Protein 2MCH (pdb70)

Sequence (69 aa):
MRGSHHHHHHGSGALAALHAEGPLAGLPVTRSDARVLIFNEWEERKKSDPWLRLDMSDKAIFRRYPHLRMRGSHHHHHHGSGALAALHAEGPLAGLPVTRSDARVLIFNEWEERKKSDPWLRLDMSDKAIFRRYPHLRMRGSHHHHHHGSGALAALHAEGPLAGLPVTRSDARVLIFNEWEERKKSDPWLRLDMSDKAIFRRYPHLRMRGSHHHHHHGSGALAALHAEGPLAGLPVTRSDARVLIFNEWEERKKSDPWLRLDMSDKAIFRRYPHLRMRGSHHHHHHGSGALAALHAEGPLAGLPVTRSDARVLIFNEWEERKKSDPWLRLDMSDKAIFRRYPHLRMRGSHHHHHHGSGALAALHAEGPLAGLPVTRSDARVLIFNEWEERKKSDPWLRLDMSDKAIFRRYPHLRMRGSHHHHHHGSGALAALHAEGPLAGLPVTRSDARVLIFNEWEERKKSDPWLRLDMSDKAIFRRYPHLRMRGSHHHHHHGSGALAALHAEGPLAGLPVTRSDARVLIFNEWEERKKSDPWLRLDMSDKAIFRRYPHLRMRGSHHHHHHGSGALAALHAEGPLAGLPVTRSDARVLIFNEWEERKKSDPWLRLDMSDKAIFRRYPHLRMRGSHHHHHHGSGALAALHAEGPLAGLPVTRSDARVLIFNEWEERKKSDPWLRLDMSDKAIFRRYPHLRMRGSHHHHHHGSGALAALHAEGPLAGLPVTRSDARVLIFNEWEERKKSDPWLRLDMSDKAIFRRYPHLRMRGSHHHHHHGSGALAALHAEGPLAGLPVTRSDARVLIFNEWEERKKSDPWLRLDMSDKAIFRRYPHLRMRGSHHHHHHGSGALAALHAEGPLAGLPVTRSDARVLIFNEWEERKKSDPWLRLDMSDKAIFRRYPHLRMRGSHHHHHHGSGALAALHAEGPLAGLPVTRSDARVLIFNEWEERKKSDPWLRLDMSDKAIFRRYPHLRMRGSHHHHHHGSGALAALHAEGPLAGLPVTRSDARVLIFNEWEERKKSDPWLRLDMSDKAIFRRYPHLRMRGSHHHHHHGSGALAALHAEGPLAGLPVTRSDARVLIFNEWEERKKSDPWLRLDMSDKAIFRRYPHLRMRGSHHHHHHGSGALAALHAEGPLAGLPVTRSDARVLIFNEWEERKKSDPWLRLDMSDKAIFRRYPHLRMRGSHHHHHHGSGALAALHAEGPLAGLPVTRSDARVLIFNEWEERKKSDPWLRLDMSDKAIFRRYPHLRMRGSHHHHHHGSGALAALHAEGPLAGLPVTRSDARVLIFNEWEERKKSDPWLRLDMSDKAIFRRYPHLRMRGSHHHHHHGSGALAALHAEGPLAGLPVTRSDARVLIFNEWEERKKSDPWLRLDMSDKAIFRRYPHLR

Foldseek 3Di:
DDPPDPPDADDDDDPFDADCDDPRHPHGPALVSLLSVQVRVQRVCCNVPVPDDGDRDPVVSCVVPVVHD

Secondary structure (DSSP, 8-state):
-------------TT--B--SGGGTTSBSSHHHHHHHHHHHHHHHHHHSTTPPP---HHHHHHH-TT--

Radius of gyration: 13.68 Å; Cα contacts (8 Å, |Δi|>4): 80; chains: 1; bounding box: 22×41×27 Å

Nearest PDB structures (foldseek):
  2mch-assembly1_A  TM=8.275E-01  e=2.290E-11  Murine norovirus 1
  2mck-assembly1_A  TM=7.885E-01  e=1.472E-09  Murine norovirus GV/CR6/2005/USA
  2mcd-assembly1_A  TM=7.524E-01  e=2.643E-08  Murine norovirus 1
  2mch-assembly1_A  TM=8.348E-01  e=8.951E-11  Murine norovirus 1
  2mck-assembly1_A  TM=7.845E-01  e=7.381E-10  Murine norovirus GV/CR6/2005/USA

Structure (mmCIF, N/CA/C/O backbone):
data_2MCH
#
_entry.id   2MCH
#
loop_
_atom_site.group_PDB
_atom_site.id
_atom_site.type_symbol
_atom_site.label_atom_id
_atom_site.label_alt_id
_atom_site.label_comp_id
_atom_site.label_asym_id
_atom_site.label_entity_id
_atom_site.label_seq_id
_atom_site.pdbx_PDB_ins_code
_atom_site.Cartn_x
_atom_site.Cartn_y
_atom_site.Cartn_z
_atom_site.occupancy
_atom_site.B_iso_or_equiv
_atom_site.auth_seq_id
_atom_site.auth_comp_id
_atom_site.auth_asym_id
_atom_site.auth_atom_id
_atom_site.pdbx_PDB_model_num
ATOM 1 N N . MET A 1 1 ? 4.484 41.822 -0.701 1.00 0.00 1 MET A N 1
ATOM 2 C CA . MET A 1 1 ? 4.360 40.507 -1.402 1.00 0.00 1 MET A CA 1
ATOM 3 C C . MET A 1 1 ? 3.380 40.616 -2.583 1.00 0.00 1 MET A C 1
ATOM 4 O O . MET A 1 1 ? 2.214 40.958 -2.379 1.00 0.00 1 MET A O 1
ATOM 20 N N . ARG A 1 2 ? 3.838 40.340 -3.815 1.00 0.00 2 ARG A N 1
ATOM 21 C CA . ARG A 1 2 ? 3.026 40.382 -5.056 1.00 0.00 2 ARG A CA 1
ATOM 22 C C . ARG A 1 2 ? 3.519 39.352 -6.083 1.00 0.00 2 ARG A C 1
ATOM 23 O O . ARG A 1 2 ? 4.726 39.213 -6.291 1.00 0.00 2 ARG A O 1
ATOM 44 N N . GLY A 1 3 ? 2.587 38.664 -6.745 1.00 0.00 3 GLY A N 1
ATOM 45 C CA . GLY A 1 3 ? 2.857 37.720 -7.841 1.00 0.00 3 GLY A CA 1
ATOM 46 C C . GLY A 1 3 ? 1.643 36.847 -8.183 1.00 0.00 3 GLY A C 1
ATOM 47 O O . GLY A 1 3 ? 0.967 36.350 -7.277 1.00 0.00 3 GLY A O 1
ATOM 51 N N . SER A 1 4 ? 1.375 36.654 -9.481 1.00 0.00 4 SER A N 1
ATOM 52 C CA . SER A 1 4 ? 0.208 35.913 -9.994 1.00 0.00 4 SER A CA 1
ATOM 53 C C . SER A 1 4 ? 0.566 35.062 -11.221 1.00 0.00 4 SER A C 1
ATOM 54 O O . SER A 1 4 ? 0.984 35.589 -12.256 1.00 0.00 4 SER A O 1
ATOM 62 N N . HIS A 1 5 ? 0.378 33.741 -11.112 1.00 0.00 5 HIS A N 1
ATOM 63 C CA . HIS A 1 5 ? 0.765 32.755 -12.139 1.00 0.00 5 HIS A CA 1
ATOM 64 C C . HIS A 1 5 ? -0.354 32.422 -13.143 1.00 0.00 5 HIS A C 1
ATOM 65 O O . HIS A 1 5 ? -0.060 32.007 -14.264 1.00 0.00 5 HIS A O 1
ATOM 79 N N . HIS A 1 6 ? -1.625 32.623 -12.753 1.00 0.00 6 HIS A N 1
ATOM 80 C CA . HIS A 1 6 ? -2.834 32.491 -13.594 1.00 0.00 6 HIS A CA 1
ATOM 81 C C . HIS A 1 6 ? -2.875 31.213 -14.462 1.00 0.00 6 HIS A C 1
ATOM 82 O O . HIS A 1 6 ? -3.021 31.268 -15.686 1.00 0.00 6 HIS A O 1
ATOM 96 N N . HIS A 1 7 ? -2.702 30.042 -13.831 1.00 0.00 7 HIS A N 1
ATOM 97 C CA . HIS A 1 7 ? -2.622 28.754 -14.542 1.00 0.00 7 HIS A CA 1
ATOM 98 C C . HIS A 1 7 ? -3.969 28.369 -15.185 1.00 0.00 7 HIS A C 1
ATOM 99 O O . HIS A 1 7 ? -5.001 28.287 -14.511 1.00 0.00 7 HIS A O 1
ATOM 113 N N . HIS A 1 8 ? -3.948 28.134 -16.501 1.00 0.00 8 HIS A N 1
ATOM 114 C CA . HIS A 1 8 ? -5.131 28.038 -17.368 1.00 0.00 8 HIS A CA 1
ATOM 115 C C . HIS A 1 8 ? -5.838 26.671 -17.376 1.00 0.00 8 HIS A C 1
ATOM 116 O O . HIS A 1 8 ? -6.952 26.575 -17.897 1.00 0.00 8 HIS A O 1
ATOM 130 N N . HIS A 1 9 ? -5.235 25.616 -16.810 1.00 0.00 9 HIS A N 1
ATOM 131 C CA . HIS A 1 9 ? -5.860 24.287 -16.760 1.00 0.00 9 HIS A CA 1
ATOM 132 C C . HIS A 1 9 ? -6.823 24.196 -15.571 1.00 0.00 9 HIS A C 1
ATOM 133 O O . HIS A 1 9 ? -6.393 24.167 -14.414 1.00 0.00 9 HIS A O 1
ATOM 147 N N . HIS A 1 10 ? -8.131 24.195 -15.849 1.00 0.00 10 HIS A N 1
ATOM 148 C CA . HIS A 1 10 ? -9.184 24.249 -14.823 1.00 0.00 10 HIS A CA 1
ATOM 149 C C . HIS A 1 10 ? -9.886 22.902 -14.575 1.00 0.00 10 HIS A C 1
ATOM 150 O O . HIS A 1 10 ? -10.528 22.733 -13.537 1.00 0.00 10 HIS A O 1
ATOM 164 N N . GLY A 1 11 ? -9.747 21.933 -15.494 1.00 0.00 11 GLY A N 1
ATOM 165 C CA . GLY A 1 11 ? -10.206 20.545 -15.334 1.00 0.00 11 GLY A CA 1
ATOM 166 C C . GLY A 1 11 ? -11.676 20.374 -14.914 1.00 0.00 11 GLY A C 1
ATOM 167 O O . GLY A 1 11 ? -12.565 21.106 -15.357 1.00 0.00 11 GLY A O 1
ATOM 171 N N . SER A 1 12 ? -11.917 19.381 -14.048 1.00 0.00 12 SER A N 1
ATOM 172 C CA . SER A 1 12 ? -13.197 19.150 -13.353 1.00 0.00 12 SER A CA 1
ATOM 173 C C . SER A 1 12 ? -12.962 18.489 -11.986 1.00 0.00 12 SER A C 1
ATOM 174 O O . SER A 1 12 ? -13.302 19.057 -10.947 1.00 0.00 12 SER A O 1
ATOM 182 N N . GLY A 1 13 ? -12.310 17.315 -11.972 1.00 0.00 58 GLY A N 1
ATOM 183 C CA . GLY A 1 13 ? -11.818 16.649 -10.754 1.00 0.00 58 GLY A CA 1
ATOM 184 C C . GLY A 1 13 ? -12.877 15.962 -9.880 1.00 0.00 58 GLY A C 1
ATOM 185 O O . GLY A 1 13 ? -12.537 15.439 -8.821 1.00 0.00 58 GLY A O 1
ATOM 189 N N . ALA A 1 14 ? -14.148 15.945 -10.295 1.00 0.00 59 ALA A N 1
ATOM 190 C CA . ALA A 1 14 ? -15.273 15.462 -9.482 1.00 0.00 59 ALA A CA 1
ATOM 191 C C . ALA A 1 14 ? -15.453 13.924 -9.476 1.00 0.00 59 ALA A C 1
ATOM 192 O O . ALA A 1 14 ? -16.205 13.398 -8.652 1.00 0.00 59 ALA A O 1
ATOM 199 N N . LEU A 1 15 ? -14.780 13.197 -10.380 1.00 0.00 60 LEU A N 1
ATOM 200 C CA . LEU A 1 15 ? -14.996 11.755 -10.602 1.00 0.00 60 LEU A CA 1
ATOM 201 C C . LEU A 1 15 ? -14.352 10.814 -9.565 1.00 0.00 60 LEU A C 1
ATOM 202 O O . LEU A 1 15 ? -14.666 9.622 -9.536 1.00 0.00 60 LEU A O 1
ATOM 218 N N . ALA A 1 16 ? -13.449 11.330 -8.727 1.00 0.00 61 ALA A N 1
ATOM 219 C CA . ALA A 1 16 ? -12.701 10.528 -7.755 1.00 0.00 61 ALA A CA 1
ATOM 220 C C . ALA A 1 16 ? -13.582 9.978 -6.617 1.00 0.00 61 ALA A C 1
ATOM 221 O O . ALA A 1 16 ? -14.417 10.700 -6.064 1.00 0.00 61 ALA A O 1
ATOM 228 N N . ALA A 1 17 ? -13.360 8.717 -6.236 1.00 0.00 62 ALA A N 1
ATOM 229 C CA . ALA A 1 17 ? -14.120 8.004 -5.211 1.00 0.00 62 ALA A CA 1
ATOM 230 C C . ALA A 1 17 ? -13.376 7.798 -3.878 1.00 0.00 62 ALA A C 1
ATOM 231 O O . ALA A 1 17 ? -12.148 7.733 -3.829 1.00 0.00 62 ALA A O 1
ATOM 238 N N . LEU A 1 18 ? -14.151 7.667 -2.793 1.00 0.00 63 LEU A N 1
ATOM 239 C CA . LEU A 1 18 ? -13.667 7.495 -1.418 1.00 0.00 63 LEU A CA 1
ATOM 240 C C . LEU A 1 18 ? -14.265 6.247 -0.747 1.00 0.00 63 LEU A C 1
ATOM 241 O O . LEU A 1 18 ? -15.417 5.884 -0.996 1.00 0.00 63 LEU A O 1
ATOM 257 N N . HIS A 1 19 ? -13.503 5.638 0.163 1.00 0.00 64 HIS A N 1
ATOM 258 C CA . HIS A 1 19 ? -14.011 4.659 1.134 1.00 0.00 64 HIS A CA 1
ATOM 259 C C . HIS A 1 19 ? -14.902 5.348 2.179 1.00 0.00 64 HIS A C 1
ATOM 260 O O . HIS A 1 19 ? -14.592 6.455 2.627 1.00 0.00 64 HIS A O 1
ATOM 274 N N . ALA A 1 20 ? -15.987 4.688 2.599 1.00 0.00 65 ALA A N 1
ATOM 275 C CA . ALA A 1 20 ? -17.026 5.284 3.453 1.00 0.00 65 ALA A CA 1
ATOM 276 C C . ALA A 1 20 ? -17.043 4.779 4.915 1.00 0.00 65 ALA A C 1
ATOM 277 O O . ALA A 1 20 ? -17.779 5.324 5.740 1.00 0.00 65 ALA A O 1
ATOM 284 N N . GLU A 1 21 ? -16.260 3.745 5.251 1.00 0.00 66 GLU A N 1
ATOM 285 C CA . GLU A 1 21 ? -16.280 3.081 6.568 1.00 0.00 66 GLU A CA 1
ATOM 286 C C . GLU A 1 21 ? -14.901 2.546 7.010 1.00 0.00 66 GLU A C 1
ATOM 287 O O . GLU A 1 21 ? -13.990 2.374 6.196 1.00 0.00 66 GLU A O 1
ATOM 299 N N . GLY A 1 22 ? -14.755 2.278 8.316 1.00 0.00 67 GLY A N 1
ATOM 300 C CA . GLY A 1 22 ? -13.525 1.745 8.920 1.00 0.00 67 GLY A CA 1
ATOM 301 C C . GLY A 1 22 ? -12.342 2.734 8.933 1.00 0.00 67 GLY A C 1
ATOM 302 O O . GLY A 1 22 ? -12.533 3.933 8.695 1.00 0.00 67 GLY A O 1
ATOM 306 N N . PRO A 1 23 ? -11.100 2.260 9.172 1.00 0.00 68 PRO A N 1
ATOM 307 C CA . PRO A 1 23 ? -9.894 3.106 9.188 1.00 0.00 68 PRO A CA 1
ATOM 308 C C . PRO A 1 23 ? -9.641 3.854 7.867 1.00 0.00 68 PRO A C 1
ATOM 309 O O . PRO A 1 23 ? -8.989 4.902 7.850 1.00 0.00 68 PRO A O 1
ATOM 320 N N . LEU A 1 24 ? -10.168 3.320 6.761 1.00 0.00 69 LEU A N 1
ATOM 321 C CA . LEU A 1 24 ? -10.072 3.875 5.410 1.00 0.00 69 LEU A CA 1
ATOM 322 C C . LEU A 1 24 ? -11.109 4.975 5.113 1.00 0.00 69 LEU A C 1
ATOM 323 O O . LEU A 1 24 ? -11.004 5.627 4.075 1.00 0.00 69 LEU A O 1
ATOM 339 N N . ALA A 1 25 ? -12.087 5.221 5.997 1.00 0.00 70 ALA A N 1
ATOM 340 C CA . ALA A 1 25 ? -13.122 6.233 5.781 1.00 0.00 70 ALA A CA 1
ATOM 341 C C . ALA A 1 25 ? -12.518 7.613 5.433 1.00 0.00 70 ALA A C 1
ATOM 342 O O . ALA A 1 25 ? -11.681 8.146 6.168 1.00 0.00 70 ALA A O 1
ATOM 349 N N . GLY A 1 26 ? -12.953 8.188 4.304 1.00 0.00 71 GLY A N 1
ATOM 350 C CA . GLY A 1 26 ? -12.459 9.470 3.789 1.00 0.00 71 GLY A CA 1
ATOM 351 C C . GLY A 1 26 ? -11.270 9.399 2.830 1.00 0.00 71 GLY A C 1
ATOM 352 O O . GLY A 1 26 ? -10.827 10.447 2.359 1.00 0.00 71 GLY A O 1
ATOM 356 N N . LEU A 1 27 ? -10.740 8.203 2.539 1.00 0.00 72 LEU A N 1
ATOM 357 C CA . LEU A 1 27 ? -9.530 8.020 1.724 1.00 0.00 72 LEU A CA 1
ATOM 358 C C . LEU A 1 27 ? -9.849 7.456 0.317 1.00 0.00 72 LEU A C 1
ATOM 359 O O . LEU A 1 27 ? -10.863 6.771 0.166 1.00 0.00 72 LEU A O 1
ATOM 375 N N . PRO A 1 28 ? -9.014 7.704 -0.720 1.00 0.00 73 PRO A N 1
ATOM 376 C CA . PRO A 1 28 ? -9.219 7.197 -2.090 1.00 0.00 73 PRO A CA 1
ATOM 377 C C . PRO A 1 28 ? -9.362 5.678 -2.154 1.00 0.00 73 PRO A C 1
ATOM 378 O O . PRO A 1 28 ? -8.660 4.948 -1.453 1.00 0.00 73 PRO A O 1
ATOM 389 N N . VAL A 1 29 ? -10.232 5.196 -3.044 1.00 0.00 74 VAL A N 1
ATOM 390 C CA . VAL A 1 29 ? -10.366 3.756 -3.316 1.00 0.00 74 VAL A CA 1
ATOM 391 C C . VAL A 1 29 ? -9.252 3.267 -4.250 1.00 0.00 74 VAL A C 1
ATOM 392 O O . VAL A 1 29 ? -8.772 2.145 -4.086 1.00 0.00 74 VAL A O 1
ATOM 405 N N . THR A 1 30 ? -8.791 4.108 -5.189 1.00 0.00 75 THR A N 1
ATOM 406 C CA . THR A 1 30 ? -7.811 3.732 -6.231 1.00 0.00 75 THR A CA 1
ATOM 407 C C . THR A 1 30 ? -6.667 4.739 -6.406 1.00 0.00 75 THR A C 1
ATOM 408 O O . THR A 1 30 ? -6.743 5.887 -5.968 1.00 0.00 75 THR A O 1
ATOM 419 N N . ARG A 1 31 ? -5.602 4.307 -7.108 1.00 0.00 76 ARG A N 1
ATOM 420 C CA . ARG A 1 31 ? -4.481 5.164 -7.558 1.00 0.00 76 ARG A CA 1
ATOM 421 C C . ARG A 1 31 ? -4.988 6.388 -8.333 1.00 0.00 76 ARG A C 1
ATOM 422 O O . ARG A 1 31 ? -4.541 7.505 -8.090 1.00 0.00 76 ARG A O 1
ATOM 443 N N . SER A 1 32 ? -5.974 6.186 -9.206 1.00 0.00 77 SER A N 1
ATOM 444 C CA . SER A 1 32 ? -6.603 7.257 -9.993 1.00 0.00 77 SER A CA 1
ATOM 445 C C . SER A 1 32 ? -7.486 8.178 -9.154 1.00 0.00 77 SER A C 1
ATOM 446 O O . SER A 1 32 ? -7.427 9.389 -9.354 1.00 0.00 77 SER A O 1
ATOM 454 N N . ASP A 1 33 ? -8.216 7.672 -8.150 1.00 0.00 78 ASP A N 1
ATOM 455 C CA . ASP A 1 33 ? -8.933 8.552 -7.213 1.00 0.00 78 ASP A CA 1
ATOM 456 C C . ASP A 1 33 ? -7.949 9.444 -6.457 1.00 0.00 78 ASP A C 1
ATOM 457 O O . ASP A 1 33 ? -8.167 10.645 -6.362 1.00 0.00 78 ASP A O 1
ATOM 466 N N . ALA A 1 34 ? -6.831 8.893 -5.979 1.00 0.00 79 ALA A N 1
ATOM 467 C CA . ALA A 1 34 ? -5.802 9.651 -5.270 1.00 0.00 79 ALA A CA 1
ATOM 468 C C . ALA A 1 34 ? -5.159 10.742 -6.154 1.00 0.00 79 ALA A C 1
ATOM 469 O O . ALA A 1 34 ? -5.097 11.907 -5.757 1.00 0.00 79 ALA A O 1
ATOM 476 N N . ARG A 1 35 ? -4.765 10.391 -7.388 1.00 0.00 80 ARG A N 1
ATOM 477 C CA . ARG A 1 35 ? -4.240 11.323 -8.411 1.00 0.00 80 ARG A CA 1
ATOM 478 C C . ARG A 1 35 ? -5.211 12.477 -8.683 1.00 0.00 80 ARG A C 1
ATOM 479 O O . ARG A 1 35 ? -4.815 13.641 -8.679 1.00 0.00 80 ARG A O 1
ATOM 500 N N . VAL A 1 36 ? -6.497 12.160 -8.858 1.00 0.00 81 VAL A N 1
ATOM 501 C CA . VAL A 1 36 ? -7.545 13.145 -9.178 1.00 0.00 81 VAL A CA 1
ATOM 502 C C . VAL A 1 36 ? -7.977 13.955 -7.948 1.00 0.00 81 VAL A C 1
ATOM 503 O O . VAL A 1 36 ? -8.249 15.142 -8.097 1.00 0.00 81 VAL A O 1
ATOM 516 N N . LEU A 1 37 ? -7.949 13.404 -6.727 1.00 0.00 82 LEU A N 1
ATOM 517 C CA . LEU A 1 37 ? -8.141 14.188 -5.496 1.00 0.00 82 LEU A CA 1
ATOM 518 C C . LEU A 1 37 ? -7.024 15.225 -5.311 1.00 0.00 82 LEU A C 1
ATOM 519 O O . LEU A 1 37 ? -7.317 16.386 -5.027 1.00 0.00 82 LEU A O 1
ATOM 535 N N . ILE A 1 38 ? -5.759 14.845 -5.547 1.00 0.00 83 ILE A N 1
ATOM 536 C CA . ILE A 1 38 ? -4.628 15.794 -5.505 1.00 0.00 83 ILE A CA 1
ATOM 537 C C . ILE A 1 38 ? -4.781 16.865 -6.598 1.00 0.00 83 ILE A C 1
ATOM 538 O O . ILE A 1 38 ? -4.582 18.047 -6.322 1.00 0.00 83 ILE A O 1
ATOM 554 N N . PHE A 1 39 ? -5.188 16.483 -7.816 1.00 0.00 84 PHE A N 1
ATOM 555 C CA . PHE A 1 39 ? -5.472 17.445 -8.888 1.00 0.00 84 PHE A CA 1
ATOM 556 C C . PHE A 1 39 ? -6.593 18.430 -8.517 1.00 0.00 84 PHE A C 1
ATOM 557 O O . PHE A 1 39 ? -6.417 19.639 -8.656 1.00 0.00 84 PHE A O 1
ATOM 574 N N . ASN A 1 40 ? -7.726 17.927 -8.022 1.00 0.00 85 ASN A N 1
ATOM 575 C CA . ASN A 1 40 ? -8.884 18.738 -7.644 1.00 0.00 85 ASN A CA 1
ATOM 576 C C . ASN A 1 40 ? -8.509 19.737 -6.525 1.00 0.00 85 ASN A C 1
ATOM 577 O O . ASN A 1 40 ? -8.780 20.935 -6.641 1.00 0.00 85 ASN A O 1
ATOM 588 N N . GLU A 1 41 ? -7.802 19.263 -5.489 1.00 0.00 86 GLU A N 1
ATOM 589 C CA . GLU A 1 41 ? -7.270 20.129 -4.432 1.00 0.00 86 GLU A CA 1
ATOM 590 C C . GLU A 1 41 ? -6.310 21.186 -4.996 1.00 0.00 86 GLU A C 1
ATOM 591 O O . GLU A 1 41 ? -6.537 22.370 -4.753 1.00 0.00 86 GLU A O 1
ATOM 603 N N . TRP A 1 42 ? -5.289 20.809 -5.780 1.00 0.00 87 TRP A N 1
ATOM 604 C CA . TRP A 1 42 ? -4.404 21.778 -6.424 1.00 0.00 87 TRP A CA 1
ATOM 605 C C . TRP A 1 42 ? -5.177 22.828 -7.230 1.00 0.00 87 TRP A C 1
ATOM 606 O O . TRP A 1 42 ? -4.857 24.007 -7.130 1.00 0.00 87 TRP A O 1
ATOM 627 N N . GLU A 1 43 ? -6.193 22.439 -8.000 1.00 0.00 88 GLU A N 1
ATOM 628 C CA . GLU A 1 43 ? -6.931 23.363 -8.862 1.00 0.00 88 GLU A CA 1
ATOM 629 C C . GLU A 1 43 ? -7.758 24.373 -8.044 1.00 0.00 88 GLU A C 1
ATOM 630 O O . GLU A 1 43 ? -7.697 25.575 -8.309 1.00 0.00 88 GLU A O 1
ATOM 642 N N . GLU A 1 44 ? -8.448 23.927 -6.986 1.00 0.00 89 GLU A N 1
ATOM 643 C CA . GLU A 1 44 ? -9.169 24.815 -6.067 1.00 0.00 89 GLU A CA 1
ATOM 644 C C . GLU A 1 44 ? -8.216 25.765 -5.311 1.00 0.00 89 GLU A C 1
ATOM 645 O O . GLU A 1 44 ? -8.431 26.983 -5.276 1.00 0.00 89 GLU A O 1
ATOM 657 N N . ARG A 1 45 ? -7.111 25.225 -4.767 1.00 0.00 90 ARG A N 1
ATOM 658 C CA . ARG A 1 45 ? -6.048 26.019 -4.127 1.00 0.00 90 ARG A CA 1
ATOM 659 C C . ARG A 1 45 ? -5.502 27.055 -5.102 1.00 0.00 90 ARG A C 1
ATOM 660 O O . ARG A 1 45 ? -5.442 28.223 -4.751 1.00 0.00 90 ARG A O 1
ATOM 681 N N . LYS A 1 46 ? -5.179 26.640 -6.328 1.00 0.00 91 LYS A N 1
ATOM 682 C CA . LYS A 1 46 ? -4.720 27.507 -7.435 1.00 0.00 91 LYS A CA 1
ATOM 683 C C . LYS A 1 46 ? -5.715 28.637 -7.749 1.00 0.00 91 LYS A C 1
ATOM 684 O O . LYS A 1 46 ? -5.276 29.765 -7.972 1.00 0.00 91 LYS A O 1
ATOM 703 N N . LYS A 1 47 ? -7.033 28.394 -7.719 1.00 0.00 92 LYS A N 1
ATOM 704 C CA . LYS A 1 47 ? -8.044 29.465 -7.854 1.00 0.00 92 LYS A CA 1
ATOM 705 C C . LYS A 1 47 ? -8.030 30.448 -6.671 1.00 0.00 92 LYS A C 1
ATOM 706 O O . LYS A 1 47 ? -8.179 31.650 -6.899 1.00 0.00 92 LYS A O 1
ATOM 725 N N . SER A 1 48 ? -7.810 29.976 -5.441 1.00 0.00 93 SER A N 1
ATOM 726 C CA . SER A 1 48 ? -7.668 30.863 -4.265 1.00 0.00 93 SER A CA 1
ATOM 727 C C . SER A 1 48 ? -6.318 31.611 -4.194 1.00 0.00 93 SER A C 1
ATOM 728 O O . SER A 1 48 ? -6.277 32.786 -3.823 1.00 0.00 93 SER A O 1
ATOM 736 N N . ASP A 1 49 ? -5.219 30.943 -4.552 1.00 0.00 94 ASP A N 1
ATOM 737 C CA . ASP A 1 49 ? -3.817 31.346 -4.397 1.00 0.00 94 ASP A CA 1
ATOM 738 C C . ASP A 1 49 ? -2.958 30.648 -5.489 1.00 0.00 94 ASP A C 1
ATOM 739 O O . ASP A 1 49 ? -2.686 29.447 -5.395 1.00 0.00 94 ASP A O 1
ATOM 748 N N . PRO A 1 50 ? -2.517 31.359 -6.544 1.00 0.00 95 PRO A N 1
ATOM 749 C CA . PRO A 1 50 ? -2.074 30.750 -7.810 1.00 0.00 95 PRO A CA 1
ATOM 750 C C . PRO A 1 50 ? -0.687 30.079 -7.802 1.00 0.00 95 PRO A C 1
ATOM 751 O O . PRO A 1 50 ? -0.367 29.334 -8.730 1.00 0.00 95 PRO A O 1
ATOM 762 N N . TRP A 1 51 ? 0.139 30.328 -6.781 1.00 0.00 96 TRP A N 1
ATOM 763 C CA . TRP A 1 51 ? 1.541 29.882 -6.715 1.00 0.00 96 TRP A CA 1
ATOM 764 C C . TRP A 1 51 ? 1.747 28.359 -6.612 1.00 0.00 96 TRP A C 1
ATOM 765 O O . TRP A 1 51 ? 2.842 27.877 -6.919 1.00 0.00 96 TRP A O 1
ATOM 786 N N . LEU A 1 52 ? 0.743 27.602 -6.140 1.00 0.00 97 LEU A N 1
ATOM 787 C CA . LEU A 1 52 ? 0.918 26.206 -5.738 1.00 0.00 97 LEU A CA 1
ATOM 788 C C . LEU A 1 52 ? 1.334 25.300 -6.919 1.00 0.00 97 LEU A C 1
ATOM 789 O O . LEU A 1 52 ? 0.802 25.429 -8.024 1.00 0.00 97 LEU A O 1
ATOM 805 N N . ARG A 1 53 ? 2.233 24.334 -6.674 1.00 0.00 98 ARG A N 1
ATOM 806 C CA . ARG A 1 53 ? 2.661 23.315 -7.656 1.00 0.00 98 ARG A CA 1
ATOM 807 C C . ARG A 1 53 ? 1.870 22.005 -7.492 1.00 0.00 98 ARG A C 1
ATOM 808 O O . ARG A 1 53 ? 1.578 21.592 -6.369 1.00 0.00 98 ARG A O 1
ATOM 829 N N . LEU A 1 54 ? 1.527 21.353 -8.608 1.00 0.00 99 LEU A N 1
ATOM 830 C CA . LEU A 1 54 ? 0.828 20.058 -8.642 1.00 0.00 99 LEU A CA 1
ATOM 831 C C . LEU A 1 54 ? 1.871 18.917 -8.680 1.00 0.00 99 LEU A C 1
ATOM 832 O O . LEU A 1 54 ? 2.630 18.809 -9.646 1.00 0.00 99 LEU A O 1
ATOM 848 N N . ASP A 1 55 ? 1.901 18.051 -7.656 1.00 0.00 100 ASP A N 1
ATOM 849 C CA . ASP A 1 55 ? 2.788 16.875 -7.583 1.00 0.00 100 ASP A CA 1
ATOM 850 C C . ASP A 1 55 ? 2.023 15.616 -7.132 1.00 0.00 100 ASP A C 1
ATOM 851 O O . ASP A 1 55 ? 1.476 15.572 -6.029 1.00 0.00 100 ASP A O 1
ATOM 860 N N . MET A 1 56 ? 1.975 14.589 -7.993 1.00 0.00 101 MET A N 1
ATOM 861 C CA . MET A 1 56 ? 1.247 13.327 -7.754 1.00 0.00 101 MET A CA 1
ATOM 862 C C . MET A 1 56 ? 1.868 12.138 -8.509 1.00 0.00 101 MET A C 1
ATOM 863 O O . MET A 1 56 ? 1.220 11.432 -9.285 1.00 0.00 101 MET A O 1
ATOM 877 N N . SER A 1 57 ? 3.156 11.900 -8.240 1.00 0.00 102 SER A N 1
ATOM 878 C CA . SER A 1 57 ? 3.817 10.627 -8.556 1.00 0.00 102 SER A CA 1
ATOM 879 C C . SER A 1 57 ? 3.191 9.464 -7.774 1.00 0.00 102 SER A C 1
ATOM 880 O O . SER A 1 57 ? 2.597 9.657 -6.710 1.00 0.00 102 SER A O 1
ATOM 888 N N . ASP A 1 58 ? 3.375 8.231 -8.247 1.00 0.00 103 ASP A N 1
ATOM 889 C CA . ASP A 1 58 ? 2.908 7.029 -7.541 1.00 0.00 103 ASP A CA 1
ATOM 890 C C . ASP A 1 58 ? 3.410 7.003 -6.081 1.00 0.00 103 ASP A C 1
ATOM 891 O O . ASP A 1 58 ? 2.637 6.743 -5.158 1.00 0.00 103 ASP A O 1
ATOM 900 N N . LYS A 1 59 ? 4.667 7.415 -5.855 1.00 0.00 104 LYS A N 1
ATOM 901 C CA . LYS A 1 59 ? 5.256 7.591 -4.515 1.00 0.00 104 LYS A CA 1
ATOM 902 C C . LYS A 1 59 ? 4.530 8.653 -3.683 1.00 0.00 104 LYS A C 1
ATOM 903 O O . LYS A 1 59 ? 4.271 8.401 -2.511 1.00 0.00 104 LYS A O 1
ATOM 922 N N . ALA A 1 60 ? 4.123 9.790 -4.261 1.00 0.00 105 ALA A N 1
ATOM 923 C CA . ALA A 1 60 ? 3.297 10.783 -3.564 1.00 0.00 105 ALA A CA 1
ATOM 924 C C . ALA A 1 60 ? 1.947 10.198 -3.122 1.00 0.00 105 ALA A C 1
ATOM 925 O O . ALA A 1 60 ? 1.505 10.447 -1.999 1.00 0.00 105 ALA A O 1
ATOM 932 N N . ILE A 1 61 ? 1.336 9.350 -3.958 1.00 0.00 106 ILE A N 1
ATOM 933 C CA . ILE A 1 61 ? 0.070 8.687 -3.610 1.00 0.00 106 ILE A CA 1
ATOM 934 C C . ILE A 1 61 ? 0.286 7.705 -2.463 1.00 0.00 106 ILE A C 1
ATOM 935 O O . ILE A 1 61 ? -0.454 7.762 -1.489 1.00 0.00 106 ILE A O 1
ATOM 951 N N . PHE A 1 62 ? 1.316 6.860 -2.518 1.00 0.00 107 PHE A N 1
ATOM 952 C CA . PHE A 1 62 ? 1.536 5.871 -1.445 1.00 0.00 107 PHE A CA 1
ATOM 953 C C . PHE A 1 62 ? 2.031 6.509 -0.131 1.00 0.00 107 PHE A C 1
ATOM 954 O O . PHE A 1 62 ? 1.745 5.991 0.948 1.00 0.00 107 PHE A O 1
ATOM 971 N N . ARG A 1 63 ? 2.719 7.662 -0.188 1.00 0.00 108 ARG A N 1
ATOM 972 C CA . ARG A 1 63 ? 3.111 8.457 0.990 1.00 0.00 108 ARG A CA 1
ATOM 973 C C . ARG A 1 63 ? 1.919 9.159 1.655 1.00 0.00 108 ARG A C 1
ATOM 974 O O . ARG A 1 63 ? 1.843 9.168 2.885 1.00 0.00 108 ARG A O 1
ATOM 995 N N . ARG A 1 64 ? 0.973 9.703 0.872 1.00 0.00 109 ARG A N 1
ATOM 996 C CA . ARG A 1 64 ? -0.276 10.290 1.410 1.00 0.00 109 ARG A CA 1
ATOM 997 C C . ARG A 1 64 ? -1.286 9.231 1.869 1.00 0.00 109 ARG A C 1
ATOM 998 O O . ARG A 1 64 ? -1.953 9.413 2.888 1.00 0.00 109 ARG A O 1
ATOM 1019 N N . TYR A 1 65 ? -1.382 8.133 1.119 1.00 0.00 110 TYR A N 1
ATOM 1020 C CA . TYR A 1 65 ? -2.423 7.108 1.224 1.00 0.00 110 TYR A CA 1
ATOM 1021 C C . TYR A 1 65 ? -1.786 5.696 1.228 1.00 0.00 110 TYR A C 1
ATOM 1022 O O . TYR A 1 65 ? -1.733 5.024 0.192 1.00 0.00 110 TYR A O 1
ATOM 1040 N N . PRO A 1 66 ? -1.268 5.222 2.382 1.00 0.00 111 PRO A N 1
ATOM 1041 C CA . PRO A 1 66 ? -0.437 4.012 2.455 1.00 0.00 111 PRO A CA 1
ATOM 1042 C C . PRO A 1 66 ? -1.183 2.700 2.160 1.00 0.00 111 PRO A C 1
ATOM 1043 O O . PRO A 1 66 ? -0.545 1.672 1.925 1.00 0.00 111 PRO A O 1
ATOM 1054 N N . HIS A 1 67 ? -2.521 2.720 2.121 1.00 0.00 112 HIS A N 1
ATOM 1055 C CA . HIS A 1 67 ? -3.353 1.561 1.787 1.00 0.00 112 HIS A CA 1
ATOM 1056 C C . HIS A 1 67 ? -3.433 1.252 0.279 1.00 0.00 112 HIS A C 1
ATOM 1057 O O . HIS A 1 67 ? -3.956 0.195 -0.083 1.00 0.00 112 HIS A O 1
ATOM 1071 N N . LEU A 1 68 ? -2.914 2.124 -0.605 1.00 0.00 113 LEU A N 1
ATOM 1072 C CA . LEU A 1 68 ? -2.986 1.908 -2.061 1.00 0.00 113 LEU A CA 1
ATOM 1073 C C . LEU A 1 68 ? -1.954 0.890 -2.581 1.00 0.00 113 LEU A C 1
ATOM 1074 O O . LEU A 1 68 ? -2.323 0.110 -3.461 1.00 0.00 113 LEU A O 1
ATOM 1090 N N . ARG A 1 69 ? -0.727 0.862 -2.022 1.00 0.00 114 ARG A N 1
ATOM 1091 C CA . ARG A 1 69 ? 0.323 -0.163 -2.244 1.00 0.00 114 ARG A CA 1
ATOM 1092 C C . ARG A 1 69 ? 0.692 -0.412 -3.721 1.00 0.00 114 ARG A C 1
ATOM 1093 O O . ARG A 1 69 ? 1.737 0.106 -4.168 1.00 0.00 114 ARG A O 1
ATOM 1115 N N . MET A 1 1 ? 7.374 35.977 -6.876 1.00 0.00 1 MET A N 2
ATOM 1116 C CA . MET A 1 1 ? 8.060 35.023 -7.805 1.00 0.00 1 MET A CA 2
ATOM 1117 C C . MET A 1 1 ? 7.066 34.312 -8.743 1.00 0.00 1 MET A C 2
ATOM 1118 O O . MET A 1 1 ? 7.054 34.618 -9.936 1.00 0.00 1 MET A O 2
ATOM 1134 N N . ARG A 1 2 ? 6.213 33.405 -8.222 1.00 0.00 2 ARG A N 2
ATOM 1135 C CA . ARG A 1 2 ? 5.238 32.579 -8.990 1.00 0.00 2 ARG A CA 2
ATOM 1136 C C . ARG A 1 2 ? 5.903 31.681 -10.063 1.00 0.00 2 ARG A C 2
ATOM 1137 O O . ARG A 1 2 ? 7.129 31.556 -10.110 1.00 0.00 2 ARG A O 2
ATOM 1158 N N . GLY A 1 3 ? 5.098 31.025 -10.903 1.00 0.00 3 GLY A N 2
ATOM 1159 C CA . GLY A 1 3 ? 5.554 30.153 -12.000 1.00 0.00 3 GLY A CA 2
ATOM 1160 C C . GLY A 1 3 ? 5.897 28.715 -11.584 1.00 0.00 3 GLY A C 2
ATOM 1161 O O . GLY A 1 3 ? 5.742 28.319 -10.424 1.00 0.00 3 GLY A O 2
ATOM 1165 N N . SER A 1 4 ? 6.364 27.925 -12.558 1.00 0.00 4 SER A N 2
ATOM 1166 C CA . SER A 1 4 ? 6.740 26.502 -12.420 1.00 0.00 4 SER A CA 2
ATOM 1167 C C . SER A 1 4 ? 5.619 25.600 -11.865 1.00 0.00 4 SER A C 2
ATOM 1168 O O . SER A 1 4 ? 5.878 24.646 -11.132 1.00 0.00 4 SER A O 2
ATOM 1176 N N . HIS A 1 5 ? 4.358 25.897 -12.215 1.00 0.00 5 HIS A N 2
ATOM 1177 C CA . HIS A 1 5 ? 3.158 25.241 -11.665 1.00 0.00 5 HIS A CA 2
ATOM 1178 C C . HIS A 1 5 ? 3.088 23.728 -11.926 1.00 0.00 5 HIS A C 2
ATOM 1179 O O . HIS A 1 5 ? 2.606 22.997 -11.060 1.00 0.00 5 HIS A O 2
ATOM 1193 N N . HIS A 1 6 ? 3.581 23.274 -13.090 1.00 0.00 6 HIS A N 2
ATOM 1194 C CA . HIS A 1 6 ? 3.464 21.903 -13.626 1.00 0.00 6 HIS A CA 2
ATOM 1195 C C . HIS A 1 6 ? 2.016 21.422 -13.882 1.00 0.00 6 HIS A C 2
ATOM 1196 O O . HIS A 1 6 ? 1.044 21.961 -13.348 1.00 0.00 6 HIS A O 2
ATOM 1210 N N . HIS A 1 7 ? 1.866 20.394 -14.726 1.00 0.00 7 HIS A N 2
ATOM 1211 C CA . HIS A 1 7 ? 0.612 19.657 -14.942 1.00 0.00 7 HIS A CA 2
ATOM 1212 C C . HIS A 1 7 ? 0.877 18.181 -15.274 1.00 0.00 7 HIS A C 2
ATOM 1213 O O . HIS A 1 7 ? 1.856 17.854 -15.949 1.00 0.00 7 HIS A O 2
ATOM 1227 N N . HIS A 1 8 ? -0.016 17.293 -14.825 1.00 0.00 8 HIS A N 2
ATOM 1228 C CA . HIS A 1 8 ? -0.009 15.866 -15.164 1.00 0.00 8 HIS A CA 2
ATOM 1229 C C . HIS A 1 8 ? -0.968 15.581 -16.334 1.00 0.00 8 HIS A C 2
ATOM 1230 O O . HIS A 1 8 ? -0.548 15.589 -17.494 1.00 0.00 8 HIS A O 2
ATOM 1244 N N . HIS A 1 9 ? -2.252 15.358 -16.035 1.00 0.00 9 HIS A N 2
ATOM 1245 C CA . HIS A 1 9 ? -3.333 15.108 -16.996 1.00 0.00 9 HIS A CA 2
ATOM 1246 C C . HIS A 1 9 ? -4.698 15.410 -16.358 1.00 0.00 9 HIS A C 2
ATOM 1247 O O . HIS A 1 9 ? -4.849 15.320 -15.137 1.00 0.00 9 HIS A O 2
ATOM 1261 N N . HIS A 1 10 ? -5.697 15.723 -17.187 1.00 0.00 10 HIS A N 2
ATOM 1262 C CA . HIS A 1 10 ? -7.101 15.928 -16.792 1.00 0.00 10 HIS A CA 2
ATOM 1263 C C . HIS A 1 10 ? -7.804 14.584 -16.485 1.00 0.00 10 HIS A C 2
ATOM 1264 O O . HIS A 1 10 ? -7.153 13.608 -16.104 1.00 0.00 10 HIS A O 2
ATOM 1278 N N . GLY A 1 11 ? -9.133 14.511 -16.612 1.00 0.00 11 GLY A N 2
ATOM 1279 C CA . GLY A 1 11 ? -9.915 13.281 -16.408 1.00 0.00 11 GLY A CA 2
ATOM 1280 C C . GLY A 1 11 ? -11.240 13.251 -17.184 1.00 0.00 11 GLY A C 2
ATOM 1281 O O . GLY A 1 11 ? -11.696 14.272 -17.710 1.00 0.00 11 GLY A O 2
ATOM 1285 N N . SER A 1 12 ? -11.851 12.067 -17.253 1.00 0.00 12 SER A N 2
ATOM 1286 C CA . SER A 1 12 ? -13.122 11.788 -17.949 1.00 0.00 12 SER A CA 2
ATOM 1287 C C . SER A 1 12 ? -13.978 10.760 -17.190 1.00 0.00 12 SER A C 2
ATOM 1288 O O . SER A 1 12 ? -13.484 10.039 -16.316 1.00 0.00 12 SER A O 2
ATOM 1296 N N . GLY A 1 13 ? -15.280 10.697 -17.504 1.00 0.00 58 GLY A N 2
ATOM 1297 C CA . GLY A 1 13 ? -16.251 9.878 -16.766 1.00 0.00 58 GLY A CA 2
ATOM 1298 C C . GLY A 1 13 ? -16.503 10.398 -15.342 1.00 0.00 58 GLY A C 2
ATOM 1299 O O . GLY A 1 13 ? -16.446 11.606 -15.091 1.00 0.00 58 GLY A O 2
ATOM 1303 N N . ALA A 1 14 ? -16.780 9.491 -14.399 1.00 0.00 59 ALA A N 2
ATOM 1304 C CA . ALA A 1 14 ? -16.971 9.828 -12.985 1.00 0.00 59 ALA A CA 2
ATOM 1305 C C . ALA A 1 14 ? -15.661 10.283 -12.303 1.00 0.00 59 ALA A C 2
ATOM 1306 O O . ALA A 1 14 ? -14.580 9.750 -12.576 1.00 0.00 59 ALA A O 2
ATOM 1313 N N . LEU A 1 15 ? -15.766 11.256 -11.387 1.00 0.00 60 LEU A N 2
ATOM 1314 C CA . LEU A 1 15 ? -14.652 11.772 -10.582 1.00 0.00 60 LEU A CA 2
ATOM 1315 C C . LEU A 1 15 ? -14.339 10.863 -9.368 1.00 0.00 60 LEU A C 2
ATOM 1316 O O . LEU A 1 15 ? -14.983 9.831 -9.157 1.00 0.00 60 LEU A O 2
ATOM 1332 N N . ALA A 1 16 ? -13.314 11.234 -8.592 1.00 0.00 61 ALA A N 2
ATOM 1333 C CA . ALA A 1 16 ? -12.741 10.428 -7.512 1.00 0.00 61 ALA A CA 2
ATOM 1334 C C . ALA A 1 16 ? -13.760 9.909 -6.481 1.00 0.00 61 ALA A C 2
ATOM 1335 O O . ALA A 1 16 ? -14.639 10.650 -6.028 1.00 0.00 61 ALA A O 2
ATOM 1342 N N . ALA A 1 17 ? -13.564 8.663 -6.048 1.00 0.00 62 ALA A N 2
ATOM 1343 C CA . ALA A 1 17 ? -14.328 8.004 -4.992 1.00 0.00 62 ALA A CA 2
ATOM 1344 C C . ALA A 1 17 ? -13.526 7.756 -3.705 1.00 0.00 62 ALA A C 2
ATOM 1345 O O . ALA A 1 17 ? -12.305 7.599 -3.728 1.00 0.00 62 ALA A O 2
ATOM 1352 N N . LEU A 1 18 ? -14.245 7.686 -2.579 1.00 0.00 63 LEU A N 2
ATOM 1353 C CA . LEU A 1 18 ? -13.702 7.444 -1.240 1.00 0.00 63 LEU A CA 2
ATOM 1354 C C . LEU A 1 18 ? -14.315 6.188 -0.602 1.00 0.00 63 LEU A C 2
ATOM 1355 O O . LEU A 1 18 ? -15.486 5.872 -0.821 1.00 0.00 63 LEU A O 2
ATOM 1371 N N . HIS A 1 19 ? -13.542 5.517 0.254 1.00 0.00 64 HIS A N 2
ATOM 1372 C CA . HIS A 1 19 ? -14.065 4.541 1.220 1.00 0.00 64 HIS A CA 2
ATOM 1373 C C . HIS A 1 19 ? -14.915 5.254 2.285 1.00 0.00 64 HIS A C 2
ATOM 1374 O O . HIS A 1 19 ? -14.546 6.335 2.749 1.00 0.00 64 HIS A O 2
ATOM 1388 N N . ALA A 1 20 ? -16.035 4.652 2.696 1.00 0.00 65 ALA A N 2
ATOM 1389 C CA . ALA A 1 20 ? -17.020 5.291 3.580 1.00 0.00 65 ALA A CA 2
ATOM 1390 C C . ALA A 1 20 ? -16.972 4.821 5.053 1.00 0.00 65 ALA A C 2
ATOM 1391 O O . ALA A 1 20 ? -17.519 5.496 5.926 1.00 0.00 65 ALA A O 2
ATOM 1398 N N . GLU A 1 21 ? -16.336 3.677 5.340 1.00 0.00 66 GLU A N 2
ATOM 1399 C CA . GLU A 1 21 ? -16.367 3.006 6.655 1.00 0.00 66 GLU A CA 2
ATOM 1400 C C . GLU A 1 21 ? -14.994 2.436 7.069 1.00 0.00 66 GLU A C 2
ATOM 1401 O O . GLU A 1 21 ? -14.118 2.201 6.231 1.00 0.00 66 GLU A O 2
ATOM 1413 N N . GLY A 1 22 ? -14.814 2.19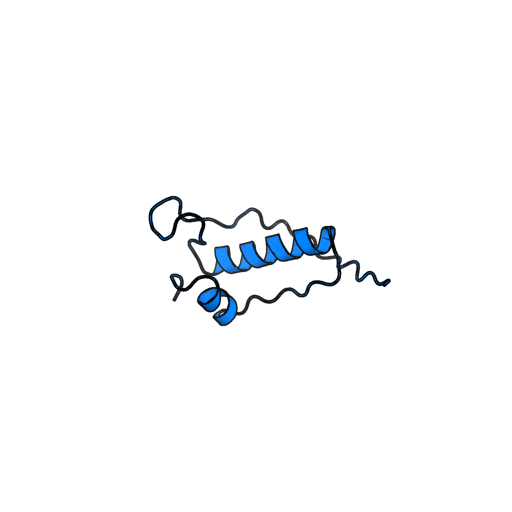0 8.376 1.00 0.00 67 GLY A N 2
ATOM 1414 C CA . GLY A 1 22 ? -13.598 1.598 8.948 1.00 0.00 67 GLY A CA 2
ATOM 1415 C C . GLY A 1 22 ? -12.368 2.525 8.933 1.00 0.00 67 GLY A C 2
ATOM 1416 O O . GLY A 1 22 ? -12.506 3.734 8.713 1.00 0.00 67 GLY A O 2
ATOM 1420 N N . PRO A 1 23 ? -11.143 1.987 9.130 1.00 0.00 68 PRO A N 2
ATOM 1421 C CA . PRO A 1 23 ? -9.900 2.778 9.152 1.00 0.00 68 PRO A CA 2
ATOM 1422 C C . PRO A 1 23 ? -9.622 3.540 7.846 1.00 0.00 68 PRO A C 2
ATOM 1423 O O . PRO A 1 23 ? -8.928 4.560 7.850 1.00 0.00 68 PRO A O 2
ATOM 1434 N N . LEU A 1 24 ? -10.181 3.058 6.732 1.00 0.00 69 LEU A N 2
ATOM 1435 C CA . LEU A 1 24 ? -10.067 3.645 5.395 1.00 0.00 69 LEU A CA 2
ATOM 1436 C C . LEU A 1 24 ? -11.081 4.775 5.130 1.00 0.00 69 LEU A C 2
ATOM 1437 O O . LEU A 1 24 ? -10.975 5.439 4.097 1.00 0.00 69 LEU A O 2
ATOM 1453 N N . ALA A 1 25 ? -12.038 5.035 6.031 1.00 0.00 70 ALA A N 2
ATOM 1454 C CA . ALA A 1 25 ? -13.050 6.074 5.843 1.00 0.00 70 ALA A CA 2
ATOM 1455 C C . ALA A 1 25 ? -12.421 7.443 5.500 1.00 0.00 70 ALA A C 2
ATOM 1456 O O . ALA A 1 25 ? -11.562 7.950 6.226 1.00 0.00 70 ALA A O 2
ATOM 1463 N N . GLY A 1 26 ? -12.860 8.038 4.384 1.00 0.00 71 GLY A N 2
ATOM 1464 C CA . GLY A 1 26 ? -12.346 9.313 3.870 1.00 0.00 71 GLY A CA 2
ATOM 1465 C C . GLY A 1 26 ? -11.179 9.221 2.886 1.00 0.00 71 GLY A C 2
ATOM 1466 O O . GLY A 1 26 ? -10.721 10.264 2.416 1.00 0.00 71 GLY A O 2
ATOM 1470 N N . LEU A 1 27 ? -10.683 8.018 2.575 1.00 0.00 72 LEU A N 2
ATOM 1471 C CA . LEU A 1 27 ? -9.492 7.813 1.738 1.00 0.00 72 LEU A CA 2
ATOM 1472 C C . LEU A 1 27 ? -9.849 7.270 0.330 1.00 0.00 72 LEU A C 2
ATOM 1473 O O . LEU A 1 27 ? -10.872 6.594 0.198 1.00 0.00 72 LEU A O 2
ATOM 1489 N N . PRO A 1 28 ? -9.038 7.525 -0.723 1.00 0.00 73 PRO A N 2
ATOM 1490 C CA . PRO A 1 28 ? -9.297 7.070 -2.101 1.00 0.00 73 PRO A CA 2
ATOM 1491 C C . PRO A 1 28 ? -9.426 5.548 -2.211 1.00 0.00 73 PRO A C 2
ATOM 1492 O O . PRO A 1 28 ? -8.706 4.808 -1.540 1.00 0.00 73 PRO A O 2
ATOM 1503 N N . VAL A 1 29 ? -10.307 5.067 -3.091 1.00 0.00 74 VAL A N 2
ATOM 1504 C CA . VAL A 1 29 ? -10.494 3.623 -3.326 1.00 0.00 74 VAL A CA 2
ATOM 1505 C C . VAL A 1 29 ? -9.396 3.058 -4.243 1.00 0.00 74 VAL A C 2
ATOM 1506 O O . VAL A 1 29 ? -8.921 1.943 -4.019 1.00 0.00 74 VAL A O 2
ATOM 1519 N N . THR A 1 30 ? -8.947 3.835 -5.233 1.00 0.00 75 THR A N 2
ATOM 1520 C CA . THR A 1 30 ? -7.864 3.485 -6.175 1.00 0.00 75 THR A CA 2
ATOM 1521 C C . THR A 1 30 ? -6.955 4.683 -6.515 1.00 0.00 75 THR A C 2
ATOM 1522 O O . THR A 1 30 ? -7.275 5.836 -6.210 1.00 0.00 75 THR A O 2
ATOM 1533 N N . ARG A 1 31 ? -5.811 4.423 -7.168 1.00 0.00 76 ARG A N 2
ATOM 1534 C CA . ARG A 1 31 ? -4.827 5.439 -7.597 1.00 0.00 76 ARG A CA 2
ATOM 1535 C C . ARG A 1 31 ? -5.467 6.528 -8.458 1.00 0.00 76 ARG A C 2
ATOM 1536 O O . ARG A 1 31 ? -5.132 7.690 -8.287 1.00 0.00 76 ARG A O 2
ATOM 1557 N N . SER A 1 32 ? -6.438 6.184 -9.302 1.00 0.00 77 SER A N 2
ATOM 1558 C CA . SER A 1 32 ? -7.207 7.153 -10.104 1.00 0.00 77 SER A CA 2
ATOM 1559 C C . SER A 1 32 ? -7.964 8.159 -9.230 1.00 0.00 77 SER A C 2
ATOM 1560 O O . SER A 1 32 ? -7.944 9.361 -9.508 1.00 0.00 77 SER A O 2
ATOM 1568 N N . ASP A 1 33 ? -8.550 7.703 -8.116 1.00 0.00 78 ASP A N 2
ATOM 1569 C CA . ASP A 1 33 ? -9.193 8.593 -7.142 1.00 0.00 78 ASP A CA 2
ATOM 1570 C C . ASP A 1 33 ? -8.146 9.451 -6.438 1.00 0.00 78 ASP A C 2
ATOM 1571 O O . ASP A 1 33 ? -8.317 10.660 -6.362 1.00 0.00 78 ASP A O 2
ATOM 1580 N N . ALA A 1 34 ? -7.036 8.858 -5.983 1.00 0.00 79 ALA A N 2
ATOM 1581 C CA . ALA A 1 34 ? -5.955 9.608 -5.329 1.00 0.00 79 ALA A CA 2
ATOM 1582 C C . ALA A 1 34 ? -5.381 10.712 -6.240 1.00 0.00 79 ALA A C 2
ATOM 1583 O O . ALA A 1 34 ? -5.210 11.852 -5.811 1.00 0.00 79 ALA A O 2
ATOM 1590 N N . ARG A 1 35 ? -5.167 10.396 -7.523 1.00 0.00 80 ARG A N 2
ATOM 1591 C CA . ARG A 1 35 ? -4.686 11.324 -8.558 1.00 0.00 80 ARG A CA 2
ATOM 1592 C C . ARG A 1 35 ? -5.674 12.469 -8.786 1.00 0.00 80 ARG A C 2
ATOM 1593 O O . ARG A 1 35 ? -5.284 13.630 -8.748 1.00 0.00 80 ARG A O 2
ATOM 1614 N N . VAL A 1 36 ? -6.964 12.168 -8.953 1.00 0.00 81 VAL A N 2
ATOM 1615 C CA . VAL A 1 36 ? -7.991 13.213 -9.143 1.00 0.00 81 VAL A CA 2
ATOM 1616 C C . VAL A 1 36 ? -8.240 14.021 -7.858 1.00 0.00 81 VAL A C 2
ATOM 1617 O O . VAL A 1 36 ? -8.449 15.227 -7.959 1.00 0.00 81 VAL A O 2
ATOM 1630 N N . LEU A 1 37 ? -8.132 13.436 -6.656 1.00 0.00 82 LEU A N 2
ATOM 1631 C CA . LEU A 1 37 ? -8.199 14.198 -5.397 1.00 0.00 82 LEU A CA 2
ATOM 1632 C C . LEU A 1 37 ? -7.036 15.198 -5.276 1.00 0.00 82 LEU A C 2
ATOM 1633 O O . LEU A 1 37 ? -7.276 16.367 -4.979 1.00 0.00 82 LEU A O 2
ATOM 1649 N N . ILE A 1 38 ? -5.795 14.784 -5.567 1.00 0.00 83 ILE A N 2
ATOM 1650 C CA . ILE A 1 38 ? -4.630 15.695 -5.555 1.00 0.00 83 ILE A CA 2
ATOM 1651 C C . ILE A 1 38 ? -4.747 16.750 -6.668 1.00 0.00 83 ILE A C 2
ATOM 1652 O O . ILE A 1 38 ? -4.427 17.917 -6.442 1.00 0.00 83 ILE A O 2
ATOM 1668 N N . PHE A 1 39 ? -5.252 16.379 -7.851 1.00 0.00 84 PHE A N 2
ATOM 1669 C CA . PHE A 1 39 ? -5.505 17.337 -8.927 1.00 0.00 84 PHE A CA 2
ATOM 1670 C C . PHE A 1 39 ? -6.530 18.402 -8.518 1.00 0.00 84 PHE A C 2
ATOM 1671 O O . PHE A 1 39 ? -6.255 19.592 -8.641 1.00 0.00 84 PHE A O 2
ATOM 1688 N N . ASN A 1 40 ? -7.687 17.989 -7.987 1.00 0.00 85 ASN A N 2
ATOM 1689 C CA . ASN A 1 40 ? -8.728 18.905 -7.525 1.00 0.00 85 ASN A CA 2
ATOM 1690 C C . ASN A 1 40 ? -8.242 19.789 -6.357 1.00 0.00 85 ASN A C 2
ATOM 1691 O O . ASN A 1 40 ? -8.567 20.976 -6.320 1.00 0.00 85 ASN A O 2
ATOM 1702 N N . GLU A 1 41 ? -7.424 19.241 -5.450 1.00 0.00 86 GLU A N 2
ATOM 1703 C CA . GLU A 1 41 ? -6.754 20.000 -4.390 1.00 0.00 86 GLU A CA 2
ATOM 1704 C C . GLU A 1 41 ? -5.857 21.100 -4.978 1.00 0.00 86 GLU A C 2
ATOM 1705 O O . GLU A 1 41 ? -6.086 22.277 -4.684 1.00 0.00 86 GLU A O 2
ATOM 1717 N N . TRP A 1 42 ? -4.884 20.757 -5.843 1.00 0.00 87 TRP A N 2
ATOM 1718 C CA . TRP A 1 42 ? -4.068 21.758 -6.521 1.00 0.00 87 TRP A CA 2
ATOM 1719 C C . TRP A 1 42 ? -4.925 22.788 -7.263 1.00 0.00 87 TRP A C 2
ATOM 1720 O O . TRP A 1 42 ? -4.674 23.980 -7.126 1.00 0.00 87 TRP A O 2
ATOM 1741 N N . GLU A 1 43 ? -5.937 22.355 -8.015 1.00 0.00 88 GLU A N 2
ATOM 1742 C CA . GLU A 1 43 ? -6.724 23.234 -8.875 1.00 0.00 88 GLU A CA 2
ATOM 1743 C C . GLU A 1 43 ? -7.521 24.266 -8.060 1.00 0.00 88 GLU A C 2
ATOM 1744 O O . GLU A 1 43 ? -7.463 25.461 -8.352 1.00 0.00 88 GLU A O 2
ATOM 1756 N N . GLU A 1 44 ? -8.205 23.839 -6.996 1.00 0.00 89 GLU A N 2
ATOM 1757 C CA . GLU A 1 44 ? -8.947 24.731 -6.099 1.00 0.00 89 GLU A CA 2
ATOM 1758 C C . GLU A 1 44 ? -8.009 25.705 -5.365 1.00 0.00 89 GLU A C 2
ATOM 1759 O O . GLU A 1 44 ? -8.257 26.917 -5.354 1.00 0.00 89 GLU A O 2
ATOM 1771 N N . ARG A 1 45 ? -6.892 25.202 -4.815 1.00 0.00 90 ARG A N 2
ATOM 1772 C CA . ARG A 1 45 ? -5.873 26.050 -4.171 1.00 0.00 90 ARG A CA 2
ATOM 1773 C C . ARG A 1 45 ? -5.322 27.077 -5.150 1.00 0.00 90 ARG A C 2
ATOM 1774 O O . ARG A 1 45 ? -5.345 28.262 -4.850 1.00 0.00 90 ARG A O 2
ATOM 1795 N N . LYS A 1 46 ? -4.896 26.634 -6.335 1.00 0.00 91 LYS A N 2
ATOM 1796 C CA . LYS A 1 46 ? -4.404 27.493 -7.437 1.00 0.00 91 LYS A CA 2
ATOM 1797 C C . LYS A 1 46 ? -5.420 28.577 -7.827 1.00 0.00 91 LYS A C 2
ATOM 1798 O O . LYS A 1 46 ? -5.032 29.722 -8.050 1.00 0.00 91 LYS A O 2
ATOM 1817 N N . LYS A 1 47 ? -6.717 28.252 -7.876 1.00 0.00 92 LYS A N 2
ATOM 1818 C CA . LYS A 1 47 ? -7.797 29.213 -8.177 1.00 0.00 92 LYS A CA 2
ATOM 1819 C C . LYS A 1 47 ? -8.021 30.238 -7.052 1.00 0.00 92 LYS A C 2
ATOM 1820 O O . LYS A 1 47 ? -8.344 31.389 -7.351 1.00 0.00 92 LYS A O 2
ATOM 1839 N N . SER A 1 48 ? -7.790 29.872 -5.787 1.00 0.00 93 SER A N 2
ATOM 1840 C CA . SER A 1 48 ? -7.804 30.814 -4.647 1.00 0.00 93 SER A CA 2
ATOM 1841 C C . SER A 1 48 ? -6.489 31.597 -4.441 1.00 0.00 93 SER A C 2
ATOM 1842 O O . SER A 1 48 ? -6.517 32.739 -3.982 1.00 0.00 93 SER A O 2
ATOM 1850 N N . ASP A 1 49 ? -5.343 31.002 -4.777 1.00 0.00 94 ASP A N 2
ATOM 1851 C CA . ASP A 1 49 ? -3.977 31.452 -4.485 1.00 0.00 94 ASP A CA 2
ATOM 1852 C C . ASP A 1 49 ? -3.026 30.988 -5.622 1.00 0.00 94 ASP A C 2
ATOM 1853 O O . ASP A 1 49 ? -2.662 29.810 -5.688 1.00 0.00 94 ASP A O 2
ATOM 1862 N N . PRO A 1 50 ? -2.597 31.884 -6.532 1.00 0.00 95 PRO A N 2
ATOM 1863 C CA . PRO A 1 50 ? -2.110 31.547 -7.883 1.00 0.00 95 PRO A CA 2
ATOM 1864 C C . PRO A 1 50 ? -0.688 30.965 -7.981 1.00 0.00 95 PRO A C 2
ATOM 1865 O O . PRO A 1 50 ? -0.186 30.766 -9.086 1.00 0.00 95 PRO A O 2
ATOM 1876 N N . TRP A 1 51 ? -0.007 30.711 -6.862 1.00 0.00 96 TRP A N 2
ATOM 1877 C CA . TRP A 1 51 ? 1.396 30.266 -6.831 1.00 0.00 96 TRP A CA 2
ATOM 1878 C C . TRP A 1 51 ? 1.599 28.742 -6.872 1.00 0.00 96 TRP A C 2
ATOM 1879 O O . TRP A 1 51 ? 2.696 28.297 -7.218 1.00 0.00 96 TRP A O 2
ATOM 1900 N N . LEU A 1 52 ? 0.601 27.944 -6.462 1.00 0.00 97 LEU A N 2
ATOM 1901 C CA . LEU A 1 52 ? 0.853 26.570 -6.025 1.00 0.00 97 LEU A CA 2
ATOM 1902 C C . LEU A 1 52 ? 1.357 25.657 -7.160 1.00 0.00 97 LEU A C 2
ATOM 1903 O O . LEU A 1 52 ? 0.828 25.684 -8.275 1.00 0.00 97 LEU A O 2
ATOM 1919 N N . ARG A 1 53 ? 2.323 24.780 -6.859 1.00 0.00 98 ARG A N 2
ATOM 1920 C CA . ARG A 1 53 ? 2.802 23.729 -7.774 1.00 0.00 98 ARG A CA 2
ATOM 1921 C C . ARG A 1 53 ? 2.043 22.410 -7.567 1.00 0.00 98 ARG A C 2
ATOM 1922 O O . ARG A 1 53 ? 1.774 22.020 -6.429 1.00 0.00 98 ARG A O 2
ATOM 1943 N N . LEU A 1 54 ? 1.696 21.727 -8.657 1.00 0.00 99 LEU A N 2
ATOM 1944 C CA . LEU A 1 54 ? 1.063 20.404 -8.646 1.00 0.00 99 LEU A CA 2
ATOM 1945 C C . LEU A 1 54 ? 2.172 19.338 -8.523 1.00 0.00 99 LEU A C 2
ATOM 1946 O O . LEU A 1 54 ? 3.001 19.199 -9.424 1.00 0.00 99 LEU A O 2
ATOM 1962 N N . ASP A 1 55 ? 2.166 18.566 -7.431 1.00 0.00 100 ASP A N 2
ATOM 1963 C CA . ASP A 1 55 ? 3.069 17.424 -7.233 1.00 0.00 100 ASP A CA 2
ATOM 1964 C C . ASP A 1 55 ? 2.275 16.136 -6.966 1.00 0.00 100 ASP A C 2
ATOM 1965 O O . ASP A 1 55 ? 1.647 15.980 -5.919 1.00 0.00 100 ASP A O 2
ATOM 1974 N N . MET A 1 56 ? 2.330 15.192 -7.912 1.00 0.00 101 MET A N 2
ATOM 1975 C CA . MET A 1 56 ? 1.911 13.804 -7.698 1.00 0.00 101 MET A CA 2
ATOM 1976 C C . MET A 1 56 ? 2.657 12.817 -8.611 1.00 0.00 101 MET A C 2
ATOM 1977 O O . MET A 1 56 ? 2.924 13.079 -9.784 1.00 0.00 101 MET A O 2
ATOM 1991 N N . SER A 1 57 ? 2.960 11.665 -8.018 1.00 0.00 102 SER A N 2
ATOM 1992 C CA . SER A 1 57 ? 3.537 10.451 -8.602 1.00 0.00 102 SER A CA 2
ATOM 1993 C C . SER A 1 57 ? 3.172 9.284 -7.676 1.00 0.00 102 SER A C 2
ATOM 1994 O O . SER A 1 57 ? 2.712 9.516 -6.553 1.00 0.00 102 SER A O 2
ATOM 2002 N N . ASP A 1 58 ? 3.406 8.036 -8.080 1.00 0.00 103 ASP A N 2
ATOM 2003 C CA . ASP A 1 58 ? 3.087 6.838 -7.286 1.00 0.00 103 ASP A CA 2
ATOM 2004 C C . ASP A 1 58 ? 3.613 6.928 -5.843 1.00 0.00 103 ASP A C 2
ATOM 2005 O O . ASP A 1 58 ? 2.889 6.618 -4.899 1.00 0.00 103 ASP A O 2
ATOM 2014 N N . LYS A 1 59 ? 4.821 7.482 -5.653 1.00 0.00 104 LYS A N 2
ATOM 2015 C CA . LYS A 1 59 ? 5.418 7.731 -4.327 1.00 0.00 104 LYS A CA 2
ATOM 2016 C C . LYS A 1 59 ? 4.575 8.700 -3.487 1.00 0.00 104 LYS A C 2
ATOM 2017 O O . LYS A 1 59 ? 4.311 8.421 -2.323 1.00 0.00 104 LYS A O 2
ATOM 2036 N N . ALA A 1 60 ? 4.087 9.796 -4.078 1.00 0.00 105 ALA A N 2
ATOM 2037 C CA . ALA A 1 60 ? 3.207 10.761 -3.403 1.00 0.00 105 ALA A CA 2
ATOM 2038 C C . ALA A 1 60 ? 1.859 10.137 -3.014 1.00 0.00 105 ALA A C 2
ATOM 2039 O O . ALA A 1 60 ? 1.377 10.357 -1.904 1.00 0.00 105 ALA A O 2
ATOM 2046 N N . ILE A 1 61 ? 1.287 9.293 -3.881 1.00 0.00 106 ILE A N 2
ATOM 2047 C CA . ILE A 1 61 ? 0.004 8.620 -3.592 1.00 0.00 106 ILE A CA 2
ATOM 2048 C C . ILE A 1 61 ? 0.194 7.590 -2.479 1.00 0.00 106 ILE A C 2
ATOM 2049 O O . ILE A 1 61 ? -0.561 7.596 -1.511 1.00 0.00 106 ILE A O 2
ATOM 2065 N N . PHE A 1 62 ? 1.235 6.763 -2.556 1.00 0.00 107 PHE A N 2
ATOM 2066 C CA . PHE A 1 62 ? 1.502 5.732 -1.542 1.00 0.00 107 PHE A CA 2
ATOM 2067 C C . PHE A 1 62 ? 1.989 6.310 -0.197 1.00 0.00 107 PHE A C 2
ATOM 2068 O O . PHE A 1 62 ? 1.855 5.645 0.834 1.00 0.00 107 PHE A O 2
ATOM 2085 N N . ARG A 1 63 ? 2.531 7.538 -0.181 1.00 0.00 108 ARG A N 2
ATOM 2086 C CA . ARG A 1 63 ? 2.894 8.284 1.039 1.00 0.00 108 ARG A CA 2
ATOM 2087 C C . ARG A 1 63 ? 1.686 8.955 1.706 1.00 0.00 108 ARG A C 2
ATOM 2088 O O . ARG A 1 63 ? 1.546 8.855 2.925 1.00 0.00 108 ARG A O 2
ATOM 2109 N N . ARG A 1 64 ? 0.784 9.580 0.928 1.00 0.00 109 ARG A N 2
ATOM 2110 C CA . ARG A 1 64 ? -0.488 10.129 1.454 1.00 0.00 109 ARG A CA 2
ATOM 2111 C C . ARG A 1 64 ? -1.446 9.028 1.921 1.00 0.00 109 ARG A C 2
ATOM 2112 O O . ARG A 1 64 ? -2.082 9.164 2.966 1.00 0.00 109 ARG A O 2
ATOM 2133 N N . TYR A 1 65 ? -1.543 7.956 1.135 1.00 0.00 110 TYR A N 2
ATOM 2134 C CA . TYR A 1 65 ? -2.575 6.923 1.235 1.00 0.00 110 TYR A CA 2
ATOM 2135 C C . TYR A 1 65 ? -1.918 5.527 1.309 1.00 0.00 110 TYR A C 2
ATOM 2136 O O . TYR A 1 65 ? -1.738 4.858 0.286 1.00 0.00 110 TYR A O 2
ATOM 2154 N N . PRO A 1 66 ? -1.510 5.071 2.512 1.00 0.00 111 PRO A N 2
ATOM 2155 C CA . PRO A 1 66 ? -0.648 3.893 2.678 1.00 0.00 111 PRO A CA 2
ATOM 2156 C C . PRO A 1 66 ? -1.322 2.555 2.327 1.00 0.00 111 PRO A C 2
ATOM 2157 O O . PRO A 1 66 ? -0.631 1.545 2.200 1.00 0.00 111 PRO A O 2
ATOM 2168 N N . HIS A 1 67 ? -2.647 2.532 2.131 1.00 0.00 112 HIS A N 2
ATOM 2169 C CA . HIS A 1 67 ? -3.401 1.346 1.707 1.00 0.00 112 HIS A CA 2
ATOM 2170 C C . HIS A 1 67 ? -3.384 1.093 0.183 1.00 0.00 112 HIS A C 2
ATOM 2171 O O . HIS A 1 67 ? -3.861 0.041 -0.252 1.00 0.00 112 HIS A O 2
ATOM 2185 N N . LEU A 1 68 ? -2.840 2.014 -0.632 1.00 0.00 113 LEU A N 2
ATOM 2186 C CA . LEU A 1 68 ? -2.760 1.846 -2.097 1.00 0.00 113 LEU A CA 2
ATOM 2187 C C . LEU A 1 68 ? -1.554 0.982 -2.532 1.00 0.00 113 LEU A C 2
ATOM 2188 O O . LEU A 1 68 ? -1.681 0.208 -3.487 1.00 0.00 113 LEU A O 2
ATOM 2204 N N . ARG A 1 69 ? -0.412 1.079 -1.830 1.00 0.00 114 ARG A N 2
ATOM 2205 C CA . ARG A 1 69 ? 0.736 0.157 -1.970 1.00 0.00 114 ARG A CA 2
ATOM 2206 C C . ARG A 1 69 ? 0.459 -1.244 -1.394 1.00 0.00 114 ARG A C 2
ATOM 2207 O O . ARG A 1 69 ? 0.930 -2.231 -2.006 1.00 0.00 114 ARG A O 2
ATOM 2229 N N . MET A 1 1 ? 10.428 47.989 -20.474 1.00 0.00 1 MET A N 3
ATOM 2230 C CA . MET A 1 1 ? 11.374 47.934 -19.316 1.00 0.00 1 MET A CA 3
ATOM 2231 C C . MET A 1 1 ? 10.909 46.944 -18.233 1.00 0.00 1 MET A C 3
ATOM 2232 O O . MET A 1 1 ? 11.502 45.872 -18.109 1.00 0.00 1 MET A O 3
ATOM 2248 N N . ARG A 1 2 ? 9.877 47.284 -17.437 1.00 0.00 2 ARG A N 3
ATOM 2249 C CA . ARG A 1 2 ? 9.420 46.507 -16.258 1.00 0.00 2 ARG A CA 3
ATOM 2250 C C . ARG A 1 2 ? 7.890 46.507 -16.083 1.00 0.00 2 ARG A C 3
ATOM 2251 O O . ARG A 1 2 ? 7.190 47.308 -16.704 1.00 0.00 2 ARG A O 3
ATOM 2272 N N . GLY A 1 3 ? 7.392 45.647 -15.192 1.00 0.00 3 GLY A N 3
ATOM 2273 C CA . GLY A 1 3 ? 6.002 45.656 -14.709 1.00 0.00 3 GLY A CA 3
ATOM 2274 C C . GLY A 1 3 ? 4.982 45.037 -15.673 1.00 0.00 3 GLY A C 3
ATOM 2275 O O . GLY A 1 3 ? 4.069 45.725 -16.136 1.00 0.00 3 GLY A O 3
ATOM 2279 N N . SER A 1 4 ? 5.121 43.738 -15.960 1.00 0.00 4 SER A N 3
ATOM 2280 C CA . SER A 1 4 ? 4.165 42.943 -16.754 1.00 0.00 4 SER A CA 3
ATOM 2281 C C . SER A 1 4 ? 3.925 41.542 -16.166 1.00 0.00 4 SER A C 3
ATOM 2282 O O . SER A 1 4 ? 4.849 40.889 -15.668 1.00 0.00 4 SER A O 3
ATOM 2290 N N . HIS A 1 5 ? 2.667 41.080 -16.206 1.00 0.00 5 HIS A N 3
ATOM 2291 C CA . HIS A 1 5 ? 2.227 39.752 -15.744 1.00 0.00 5 HIS A CA 3
ATOM 2292 C C . HIS A 1 5 ? 0.887 39.346 -16.388 1.00 0.00 5 HIS A C 3
ATOM 2293 O O . HIS A 1 5 ? -0.030 40.167 -16.478 1.00 0.00 5 HIS A O 3
ATOM 2307 N N . HIS A 1 6 ? 0.759 38.070 -16.776 1.00 0.00 6 HIS A N 3
ATOM 2308 C CA . HIS A 1 6 ? -0.475 37.461 -17.301 1.00 0.00 6 HIS A CA 3
ATOM 2309 C C . HIS A 1 6 ? -0.598 35.993 -16.852 1.00 0.00 6 HIS A C 3
ATOM 2310 O O . HIS A 1 6 ? 0.353 35.218 -16.988 1.00 0.00 6 HIS A O 3
ATOM 2324 N N . HIS A 1 7 ? -1.774 35.599 -16.350 1.00 0.00 7 HIS A N 3
ATOM 2325 C CA . HIS A 1 7 ? -2.113 34.210 -15.990 1.00 0.00 7 HIS A CA 3
ATOM 2326 C C . HIS A 1 7 ? -3.635 33.957 -16.022 1.00 0.00 7 HIS A C 3
ATOM 2327 O O . HIS A 1 7 ? -4.425 34.845 -15.692 1.00 0.00 7 HIS A O 3
ATOM 2341 N N . HIS A 1 8 ? -4.037 32.728 -16.373 1.00 0.00 8 HIS A N 3
ATOM 2342 C CA . HIS A 1 8 ? -5.402 32.204 -16.218 1.00 0.00 8 HIS A CA 3
ATOM 2343 C C . HIS A 1 8 ? -5.404 30.669 -16.086 1.00 0.00 8 HIS A C 3
ATOM 2344 O O . HIS A 1 8 ? -4.543 29.989 -16.651 1.00 0.00 8 HIS A O 3
ATOM 2358 N N . HIS A 1 9 ? -6.403 30.115 -15.385 1.00 0.00 9 HIS A N 3
ATOM 2359 C CA . HIS A 1 9 ? -6.703 28.675 -15.352 1.00 0.00 9 HIS A CA 3
ATOM 2360 C C . HIS A 1 9 ? -8.217 28.415 -15.236 1.00 0.00 9 HIS A C 3
ATOM 2361 O O . HIS A 1 9 ? -8.903 29.072 -14.448 1.00 0.00 9 HIS A O 3
ATOM 2375 N N . HIS A 1 10 ? -8.739 27.450 -16.009 1.00 0.00 10 HIS A N 3
ATOM 2376 C CA . HIS A 1 10 ? -10.156 27.048 -15.973 1.00 0.00 10 HIS A CA 3
ATOM 2377 C C . HIS A 1 10 ? -10.418 25.924 -14.959 1.00 0.00 10 HIS A C 3
ATOM 2378 O O . HIS A 1 10 ? -11.085 26.153 -13.947 1.00 0.00 10 HIS A O 3
ATOM 2392 N N . GLY A 1 11 ? -9.888 24.720 -15.217 1.00 0.00 11 GLY A N 3
ATOM 2393 C CA . GLY A 1 11 ? -10.126 23.504 -14.425 1.00 0.00 11 GLY A CA 3
ATOM 2394 C C . GLY A 1 11 ? -11.511 22.878 -14.663 1.00 0.00 11 GLY A C 3
ATOM 2395 O O . GLY A 1 11 ? -12.541 23.520 -14.444 1.00 0.00 11 GLY A O 3
ATOM 2399 N N . SER A 1 12 ? -11.541 21.625 -15.136 1.00 0.00 12 SER A N 3
ATOM 2400 C CA . SER A 1 12 ? -12.774 20.877 -15.452 1.00 0.00 12 SER A CA 3
ATOM 2401 C C . SER A 1 12 ? -12.560 19.351 -15.448 1.00 0.00 12 SER A C 3
ATOM 2402 O O . SER A 1 12 ? -11.428 18.870 -15.545 1.00 0.00 12 SER A O 3
ATOM 2410 N N . GLY A 1 13 ? -13.652 18.584 -15.359 1.00 0.00 58 GLY A N 3
ATOM 2411 C CA . GLY A 1 13 ? -13.681 17.128 -15.586 1.00 0.00 58 GLY A CA 3
ATOM 2412 C C . GLY A 1 13 ? -13.164 16.238 -14.445 1.00 0.00 58 GLY A C 3
ATOM 2413 O O . GLY A 1 13 ? -13.061 15.023 -14.625 1.00 0.00 58 GLY A O 3
ATOM 2417 N N . ALA A 1 14 ? -12.837 16.804 -13.278 1.00 0.00 59 ALA A N 3
ATOM 2418 C CA . ALA A 1 14 ? -12.317 16.051 -12.134 1.00 0.00 59 ALA A CA 3
ATOM 2419 C C . ALA A 1 14 ? -13.410 15.198 -11.448 1.00 0.00 59 ALA A C 3
ATOM 2420 O O . ALA A 1 14 ? -14.476 15.703 -11.087 1.00 0.00 59 ALA A O 3
ATOM 2427 N N . LEU A 1 15 ? -13.118 13.907 -11.232 1.00 0.00 60 LEU A N 3
ATOM 2428 C CA . LEU A 1 15 ? -13.940 12.951 -10.475 1.00 0.00 60 LEU A CA 3
ATOM 2429 C C . LEU A 1 15 ? -13.077 11.942 -9.699 1.00 0.00 60 LEU A C 3
ATOM 2430 O O . LEU A 1 15 ? -12.004 11.550 -10.159 1.00 0.00 60 LEU A O 3
ATOM 2446 N N . ALA A 1 16 ? -13.554 11.511 -8.532 1.00 0.00 61 ALA A N 3
ATOM 2447 C CA . ALA A 1 16 ? -12.872 10.543 -7.666 1.00 0.00 61 ALA A CA 3
ATOM 2448 C C . ALA A 1 16 ? -13.835 9.885 -6.661 1.00 0.00 61 ALA A C 3
ATOM 2449 O O . ALA A 1 16 ? -14.838 10.491 -6.273 1.00 0.00 61 ALA A O 3
ATOM 2456 N N . ALA A 1 17 ? -13.501 8.675 -6.202 1.00 0.00 62 ALA A N 3
ATOM 2457 C CA . ALA A 1 17 ? -14.255 7.926 -5.197 1.00 0.00 62 ALA A CA 3
ATOM 2458 C C . ALA A 1 17 ? -13.498 7.652 -3.887 1.00 0.00 62 ALA A C 3
ATOM 2459 O O . ALA A 1 17 ? -12.273 7.515 -3.868 1.00 0.00 62 ALA A O 3
ATOM 2466 N N . LEU A 1 18 ? -14.256 7.547 -2.787 1.00 0.00 63 LEU A N 3
ATOM 2467 C CA . LEU A 1 18 ? -13.763 7.353 -1.420 1.00 0.00 63 LEU A CA 3
ATOM 2468 C C . LEU A 1 18 ? -14.353 6.092 -0.763 1.00 0.00 63 LEU A C 3
ATOM 2469 O O . LEU A 1 18 ? -15.503 5.725 -1.013 1.00 0.00 63 LEU A O 3
ATOM 2485 N N . HIS A 1 19 ? -13.585 5.480 0.139 1.00 0.00 64 HIS A N 3
ATOM 2486 C CA . HIS A 1 19 ? -14.082 4.506 1.118 1.00 0.00 64 HIS A CA 3
ATOM 2487 C C . HIS A 1 19 ? -14.946 5.205 2.180 1.00 0.00 64 HIS A C 3
ATOM 2488 O O . HIS A 1 19 ? -14.612 6.307 2.621 1.00 0.00 64 HIS A O 3
ATOM 2502 N N . ALA A 1 20 ? -16.035 4.566 2.619 1.00 0.00 65 ALA A N 3
ATOM 2503 C CA . ALA A 1 20 ? -17.032 5.182 3.509 1.00 0.00 65 ALA A CA 3
ATOM 2504 C C . ALA A 1 20 ? -16.960 4.726 4.985 1.00 0.00 65 ALA A C 3
ATOM 2505 O O . ALA A 1 20 ? -17.528 5.389 5.855 1.00 0.00 65 ALA A O 3
ATOM 2512 N N . GLU A 1 21 ? -16.286 3.605 5.282 1.00 0.00 66 GLU A N 3
ATOM 2513 C CA . GLU A 1 21 ? -16.299 2.944 6.603 1.00 0.00 66 GLU A CA 3
ATOM 2514 C C . GLU A 1 21 ? -14.910 2.428 7.032 1.00 0.00 66 GLU A C 3
ATOM 2515 O O . GLU A 1 21 ? -14.020 2.217 6.204 1.00 0.00 66 GLU A O 3
ATOM 2527 N N . GLY A 1 22 ? -14.734 2.200 8.341 1.00 0.00 67 GLY A N 3
ATOM 2528 C CA . GLY A 1 22 ? -13.502 1.658 8.931 1.00 0.00 67 GLY A CA 3
ATOM 2529 C C . GLY A 1 22 ? -12.305 2.630 8.911 1.00 0.00 67 GLY A C 3
ATOM 2530 O O . GLY A 1 22 ? -12.487 3.831 8.687 1.00 0.00 67 GLY A O 3
ATOM 2534 N N . PRO A 1 23 ? -11.062 2.138 9.107 1.00 0.00 68 PRO A N 3
ATOM 2535 C CA . PRO A 1 23 ? -9.848 2.972 9.109 1.00 0.00 68 PRO A CA 3
ATOM 2536 C C . PRO A 1 23 ? -9.610 3.728 7.790 1.00 0.00 68 PRO A C 3
ATOM 2537 O O . PRO A 1 23 ? -8.950 4.769 7.773 1.00 0.00 68 PRO A O 3
ATOM 2548 N N . LEU A 1 24 ? -10.164 3.212 6.687 1.00 0.00 69 LEU A N 3
ATOM 2549 C CA . LEU A 1 24 ? -10.086 3.788 5.343 1.00 0.00 69 LEU A CA 3
ATOM 2550 C C . LEU A 1 24 ? -11.153 4.868 5.070 1.00 0.00 69 LEU A C 3
ATOM 2551 O O . LEU A 1 24 ? -11.089 5.516 4.025 1.00 0.00 69 LEU A O 3
ATOM 2567 N N . ALA A 1 25 ? -12.107 5.108 5.979 1.00 0.00 70 ALA A N 3
ATOM 2568 C CA . ALA A 1 25 ? -13.156 6.112 5.787 1.00 0.00 70 ALA A CA 3
ATOM 2569 C C . ALA A 1 25 ? -12.577 7.497 5.425 1.00 0.00 70 ALA A C 3
ATOM 2570 O O . ALA A 1 25 ? -11.728 8.040 6.139 1.00 0.00 70 ALA A O 3
ATOM 2577 N N . GLY A 1 26 ? -13.045 8.068 4.309 1.00 0.00 71 GLY A N 3
ATOM 2578 C CA . GLY A 1 26 ? -12.582 9.356 3.780 1.00 0.00 71 GLY A CA 3
ATOM 2579 C C . GLY A 1 26 ? -11.403 9.294 2.807 1.00 0.00 71 GLY A C 3
ATOM 2580 O O . GLY A 1 26 ? -10.980 10.345 2.323 1.00 0.00 71 GLY A O 3
ATOM 2584 N N . LEU A 1 27 ? -10.861 8.106 2.520 1.00 0.00 72 LEU A N 3
ATOM 2585 C CA . LEU A 1 27 ? -9.655 7.929 1.702 1.00 0.00 72 LEU A CA 3
ATOM 2586 C C . LEU A 1 27 ? -9.978 7.358 0.297 1.00 0.00 72 LEU A C 3
ATOM 2587 O O . LEU A 1 27 ? -10.979 6.653 0.161 1.00 0.00 72 LEU A O 3
ATOM 2603 N N . PRO A 1 28 ? -9.161 7.620 -0.748 1.00 0.00 73 PRO A N 3
ATOM 2604 C CA . PRO A 1 28 ? -9.380 7.125 -2.117 1.00 0.00 73 PRO A CA 3
ATOM 2605 C C . PRO A 1 28 ? -9.477 5.604 -2.196 1.00 0.00 73 PRO A C 3
ATOM 2606 O O . PRO A 1 28 ? -8.745 4.886 -1.514 1.00 0.00 73 PRO A O 3
ATOM 2617 N N . VAL A 1 29 ? -10.340 5.112 -3.084 1.00 0.00 74 VAL A N 3
ATOM 2618 C CA . VAL A 1 29 ? -10.460 3.672 -3.355 1.00 0.00 74 VAL A CA 3
ATOM 2619 C C . VAL A 1 29 ? -9.323 3.178 -4.264 1.00 0.00 74 VAL A C 3
ATOM 2620 O O . VAL A 1 29 ? -8.899 2.028 -4.138 1.00 0.00 74 VAL A O 3
ATOM 2633 N N . THR A 1 30 ? -8.790 4.039 -5.141 1.00 0.00 75 THR A N 3
ATOM 2634 C CA . THR A 1 30 ? -7.785 3.680 -6.165 1.00 0.00 75 THR A CA 3
ATOM 2635 C C . THR A 1 30 ? -6.686 4.736 -6.316 1.00 0.00 75 THR A C 3
ATOM 2636 O O . THR A 1 30 ? -6.829 5.878 -5.874 1.00 0.00 75 THR A O 3
ATOM 2647 N N . ARG A 1 31 ? -5.589 4.380 -7.007 1.00 0.00 76 ARG A N 3
ATOM 2648 C CA . ARG A 1 31 ? -4.529 5.335 -7.398 1.00 0.00 76 ARG A CA 3
ATOM 2649 C C . ARG A 1 31 ? -5.071 6.464 -8.279 1.00 0.00 76 ARG A C 3
ATOM 2650 O O . ARG A 1 31 ? -4.647 7.604 -8.128 1.00 0.00 76 ARG A O 3
ATOM 2671 N N . SER A 1 32 ? -6.051 6.175 -9.135 1.00 0.00 77 SER A N 3
ATOM 2672 C CA . SER A 1 32 ? -6.696 7.186 -9.988 1.00 0.00 77 SER A CA 3
ATOM 2673 C C . SER A 1 32 ? -7.577 8.140 -9.171 1.00 0.00 77 SER A C 3
ATOM 2674 O O . SER A 1 32 ? -7.500 9.353 -9.365 1.00 0.00 77 SER A O 3
ATOM 2682 N N . ASP A 1 33 ? -8.311 7.639 -8.167 1.00 0.00 78 ASP A N 3
ATOM 2683 C CA . ASP A 1 33 ? -9.036 8.508 -7.229 1.00 0.00 78 ASP A CA 3
ATOM 2684 C C . ASP A 1 33 ? -8.061 9.398 -6.450 1.00 0.00 78 ASP A C 3
ATOM 2685 O O . ASP A 1 33 ? -8.272 10.601 -6.367 1.00 0.00 78 ASP A O 3
ATOM 2694 N N . ALA A 1 34 ? -6.950 8.846 -5.949 1.00 0.00 79 ALA A N 3
ATOM 2695 C CA . ALA A 1 34 ? -5.919 9.610 -5.240 1.00 0.00 79 ALA A CA 3
ATOM 2696 C C . ALA A 1 34 ? -5.292 10.716 -6.115 1.00 0.00 79 ALA A C 3
ATOM 2697 O O . ALA A 1 34 ? -5.215 11.875 -5.703 1.00 0.00 79 ALA A O 3
ATOM 2704 N N . ARG A 1 35 ? -4.914 10.380 -7.355 1.00 0.00 80 ARG A N 3
ATOM 2705 C CA . ARG A 1 35 ? -4.388 11.305 -8.378 1.00 0.00 80 ARG A CA 3
ATOM 2706 C C . ARG A 1 35 ? -5.357 12.454 -8.660 1.00 0.00 80 ARG A C 3
ATOM 2707 O O . ARG A 1 35 ? -4.947 13.613 -8.645 1.00 0.00 80 ARG A O 3
ATOM 2728 N N . VAL A 1 36 ? -6.647 12.162 -8.856 1.00 0.00 81 VAL A N 3
ATOM 2729 C CA . VAL A 1 36 ? -7.650 13.201 -9.145 1.00 0.00 81 VAL A CA 3
ATOM 2730 C C . VAL A 1 36 ? -8.072 13.980 -7.890 1.00 0.00 81 VAL A C 3
ATOM 2731 O O . VAL A 1 36 ? -8.315 15.178 -8.002 1.00 0.00 81 VAL A O 3
ATOM 2744 N N . LEU A 1 37 ? -8.066 13.393 -6.686 1.00 0.00 82 LEU A N 3
ATOM 2745 C CA . LEU A 1 37 ? -8.235 14.156 -5.436 1.00 0.00 82 LEU A CA 3
ATOM 2746 C C . LEU A 1 37 ? -7.112 15.189 -5.259 1.00 0.00 82 LEU A C 3
ATOM 2747 O O . LEU A 1 37 ? -7.396 16.353 -4.977 1.00 0.00 82 LEU A O 3
ATOM 2763 N N . ILE A 1 38 ? -5.849 14.807 -5.507 1.00 0.00 83 ILE A N 3
ATOM 2764 C CA . ILE A 1 38 ? -4.712 15.745 -5.484 1.00 0.00 83 ILE A CA 3
ATOM 2765 C C . ILE A 1 38 ? -4.859 16.814 -6.579 1.00 0.00 83 ILE A C 3
ATOM 2766 O O . ILE A 1 38 ? -4.628 17.993 -6.307 1.00 0.00 83 ILE A O 3
ATOM 2782 N N . PHE A 1 39 ? -5.294 16.445 -7.791 1.00 0.00 84 PHE A N 3
ATOM 2783 C CA . PHE A 1 39 ? -5.572 17.427 -8.847 1.00 0.00 84 PHE A CA 3
ATOM 2784 C C . PHE A 1 39 ? -6.663 18.428 -8.439 1.00 0.00 84 PHE A C 3
ATOM 2785 O O . PHE A 1 39 ? -6.450 19.629 -8.564 1.00 0.00 84 PHE A O 3
ATOM 2802 N N . ASN A 1 40 ? -7.804 17.965 -7.918 1.00 0.00 85 ASN A N 3
ATOM 2803 C CA . ASN A 1 40 ? -8.911 18.838 -7.525 1.00 0.00 85 ASN A CA 3
ATOM 2804 C C . ASN A 1 40 ? -8.524 19.773 -6.358 1.00 0.00 85 ASN A C 3
ATOM 2805 O O . ASN A 1 40 ? -8.864 20.957 -6.370 1.00 0.00 85 ASN A O 3
ATOM 2816 N N . GLU A 1 41 ? -7.768 19.251 -5.382 1.00 0.00 86 GLU A N 3
ATOM 2817 C CA . GLU A 1 41 ? -7.172 20.038 -4.299 1.00 0.00 86 GLU A CA 3
ATOM 2818 C C . GLU A 1 41 ? -6.248 21.132 -4.853 1.00 0.00 86 GLU A C 3
ATOM 2819 O O . GLU A 1 41 ? -6.452 22.309 -4.546 1.00 0.00 86 GLU A O 3
ATOM 2831 N N . TRP A 1 42 ? -5.279 20.772 -5.709 1.00 0.00 87 TRP A N 3
ATOM 2832 C CA . TRP A 1 42 ? -4.432 21.748 -6.386 1.00 0.00 87 TRP A CA 3
ATOM 2833 C C . TRP A 1 42 ? -5.258 22.771 -7.164 1.00 0.00 87 TRP A C 3
ATOM 2834 O O . TRP A 1 42 ? -4.989 23.954 -7.038 1.00 0.00 87 TRP A O 3
ATOM 2855 N N . GLU A 1 43 ? -6.270 22.355 -7.927 1.00 0.00 88 GLU A N 3
ATOM 2856 C CA . GLU A 1 43 ? -7.062 23.239 -8.783 1.00 0.00 88 GLU A CA 3
ATOM 2857 C C . GLU A 1 43 ? -7.791 24.318 -7.967 1.00 0.00 88 GLU A C 3
ATOM 2858 O O . GLU A 1 43 ? -7.670 25.510 -8.261 1.00 0.00 88 GLU A O 3
ATOM 2870 N N . GLU A 1 44 ? -8.479 23.922 -6.890 1.00 0.00 89 GLU A N 3
ATOM 2871 C CA . GLU A 1 44 ? -9.141 24.858 -5.976 1.00 0.00 89 GLU A CA 3
ATOM 2872 C C . GLU A 1 44 ? -8.131 25.814 -5.311 1.00 0.00 89 GLU A C 3
ATOM 2873 O O . GLU A 1 44 ? -8.304 27.038 -5.356 1.00 0.00 89 GLU A O 3
ATOM 2885 N N . ARG A 1 45 ? -7.038 25.267 -4.753 1.00 0.00 90 ARG A N 3
ATOM 2886 C CA . ARG A 1 45 ? -5.984 26.069 -4.110 1.00 0.00 90 ARG A CA 3
ATOM 2887 C C . ARG A 1 45 ? -5.373 27.059 -5.090 1.00 0.00 90 ARG A C 3
ATOM 2888 O O . ARG A 1 45 ? -5.370 28.244 -4.810 1.00 0.00 90 ARG A O 3
ATOM 2909 N N . LYS A 1 46 ? -4.930 26.574 -6.249 1.00 0.00 91 LYS A N 3
ATOM 2910 C CA . LYS A 1 46 ? -4.355 27.361 -7.362 1.00 0.00 91 LYS A CA 3
ATOM 2911 C C . LYS A 1 46 ? -5.259 28.527 -7.777 1.00 0.00 91 LYS A C 3
ATOM 2912 O O . LYS A 1 46 ? -4.771 29.640 -7.966 1.00 0.00 91 LYS A O 3
ATOM 2931 N N . LYS A 1 47 ? -6.572 28.294 -7.893 1.00 0.00 92 LYS A N 3
ATOM 2932 C CA . LYS A 1 47 ? -7.556 29.331 -8.259 1.00 0.00 92 LYS A CA 3
ATOM 2933 C C . LYS A 1 47 ? -7.836 30.338 -7.127 1.00 0.00 92 LYS A C 3
ATOM 2934 O O . LYS A 1 47 ? -8.144 31.494 -7.427 1.00 0.00 92 LYS A O 3
ATOM 2953 N N . SER A 1 48 ? -7.654 29.959 -5.856 1.00 0.00 93 SER A N 3
ATOM 2954 C CA . SER A 1 48 ? -7.678 30.900 -4.714 1.00 0.00 93 SER A CA 3
ATOM 2955 C C . SER A 1 48 ? -6.329 31.593 -4.408 1.00 0.00 93 SER A C 3
ATOM 2956 O O . SER A 1 48 ? -6.316 32.716 -3.906 1.00 0.00 93 SER A O 3
ATOM 2964 N N . ASP A 1 49 ? -5.201 30.941 -4.701 1.00 0.00 94 ASP A N 3
ATOM 2965 C CA . ASP A 1 49 ? -3.829 31.271 -4.303 1.00 0.00 94 ASP A CA 3
ATOM 2966 C C . ASP A 1 49 ? -2.838 30.746 -5.379 1.00 0.00 94 ASP A C 3
ATOM 2967 O O . ASP A 1 49 ? -2.581 29.540 -5.456 1.00 0.00 94 ASP A O 3
ATOM 2976 N N . PRO A 1 50 ? -2.256 31.614 -6.229 1.00 0.00 95 PRO A N 3
ATOM 2977 C CA . PRO A 1 50 ? -1.650 31.231 -7.518 1.00 0.00 95 PRO A CA 3
ATOM 2978 C C . PRO A 1 50 ? -0.293 30.504 -7.453 1.00 0.00 95 PRO A C 3
ATOM 2979 O O . PRO A 1 50 ? 0.159 29.970 -8.467 1.00 0.00 95 PRO A O 3
ATOM 2990 N N . TRP A 1 51 ? 0.376 30.460 -6.301 1.00 0.00 96 TRP A N 3
ATOM 2991 C CA . TRP A 1 51 ? 1.745 29.928 -6.167 1.00 0.00 96 TRP A CA 3
ATOM 2992 C C . TRP A 1 51 ? 1.889 28.408 -6.379 1.00 0.00 96 TRP A C 3
ATOM 2993 O O . TRP A 1 51 ? 2.980 27.943 -6.721 1.00 0.00 96 TRP A O 3
ATOM 3014 N N . LEU A 1 52 ? 0.828 27.620 -6.144 1.00 0.00 97 LEU A N 3
ATOM 3015 C CA . LEU A 1 52 ? 0.957 26.182 -5.874 1.00 0.00 97 LEU A CA 3
ATOM 3016 C C . LEU A 1 52 ? 1.373 25.346 -7.107 1.00 0.00 97 LEU A C 3
ATOM 3017 O O . LEU A 1 52 ? 0.903 25.593 -8.220 1.00 0.00 97 LEU A O 3
ATOM 3033 N N . ARG A 1 53 ? 2.177 24.292 -6.900 1.00 0.00 98 ARG A N 3
ATOM 3034 C CA . ARG A 1 53 ? 2.563 23.281 -7.912 1.00 0.00 98 ARG A CA 3
ATOM 3035 C C . ARG A 1 53 ? 1.829 21.944 -7.687 1.00 0.00 98 ARG A C 3
ATOM 3036 O O . ARG A 1 53 ? 1.594 21.550 -6.546 1.00 0.00 98 ARG A O 3
ATOM 3057 N N . LEU A 1 54 ? 1.461 21.259 -8.775 1.00 0.00 99 LEU A N 3
ATOM 3058 C CA . LEU A 1 54 ? 0.753 19.968 -8.766 1.00 0.00 99 LEU A CA 3
ATOM 3059 C C . LEU A 1 54 ? 1.778 18.809 -8.838 1.00 0.00 99 LEU A C 3
ATOM 3060 O O . LEU A 1 54 ? 2.515 18.701 -9.820 1.00 0.00 99 LEU A O 3
ATOM 3076 N N . ASP A 1 55 ? 1.815 17.931 -7.826 1.00 0.00 100 ASP A N 3
ATOM 3077 C CA . ASP A 1 55 ? 2.678 16.733 -7.788 1.00 0.00 100 ASP A CA 3
ATOM 3078 C C . ASP A 1 55 ? 1.905 15.489 -7.302 1.00 0.00 100 ASP A C 3
ATOM 3079 O O . ASP A 1 55 ? 1.374 15.477 -6.190 1.00 0.00 100 ASP A O 3
ATOM 3088 N N . MET A 1 56 ? 1.828 14.444 -8.138 1.00 0.00 101 MET A N 3
ATOM 3089 C CA . MET A 1 56 ? 1.072 13.203 -7.869 1.00 0.00 101 MET A CA 3
ATOM 3090 C C . MET A 1 56 ? 1.653 11.974 -8.599 1.00 0.00 101 MET A C 3
ATOM 3091 O O . MET A 1 56 ? 0.949 11.194 -9.243 1.00 0.00 101 MET A O 3
ATOM 3105 N N . SER A 1 57 ? 2.967 11.785 -8.452 1.00 0.00 102 SER A N 3
ATOM 3106 C CA . SER A 1 57 ? 3.651 10.519 -8.769 1.00 0.00 102 SER A CA 3
ATOM 3107 C C . SER A 1 57 ? 3.224 9.397 -7.810 1.00 0.00 102 SER A C 3
ATOM 3108 O O . SER A 1 57 ? 2.746 9.659 -6.702 1.00 0.00 102 SER A O 3
ATOM 3116 N N . ASP A 1 58 ? 3.451 8.136 -8.184 1.00 0.00 103 ASP A N 3
ATOM 3117 C CA . ASP A 1 58 ? 3.095 6.963 -7.367 1.00 0.00 103 ASP A CA 3
ATOM 3118 C C . ASP A 1 58 ? 3.627 7.051 -5.924 1.00 0.00 103 ASP A C 3
ATOM 3119 O O . ASP A 1 58 ? 2.882 6.796 -4.978 1.00 0.00 103 ASP A O 3
ATOM 3128 N N . LYS A 1 59 ? 4.856 7.557 -5.739 1.00 0.00 104 LYS A N 3
ATOM 3129 C CA . LYS A 1 59 ? 5.444 7.836 -4.419 1.00 0.00 104 LYS A CA 3
ATOM 3130 C C . LYS A 1 59 ? 4.638 8.863 -3.617 1.00 0.00 104 LYS A C 3
ATOM 3131 O O . LYS A 1 59 ? 4.407 8.644 -2.431 1.00 0.00 104 LYS A O 3
ATOM 3150 N N . ALA A 1 60 ? 4.139 9.934 -4.243 1.00 0.00 105 ALA A N 3
ATOM 3151 C CA . ALA A 1 60 ? 3.277 10.921 -3.585 1.00 0.00 105 ALA A CA 3
ATOM 3152 C C . ALA A 1 60 ? 1.938 10.309 -3.157 1.00 0.00 105 ALA A C 3
ATOM 3153 O O . ALA A 1 60 ? 1.469 10.571 -2.049 1.00 0.00 105 ALA A O 3
ATOM 3160 N N . ILE A 1 61 ? 1.362 9.424 -3.983 1.00 0.00 106 ILE A N 3
ATOM 3161 C CA . ILE A 1 61 ? 0.099 8.747 -3.632 1.00 0.00 106 ILE A CA 3
ATOM 3162 C C . ILE A 1 61 ? 0.318 7.792 -2.465 1.00 0.00 106 ILE A C 3
ATOM 3163 O O . ILE A 1 61 ? -0.432 7.849 -1.498 1.00 0.00 106 ILE A O 3
ATOM 3179 N N . PHE A 1 62 ? 1.367 6.969 -2.504 1.00 0.00 107 PHE A N 3
ATOM 3180 C CA . PHE A 1 62 ? 1.619 6.000 -1.425 1.00 0.00 107 PHE A CA 3
ATOM 3181 C C . PHE A 1 62 ? 2.061 6.671 -0.109 1.00 0.00 107 PHE A C 3
ATOM 3182 O O . PHE A 1 62 ? 1.749 6.166 0.969 1.00 0.00 107 PHE A O 3
ATOM 3199 N N . ARG A 1 63 ? 2.734 7.834 -0.167 1.00 0.00 108 ARG A N 3
ATOM 3200 C CA . ARG A 1 63 ? 3.087 8.646 1.012 1.00 0.00 108 ARG A CA 3
ATOM 3201 C C . ARG A 1 63 ? 1.875 9.350 1.634 1.00 0.00 108 ARG A C 3
ATOM 3202 O O . ARG A 1 63 ? 1.767 9.376 2.860 1.00 0.00 108 ARG A O 3
ATOM 3223 N N . ARG A 1 64 ? 0.950 9.885 0.821 1.00 0.00 109 ARG A N 3
ATOM 3224 C CA . ARG A 1 64 ? -0.295 10.512 1.315 1.00 0.00 109 ARG A CA 3
ATOM 3225 C C . ARG A 1 64 ? -1.315 9.469 1.804 1.00 0.00 109 ARG A C 3
ATOM 3226 O O . ARG A 1 64 ? -1.945 9.662 2.844 1.00 0.00 109 ARG A O 3
ATOM 3247 N N . TYR A 1 65 ? -1.453 8.369 1.064 1.00 0.00 110 TYR A N 3
ATOM 3248 C CA . TYR A 1 65 ? -2.464 7.324 1.243 1.00 0.00 110 TYR A CA 3
ATOM 3249 C C . TYR A 1 65 ? -1.790 5.931 1.312 1.00 0.00 110 TYR A C 3
ATOM 3250 O O . TYR A 1 65 ? -1.572 5.291 0.277 1.00 0.00 110 TYR A O 3
ATOM 3268 N N . PRO A 1 66 ? -1.437 5.433 2.513 1.00 0.00 111 PRO A N 3
ATOM 3269 C CA . PRO A 1 66 ? -0.563 4.262 2.673 1.00 0.00 111 PRO A CA 3
ATOM 3270 C C . PRO A 1 66 ? -1.199 2.924 2.256 1.00 0.00 111 PRO A C 3
ATOM 3271 O O . PRO A 1 66 ? -0.481 1.941 2.060 1.00 0.00 111 PRO A O 3
ATOM 3282 N N . HIS A 1 67 ? -2.526 2.870 2.088 1.00 0.00 112 HIS A N 3
ATOM 3283 C CA . HIS A 1 67 ? -3.265 1.660 1.703 1.00 0.00 112 HIS A CA 3
ATOM 3284 C C . HIS A 1 67 ? -3.247 1.354 0.190 1.00 0.00 112 HIS A C 3
ATOM 3285 O O . HIS A 1 67 ? -3.742 0.296 -0.209 1.00 0.00 112 HIS A O 3
ATOM 3299 N N . LEU A 1 68 ? -2.683 2.233 -0.658 1.00 0.00 113 LEU A N 3
ATOM 3300 C CA . LEU A 1 68 ? -2.671 2.045 -2.124 1.00 0.00 113 LEU A CA 3
ATOM 3301 C C . LEU A 1 68 ? -1.476 1.217 -2.645 1.00 0.00 113 LEU A C 3
ATOM 3302 O O . LEU A 1 68 ? -1.630 0.559 -3.680 1.00 0.00 113 LEU A O 3
ATOM 3318 N N . ARG A 1 69 ? -0.310 1.233 -1.970 1.00 0.00 114 ARG A N 3
ATOM 3319 C CA . ARG A 1 69 ? 0.869 0.443 -2.379 1.00 0.00 114 ARG A CA 3
ATOM 3320 C C . ARG A 1 69 ? 0.639 -1.075 -2.271 1.00 0.00 114 ARG A C 3
ATOM 3321 O O . ARG A 1 69 ? 0.929 -1.795 -3.258 1.00 0.00 114 ARG A O 3
ATOM 3343 N N . MET A 1 1 ? 4.882 38.769 0.497 1.00 0.00 1 MET A N 4
ATOM 3344 C CA . MET A 1 1 ? 4.020 37.767 -0.209 1.00 0.00 1 MET A CA 4
ATOM 3345 C C . MET A 1 1 ? 4.326 37.757 -1.715 1.00 0.00 1 MET A C 4
ATOM 3346 O O . MET A 1 1 ? 4.573 38.815 -2.297 1.00 0.00 1 MET A O 4
ATOM 3362 N N . ARG A 1 2 ? 4.314 36.574 -2.356 1.00 0.00 2 ARG A N 4
ATOM 3363 C CA . ARG A 1 2 ? 4.574 36.390 -3.806 1.00 0.00 2 ARG A CA 4
ATOM 3364 C C . ARG A 1 2 ? 3.828 35.187 -4.406 1.00 0.00 2 ARG A C 4
ATOM 3365 O O . ARG A 1 2 ? 3.398 34.287 -3.684 1.00 0.00 2 ARG A O 4
ATOM 3386 N N . GLY A 1 3 ? 3.717 35.164 -5.736 1.00 0.00 3 GLY A N 4
ATOM 3387 C CA . GLY A 1 3 ? 3.148 34.063 -6.526 1.00 0.00 3 GLY A CA 4
ATOM 3388 C C . GLY A 1 3 ? 3.327 34.274 -8.036 1.00 0.00 3 GLY A C 4
ATOM 3389 O O . GLY A 1 3 ? 3.345 35.413 -8.509 1.00 0.00 3 GLY A O 4
ATOM 3393 N N . SER A 1 4 ? 3.490 33.181 -8.791 1.00 0.00 4 SER A N 4
ATOM 3394 C CA . SER A 1 4 ? 3.751 33.195 -10.243 1.00 0.00 4 SER A CA 4
ATOM 3395 C C . SER A 1 4 ? 3.250 31.916 -10.943 1.00 0.00 4 SER A C 4
ATOM 3396 O O . SER A 1 4 ? 2.800 30.971 -10.288 1.00 0.00 4 SER A O 4
ATOM 3404 N N . HIS A 1 5 ? 3.334 31.891 -12.280 1.00 0.00 5 HIS A N 4
ATOM 3405 C CA . HIS A 1 5 ? 2.946 30.783 -13.170 1.00 0.00 5 HIS A CA 4
ATOM 3406 C C . HIS A 1 5 ? 1.516 30.275 -12.914 1.00 0.00 5 HIS A C 4
ATOM 3407 O O . HIS A 1 5 ? 1.291 29.131 -12.503 1.00 0.00 5 HIS A O 4
ATOM 3421 N N . HIS A 1 6 ? 0.537 31.164 -13.113 1.00 0.00 6 HIS A N 4
ATOM 3422 C CA . HIS A 1 6 ? -0.894 30.886 -12.951 1.00 0.00 6 HIS A CA 4
ATOM 3423 C C . HIS A 1 6 ? -1.652 31.043 -14.280 1.00 0.00 6 HIS A C 4
ATOM 3424 O O . HIS A 1 6 ? -1.946 32.159 -14.718 1.00 0.00 6 HIS A O 4
ATOM 3438 N N . HIS A 1 7 ? -1.952 29.905 -14.917 1.00 0.00 7 HIS A N 4
ATOM 3439 C CA . HIS A 1 7 ? -2.526 29.817 -16.271 1.00 0.00 7 HIS A CA 4
ATOM 3440 C C . HIS A 1 7 ? -3.641 28.753 -16.393 1.00 0.00 7 HIS A C 4
ATOM 3441 O O . HIS A 1 7 ? -3.924 28.268 -17.490 1.00 0.00 7 HIS A O 4
ATOM 3455 N N . HIS A 1 8 ? -4.268 28.367 -15.270 1.00 0.00 8 HIS A N 4
ATOM 3456 C CA . HIS A 1 8 ? -5.285 27.302 -15.201 1.00 0.00 8 HIS A CA 4
ATOM 3457 C C . HIS A 1 8 ? -6.514 27.729 -14.381 1.00 0.00 8 HIS A C 4
ATOM 3458 O O . HIS A 1 8 ? -6.378 28.354 -13.328 1.00 0.00 8 HIS A O 4
ATOM 3472 N N . HIS A 1 9 ? -7.714 27.384 -14.860 1.00 0.00 9 HIS A N 4
ATOM 3473 C CA . HIS A 1 9 ? -9.004 27.749 -14.251 1.00 0.00 9 HIS A CA 4
ATOM 3474 C C . HIS A 1 9 ? -10.126 26.768 -14.649 1.00 0.00 9 HIS A C 4
ATOM 3475 O O . HIS A 1 9 ? -9.994 26.018 -15.623 1.00 0.00 9 HIS A O 4
ATOM 3489 N N . HIS A 1 10 ? -11.256 26.830 -13.936 1.00 0.00 10 HIS A N 4
ATOM 3490 C CA . HIS A 1 10 ? -12.535 26.182 -14.271 1.00 0.00 10 HIS A CA 4
ATOM 3491 C C . HIS A 1 10 ? -12.470 24.648 -14.454 1.00 0.00 10 HIS A C 4
ATOM 3492 O O . HIS A 1 10 ? -13.228 24.070 -15.236 1.00 0.00 10 HIS A O 4
ATOM 3506 N N . GLY A 1 11 ? -11.584 23.968 -13.714 1.00 0.00 11 GLY A N 4
ATOM 3507 C CA . GLY A 1 11 ? -11.515 22.502 -13.653 1.00 0.00 11 GLY A CA 4
ATOM 3508 C C . GLY A 1 11 ? -12.732 21.897 -12.938 1.00 0.00 11 GLY A C 4
ATOM 3509 O O . GLY A 1 11 ? -13.582 21.272 -13.580 1.00 0.00 11 GLY A O 4
ATOM 3513 N N . SER A 1 12 ? -12.840 22.131 -11.622 1.00 0.00 12 SER A N 4
ATOM 3514 C CA . SER A 1 12 ? -13.962 21.704 -10.760 1.00 0.00 12 SER A CA 4
ATOM 3515 C C . SER A 1 12 ? -14.288 20.191 -10.843 1.00 0.00 12 SER A C 4
ATOM 3516 O O . SER A 1 12 ? -13.440 19.380 -11.227 1.00 0.00 12 SER A O 4
ATOM 3524 N N . GLY A 1 13 ? -15.502 19.783 -10.450 1.00 0.00 58 GLY A N 4
ATOM 3525 C CA . GLY A 1 13 ? -15.996 18.399 -10.500 1.00 0.00 58 GLY A CA 4
ATOM 3526 C C . GLY A 1 13 ? -15.628 17.525 -9.290 1.00 0.00 58 GLY A C 4
ATOM 3527 O O . GLY A 1 13 ? -14.917 17.952 -8.378 1.00 0.00 58 GLY A O 4
ATOM 3531 N N . ALA A 1 14 ? -16.148 16.291 -9.281 1.00 0.00 59 ALA A N 4
ATOM 3532 C CA . ALA A 1 14 ? -16.058 15.334 -8.172 1.00 0.00 59 ALA A CA 4
ATOM 3533 C C . ALA A 1 14 ? -15.903 13.874 -8.670 1.00 0.00 59 ALA A C 4
ATOM 3534 O O . ALA A 1 14 ? -16.613 12.964 -8.238 1.00 0.00 59 ALA A O 4
ATOM 3541 N N . LEU A 1 15 ? -14.988 13.657 -9.626 1.00 0.00 60 LEU A N 4
ATOM 3542 C CA . LEU A 1 15 ? -14.795 12.387 -10.330 1.00 0.00 60 LEU A CA 4
ATOM 3543 C C . LEU A 1 15 ? -14.180 11.287 -9.435 1.00 0.00 60 LEU A C 4
ATOM 3544 O O . LEU A 1 15 ? -14.498 10.107 -9.599 1.00 0.00 60 LEU A O 4
ATOM 3560 N N . ALA A 1 16 ? -13.309 11.656 -8.487 1.00 0.00 61 ALA A N 4
ATOM 3561 C CA . ALA A 1 16 ? -12.623 10.704 -7.609 1.00 0.00 61 ALA A CA 4
ATOM 3562 C C . ALA A 1 16 ? -13.529 10.133 -6.501 1.00 0.00 61 ALA A C 4
ATOM 3563 O O . ALA A 1 16 ? -14.344 10.857 -5.921 1.00 0.00 61 ALA A O 4
ATOM 3570 N N . ALA A 1 17 ? -13.340 8.852 -6.168 1.00 0.00 62 ALA A N 4
ATOM 3571 C CA . ALA A 1 17 ? -14.102 8.135 -5.144 1.00 0.00 62 ALA A CA 4
ATOM 3572 C C . ALA A 1 17 ? -13.354 7.901 -3.818 1.00 0.00 62 ALA A C 4
ATOM 3573 O O . ALA A 1 17 ? -12.128 7.788 -3.779 1.00 0.00 62 ALA A O 4
ATOM 3580 N N . LEU A 1 18 ? -14.126 7.803 -2.727 1.00 0.00 63 LEU A N 4
ATOM 3581 C CA . LEU A 1 18 ? -13.647 7.628 -1.351 1.00 0.00 63 LEU A CA 4
ATOM 3582 C C . LEU A 1 18 ? -14.277 6.402 -0.670 1.00 0.00 63 LEU A C 4
ATOM 3583 O O . LEU A 1 18 ? -15.431 6.054 -0.928 1.00 0.00 63 LEU A O 4
ATOM 3599 N N . HIS A 1 19 ? -13.541 5.797 0.265 1.00 0.00 64 HIS A N 4
ATOM 3600 C CA . HIS A 1 19 ? -14.090 4.867 1.260 1.00 0.00 64 HIS A CA 4
ATOM 3601 C C . HIS A 1 19 ? -14.966 5.631 2.266 1.00 0.00 64 HIS A C 4
ATOM 3602 O O . HIS A 1 19 ? -14.540 6.656 2.801 1.00 0.00 64 HIS A O 4
ATOM 3616 N N . ALA A 1 20 ? -16.172 5.135 2.550 1.00 0.00 65 ALA A N 4
ATOM 3617 C CA . ALA A 1 20 ? -17.142 5.822 3.414 1.00 0.00 65 ALA A CA 4
ATOM 3618 C C . ALA A 1 20 ? -17.086 5.393 4.897 1.00 0.00 65 ALA A C 4
ATOM 3619 O O . ALA A 1 20 ? -17.475 6.165 5.776 1.00 0.00 65 ALA A O 4
ATOM 3626 N N . GLU A 1 21 ? -16.617 4.173 5.184 1.00 0.00 66 GLU A N 4
ATOM 3627 C CA . GLU A 1 21 ? -16.659 3.537 6.515 1.00 0.00 66 GLU A CA 4
ATOM 3628 C C . GLU A 1 21 ? -15.377 2.731 6.823 1.00 0.00 66 GLU A C 4
ATOM 3629 O O . GLU A 1 21 ? -14.595 2.403 5.927 1.00 0.00 66 GLU A O 4
ATOM 3641 N N . GLY A 1 22 ? -15.172 2.390 8.103 1.00 0.00 67 GLY A N 4
ATOM 3642 C CA . GLY A 1 22 ? -14.043 1.574 8.572 1.00 0.00 67 GLY A CA 4
ATOM 3643 C C . GLY A 1 22 ? -12.695 2.320 8.627 1.00 0.00 67 GLY A C 4
ATOM 3644 O O . GLY A 1 22 ? -12.664 3.551 8.533 1.00 0.00 67 GLY A O 4
ATOM 3648 N N . PRO A 1 23 ? -11.561 1.599 8.768 1.00 0.00 68 PRO A N 4
ATOM 3649 C CA . PRO A 1 23 ? -10.226 2.191 8.954 1.00 0.00 68 PRO A CA 4
ATOM 3650 C C . PRO A 1 23 ? -9.802 3.175 7.852 1.00 0.00 68 PRO A C 4
ATOM 3651 O O . PRO A 1 23 ? -9.022 4.095 8.102 1.00 0.00 68 PRO A O 4
ATOM 3662 N N . LEU A 1 24 ? -10.314 2.977 6.633 1.00 0.00 69 LEU A N 4
ATOM 3663 C CA . LEU A 1 24 ? -9.986 3.766 5.446 1.00 0.00 69 LEU A CA 4
ATOM 3664 C C . LEU A 1 24 ? -10.981 4.915 5.176 1.00 0.00 69 LEU A C 4
ATOM 3665 O O . LEU A 1 24 ? -10.840 5.615 4.175 1.00 0.00 69 LEU A O 4
ATOM 3681 N N . ALA A 1 25 ? -11.980 5.128 6.040 1.00 0.00 70 ALA A N 4
ATOM 3682 C CA . ALA A 1 25 ? -12.982 6.185 5.871 1.00 0.00 70 ALA A CA 4
ATOM 3683 C C . ALA A 1 25 ? -12.340 7.562 5.578 1.00 0.00 70 ALA A C 4
ATOM 3684 O O . ALA A 1 25 ? -11.469 8.029 6.317 1.00 0.00 70 ALA A O 4
ATOM 3691 N N . GLY A 1 26 ? -12.785 8.207 4.495 1.00 0.00 71 GLY A N 4
ATOM 3692 C CA . GLY A 1 26 ? -12.260 9.491 4.015 1.00 0.00 71 GLY A CA 4
ATOM 3693 C C . GLY A 1 26 ? -11.122 9.410 2.994 1.00 0.00 71 GLY A C 4
ATOM 3694 O O . GLY A 1 26 ? -10.685 10.456 2.513 1.00 0.00 71 GLY A O 4
ATOM 3698 N N . LEU A 1 27 ? -10.633 8.210 2.663 1.00 0.00 72 LEU A N 4
ATOM 3699 C CA . LEU A 1 27 ? -9.451 8.011 1.814 1.00 0.00 72 LEU A CA 4
ATOM 3700 C C . LEU A 1 27 ? -9.815 7.487 0.401 1.00 0.00 72 LEU A C 4
ATOM 3701 O O . LEU A 1 27 ? -10.861 6.846 0.255 1.00 0.00 72 LEU A O 4
ATOM 3717 N N . PRO A 1 28 ? -8.985 7.716 -0.641 1.00 0.00 73 PRO A N 4
ATOM 3718 C CA . PRO A 1 28 ? -9.218 7.225 -2.012 1.00 0.00 73 PRO A CA 4
ATOM 3719 C C . PRO A 1 28 ? -9.368 5.709 -2.085 1.00 0.00 73 PRO A C 4
ATOM 3720 O O . PRO A 1 28 ? -8.670 4.971 -1.390 1.00 0.00 73 PRO A O 4
ATOM 3731 N N . VAL A 1 29 ? -10.236 5.235 -2.978 1.00 0.00 74 VAL A N 4
ATOM 3732 C CA . VAL A 1 29 ? -10.395 3.794 -3.235 1.00 0.00 74 VAL A CA 4
ATOM 3733 C C . VAL A 1 29 ? -9.291 3.267 -4.165 1.00 0.00 74 VAL A C 4
ATOM 3734 O O . VAL A 1 29 ? -8.895 2.105 -4.045 1.00 0.00 74 VAL A O 4
ATOM 3747 N N . THR A 1 30 ? -8.748 4.112 -5.053 1.00 0.00 75 THR A N 4
ATOM 3748 C CA . THR A 1 30 ? -7.774 3.722 -6.096 1.00 0.00 75 THR A CA 4
ATOM 3749 C C . THR A 1 30 ? -6.647 4.745 -6.271 1.00 0.00 75 THR A C 4
ATOM 3750 O O . THR A 1 30 ? -6.748 5.889 -5.820 1.00 0.00 75 THR A O 4
ATOM 3761 N N . ARG A 1 31 ? -5.569 4.360 -6.975 1.00 0.00 76 ARG A N 4
ATOM 3762 C CA . ARG A 1 31 ? -4.466 5.272 -7.346 1.00 0.00 76 ARG A CA 4
ATOM 3763 C C . ARG A 1 31 ? -4.965 6.427 -8.225 1.00 0.00 76 ARG A C 4
ATOM 3764 O O . ARG A 1 31 ? -4.538 7.562 -8.041 1.00 0.00 76 ARG A O 4
ATOM 3785 N N . SER A 1 32 ? -5.926 6.150 -9.108 1.00 0.00 77 SER A N 4
ATOM 3786 C CA . SER A 1 32 ? -6.593 7.165 -9.939 1.00 0.00 77 SER A CA 4
ATOM 3787 C C . SER A 1 32 ? -7.404 8.143 -9.082 1.00 0.00 77 SER A C 4
ATOM 3788 O O . SER A 1 32 ? -7.240 9.353 -9.229 1.00 0.00 77 SER A O 4
ATOM 3796 N N . ASP A 1 33 ? -8.178 7.655 -8.100 1.00 0.00 78 ASP A N 4
ATOM 3797 C CA . ASP A 1 33 ? -8.896 8.539 -7.171 1.00 0.00 78 ASP A CA 4
ATOM 3798 C C . ASP A 1 33 ? -7.921 9.415 -6.380 1.00 0.00 78 ASP A C 4
ATOM 3799 O O . ASP A 1 33 ? -8.132 10.617 -6.282 1.00 0.00 78 ASP A O 4
ATOM 3808 N N . ALA A 1 34 ? -6.814 8.858 -5.880 1.00 0.00 79 ALA A N 4
ATOM 3809 C CA . ALA A 1 34 ? -5.796 9.614 -5.150 1.00 0.00 79 ALA A CA 4
ATOM 3810 C C . ALA A 1 34 ? -5.142 10.716 -6.012 1.00 0.00 79 ALA A C 4
ATOM 3811 O O . ALA A 1 34 ? -5.080 11.878 -5.609 1.00 0.00 79 ALA A O 4
ATOM 3818 N N . ARG A 1 35 ? -4.716 10.374 -7.235 1.00 0.00 80 ARG A N 4
ATOM 3819 C CA . ARG A 1 35 ? -4.121 11.305 -8.214 1.00 0.00 80 ARG A CA 4
ATOM 3820 C C . ARG A 1 35 ? -5.096 12.420 -8.608 1.00 0.00 80 ARG A C 4
ATOM 3821 O O . ARG A 1 35 ? -4.706 13.587 -8.644 1.00 0.00 80 ARG A O 4
ATOM 3842 N N . VAL A 1 36 ? -6.372 12.094 -8.814 1.00 0.00 81 VAL A N 4
ATOM 3843 C CA . VAL A 1 36 ? -7.428 13.072 -9.136 1.00 0.00 81 VAL A CA 4
ATOM 3844 C C . VAL A 1 36 ? -7.842 13.903 -7.913 1.00 0.00 81 VAL A C 4
ATOM 3845 O O . VAL A 1 36 ? -8.079 15.094 -8.076 1.00 0.00 81 VAL A O 4
ATOM 3858 N N . LEU A 1 37 ? -7.849 13.364 -6.685 1.00 0.00 82 LEU A N 4
ATOM 3859 C CA . LEU A 1 37 ? -8.053 14.165 -5.465 1.00 0.00 82 LEU A CA 4
ATOM 3860 C C . LEU A 1 37 ? -6.949 15.219 -5.297 1.00 0.00 82 LEU A C 4
ATOM 3861 O O . LEU A 1 37 ? -7.258 16.388 -5.067 1.00 0.00 82 LEU A O 4
ATOM 3877 N N . ILE A 1 38 ? -5.679 14.835 -5.487 1.00 0.00 83 ILE A N 4
ATOM 3878 C CA . ILE A 1 38 ? -4.549 15.781 -5.442 1.00 0.00 83 ILE A CA 4
ATOM 3879 C C . ILE A 1 38 ? -4.688 16.837 -6.549 1.00 0.00 83 ILE A C 4
ATOM 3880 O O . ILE A 1 38 ? -4.518 18.026 -6.281 1.00 0.00 83 ILE A O 4
ATOM 3896 N N . PHE A 1 39 ? -5.048 16.429 -7.773 1.00 0.00 84 PHE A N 4
ATOM 3897 C CA . PHE A 1 39 ? -5.311 17.360 -8.875 1.00 0.00 84 PHE A CA 4
ATOM 3898 C C . PHE A 1 39 ? -6.434 18.355 -8.537 1.00 0.00 84 PHE A C 4
ATOM 3899 O O . PHE A 1 39 ? -6.251 19.558 -8.698 1.00 0.00 84 PHE A O 4
ATOM 3916 N N . ASN A 1 40 ? -7.584 17.883 -8.051 1.00 0.00 85 ASN A N 4
ATOM 3917 C CA . ASN A 1 40 ? -8.743 18.746 -7.819 1.00 0.00 85 ASN A CA 4
ATOM 3918 C C . ASN A 1 40 ? -8.536 19.692 -6.621 1.00 0.00 85 ASN A C 4
ATOM 3919 O O . ASN A 1 40 ? -8.927 20.861 -6.684 1.00 0.00 85 ASN A O 4
ATOM 3930 N N . GLU A 1 41 ? -7.858 19.218 -5.566 1.00 0.00 86 GLU A N 4
ATOM 3931 C CA . GLU A 1 41 ? -7.406 20.080 -4.471 1.00 0.00 86 GLU A CA 4
ATOM 3932 C C . GLU A 1 41 ? -6.442 21.153 -4.988 1.00 0.00 86 GLU A C 4
ATOM 3933 O O . GLU A 1 41 ? -6.691 22.331 -4.743 1.00 0.00 86 GLU A O 4
ATOM 3945 N N . TRP A 1 42 ? -5.395 20.789 -5.747 1.00 0.00 87 TRP A N 4
ATOM 3946 C CA . TRP A 1 42 ? -4.537 21.776 -6.396 1.00 0.00 87 TRP A CA 4
ATOM 3947 C C . TRP A 1 42 ? -5.350 22.768 -7.235 1.00 0.00 87 TRP A C 4
ATOM 3948 O O . TRP A 1 42 ? -5.100 23.956 -7.125 1.00 0.00 87 TRP A O 4
ATOM 3969 N N . GLU A 1 43 ? -6.337 22.330 -8.017 1.00 0.00 88 GLU A N 4
ATOM 3970 C CA . GLU A 1 43 ? -7.113 23.206 -8.903 1.00 0.00 88 GLU A CA 4
ATOM 3971 C C . GLU A 1 43 ? -7.921 24.262 -8.119 1.00 0.00 88 GLU A C 4
ATOM 3972 O O . GLU A 1 43 ? -7.850 25.456 -8.431 1.00 0.00 88 GLU A O 4
ATOM 3984 N N . GLU A 1 44 ? -8.599 23.860 -7.037 1.00 0.00 89 GLU A N 4
ATOM 3985 C CA . GLU A 1 44 ? -9.298 24.789 -6.135 1.00 0.00 89 GLU A CA 4
ATOM 3986 C C . GLU A 1 44 ? -8.332 25.739 -5.397 1.00 0.00 89 GLU A C 4
ATOM 3987 O O . GLU A 1 44 ? -8.548 26.957 -5.367 1.00 0.00 89 GLU A O 4
ATOM 3999 N N . ARG A 1 45 ? -7.234 25.206 -4.840 1.00 0.00 90 ARG A N 4
ATOM 4000 C CA . ARG A 1 45 ? -6.201 26.010 -4.161 1.00 0.00 90 ARG A CA 4
ATOM 4001 C C . ARG A 1 45 ? -5.595 27.025 -5.125 1.00 0.00 90 ARG A C 4
ATOM 4002 O O . ARG A 1 45 ? -5.523 28.200 -4.800 1.00 0.00 90 ARG A O 4
ATOM 4023 N N . LYS A 1 46 ? -5.214 26.576 -6.323 1.00 0.00 91 LYS A N 4
ATOM 4024 C CA . LYS A 1 46 ? -4.648 27.386 -7.419 1.00 0.00 91 LYS A CA 4
ATOM 4025 C C . LYS A 1 46 ? -5.587 28.528 -7.834 1.00 0.00 91 LYS A C 4
ATOM 4026 O O . LYS A 1 46 ? -5.1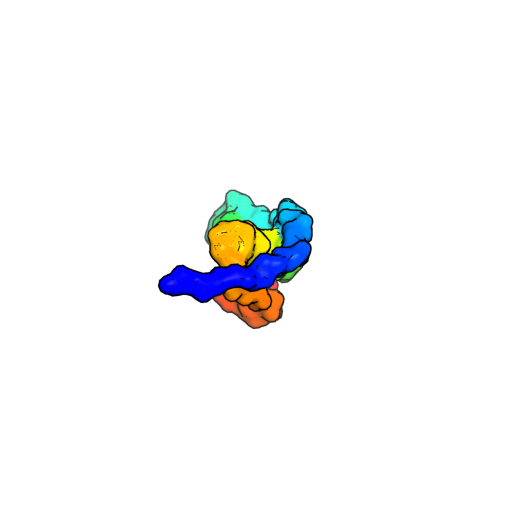22 29.656 -8.000 1.00 0.00 91 LYS A O 4
ATOM 4045 N N . LYS A 1 47 ? -6.901 28.273 -7.932 1.00 0.00 92 LYS A N 4
ATOM 4046 C CA . LYS A 1 47 ? -7.920 29.326 -8.124 1.00 0.00 92 LYS A CA 4
ATOM 4047 C C . LYS A 1 47 ? -7.920 30.359 -6.983 1.00 0.00 92 LYS A C 4
ATOM 4048 O O . LYS A 1 47 ? -7.961 31.558 -7.261 1.00 0.00 92 LYS A O 4
ATOM 4067 N N . SER A 1 48 ? -7.852 29.920 -5.722 1.00 0.00 93 SER A N 4
ATOM 4068 C CA . SER A 1 48 ? -7.849 30.826 -4.555 1.00 0.00 93 SER A CA 4
ATOM 4069 C C . SER A 1 48 ? -6.507 31.537 -4.279 1.00 0.00 93 SER A C 4
ATOM 4070 O O . SER A 1 48 ? -6.498 32.646 -3.741 1.00 0.00 93 SER A O 4
ATOM 4078 N N . ASP A 1 49 ? -5.379 30.922 -4.638 1.00 0.00 94 ASP A N 4
ATOM 4079 C CA . ASP A 1 49 ? -4.006 31.278 -4.271 1.00 0.00 94 ASP A CA 4
ATOM 4080 C C . ASP A 1 49 ? -3.039 30.821 -5.396 1.00 0.00 94 ASP A C 4
ATOM 4081 O O . ASP A 1 49 ? -2.785 29.624 -5.555 1.00 0.00 94 ASP A O 4
ATOM 4090 N N . PRO A 1 50 ? -2.480 31.749 -6.198 1.00 0.00 95 PRO A N 4
ATOM 4091 C CA . PRO A 1 50 ? -1.901 31.450 -7.516 1.00 0.00 95 PRO A CA 4
ATOM 4092 C C . PRO A 1 50 ? -0.555 30.710 -7.511 1.00 0.00 95 PRO A C 4
ATOM 4093 O O . PRO A 1 50 ? -0.142 30.195 -8.547 1.00 0.00 95 PRO A O 4
ATOM 4104 N N . TRP A 1 51 ? 0.154 30.635 -6.381 1.00 0.00 96 TRP A N 4
ATOM 4105 C CA . TRP A 1 51 ? 1.528 30.109 -6.315 1.00 0.00 96 TRP A CA 4
ATOM 4106 C C . TRP A 1 51 ? 1.665 28.587 -6.516 1.00 0.00 96 TRP A C 4
ATOM 4107 O O . TRP A 1 51 ? 2.739 28.125 -6.908 1.00 0.00 96 TRP A O 4
ATOM 4128 N N . LEU A 1 52 ? 0.620 27.799 -6.223 1.00 0.00 97 LEU A N 4
ATOM 4129 C CA . LEU A 1 52 ? 0.773 26.367 -5.924 1.00 0.00 97 LEU A CA 4
ATOM 4130 C C . LEU A 1 52 ? 1.225 25.519 -7.136 1.00 0.00 97 LEU A C 4
ATOM 4131 O O . LEU A 1 52 ? 0.779 25.751 -8.265 1.00 0.00 97 LEU A O 4
ATOM 4147 N N . ARG A 1 53 ? 2.027 24.472 -6.893 1.00 0.00 98 ARG A N 4
ATOM 4148 C CA . ARG A 1 53 ? 2.466 23.457 -7.879 1.00 0.00 98 ARG A CA 4
ATOM 4149 C C . ARG A 1 53 ? 1.804 22.087 -7.614 1.00 0.00 98 ARG A C 4
ATOM 4150 O O . ARG A 1 53 ? 1.562 21.727 -6.462 1.00 0.00 98 ARG A O 4
ATOM 4171 N N . LEU A 1 54 ? 1.496 21.340 -8.680 1.00 0.00 99 LEU A N 4
ATOM 4172 C CA . LEU A 1 54 ? 0.811 20.036 -8.651 1.00 0.00 99 LEU A CA 4
ATOM 4173 C C . LEU A 1 54 ? 1.850 18.889 -8.748 1.00 0.00 99 LEU A C 4
ATOM 4174 O O . LEU A 1 54 ? 2.594 18.820 -9.729 1.00 0.00 99 LEU A O 4
ATOM 4190 N N . ASP A 1 55 ? 1.890 17.976 -7.767 1.00 0.00 100 ASP A N 4
ATOM 4191 C CA . ASP A 1 55 ? 2.761 16.779 -7.766 1.00 0.00 100 ASP A CA 4
ATOM 4192 C C . ASP A 1 55 ? 2.014 15.525 -7.268 1.00 0.00 100 ASP A C 4
ATOM 4193 O O . ASP A 1 55 ? 1.518 15.501 -6.140 1.00 0.00 100 ASP A O 4
ATOM 4202 N N . MET A 1 56 ? 1.922 14.480 -8.107 1.00 0.00 101 MET A N 4
ATOM 4203 C CA . MET A 1 56 ? 1.171 13.236 -7.819 1.00 0.00 101 MET A CA 4
ATOM 4204 C C . MET A 1 56 ? 1.690 12.013 -8.601 1.00 0.00 101 MET A C 4
ATOM 4205 O O . MET A 1 56 ? 0.949 11.310 -9.292 1.00 0.00 101 MET A O 4
ATOM 4219 N N . SER A 1 57 ? 2.988 11.741 -8.452 1.00 0.00 102 SER A N 4
ATOM 4220 C CA . SER A 1 57 ? 3.592 10.438 -8.784 1.00 0.00 102 SER A CA 4
ATOM 4221 C C . SER A 1 57 ? 3.069 9.337 -7.849 1.00 0.00 102 SER A C 4
ATOM 4222 O O . SER A 1 57 ? 2.658 9.617 -6.720 1.00 0.00 102 SER A O 4
ATOM 4230 N N . ASP A 1 58 ? 3.123 8.070 -8.264 1.00 0.00 103 ASP A N 4
ATOM 4231 C CA . ASP A 1 58 ? 2.683 6.933 -7.441 1.00 0.00 103 ASP A CA 4
ATOM 4232 C C . ASP A 1 58 ? 3.367 6.898 -6.059 1.00 0.00 103 ASP A C 4
ATOM 4233 O O . ASP A 1 58 ? 2.707 6.607 -5.064 1.00 0.00 103 ASP A O 4
ATOM 4242 N N . LYS A 1 59 ? 4.626 7.356 -5.961 1.00 0.00 104 LYS A N 4
ATOM 4243 C CA . LYS A 1 59 ? 5.337 7.552 -4.683 1.00 0.00 104 LYS A CA 4
ATOM 4244 C C . LYS A 1 59 ? 4.642 8.577 -3.772 1.00 0.00 104 LYS A C 4
ATOM 4245 O O . LYS A 1 59 ? 4.498 8.326 -2.578 1.00 0.00 104 LYS A O 4
ATOM 4264 N N . ALA A 1 60 ? 4.147 9.689 -4.329 1.00 0.00 105 ALA A N 4
ATOM 4265 C CA . ALA A 1 60 ? 3.356 10.681 -3.595 1.00 0.00 105 ALA A CA 4
ATOM 4266 C C . ALA A 1 60 ? 2.012 10.109 -3.139 1.00 0.00 105 ALA A C 4
ATOM 4267 O O . ALA A 1 60 ? 1.588 10.355 -2.009 1.00 0.00 105 ALA A O 4
ATOM 4274 N N . ILE A 1 61 ? 1.373 9.279 -3.974 1.00 0.00 106 ILE A N 4
ATOM 4275 C CA . ILE A 1 61 ? 0.100 8.632 -3.601 1.00 0.00 106 ILE A CA 4
ATOM 4276 C C . ILE A 1 61 ? 0.323 7.643 -2.463 1.00 0.00 106 ILE A C 4
ATOM 4277 O O . ILE A 1 61 ? -0.392 7.708 -1.470 1.00 0.00 106 ILE A O 4
ATOM 4293 N N . PHE A 1 62 ? 1.338 6.787 -2.548 1.00 0.00 107 PHE A N 4
ATOM 4294 C CA . PHE A 1 62 ? 1.604 5.803 -1.490 1.00 0.00 107 PHE A CA 4
ATOM 4295 C C . PHE A 1 62 ? 2.071 6.464 -0.177 1.00 0.00 107 PHE A C 4
ATOM 4296 O O . PHE A 1 62 ? 1.732 5.984 0.904 1.00 0.00 107 PHE A O 4
ATOM 4313 N N . ARG A 1 63 ? 2.796 7.595 -0.250 1.00 0.00 108 ARG A N 4
ATOM 4314 C CA . ARG A 1 63 ? 3.207 8.379 0.931 1.00 0.00 108 ARG A CA 4
ATOM 4315 C C . ARG A 1 63 ? 2.022 9.069 1.624 1.00 0.00 108 ARG A C 4
ATOM 4316 O O . ARG A 1 63 ? 1.947 9.054 2.853 1.00 0.00 108 ARG A O 4
ATOM 4337 N N . ARG A 1 64 ? 1.078 9.627 0.851 1.00 0.00 109 ARG A N 4
ATOM 4338 C CA . ARG A 1 64 ? -0.168 10.233 1.374 1.00 0.00 109 ARG A CA 4
ATOM 4339 C C . ARG A 1 64 ? -1.173 9.185 1.875 1.00 0.00 109 ARG A C 4
ATOM 4340 O O . ARG A 1 64 ? -1.827 9.396 2.896 1.00 0.00 109 ARG A O 4
ATOM 4361 N N . TYR A 1 65 ? -1.282 8.070 1.154 1.00 0.00 110 TYR A N 4
ATOM 4362 C CA . TYR A 1 65 ? -2.331 7.060 1.281 1.00 0.00 110 TYR A CA 4
ATOM 4363 C C . TYR A 1 65 ? -1.703 5.644 1.299 1.00 0.00 110 TYR A C 4
ATOM 4364 O O . TYR A 1 65 ? -1.591 4.991 0.254 1.00 0.00 110 TYR A O 4
ATOM 4382 N N . PRO A 1 66 ? -1.258 5.147 2.470 1.00 0.00 111 PRO A N 4
ATOM 4383 C CA . PRO A 1 66 ? -0.416 3.945 2.568 1.00 0.00 111 PRO A CA 4
ATOM 4384 C C . PRO A 1 66 ? -1.129 2.632 2.203 1.00 0.00 111 PRO A C 4
ATOM 4385 O O . PRO A 1 66 ? -0.467 1.621 1.968 1.00 0.00 111 PRO A O 4
ATOM 4396 N N . HIS A 1 67 ? -2.465 2.635 2.110 1.00 0.00 112 HIS A N 4
ATOM 4397 C CA . HIS A 1 67 ? -3.268 1.475 1.710 1.00 0.00 112 HIS A CA 4
ATOM 4398 C C . HIS A 1 67 ? -3.264 1.195 0.189 1.00 0.00 112 HIS A C 4
ATOM 4399 O O . HIS A 1 67 ? -3.754 0.141 -0.223 1.00 0.00 112 HIS A O 4
ATOM 4413 N N . LEU A 1 68 ? -2.710 2.092 -0.646 1.00 0.00 113 LEU A N 4
ATOM 4414 C CA . LEU A 1 68 ? -2.686 1.920 -2.114 1.00 0.00 113 LEU A CA 4
ATOM 4415 C C . LEU A 1 68 ? -1.493 1.087 -2.629 1.00 0.00 113 LEU A C 4
ATOM 4416 O O . LEU A 1 68 ? -1.642 0.429 -3.664 1.00 0.00 113 LEU A O 4
ATOM 4432 N N . ARG A 1 69 ? -0.334 1.098 -1.944 1.00 0.00 114 ARG A N 4
ATOM 4433 C CA . ARG A 1 69 ? 0.856 0.319 -2.343 1.00 0.00 114 ARG A CA 4
ATOM 4434 C C . ARG A 1 69 ? 0.625 -1.202 -2.284 1.00 0.00 114 ARG A C 4
ATOM 4435 O O . ARG A 1 69 ? 0.945 -1.892 -3.281 1.00 0.00 114 ARG A O 4
ATOM 4457 N N . MET A 1 1 ? 13.158 27.885 -0.033 1.00 0.00 1 MET A N 5
ATOM 4458 C CA . MET A 1 1 ? 12.521 28.764 -1.061 1.00 0.00 1 MET A CA 5
ATOM 4459 C C . MET A 1 1 ? 13.074 28.452 -2.465 1.00 0.00 1 MET A C 5
ATOM 4460 O O . MET A 1 1 ? 14.069 29.042 -2.887 1.00 0.00 1 MET A O 5
ATOM 4476 N N . ARG A 1 2 ? 12.465 27.490 -3.184 1.00 0.00 2 ARG A N 5
ATOM 4477 C CA . ARG A 1 2 ? 12.870 27.038 -4.540 1.00 0.00 2 ARG A CA 5
ATOM 4478 C C . ARG A 1 2 ? 11.666 26.716 -5.442 1.00 0.00 2 ARG A C 5
ATOM 4479 O O . ARG A 1 2 ? 10.559 26.450 -4.964 1.00 0.00 2 ARG A O 5
ATOM 4500 N N . GLY A 1 3 ? 11.920 26.687 -6.752 1.00 0.00 3 GLY A N 5
ATOM 4501 C CA . GLY A 1 3 ? 10.966 26.322 -7.809 1.00 0.00 3 GLY A CA 5
ATOM 4502 C C . GLY A 1 3 ? 10.022 27.454 -8.243 1.00 0.00 3 GLY A C 5
ATOM 4503 O O . GLY A 1 3 ? 9.780 28.412 -7.503 1.00 0.00 3 GLY A O 5
ATOM 4507 N N . SER A 1 4 ? 9.465 27.319 -9.449 1.00 0.00 4 SER A N 5
ATOM 4508 C CA . SER A 1 4 ? 8.572 28.299 -10.098 1.00 0.00 4 SER A CA 5
ATOM 4509 C C . SER A 1 4 ? 7.084 27.968 -9.896 1.00 0.00 4 SER A C 5
ATOM 4510 O O . SER A 1 4 ? 6.737 26.896 -9.396 1.00 0.00 4 SER A O 5
ATOM 4518 N N . HIS A 1 5 ? 6.186 28.877 -10.297 1.00 0.00 5 HIS A N 5
ATOM 4519 C CA . HIS A 1 5 ? 4.720 28.721 -10.197 1.00 0.00 5 HIS A CA 5
ATOM 4520 C C . HIS A 1 5 ? 3.978 28.758 -11.546 1.00 0.00 5 HIS A C 5
ATOM 4521 O O . HIS A 1 5 ? 2.747 28.729 -11.568 1.00 0.00 5 HIS A O 5
ATOM 4535 N N . HIS A 1 6 ? 4.706 28.840 -12.667 1.00 0.00 6 HIS A N 5
ATOM 4536 C CA . HIS A 1 6 ? 4.183 29.240 -13.987 1.00 0.00 6 HIS A CA 5
ATOM 4537 C C . HIS A 1 6 ? 3.107 28.304 -14.569 1.00 0.00 6 HIS A C 5
ATOM 4538 O O . HIS A 1 6 ? 2.224 28.767 -15.294 1.00 0.00 6 HIS A O 5
ATOM 4552 N N . HIS A 1 7 ? 3.152 27.008 -14.242 1.00 0.00 7 HIS A N 5
ATOM 4553 C CA . HIS A 1 7 ? 2.208 26.004 -14.763 1.00 0.00 7 HIS A CA 5
ATOM 4554 C C . HIS A 1 7 ? 0.774 26.230 -14.257 1.00 0.00 7 HIS A C 5
ATOM 4555 O O . HIS A 1 7 ? 0.553 26.442 -13.062 1.00 0.00 7 HIS A O 5
ATOM 4569 N N . HIS A 1 8 ? -0.208 26.142 -15.162 1.00 0.00 8 HIS A N 5
ATOM 4570 C CA . HIS A 1 8 ? -1.644 26.301 -14.886 1.00 0.00 8 HIS A CA 5
ATOM 4571 C C . HIS A 1 8 ? -2.509 25.445 -15.831 1.00 0.00 8 HIS A C 5
ATOM 4572 O O . HIS A 1 8 ? -2.041 24.991 -16.881 1.00 0.00 8 HIS A O 5
ATOM 4586 N N . HIS A 1 9 ? -3.782 25.238 -15.471 1.00 0.00 9 HIS A N 5
ATOM 4587 C CA . HIS A 1 9 ? -4.789 24.560 -16.307 1.00 0.00 9 HIS A CA 5
ATOM 4588 C C . HIS A 1 9 ? -6.218 25.018 -15.961 1.00 0.00 9 HIS A C 5
ATOM 4589 O O . HIS A 1 9 ? -6.486 25.439 -14.834 1.00 0.00 9 HIS A O 5
ATOM 4603 N N . HIS A 1 10 ? -7.139 24.923 -16.927 1.00 0.00 10 HIS A N 5
ATOM 4604 C CA . HIS A 1 10 ? -8.551 25.311 -16.768 1.00 0.00 10 HIS A CA 5
ATOM 4605 C C . HIS A 1 10 ? -9.466 24.150 -16.330 1.00 0.00 10 HIS A C 5
ATOM 4606 O O . HIS A 1 10 ? -10.446 24.375 -15.613 1.00 0.00 10 HIS A O 5
ATOM 4620 N N . GLY A 1 11 ? -9.153 22.914 -16.738 1.00 0.00 11 GLY A N 5
ATOM 4621 C CA . GLY A 1 11 ? -9.960 21.722 -16.436 1.00 0.00 11 GLY A CA 5
ATOM 4622 C C . GLY A 1 11 ? -9.894 21.282 -14.966 1.00 0.00 11 GLY A C 5
ATOM 4623 O O . GLY A 1 11 ? -8.868 21.438 -14.303 1.00 0.00 11 GLY A O 5
ATOM 4627 N N . SER A 1 12 ? -11.000 20.721 -14.462 1.00 0.00 12 SER A N 5
ATOM 4628 C CA . SER A 1 12 ? -11.151 20.188 -13.096 1.00 0.00 12 SER A CA 5
ATOM 4629 C C . SER A 1 12 ? -12.356 19.235 -12.998 1.00 0.00 12 SER A C 5
ATOM 4630 O O . SER A 1 12 ? -13.208 19.212 -13.891 1.00 0.00 12 SER A O 5
ATOM 4638 N N . GLY A 1 13 ? -12.458 18.466 -11.909 1.00 0.00 58 GLY A N 5
ATOM 4639 C CA . GLY A 1 13 ? -13.619 17.607 -11.631 1.00 0.00 58 GLY A CA 5
ATOM 4640 C C . GLY A 1 13 ? -13.577 16.899 -10.274 1.00 0.00 58 GLY A C 5
ATOM 4641 O O . GLY A 1 13 ? -12.512 16.723 -9.684 1.00 0.00 58 GLY A O 5
ATOM 4645 N N . ALA A 1 14 ? -14.748 16.472 -9.792 1.00 0.00 59 ALA A N 5
ATOM 4646 C CA . ALA A 1 14 ? -14.960 15.833 -8.487 1.00 0.00 59 ALA A CA 5
ATOM 4647 C C . ALA A 1 14 ? -15.286 14.321 -8.586 1.00 0.00 59 ALA A C 5
ATOM 4648 O O . ALA A 1 14 ? -15.899 13.745 -7.685 1.00 0.00 59 ALA A O 5
ATOM 4655 N N . LEU A 1 15 ? -14.890 13.673 -9.693 1.00 0.00 60 LEU A N 5
ATOM 4656 C CA . LEU A 1 15 ? -15.263 12.285 -10.030 1.00 0.00 60 LEU A CA 5
ATOM 4657 C C . LEU A 1 15 ? -14.569 11.186 -9.199 1.00 0.00 60 LEU A C 5
ATOM 4658 O O . LEU A 1 15 ? -14.955 10.018 -9.267 1.00 0.00 60 LEU A O 5
ATOM 4674 N N . ALA A 1 16 ? -13.547 11.551 -8.423 1.00 0.00 61 ALA A N 5
ATOM 4675 C CA . ALA A 1 16 ? -12.796 10.632 -7.564 1.00 0.00 61 ALA A CA 5
ATOM 4676 C C . ALA A 1 16 ? -13.662 10.007 -6.454 1.00 0.00 61 ALA A C 5
ATOM 4677 O O . ALA A 1 16 ? -14.474 10.694 -5.828 1.00 0.00 61 ALA A O 5
ATOM 4684 N N . ALA A 1 17 ? -13.445 8.719 -6.176 1.00 0.00 62 ALA A N 5
ATOM 4685 C CA . ALA A 1 17 ? -14.195 7.952 -5.182 1.00 0.00 62 ALA A CA 5
ATOM 4686 C C . ALA A 1 17 ? -13.440 7.701 -3.866 1.00 0.00 62 ALA A C 5
ATOM 4687 O O . ALA A 1 17 ? -12.215 7.585 -3.840 1.00 0.00 62 ALA A O 5
ATOM 4694 N N . LEU A 1 18 ? -14.203 7.583 -2.773 1.00 0.00 63 LEU A N 5
ATOM 4695 C CA . LEU A 1 18 ? -13.709 7.369 -1.409 1.00 0.00 63 LEU A CA 5
ATOM 4696 C C . LEU A 1 18 ? -14.298 6.101 -0.776 1.00 0.00 63 LEU A C 5
ATOM 4697 O O . LEU A 1 18 ? -15.456 5.746 -1.018 1.00 0.00 63 LEU A O 5
ATOM 4713 N N . HIS A 1 19 ? -13.524 5.460 0.101 1.00 0.00 64 HIS A N 5
ATOM 4714 C CA . HIS A 1 19 ? -14.019 4.468 1.063 1.00 0.00 64 HIS A CA 5
ATOM 4715 C C . HIS A 1 19 ? -14.877 5.148 2.143 1.00 0.00 64 HIS A C 5
ATOM 4716 O O . HIS A 1 19 ? -14.542 6.244 2.602 1.00 0.00 64 HIS A O 5
ATOM 4730 N N . ALA A 1 20 ? -15.959 4.499 2.581 1.00 0.00 65 ALA A N 5
ATOM 4731 C CA . ALA A 1 20 ? -16.950 5.094 3.492 1.00 0.00 65 ALA A CA 5
ATOM 4732 C C . ALA A 1 20 ? -16.876 4.593 4.954 1.00 0.00 65 ALA A C 5
ATOM 4733 O O . ALA A 1 20 ? -17.458 5.219 5.841 1.00 0.00 65 ALA A O 5
ATOM 4740 N N . GLU A 1 21 ? -16.183 3.479 5.219 1.00 0.00 66 GLU A N 5
ATOM 4741 C CA . GLU A 1 21 ? -16.201 2.773 6.514 1.00 0.00 66 GLU A CA 5
ATOM 4742 C C . GLU A 1 21 ? -14.809 2.290 6.967 1.00 0.00 66 GLU A C 5
ATOM 4743 O O . GLU A 1 21 ? -13.894 2.112 6.156 1.00 0.00 66 GLU A O 5
ATOM 4755 N N . GLY A 1 22 ? -14.660 2.052 8.275 1.00 0.00 67 GLY A N 5
ATOM 4756 C CA . GLY A 1 22 ? -13.436 1.518 8.890 1.00 0.00 67 GLY A CA 5
ATOM 4757 C C . GLY A 1 22 ? -12.238 2.488 8.871 1.00 0.00 67 GLY A C 5
ATOM 4758 O O . GLY A 1 22 ? -12.419 3.692 8.656 1.00 0.00 67 GLY A O 5
ATOM 4762 N N . PRO A 1 23 ? -10.995 1.994 9.061 1.00 0.00 68 PRO A N 5
ATOM 4763 C CA . PRO A 1 23 ? -9.780 2.826 9.046 1.00 0.00 68 PRO A CA 5
ATOM 4764 C C . PRO A 1 23 ? -9.558 3.582 7.724 1.00 0.00 68 PRO A C 5
ATOM 4765 O O . PRO A 1 23 ? -8.897 4.623 7.700 1.00 0.00 68 PRO A O 5
ATOM 4776 N N . LEU A 1 24 ? -10.123 3.065 6.630 1.00 0.00 69 LEU A N 5
ATOM 4777 C CA . LEU A 1 24 ? -10.058 3.641 5.285 1.00 0.00 69 LEU A CA 5
ATOM 4778 C C . LEU A 1 24 ? -11.118 4.734 5.031 1.00 0.00 69 LEU A C 5
ATOM 4779 O O . LEU A 1 24 ? -11.051 5.394 3.994 1.00 0.00 69 LEU A O 5
ATOM 4795 N N . ALA A 1 25 ? -12.066 4.973 5.946 1.00 0.00 70 ALA A N 5
ATOM 4796 C CA . ALA A 1 25 ? -13.104 5.990 5.769 1.00 0.00 70 ALA A CA 5
ATOM 4797 C C . ALA A 1 25 ? -12.508 7.374 5.427 1.00 0.00 70 ALA A C 5
ATOM 4798 O O . ALA A 1 25 ? -11.660 7.901 6.153 1.00 0.00 70 ALA A O 5
ATOM 4805 N N . GLY A 1 26 ? -12.960 7.960 4.312 1.00 0.00 71 GLY A N 5
ATOM 4806 C CA . GLY A 1 26 ? -12.480 9.247 3.800 1.00 0.00 71 GLY A CA 5
ATOM 4807 C C . GLY A 1 26 ? -11.294 9.188 2.834 1.00 0.00 71 GLY A C 5
ATOM 4808 O O . GLY A 1 26 ? -10.850 10.241 2.376 1.00 0.00 71 GLY A O 5
ATOM 4812 N N . LEU A 1 27 ? -10.769 7.998 2.527 1.00 0.00 72 LEU A N 5
ATOM 4813 C CA . LEU A 1 27 ? -9.561 7.817 1.710 1.00 0.00 72 LEU A CA 5
ATOM 4814 C C . LEU A 1 27 ? -9.886 7.290 0.289 1.00 0.00 72 LEU A C 5
ATOM 4815 O O . LEU A 1 27 ? -10.900 6.609 0.123 1.00 0.00 72 LEU A O 5
ATOM 4831 N N . PRO A 1 28 ? -9.055 7.567 -0.743 1.00 0.00 73 PRO A N 5
ATOM 4832 C CA . PRO A 1 28 ? -9.270 7.120 -2.132 1.00 0.00 73 PRO A CA 5
ATOM 4833 C C . PRO A 1 28 ? -9.399 5.596 -2.257 1.00 0.00 73 PRO A C 5
ATOM 4834 O O . PRO A 1 28 ? -8.684 4.854 -1.584 1.00 0.00 73 PRO A O 5
ATOM 4845 N N . VAL A 1 29 ? -10.265 5.118 -3.155 1.00 0.00 74 VAL A N 5
ATOM 4846 C CA . VAL A 1 29 ? -10.425 3.672 -3.411 1.00 0.00 74 VAL A CA 5
ATOM 4847 C C . VAL A 1 29 ? -9.291 3.129 -4.290 1.00 0.00 74 VAL A C 5
ATOM 4848 O O . VAL A 1 29 ? -8.773 2.042 -4.025 1.00 0.00 74 VAL A O 5
ATOM 4861 N N . THR A 1 30 ? -8.861 3.897 -5.296 1.00 0.00 75 THR A N 5
ATOM 4862 C CA . THR A 1 30 ? -7.726 3.580 -6.185 1.00 0.00 75 THR A CA 5
ATOM 4863 C C . THR A 1 30 ? -6.794 4.779 -6.405 1.00 0.00 75 THR A C 5
ATOM 4864 O O . THR A 1 30 ? -7.146 5.932 -6.132 1.00 0.00 75 THR A O 5
ATOM 4875 N N . ARG A 1 31 ? -5.578 4.530 -6.915 1.00 0.00 76 ARG A N 5
ATOM 4876 C CA . ARG A 1 31 ? -4.555 5.568 -7.155 1.00 0.00 76 ARG A CA 5
ATOM 4877 C C . ARG A 1 31 ? -5.023 6.648 -8.132 1.00 0.00 76 ARG A C 5
ATOM 4878 O O . ARG A 1 31 ? -4.629 7.796 -7.985 1.00 0.00 76 ARG A O 5
ATOM 4899 N N . SER A 1 32 ? -5.940 6.324 -9.043 1.00 0.00 77 SER A N 5
ATOM 4900 C CA . SER A 1 32 ? -6.607 7.313 -9.909 1.00 0.00 77 SER A CA 5
ATOM 4901 C C . SER A 1 32 ? -7.560 8.240 -9.142 1.00 0.00 77 SER A C 5
ATOM 4902 O O . SER A 1 32 ? -7.579 9.439 -9.417 1.00 0.00 77 SER A O 5
ATOM 4910 N N . ASP A 1 33 ? -8.258 7.751 -8.107 1.00 0.00 78 ASP A N 5
ATOM 4911 C CA . ASP A 1 33 ? -9.001 8.635 -7.195 1.00 0.00 78 ASP A CA 5
ATOM 4912 C C . ASP A 1 33 ? -8.025 9.527 -6.433 1.00 0.00 78 ASP A C 5
ATOM 4913 O O . ASP A 1 33 ? -8.233 10.730 -6.368 1.00 0.00 78 ASP A O 5
ATOM 4922 N N . ALA A 1 34 ? -6.921 8.971 -5.921 1.00 0.00 79 ALA A N 5
ATOM 4923 C CA . ALA A 1 34 ? -5.901 9.755 -5.214 1.00 0.00 79 ALA A CA 5
ATOM 4924 C C . ALA A 1 34 ? -5.285 10.863 -6.099 1.00 0.00 79 ALA A C 5
ATOM 4925 O O . ALA A 1 34 ? -5.211 12.021 -5.686 1.00 0.00 79 ALA A O 5
ATOM 4932 N N . ARG A 1 35 ? -4.938 10.537 -7.353 1.00 0.00 80 ARG A N 5
ATOM 4933 C CA . ARG A 1 35 ? -4.464 11.475 -8.390 1.00 0.00 80 ARG A CA 5
ATOM 4934 C C . ARG A 1 35 ? -5.470 12.603 -8.628 1.00 0.00 80 ARG A C 5
ATOM 4935 O O . ARG A 1 35 ? -5.091 13.770 -8.597 1.00 0.00 80 ARG A O 5
ATOM 4956 N N . VAL A 1 36 ? -6.750 12.270 -8.805 1.00 0.00 81 VAL A N 5
ATOM 4957 C CA . VAL A 1 36 ? -7.808 13.264 -9.075 1.00 0.00 81 VAL A CA 5
ATOM 4958 C C . VAL A 1 36 ? -8.176 14.076 -7.821 1.00 0.00 81 VAL A C 5
ATOM 4959 O O . VAL A 1 36 ? -8.422 15.274 -7.948 1.00 0.00 81 VAL A O 5
ATOM 4972 N N . LEU A 1 37 ? -8.129 13.506 -6.610 1.00 0.00 82 LEU A N 5
ATOM 4973 C CA . LEU A 1 37 ? -8.293 14.265 -5.359 1.00 0.00 82 LEU A CA 5
ATOM 4974 C C . LEU A 1 37 ? -7.178 15.314 -5.197 1.00 0.00 82 LEU A C 5
ATOM 4975 O O . LEU A 1 37 ? -7.477 16.485 -4.964 1.00 0.00 82 LEU A O 5
ATOM 4991 N N . ILE A 1 38 ? -5.909 14.927 -5.396 1.00 0.00 83 ILE A N 5
ATOM 4992 C CA . ILE A 1 38 ? -4.769 15.866 -5.360 1.00 0.00 83 ILE A CA 5
ATOM 4993 C C . ILE A 1 38 ? -4.906 16.932 -6.457 1.00 0.00 83 ILE A C 5
ATOM 4994 O O . ILE A 1 38 ? -4.700 18.113 -6.196 1.00 0.00 83 ILE A O 5
ATOM 5010 N N . PHE A 1 39 ? -5.291 16.530 -7.672 1.00 0.00 84 PHE A N 5
ATOM 5011 C CA . PHE A 1 39 ? -5.504 17.439 -8.800 1.00 0.00 84 PHE A CA 5
ATOM 5012 C C . PHE A 1 39 ? -6.583 18.496 -8.506 1.00 0.00 84 PHE A C 5
ATOM 5013 O O . PHE A 1 39 ? -6.323 19.690 -8.647 1.00 0.00 84 PHE A O 5
ATOM 5030 N N . ASN A 1 40 ? -7.776 18.085 -8.070 1.00 0.00 85 ASN A N 5
ATOM 5031 C CA . ASN A 1 40 ? -8.871 19.012 -7.794 1.00 0.00 85 ASN A CA 5
ATOM 5032 C C . ASN A 1 40 ? -8.589 19.904 -6.567 1.00 0.00 85 ASN A C 5
ATOM 5033 O O . ASN A 1 40 ? -8.942 21.084 -6.569 1.00 0.00 85 ASN A O 5
ATOM 5044 N N . GLU A 1 41 ? -7.900 19.373 -5.548 1.00 0.00 86 GLU A N 5
ATOM 5045 C CA . GLU A 1 41 ? -7.405 20.168 -4.420 1.00 0.00 86 GLU A CA 5
ATOM 5046 C C . GLU A 1 41 ? -6.411 21.241 -4.892 1.00 0.00 86 GLU A C 5
ATOM 5047 O O . GLU A 1 41 ? -6.639 22.426 -4.630 1.00 0.00 86 GLU A O 5
ATOM 5059 N N . TRP A 1 42 ? -5.360 20.864 -5.640 1.00 0.00 87 TRP A N 5
ATOM 5060 C CA . TRP A 1 42 ? -4.454 21.818 -6.269 1.00 0.00 87 TRP A CA 5
ATOM 5061 C C . TRP A 1 42 ? -5.220 22.854 -7.092 1.00 0.00 87 TRP A C 5
ATOM 5062 O O . TRP A 1 42 ? -4.938 24.032 -6.948 1.00 0.00 87 TRP A O 5
ATOM 5083 N N . GLU A 1 43 ? -6.194 22.457 -7.909 1.00 0.00 88 GLU A N 5
ATOM 5084 C CA . GLU A 1 43 ? -6.911 23.368 -8.794 1.00 0.00 88 GLU A CA 5
ATOM 5085 C C . GLU A 1 43 ? -7.735 24.417 -8.025 1.00 0.00 88 GLU A C 5
ATOM 5086 O O . GLU A 1 43 ? -7.671 25.603 -8.363 1.00 0.00 88 GLU A O 5
ATOM 5098 N N . GLU A 1 44 ? -8.430 24.031 -6.948 1.00 0.00 89 GLU A N 5
ATOM 5099 C CA . GLU A 1 44 ? -9.134 24.983 -6.078 1.00 0.00 89 GLU A CA 5
ATOM 5100 C C . GLU A 1 44 ? -8.154 25.960 -5.400 1.00 0.00 89 GLU A C 5
ATOM 5101 O O . GLU A 1 44 ? -8.343 27.184 -5.449 1.00 0.00 89 GLU A O 5
ATOM 5113 N N . ARG A 1 45 ? -7.062 25.436 -4.815 1.00 0.00 90 ARG A N 5
ATOM 5114 C CA . ARG A 1 45 ? -6.021 26.272 -4.190 1.00 0.00 90 ARG A CA 5
ATOM 5115 C C . ARG A 1 45 ? -5.406 27.226 -5.207 1.00 0.00 90 ARG A C 5
ATOM 5116 O O . ARG A 1 45 ? -5.398 28.422 -4.973 1.00 0.00 90 ARG A O 5
ATOM 5137 N N . LYS A 1 46 ? -4.974 26.708 -6.358 1.00 0.00 91 LYS A N 5
ATOM 5138 C CA . LYS A 1 46 ? -4.418 27.455 -7.508 1.00 0.00 91 LYS A CA 5
ATOM 5139 C C . LYS A 1 46 ? -5.336 28.596 -7.970 1.00 0.00 91 LYS A C 5
ATOM 5140 O O . LYS A 1 46 ? -4.849 29.693 -8.245 1.00 0.00 91 LYS A O 5
ATOM 5159 N N . LYS A 1 47 ? -6.658 28.367 -8.016 1.00 0.00 92 LYS A N 5
ATOM 5160 C CA . LYS A 1 47 ? -7.668 29.384 -8.341 1.00 0.00 92 LYS A CA 5
ATOM 5161 C C . LYS A 1 47 ? -7.767 30.464 -7.248 1.00 0.00 92 LYS A C 5
ATOM 5162 O O . LYS A 1 47 ? -7.932 31.639 -7.574 1.00 0.00 92 LYS A O 5
ATOM 5181 N N . SER A 1 48 ? -7.624 30.091 -5.974 1.00 0.00 93 SER A N 5
ATOM 5182 C CA . SER A 1 48 ? -7.626 31.041 -4.843 1.00 0.00 93 SER A CA 5
ATOM 5183 C C . SER A 1 48 ? -6.285 31.787 -4.630 1.00 0.00 93 SER A C 5
ATOM 5184 O O . SER A 1 48 ? -6.272 32.955 -4.236 1.00 0.00 93 SER A O 5
ATOM 5192 N N . ASP A 1 49 ? -5.152 31.135 -4.917 1.00 0.00 94 ASP A N 5
ATOM 5193 C CA . ASP A 1 49 ? -3.774 31.523 -4.605 1.00 0.00 94 ASP A CA 5
ATOM 5194 C C . ASP A 1 49 ? -2.806 30.901 -5.650 1.00 0.00 94 ASP A C 5
ATOM 5195 O O . ASP A 1 49 ? -2.622 29.681 -5.682 1.00 0.00 94 ASP A O 5
ATOM 5204 N N . PRO A 1 50 ? -2.157 31.705 -6.514 1.00 0.00 95 PRO A N 5
ATOM 5205 C CA . PRO A 1 50 ? -1.536 31.247 -7.770 1.00 0.00 95 PRO A CA 5
ATOM 5206 C C . PRO A 1 50 ? -0.189 30.515 -7.640 1.00 0.00 95 PRO A C 5
ATOM 5207 O O . PRO A 1 50 ? 0.278 29.922 -8.614 1.00 0.00 95 PRO A O 5
ATOM 5218 N N . TRP A 1 51 ? 0.463 30.529 -6.477 1.00 0.00 96 TRP A N 5
ATOM 5219 C CA . TRP A 1 51 ? 1.825 29.987 -6.294 1.00 0.00 96 TRP A CA 5
ATOM 5220 C C . TRP A 1 51 ? 1.949 28.457 -6.454 1.00 0.00 96 TRP A C 5
ATOM 5221 O O . TRP A 1 51 ? 3.040 27.962 -6.743 1.00 0.00 96 TRP A O 5
ATOM 5242 N N . LEU A 1 52 ? 0.866 27.697 -6.236 1.00 0.00 97 LEU A N 5
ATOM 5243 C CA . LEU A 1 52 ? 0.956 26.267 -5.923 1.00 0.00 97 LEU A CA 5
ATOM 5244 C C . LEU A 1 52 ? 1.373 25.388 -7.128 1.00 0.00 97 LEU A C 5
ATOM 5245 O O . LEU A 1 52 ? 0.915 25.609 -8.255 1.00 0.00 97 LEU A O 5
ATOM 5261 N N . ARG A 1 53 ? 2.159 24.332 -6.877 1.00 0.00 98 ARG A N 5
ATOM 5262 C CA . ARG A 1 53 ? 2.519 23.264 -7.840 1.00 0.00 98 ARG A CA 5
ATOM 5263 C C . ARG A 1 53 ? 1.723 21.964 -7.593 1.00 0.00 98 ARG A C 5
ATOM 5264 O O . ARG A 1 53 ? 1.381 21.653 -6.452 1.00 0.00 98 ARG A O 5
ATOM 5285 N N . LEU A 1 54 ? 1.436 21.218 -8.663 1.00 0.00 99 LEU A N 5
ATOM 5286 C CA . LEU A 1 54 ? 0.684 19.950 -8.647 1.00 0.00 99 LEU A CA 5
ATOM 5287 C C . LEU A 1 54 ? 1.679 18.766 -8.690 1.00 0.00 99 LEU A C 5
ATOM 5288 O O . LEU A 1 54 ? 2.418 18.620 -9.666 1.00 0.00 99 LEU A O 5
ATOM 5304 N N . ASP A 1 55 ? 1.698 17.911 -7.658 1.00 0.00 100 ASP A N 5
ATOM 5305 C CA . ASP A 1 55 ? 2.589 16.737 -7.564 1.00 0.00 100 ASP A CA 5
ATOM 5306 C C . ASP A 1 55 ? 1.832 15.475 -7.101 1.00 0.00 100 ASP A C 5
ATOM 5307 O O . ASP A 1 55 ? 1.321 15.422 -5.981 1.00 0.00 100 ASP A O 5
ATOM 5316 N N . MET A 1 56 ? 1.748 14.458 -7.971 1.00 0.00 101 MET A N 5
ATOM 5317 C CA . MET A 1 56 ? 0.984 13.214 -7.744 1.00 0.00 101 MET A CA 5
ATOM 5318 C C . MET A 1 56 ? 1.564 12.004 -8.503 1.00 0.00 101 MET A C 5
ATOM 5319 O O . MET A 1 56 ? 0.860 11.236 -9.160 1.00 0.00 101 MET A O 5
ATOM 5333 N N . SER A 1 57 ? 2.881 11.812 -8.362 1.00 0.00 102 SER A N 5
ATOM 5334 C CA . SER A 1 57 ? 3.546 10.534 -8.675 1.00 0.00 102 SER A CA 5
ATOM 5335 C C . SER A 1 57 ? 3.054 9.419 -7.739 1.00 0.00 102 SER A C 5
ATOM 5336 O O . SER A 1 57 ? 2.627 9.684 -6.612 1.00 0.00 102 SER A O 5
ATOM 5344 N N . ASP A 1 58 ? 3.161 8.157 -8.161 1.00 0.00 103 ASP A N 5
ATOM 5345 C CA . ASP A 1 58 ? 2.774 6.979 -7.369 1.00 0.00 103 ASP A CA 5
ATOM 5346 C C . ASP A 1 58 ? 3.383 7.008 -5.956 1.00 0.00 103 ASP A C 5
ATOM 5347 O O . ASP A 1 58 ? 2.696 6.707 -4.981 1.00 0.00 103 ASP A O 5
ATOM 5356 N N . LYS A 1 59 ? 4.626 7.498 -5.819 1.00 0.00 104 LYS A N 5
ATOM 5357 C CA . LYS A 1 59 ? 5.297 7.701 -4.522 1.00 0.00 104 LYS A CA 5
ATOM 5358 C C . LYS A 1 59 ? 4.553 8.708 -3.634 1.00 0.00 104 LYS A C 5
ATOM 5359 O O . LYS A 1 59 ? 4.358 8.439 -2.451 1.00 0.00 104 LYS A O 5
ATOM 5378 N N . ALA A 1 60 ? 4.070 9.823 -4.193 1.00 0.00 105 ALA A N 5
ATOM 5379 C CA . ALA A 1 60 ? 3.251 10.799 -3.467 1.00 0.00 105 ALA A CA 5
ATOM 5380 C C . ALA A 1 60 ? 1.915 10.194 -3.028 1.00 0.00 105 ALA A C 5
ATOM 5381 O O . ALA A 1 60 ? 1.473 10.424 -1.903 1.00 0.00 105 ALA A O 5
ATOM 5388 N N . ILE A 1 61 ? 1.308 9.349 -3.869 1.00 0.00 106 ILE A N 5
ATOM 5389 C CA . ILE A 1 61 ? 0.047 8.671 -3.513 1.00 0.00 106 ILE A CA 5
ATOM 5390 C C . ILE A 1 61 ? 0.282 7.673 -2.380 1.00 0.00 106 ILE A C 5
ATOM 5391 O O . ILE A 1 61 ? -0.457 7.692 -1.403 1.00 0.00 106 ILE A O 5
ATOM 5407 N N . PHE A 1 62 ? 1.335 6.860 -2.456 1.00 0.00 107 PHE A N 5
ATOM 5408 C CA . PHE A 1 62 ? 1.626 5.864 -1.412 1.00 0.00 107 PHE A CA 5
ATOM 5409 C C . PHE A 1 62 ? 2.046 6.503 -0.074 1.00 0.00 107 PHE A C 5
ATOM 5410 O O . PHE A 1 62 ? 1.737 5.960 0.987 1.00 0.00 107 PHE A O 5
ATOM 5427 N N . ARG A 1 63 ? 2.711 7.671 -0.104 1.00 0.00 108 ARG A N 5
ATOM 5428 C CA . ARG A 1 63 ? 3.067 8.455 1.093 1.00 0.00 108 ARG A CA 5
ATOM 5429 C C . ARG A 1 63 ? 1.854 9.135 1.742 1.00 0.00 108 ARG A C 5
ATOM 5430 O O . ARG A 1 63 ? 1.746 9.131 2.969 1.00 0.00 108 ARG A O 5
ATOM 5451 N N . ARG A 1 64 ? 0.927 9.681 0.941 1.00 0.00 109 ARG A N 5
ATOM 5452 C CA . ARG A 1 64 ? -0.327 10.298 1.434 1.00 0.00 109 ARG A CA 5
ATOM 5453 C C . ARG A 1 64 ? -1.358 9.260 1.899 1.00 0.00 109 ARG A C 5
ATOM 5454 O O . ARG A 1 64 ? -2.051 9.485 2.890 1.00 0.00 109 ARG A O 5
ATOM 5475 N N . TYR A 1 65 ? -1.435 8.130 1.194 1.00 0.00 110 TYR A N 5
ATOM 5476 C CA . TYR A 1 65 ? -2.467 7.100 1.334 1.00 0.00 110 TYR A CA 5
ATOM 5477 C C . TYR A 1 65 ? -1.816 5.696 1.401 1.00 0.00 110 TYR A C 5
ATOM 5478 O O . TYR A 1 65 ? -1.620 5.045 0.370 1.00 0.00 110 TYR A O 5
ATOM 5496 N N . PRO A 1 66 ? -1.447 5.211 2.603 1.00 0.00 111 PRO A N 5
ATOM 5497 C CA . PRO A 1 66 ? -0.582 4.035 2.768 1.00 0.00 111 PRO A CA 5
ATOM 5498 C C . PRO A 1 66 ? -1.233 2.695 2.382 1.00 0.00 111 PRO A C 5
ATOM 5499 O O . PRO A 1 66 ? -0.531 1.691 2.267 1.00 0.00 111 PRO A O 5
ATOM 5510 N N . HIS A 1 67 ? -2.550 2.665 2.146 1.00 0.00 112 HIS A N 5
ATOM 5511 C CA . HIS A 1 67 ? -3.281 1.474 1.692 1.00 0.00 112 HIS A CA 5
ATOM 5512 C C . HIS A 1 67 ? -3.216 1.234 0.168 1.00 0.00 112 HIS A C 5
ATOM 5513 O O . HIS A 1 67 ? -3.682 0.188 -0.288 1.00 0.00 112 HIS A O 5
ATOM 5527 N N . LEU A 1 68 ? -2.642 2.160 -0.622 1.00 0.00 113 LEU A N 5
ATOM 5528 C CA . LEU A 1 68 ? -2.528 2.006 -2.087 1.00 0.00 113 LEU A CA 5
ATOM 5529 C C . LEU A 1 68 ? -1.290 1.189 -2.519 1.00 0.00 113 LEU A C 5
ATOM 5530 O O . LEU A 1 68 ? -1.373 0.471 -3.522 1.00 0.00 113 LEU A O 5
ATOM 5546 N N . ARG A 1 69 ? -0.170 1.264 -1.777 1.00 0.00 114 ARG A N 5
ATOM 5547 C CA . ARG A 1 69 ? 0.996 0.371 -1.953 1.00 0.00 114 ARG A CA 5
ATOM 5548 C C . ARG A 1 69 ? 0.713 -1.082 -1.534 1.00 0.00 114 ARG A C 5
ATOM 5549 O O . ARG A 1 69 ? -0.005 -1.316 -0.531 1.00 0.00 114 ARG A O 5
ATOM 5571 N N . MET A 1 1 ? -21.385 26.315 -24.571 1.00 0.00 1 MET A N 6
ATOM 5572 C CA . MET A 1 1 ? -20.672 27.612 -24.357 1.00 0.00 1 MET A CA 6
ATOM 5573 C C . MET A 1 1 ? -19.550 27.802 -25.395 1.00 0.00 1 MET A C 6
ATOM 5574 O O . MET A 1 1 ? -18.936 26.825 -25.825 1.00 0.00 1 MET A O 6
ATOM 5590 N N . ARG A 1 2 ? -19.276 29.051 -25.811 1.00 0.00 2 ARG A N 6
ATOM 5591 C CA . ARG A 1 2 ? -18.186 29.400 -26.757 1.00 0.00 2 ARG A CA 6
ATOM 5592 C C . ARG A 1 2 ? -16.787 29.239 -26.133 1.00 0.00 2 ARG A C 6
ATOM 5593 O O . ARG A 1 2 ? -16.625 29.304 -24.913 1.00 0.00 2 ARG A O 6
ATOM 5614 N N . GLY A 1 3 ? -15.777 29.071 -26.992 1.00 0.00 3 GLY A N 6
ATOM 5615 C CA . GLY A 1 3 ? -14.369 28.862 -26.624 1.00 0.00 3 GLY A CA 6
ATOM 5616 C C . GLY A 1 3 ? -14.047 27.389 -26.331 1.00 0.00 3 GLY A C 6
ATOM 5617 O O . GLY A 1 3 ? -14.470 26.844 -25.310 1.00 0.00 3 GLY A O 6
ATOM 5621 N N . SER A 1 4 ? -13.289 26.748 -27.230 1.00 0.00 4 SER A N 6
ATOM 5622 C CA . SER A 1 4 ? -12.926 25.319 -27.136 1.00 0.00 4 SER A CA 6
ATOM 5623 C C . SER A 1 4 ? -11.668 25.063 -26.286 1.00 0.00 4 SER A C 6
ATOM 5624 O O . SER A 1 4 ? -11.531 24.003 -25.669 1.00 0.00 4 SER A O 6
ATOM 5632 N N . HIS A 1 5 ? -10.750 26.039 -26.226 1.00 0.00 5 HIS A N 6
ATOM 5633 C CA . HIS A 1 5 ? -9.479 25.937 -25.484 1.00 0.00 5 HIS A CA 6
ATOM 5634 C C . HIS A 1 5 ? -9.646 26.003 -23.952 1.00 0.00 5 HIS A C 6
ATOM 5635 O O . HIS A 1 5 ? -10.698 26.389 -23.435 1.00 0.00 5 HIS A O 6
ATOM 5649 N N . HIS A 1 6 ? -8.585 25.650 -23.216 1.00 0.00 6 HIS A N 6
ATOM 5650 C CA . HIS A 1 6 ? -8.535 25.770 -21.753 1.00 0.00 6 HIS A CA 6
ATOM 5651 C C . HIS A 1 6 ? -8.391 27.232 -21.299 1.00 0.00 6 HIS A C 6
ATOM 5652 O O . HIS A 1 6 ? -7.471 27.933 -21.722 1.00 0.00 6 HIS A O 6
ATOM 5666 N N . HIS A 1 7 ? -9.246 27.663 -20.366 1.00 0.00 7 HIS A N 6
ATOM 5667 C CA . HIS A 1 7 ? -9.167 28.973 -19.702 1.00 0.00 7 HIS A CA 6
ATOM 5668 C C . HIS A 1 7 ? -8.289 28.870 -18.443 1.00 0.00 7 HIS A C 6
ATOM 5669 O O . HIS A 1 7 ? -8.778 28.548 -17.360 1.00 0.00 7 HIS A O 6
ATOM 5683 N N . HIS A 1 8 ? -6.978 29.095 -18.607 1.00 0.00 8 HIS A N 6
ATOM 5684 C CA . HIS A 1 8 ? -5.943 28.958 -17.557 1.00 0.00 8 HIS A CA 6
ATOM 5685 C C . HIS A 1 8 ? -5.953 27.581 -16.851 1.00 0.00 8 HIS A C 6
ATOM 5686 O O . HIS A 1 8 ? -5.722 27.476 -15.644 1.00 0.00 8 HIS A O 6
ATOM 5700 N N . HIS A 1 9 ? -6.210 26.525 -17.640 1.00 0.00 9 HIS A N 6
ATOM 5701 C CA . HIS A 1 9 ? -6.513 25.137 -17.241 1.00 0.00 9 HIS A CA 6
ATOM 5702 C C . HIS A 1 9 ? -7.824 24.976 -16.440 1.00 0.00 9 HIS A C 6
ATOM 5703 O O . HIS A 1 9 ? -7.976 25.501 -15.337 1.00 0.00 9 HIS A O 6
ATOM 5717 N N . HIS A 1 10 ? -8.788 24.232 -17.003 1.00 0.00 10 HIS A N 6
ATOM 5718 C CA . HIS A 1 10 ? -10.156 24.104 -16.469 1.00 0.00 10 HIS A CA 6
ATOM 5719 C C . HIS A 1 10 ? -10.286 23.226 -15.211 1.00 0.00 10 HIS A C 6
ATOM 5720 O O . HIS A 1 10 ? -11.270 23.363 -14.480 1.00 0.00 10 HIS A O 6
ATOM 5734 N N . GLY A 1 11 ? -9.339 22.313 -14.958 1.00 0.00 11 GLY A N 6
ATOM 5735 C CA . GLY A 1 11 ? -9.479 21.292 -13.910 1.00 0.00 11 GLY A CA 6
ATOM 5736 C C . GLY A 1 11 ? -10.464 20.166 -14.265 1.00 0.00 11 GLY A C 6
ATOM 5737 O O . GLY A 1 11 ? -10.811 19.964 -15.434 1.00 0.00 11 GLY A O 6
ATOM 5741 N N . SER A 1 12 ? -10.932 19.443 -13.244 1.00 0.00 12 SER A N 6
ATOM 5742 C CA . SER A 1 12 ? -11.981 18.412 -13.340 1.00 0.00 12 SER A CA 6
ATOM 5743 C C . SER A 1 12 ? -12.903 18.394 -12.106 1.00 0.00 12 SER A C 6
ATOM 5744 O O . SER A 1 12 ? -12.587 18.975 -11.063 1.00 0.00 12 SER A O 6
ATOM 5752 N N . GLY A 1 13 ? -14.074 17.756 -12.239 1.00 0.00 58 GLY A N 6
ATOM 5753 C CA . GLY A 1 13 ? -15.088 17.636 -11.179 1.00 0.00 58 GLY A CA 6
ATOM 5754 C C . GLY A 1 13 ? -14.788 16.559 -10.125 1.00 0.00 58 GLY A C 6
ATOM 5755 O O . GLY A 1 13 ? -13.674 16.046 -10.017 1.00 0.00 58 GLY A O 6
ATOM 5759 N N . ALA A 1 14 ? -15.816 16.178 -9.359 1.00 0.00 59 ALA A N 6
ATOM 5760 C CA . ALA A 1 14 ? -15.764 15.176 -8.283 1.00 0.00 59 ALA A CA 6
ATOM 5761 C C . ALA A 1 14 ? -15.726 13.715 -8.808 1.00 0.00 59 ALA A C 6
ATOM 5762 O O . ALA A 1 14 ? -16.529 12.864 -8.417 1.00 0.00 59 ALA A O 6
ATOM 5769 N N . LEU A 1 15 ? -14.792 13.426 -9.723 1.00 0.00 60 LEU A N 6
ATOM 5770 C CA . LEU A 1 15 ? -14.610 12.137 -10.390 1.00 0.00 60 LEU A CA 6
ATOM 5771 C C . LEU A 1 15 ? -13.958 11.084 -9.467 1.00 0.00 60 LEU A C 6
ATOM 5772 O O . LEU A 1 15 ? -14.235 9.891 -9.597 1.00 0.00 60 LEU A O 6
ATOM 5788 N N . ALA A 1 16 ? -13.114 11.510 -8.518 1.00 0.00 61 ALA A N 6
ATOM 5789 C CA . ALA A 1 16 ? -12.476 10.614 -7.548 1.00 0.00 61 ALA A CA 6
ATOM 5790 C C . ALA A 1 16 ? -13.464 10.072 -6.502 1.00 0.00 61 ALA A C 6
ATOM 5791 O O . ALA A 1 16 ? -14.318 10.813 -6.005 1.00 0.00 61 ALA A O 6
ATOM 5798 N N . ALA A 1 17 ? -13.299 8.804 -6.114 1.00 0.00 62 ALA A N 6
ATOM 5799 C CA . ALA A 1 17 ? -14.090 8.139 -5.082 1.00 0.00 62 ALA A CA 6
ATOM 5800 C C . ALA A 1 17 ? -13.354 7.911 -3.751 1.00 0.00 62 ALA A C 6
ATOM 5801 O O . ALA A 1 17 ? -12.131 7.776 -3.706 1.00 0.00 62 ALA A O 6
ATOM 5808 N N . LEU A 1 18 ? -14.129 7.854 -2.661 1.00 0.00 63 LEU A N 6
ATOM 5809 C CA . LEU A 1 18 ? -13.653 7.687 -1.282 1.00 0.00 63 LEU A CA 6
ATOM 5810 C C . LEU A 1 18 ? -14.300 6.472 -0.597 1.00 0.00 63 LEU A C 6
ATOM 5811 O O . LEU A 1 18 ? -15.460 6.141 -0.858 1.00 0.00 63 LEU A O 6
ATOM 5827 N N . HIS A 1 19 ? -13.577 5.858 0.341 1.00 0.00 64 HIS A N 6
ATOM 5828 C CA . HIS A 1 19 ? -14.141 4.907 1.307 1.00 0.00 64 HIS A CA 6
ATOM 5829 C C . HIS A 1 19 ? -15.072 5.637 2.288 1.00 0.00 64 HIS A C 6
ATOM 5830 O O . HIS A 1 19 ? -14.686 6.659 2.860 1.00 0.00 64 HIS A O 6
ATOM 5844 N N . ALA A 1 20 ? -16.279 5.109 2.511 1.00 0.00 65 ALA A N 6
ATOM 5845 C CA . ALA A 1 20 ? -17.300 5.750 3.355 1.00 0.00 65 ALA A CA 6
ATOM 5846 C C . ALA A 1 20 ? -17.288 5.288 4.830 1.00 0.00 65 ALA A C 6
ATOM 5847 O O . ALA A 1 20 ? -17.847 5.967 5.693 1.00 0.00 65 ALA A O 6
ATOM 5854 N N . GLU A 1 21 ? -16.667 4.140 5.130 1.00 0.00 66 GLU A N 6
ATOM 5855 C CA . GLU A 1 21 ? -16.672 3.499 6.456 1.00 0.00 66 GLU A CA 6
ATOM 5856 C C . GLU A 1 21 ? -15.394 2.677 6.731 1.00 0.00 66 GLU A C 6
ATOM 5857 O O . GLU A 1 21 ? -14.601 2.404 5.821 1.00 0.00 66 GLU A O 6
ATOM 5869 N N . GLY A 1 22 ? -15.193 2.276 7.992 1.00 0.00 67 GLY A N 6
ATOM 5870 C CA . GLY A 1 22 ? -14.047 1.462 8.426 1.00 0.00 67 GLY A CA 6
ATOM 5871 C C . GLY A 1 22 ? -12.717 2.234 8.535 1.00 0.00 67 GLY A C 6
ATOM 5872 O O . GLY A 1 22 ? -12.706 3.468 8.453 1.00 0.00 67 GLY A O 6
ATOM 5876 N N . PRO A 1 23 ? -11.574 1.533 8.702 1.00 0.00 68 PRO A N 6
ATOM 5877 C CA . PRO A 1 23 ? -10.256 2.145 8.944 1.00 0.00 68 PRO A CA 6
ATOM 5878 C C . PRO A 1 23 ? -9.812 3.149 7.870 1.00 0.00 68 PRO A C 6
ATOM 5879 O O . PRO A 1 23 ? -9.054 4.079 8.160 1.00 0.00 68 PRO A O 6
ATOM 5890 N N . LEU A 1 24 ? -10.279 2.960 6.631 1.00 0.00 69 LEU A N 6
ATOM 5891 C CA . LEU A 1 24 ? -9.921 3.771 5.466 1.00 0.00 69 LEU A CA 6
ATOM 5892 C C . LEU A 1 24 ? -10.927 4.904 5.172 1.00 0.00 69 LEU A C 6
ATOM 5893 O O . LEU A 1 24 ? -10.771 5.612 4.178 1.00 0.00 69 LEU A O 6
ATOM 5909 N N . ALA A 1 25 ? -11.953 5.094 6.012 1.00 0.00 70 ALA A N 6
ATOM 5910 C CA . ALA A 1 25 ? -12.969 6.134 5.823 1.00 0.00 70 ALA A CA 6
ATOM 5911 C C . ALA A 1 25 ? -12.349 7.523 5.545 1.00 0.00 70 ALA A C 6
ATOM 5912 O O . ALA A 1 25 ? -11.476 7.991 6.284 1.00 0.00 70 ALA A O 6
ATOM 5919 N N . GLY A 1 26 ? -12.811 8.180 4.474 1.00 0.00 71 GLY A N 6
ATOM 5920 C CA . GLY A 1 26 ? -12.297 9.473 4.009 1.00 0.00 71 GLY A CA 6
ATOM 5921 C C . GLY A 1 26 ? -11.154 9.413 2.991 1.00 0.00 71 GLY A C 6
ATOM 5922 O O . GLY A 1 26 ? -10.745 10.464 2.496 1.00 0.00 71 GLY A O 6
ATOM 5926 N N . LEU A 1 27 ? -10.631 8.223 2.675 1.00 0.00 72 LEU A N 6
ATOM 5927 C CA . LEU A 1 27 ? -9.448 8.046 1.823 1.00 0.00 72 LEU A CA 6
ATOM 5928 C C . LEU A 1 27 ? -9.815 7.503 0.418 1.00 0.00 72 LEU A C 6
ATOM 5929 O O . LEU A 1 27 ? -10.859 6.861 0.283 1.00 0.00 72 LEU A O 6
ATOM 5945 N N . PRO A 1 28 ? -8.991 7.725 -0.633 1.00 0.00 73 PRO A N 6
ATOM 5946 C CA . PRO A 1 28 ? -9.242 7.231 -1.998 1.00 0.00 73 PRO A CA 6
ATOM 5947 C C . PRO A 1 28 ? -9.410 5.715 -2.059 1.00 0.00 73 PRO A C 6
ATOM 5948 O O . PRO A 1 28 ? -8.692 4.976 -1.388 1.00 0.00 73 PRO A O 6
ATOM 5959 N N . VAL A 1 29 ? -10.322 5.243 -2.909 1.00 0.00 74 VAL A N 6
ATOM 5960 C CA . VAL A 1 29 ? -10.499 3.802 -3.146 1.00 0.00 74 VAL A CA 6
ATOM 5961 C C . VAL A 1 29 ? -9.412 3.264 -4.086 1.00 0.00 74 VAL A C 6
ATOM 5962 O O . VAL A 1 29 ? -8.974 2.123 -3.919 1.00 0.00 74 VAL A O 6
ATOM 5975 N N . THR A 1 30 ? -8.927 4.082 -5.030 1.00 0.00 75 THR A N 6
ATOM 5976 C CA . THR A 1 30 ? -7.959 3.677 -6.071 1.00 0.00 75 THR A CA 6
ATOM 5977 C C . THR A 1 30 ? -6.809 4.676 -6.252 1.00 0.00 75 THR A C 6
ATOM 5978 O O . THR A 1 30 ? -6.870 5.819 -5.794 1.00 0.00 75 THR A O 6
ATOM 5989 N N . ARG A 1 31 ? -5.749 4.263 -6.965 1.00 0.00 76 ARG A N 6
ATOM 5990 C CA . ARG A 1 31 ? -4.623 5.149 -7.337 1.00 0.00 76 ARG A CA 6
ATOM 5991 C C . ARG A 1 31 ? -5.092 6.294 -8.244 1.00 0.00 76 ARG A C 6
ATOM 5992 O O . ARG A 1 31 ? -4.660 7.428 -8.062 1.00 0.00 76 ARG A O 6
ATOM 6013 N N . SER A 1 32 ? -6.047 6.026 -9.134 1.00 0.00 77 SER A N 6
ATOM 6014 C CA . SER A 1 32 ? -6.694 7.040 -9.977 1.00 0.00 77 SER A CA 6
ATOM 6015 C C . SER A 1 32 ? -7.506 8.039 -9.145 1.00 0.00 77 SER A C 6
ATOM 6016 O O . SER A 1 32 ? -7.392 9.244 -9.372 1.00 0.00 77 SER A O 6
ATOM 6024 N N . ASP A 1 33 ? -8.243 7.582 -8.123 1.00 0.00 78 ASP A N 6
ATOM 6025 C CA . ASP A 1 33 ? -8.918 8.490 -7.188 1.00 0.00 78 ASP A CA 6
ATOM 6026 C C . ASP A 1 33 ? -7.898 9.374 -6.472 1.00 0.00 78 ASP A C 6
ATOM 6027 O O . ASP A 1 33 ? -8.070 10.582 -6.434 1.00 0.00 78 ASP A O 6
ATOM 6036 N N . ALA A 1 34 ? -6.796 8.808 -5.971 1.00 0.00 79 ALA A N 6
ATOM 6037 C CA . ALA A 1 34 ? -5.750 9.562 -5.279 1.00 0.00 79 ALA A CA 6
ATOM 6038 C C . ALA A 1 34 ? -5.098 10.643 -6.169 1.00 0.00 79 ALA A C 6
ATOM 6039 O O . ALA A 1 34 ? -4.989 11.801 -5.760 1.00 0.00 79 ALA A O 6
ATOM 6046 N N . ARG A 1 35 ? -4.742 10.299 -7.415 1.00 0.00 80 ARG A N 6
ATOM 6047 C CA . ARG A 1 35 ? -4.217 11.239 -8.432 1.00 0.00 80 ARG A CA 6
ATOM 6048 C C . ARG A 1 35 ? -5.202 12.387 -8.688 1.00 0.00 80 ARG A C 6
ATOM 6049 O O . ARG A 1 35 ? -4.815 13.554 -8.657 1.00 0.00 80 ARG A O 6
ATOM 6070 N N . VAL A 1 36 ? -6.487 12.067 -8.864 1.00 0.00 81 VAL A N 6
ATOM 6071 C CA . VAL A 1 36 ? -7.549 13.057 -9.127 1.00 0.00 81 VAL A CA 6
ATOM 6072 C C . VAL A 1 36 ? -7.907 13.879 -7.878 1.00 0.00 81 VAL A C 6
ATOM 6073 O O . VAL A 1 36 ? -8.178 15.069 -8.014 1.00 0.00 81 VAL A O 6
ATOM 6086 N N . LEU A 1 37 ? -7.828 13.327 -6.662 1.00 0.00 82 LEU A N 6
ATOM 6087 C CA . LEU A 1 37 ? -7.958 14.103 -5.418 1.00 0.00 82 LEU A CA 6
ATOM 6088 C C . LEU A 1 37 ? -6.840 15.149 -5.304 1.00 0.00 82 LEU A C 6
ATOM 6089 O O . LEU A 1 37 ? -7.139 16.316 -5.056 1.00 0.00 82 LEU A O 6
ATOM 6105 N N . ILE A 1 38 ? -5.575 14.773 -5.546 1.00 0.00 83 ILE A N 6
ATOM 6106 C CA . ILE A 1 38 ? -4.458 15.740 -5.523 1.00 0.00 83 ILE A CA 6
ATOM 6107 C C . ILE A 1 38 ? -4.637 16.803 -6.621 1.00 0.00 83 ILE A C 6
ATOM 6108 O O . ILE A 1 38 ? -4.429 17.989 -6.367 1.00 0.00 83 ILE A O 6
ATOM 6124 N N . PHE A 1 39 ? -5.069 16.402 -7.822 1.00 0.00 84 PHE A N 6
ATOM 6125 C CA . PHE A 1 39 ? -5.362 17.331 -8.916 1.00 0.00 84 PHE A CA 6
ATOM 6126 C C . PHE A 1 39 ? -6.463 18.346 -8.548 1.00 0.00 84 PHE A C 6
ATOM 6127 O O . PHE A 1 39 ? -6.262 19.553 -8.685 1.00 0.00 84 PHE A O 6
ATOM 6144 N N . ASN A 1 40 ? -7.609 17.878 -8.048 1.00 0.00 85 ASN A N 6
ATOM 6145 C CA . ASN A 1 40 ? -8.725 18.755 -7.701 1.00 0.00 85 ASN A CA 6
ATOM 6146 C C . ASN A 1 40 ? -8.375 19.673 -6.507 1.00 0.00 85 ASN A C 6
ATOM 6147 O O . ASN A 1 40 ? -8.677 20.869 -6.532 1.00 0.00 85 ASN A O 6
ATOM 6158 N N . GLU A 1 41 ? -7.666 19.143 -5.499 1.00 0.00 86 GLU A N 6
ATOM 6159 C CA . GLU A 1 41 ? -7.118 19.927 -4.384 1.00 0.00 86 GLU A CA 6
ATOM 6160 C C . GLU A 1 41 ? -6.199 21.048 -4.892 1.00 0.00 86 GLU A C 6
ATOM 6161 O O . GLU A 1 41 ? -6.428 22.214 -4.563 1.00 0.00 86 GLU A O 6
ATOM 6173 N N . TRP A 1 42 ? -5.202 20.722 -5.729 1.00 0.00 87 TRP A N 6
ATOM 6174 C CA . TRP A 1 42 ? -4.367 21.717 -6.387 1.00 0.00 87 TRP A CA 6
ATOM 6175 C C . TRP A 1 42 ? -5.198 22.770 -7.125 1.00 0.00 87 TRP A C 6
ATOM 6176 O O . TRP A 1 42 ? -4.904 23.948 -6.978 1.00 0.00 87 TRP A O 6
ATOM 6197 N N . GLU A 1 43 ? -6.225 22.388 -7.885 1.00 0.00 88 GLU A N 6
ATOM 6198 C CA . GLU A 1 43 ? -6.978 23.342 -8.701 1.00 0.00 88 GLU A CA 6
ATOM 6199 C C . GLU A 1 43 ? -7.813 24.323 -7.855 1.00 0.00 88 GLU A C 6
ATOM 6200 O O . GLU A 1 43 ? -7.799 25.526 -8.125 1.00 0.00 88 GLU A O 6
ATOM 6212 N N . GLU A 1 44 ? -8.461 23.861 -6.778 1.00 0.00 89 GLU A N 6
ATOM 6213 C CA . GLU A 1 44 ? -9.156 24.745 -5.828 1.00 0.00 89 GLU A CA 6
ATOM 6214 C C . GLU A 1 44 ? -8.183 25.697 -5.108 1.00 0.00 89 GLU A C 6
ATOM 6215 O O . GLU A 1 44 ? -8.417 26.912 -5.042 1.00 0.00 89 GLU A O 6
ATOM 6227 N N . ARG A 1 45 ? -7.045 25.169 -4.628 1.00 0.00 90 ARG A N 6
ATOM 6228 C CA . ARG A 1 45 ? -5.973 25.979 -4.024 1.00 0.00 90 ARG A CA 6
ATOM 6229 C C . ARG A 1 45 ? -5.465 27.020 -5.012 1.00 0.00 90 ARG A C 6
ATOM 6230 O O . ARG A 1 45 ? -5.494 28.197 -4.695 1.00 0.00 90 ARG A O 6
ATOM 6251 N N . LYS A 1 46 ? -5.098 26.594 -6.220 1.00 0.00 91 LYS A N 6
ATOM 6252 C CA . LYS A 1 46 ? -4.704 27.441 -7.369 1.00 0.00 91 LYS A CA 6
ATOM 6253 C C . LYS A 1 46 ? -5.723 28.556 -7.655 1.00 0.00 91 LYS A C 6
ATOM 6254 O O . LYS A 1 46 ? -5.319 29.688 -7.921 1.00 0.00 91 LYS A O 6
ATOM 6273 N N . LYS A 1 47 ? -7.031 28.280 -7.570 1.00 0.00 92 LYS A N 6
ATOM 6274 C CA . LYS A 1 47 ? -8.095 29.272 -7.764 1.00 0.00 92 LYS A CA 6
ATOM 6275 C C . LYS A 1 47 ? -8.141 30.292 -6.613 1.00 0.00 92 LYS A C 6
ATOM 6276 O O . LYS A 1 47 ? -8.404 31.471 -6.859 1.00 0.00 92 LYS A O 6
ATOM 6295 N N . SER A 1 48 ? -7.835 29.873 -5.381 1.00 0.00 93 SER A N 6
ATOM 6296 C CA . SER A 1 48 ? -7.708 30.780 -4.221 1.00 0.00 93 SER A CA 6
ATOM 6297 C C . SER A 1 48 ? -6.369 31.556 -4.168 1.00 0.00 93 SER A C 6
ATOM 6298 O O . SER A 1 48 ? -6.342 32.739 -3.818 1.00 0.00 93 SER A O 6
ATOM 6306 N N . ASP A 1 49 ? -5.259 30.913 -4.547 1.00 0.00 94 ASP A N 6
ATOM 6307 C CA . ASP A 1 49 ? -3.862 31.348 -4.438 1.00 0.00 94 ASP A CA 6
ATOM 6308 C C . ASP A 1 49 ? -3.014 30.660 -5.545 1.00 0.00 94 ASP A C 6
ATOM 6309 O O . ASP A 1 49 ? -2.759 29.454 -5.472 1.00 0.00 94 ASP A O 6
ATOM 6318 N N . PRO A 1 50 ? -2.553 31.388 -6.581 1.00 0.00 95 PRO A N 6
ATOM 6319 C CA . PRO A 1 50 ? -2.104 30.809 -7.861 1.00 0.00 95 PRO A CA 6
ATOM 6320 C C . PRO A 1 50 ? -0.716 30.140 -7.868 1.00 0.00 95 PRO A C 6
ATOM 6321 O O . PRO A 1 50 ? -0.388 29.432 -8.823 1.00 0.00 95 PRO A O 6
ATOM 6332 N N . TRP A 1 51 ? 0.112 30.355 -6.840 1.00 0.00 96 TRP A N 6
ATOM 6333 C CA . TRP A 1 51 ? 1.516 29.909 -6.791 1.00 0.00 96 TRP A CA 6
ATOM 6334 C C . TRP A 1 51 ? 1.722 28.380 -6.781 1.00 0.00 96 TRP A C 6
ATOM 6335 O O . TRP A 1 51 ? 2.804 27.910 -7.144 1.00 0.00 96 TRP A O 6
ATOM 6356 N N . LEU A 1 52 ? 0.733 27.607 -6.308 1.00 0.00 97 LEU A N 6
ATOM 6357 C CA . LEU A 1 52 ? 0.926 26.213 -5.901 1.00 0.00 97 LEU A CA 6
ATOM 6358 C C . LEU A 1 52 ? 1.303 25.287 -7.082 1.00 0.00 97 LEU A C 6
ATOM 6359 O O . LEU A 1 52 ? 0.751 25.414 -8.178 1.00 0.00 97 LEU A O 6
ATOM 6375 N N . ARG A 1 53 ? 2.188 24.305 -6.847 1.00 0.00 98 ARG A N 6
ATOM 6376 C CA . ARG A 1 53 ? 2.528 23.234 -7.811 1.00 0.00 98 ARG A CA 6
ATOM 6377 C C . ARG A 1 53 ? 1.589 22.023 -7.724 1.00 0.00 98 ARG A C 6
ATOM 6378 O O . ARG A 1 53 ? 1.155 21.646 -6.636 1.00 0.00 98 ARG A O 6
ATOM 6399 N N . LEU A 1 54 ? 1.359 21.359 -8.861 1.00 0.00 99 LEU A N 6
ATOM 6400 C CA . LEU A 1 54 ? 0.718 20.038 -8.948 1.00 0.00 99 LEU A CA 6
ATOM 6401 C C . LEU A 1 54 ? 1.814 18.966 -9.155 1.00 0.00 99 LEU A C 6
ATOM 6402 O O . LEU A 1 54 ? 2.400 18.873 -10.234 1.00 0.00 99 LEU A O 6
ATOM 6418 N N . ASP A 1 55 ? 2.086 18.154 -8.129 1.00 0.00 100 ASP A N 6
ATOM 6419 C CA . ASP A 1 55 ? 2.996 16.993 -8.191 1.00 0.00 100 ASP A CA 6
ATOM 6420 C C . ASP A 1 55 ? 2.323 15.760 -7.552 1.00 0.00 100 ASP A C 6
ATOM 6421 O O . ASP A 1 55 ? 1.899 15.813 -6.396 1.00 0.00 100 ASP A O 6
ATOM 6430 N N . MET A 1 56 ? 2.195 14.656 -8.306 1.00 0.00 101 MET A N 6
ATOM 6431 C CA . MET A 1 56 ? 1.492 13.436 -7.861 1.00 0.00 101 MET A CA 6
ATOM 6432 C C . MET A 1 56 ? 2.004 12.151 -8.532 1.00 0.00 101 MET A C 6
ATOM 6433 O O . MET A 1 56 ? 1.284 11.456 -9.249 1.00 0.00 101 MET A O 6
ATOM 6447 N N . SER A 1 57 ? 3.266 11.815 -8.266 1.00 0.00 102 SER A N 6
ATOM 6448 C CA . SER A 1 57 ? 3.850 10.498 -8.568 1.00 0.00 102 SER A CA 6
ATOM 6449 C C . SER A 1 57 ? 3.207 9.377 -7.742 1.00 0.00 102 SER A C 6
ATOM 6450 O O . SER A 1 57 ? 2.614 9.624 -6.691 1.00 0.00 102 SER A O 6
ATOM 6458 N N . ASP A 1 58 ? 3.382 8.117 -8.150 1.00 0.00 103 ASP A N 6
ATOM 6459 C CA . ASP A 1 58 ? 2.917 6.957 -7.368 1.00 0.00 103 ASP A CA 6
ATOM 6460 C C . ASP A 1 58 ? 3.453 6.989 -5.924 1.00 0.00 103 ASP A C 6
ATOM 6461 O O . ASP A 1 58 ? 2.713 6.715 -4.979 1.00 0.00 103 ASP A O 6
ATOM 6470 N N . LYS A 1 59 ? 4.699 7.455 -5.735 1.00 0.00 104 LYS A N 6
ATOM 6471 C CA . LYS A 1 59 ? 5.296 7.696 -4.409 1.00 0.00 104 LYS A CA 6
ATOM 6472 C C . LYS A 1 59 ? 4.546 8.772 -3.618 1.00 0.00 104 LYS A C 6
ATOM 6473 O O . LYS A 1 59 ? 4.296 8.566 -2.435 1.00 0.00 104 LYS A O 6
ATOM 6492 N N . ALA A 1 60 ? 4.112 9.871 -4.244 1.00 0.00 105 ALA A N 6
ATOM 6493 C CA . ALA A 1 60 ? 3.254 10.872 -3.598 1.00 0.00 105 ALA A CA 6
ATOM 6494 C C . ALA A 1 60 ? 1.915 10.274 -3.138 1.00 0.00 105 ALA A C 6
ATOM 6495 O O . ALA A 1 60 ? 1.462 10.540 -2.021 1.00 0.00 105 ALA A O 6
ATOM 6502 N N . ILE A 1 61 ? 1.324 9.399 -3.957 1.00 0.00 106 ILE A N 6
ATOM 6503 C CA . ILE A 1 61 ? 0.062 8.723 -3.616 1.00 0.00 106 ILE A CA 6
ATOM 6504 C C . ILE A 1 61 ? 0.272 7.785 -2.434 1.00 0.00 106 ILE A C 6
ATOM 6505 O O . ILE A 1 61 ? -0.486 7.863 -1.473 1.00 0.00 106 ILE A O 6
ATOM 6521 N N . PHE A 1 62 ? 1.318 6.959 -2.442 1.00 0.00 107 PHE A N 6
ATOM 6522 C CA . PHE A 1 62 ? 1.556 6.022 -1.332 1.00 0.00 107 PHE A CA 6
ATOM 6523 C C . PHE A 1 62 ? 1.969 6.741 -0.031 1.00 0.00 107 PHE A C 6
ATOM 6524 O O . PHE A 1 62 ? 1.619 6.287 1.059 1.00 0.00 107 PHE A O 6
ATOM 6541 N N . ARG A 1 63 ? 2.659 7.890 -0.124 1.00 0.00 108 ARG A N 6
ATOM 6542 C CA . ARG A 1 63 ? 3.031 8.731 1.028 1.00 0.00 108 ARG A CA 6
ATOM 6543 C C . ARG A 1 63 ? 1.829 9.439 1.664 1.00 0.00 108 ARG A C 6
ATOM 6544 O O . ARG A 1 63 ? 1.766 9.509 2.893 1.00 0.00 108 ARG A O 6
ATOM 6565 N N . ARG A 1 64 ? 0.852 9.907 0.869 1.00 0.00 109 ARG A N 6
ATOM 6566 C CA . ARG A 1 64 ? -0.436 10.402 1.405 1.00 0.00 109 ARG A CA 6
ATOM 6567 C C . ARG A 1 64 ? -1.343 9.273 1.911 1.00 0.00 109 ARG A C 6
ATOM 6568 O O . ARG A 1 64 ? -1.972 9.406 2.961 1.00 0.00 109 ARG A O 6
ATOM 6589 N N . TYR A 1 65 ? -1.416 8.183 1.149 1.00 0.00 110 TYR A N 6
ATOM 6590 C CA . TYR A 1 65 ? -2.443 7.145 1.236 1.00 0.00 110 TYR A CA 6
ATOM 6591 C C . TYR A 1 65 ? -1.785 5.744 1.245 1.00 0.00 110 TYR A C 6
ATOM 6592 O O . TYR A 1 65 ? -1.644 5.106 0.195 1.00 0.00 110 TYR A O 6
ATOM 6610 N N . PRO A 1 66 ? -1.338 5.244 2.415 1.00 0.00 111 PRO A N 6
ATOM 6611 C CA . PRO A 1 66 ? -0.458 4.070 2.506 1.00 0.00 111 PRO A CA 6
ATOM 6612 C C . PRO A 1 66 ? -1.122 2.742 2.103 1.00 0.00 111 PRO A C 6
ATOM 6613 O O . PRO A 1 66 ? -0.421 1.765 1.835 1.00 0.00 111 PRO A O 6
ATOM 6624 N N . HIS A 1 67 ? -2.456 2.698 2.010 1.00 0.00 112 HIS A N 6
ATOM 6625 C CA . HIS A 1 67 ? -3.218 1.516 1.590 1.00 0.00 112 HIS A CA 6
ATOM 6626 C C . HIS A 1 67 ? -3.203 1.260 0.066 1.00 0.00 112 HIS A C 6
ATOM 6627 O O . HIS A 1 67 ? -3.669 0.201 -0.363 1.00 0.00 112 HIS A O 6
ATOM 6641 N N . LEU A 1 68 ? -2.669 2.184 -0.757 1.00 0.00 113 LEU A N 6
ATOM 6642 C CA . LEU A 1 68 ? -2.638 2.039 -2.227 1.00 0.00 113 LEU A CA 6
ATOM 6643 C C . LEU A 1 68 ? -1.390 1.310 -2.770 1.00 0.00 113 LEU A C 6
ATOM 6644 O O . LEU A 1 68 ? -1.449 0.810 -3.900 1.00 0.00 113 LEU A O 6
ATOM 6660 N N . ARG A 1 69 ? -0.273 1.251 -2.026 1.00 0.00 114 ARG A N 6
ATOM 6661 C CA . ARG A 1 69 ? 0.931 0.498 -2.428 1.00 0.00 114 ARG A CA 6
ATOM 6662 C C . ARG A 1 69 ? 0.693 -1.022 -2.451 1.00 0.00 114 ARG A C 6
ATOM 6663 O O . ARG A 1 69 ? 0.949 -1.645 -3.508 1.00 0.00 114 ARG A O 6
ATOM 6685 N N . MET A 1 1 ? -2.124 52.828 -9.401 1.00 0.00 1 MET A N 7
ATOM 6686 C CA . MET A 1 1 ? -3.422 52.787 -8.655 1.00 0.00 1 MET A CA 7
ATOM 6687 C C . MET A 1 1 ? -4.514 52.095 -9.492 1.00 0.00 1 MET A C 7
ATOM 6688 O O . MET A 1 1 ? -4.428 52.075 -10.720 1.00 0.00 1 MET A O 7
ATOM 6704 N N . ARG A 1 2 ? -5.554 51.545 -8.834 1.00 0.00 2 ARG A N 7
ATOM 6705 C CA . ARG A 1 2 ? -6.750 50.914 -9.454 1.00 0.00 2 ARG A CA 7
ATOM 6706 C C . ARG A 1 2 ? -6.414 49.849 -10.520 1.00 0.00 2 ARG A C 7
ATOM 6707 O O . ARG A 1 2 ? -6.920 49.882 -11.645 1.00 0.00 2 ARG A O 7
ATOM 6728 N N . GLY A 1 3 ? -5.538 48.911 -10.156 1.00 0.00 3 GLY A N 7
ATOM 6729 C CA . GLY A 1 3 ? -5.056 47.823 -11.021 1.00 0.00 3 GLY A CA 7
ATOM 6730 C C . GLY A 1 3 ? -4.409 46.663 -10.248 1.00 0.00 3 GLY A C 7
ATOM 6731 O O . GLY A 1 3 ? -4.627 46.510 -9.043 1.00 0.00 3 GLY A O 7
ATOM 6735 N N . SER A 1 4 ? -3.593 45.861 -10.944 1.00 0.00 4 SER A N 7
ATOM 6736 C CA . SER A 1 4 ? -2.954 44.629 -10.432 1.00 0.00 4 SER A CA 7
ATOM 6737 C C . SER A 1 4 ? -3.962 43.563 -9.939 1.00 0.00 4 SER A C 7
ATOM 6738 O O . SER A 1 4 ? -5.152 43.618 -10.265 1.00 0.00 4 SER A O 7
ATOM 6746 N N . HIS A 1 5 ? -3.479 42.552 -9.201 1.00 0.00 5 HIS A N 7
ATOM 6747 C CA . HIS A 1 5 ? -4.240 41.396 -8.690 1.00 0.00 5 HIS A CA 7
ATOM 6748 C C . HIS A 1 5 ? -4.970 40.603 -9.799 1.00 0.00 5 HIS A C 7
ATOM 6749 O O . HIS A 1 5 ? -6.137 40.226 -9.670 1.00 0.00 5 HIS A O 7
ATOM 6763 N N . HIS A 1 6 ? -4.271 40.365 -10.917 1.00 0.00 6 HIS A N 7
ATOM 6764 C CA . HIS A 1 6 ? -4.741 39.527 -12.030 1.00 0.00 6 HIS A CA 7
ATOM 6765 C C . HIS A 1 6 ? -4.538 38.025 -11.744 1.00 0.00 6 HIS A C 7
ATOM 6766 O O . HIS A 1 6 ? -3.539 37.635 -11.130 1.00 0.00 6 HIS A O 7
ATOM 6780 N N . HIS A 1 7 ? -5.473 37.184 -12.207 1.00 0.00 7 HIS A N 7
ATOM 6781 C CA . HIS A 1 7 ? -5.470 35.719 -12.031 1.00 0.00 7 HIS A CA 7
ATOM 6782 C C . HIS A 1 7 ? -5.888 34.987 -13.316 1.00 0.00 7 HIS A C 7
ATOM 6783 O O . HIS A 1 7 ? -6.603 35.543 -14.155 1.00 0.00 7 HIS A O 7
ATOM 6797 N N . HIS A 1 8 ? -5.474 33.720 -13.452 1.00 0.00 8 HIS A N 7
ATOM 6798 C CA . HIS A 1 8 ? -5.747 32.871 -14.623 1.00 0.00 8 HIS A CA 7
ATOM 6799 C C . HIS A 1 8 ? -6.776 31.778 -14.296 1.00 0.00 8 HIS A C 7
ATOM 6800 O O . HIS A 1 8 ? -6.605 31.012 -13.345 1.00 0.00 8 HIS A O 7
ATOM 6814 N N . HIS A 1 9 ? -7.833 31.674 -15.106 1.00 0.00 9 HIS A N 7
ATOM 6815 C CA . HIS A 1 9 ? -9.024 30.849 -14.822 1.00 0.00 9 HIS A CA 7
ATOM 6816 C C . HIS A 1 9 ? -8.989 29.436 -15.439 1.00 0.00 9 HIS A C 7
ATOM 6817 O O . HIS A 1 9 ? -9.994 28.722 -15.409 1.00 0.00 9 HIS A O 7
ATOM 6831 N N . HIS A 1 10 ? -7.848 29.014 -15.998 1.00 0.00 10 HIS A N 7
ATOM 6832 C CA . HIS A 1 10 ? -7.685 27.702 -16.645 1.00 0.00 10 HIS A CA 7
ATOM 6833 C C . HIS A 1 10 ? -7.785 26.514 -15.667 1.00 0.00 10 HIS A C 7
ATOM 6834 O O . HIS A 1 10 ? -7.394 26.614 -14.500 1.00 0.00 10 HIS A O 7
ATOM 6848 N N . GLY A 1 11 ? -8.305 25.389 -16.162 1.00 0.00 11 GLY A N 7
ATOM 6849 C CA . GLY A 1 11 ? -8.574 24.157 -15.406 1.00 0.00 11 GLY A CA 7
ATOM 6850 C C . GLY A 1 11 ? -9.417 23.154 -16.213 1.00 0.00 11 GLY A C 7
ATOM 6851 O O . GLY A 1 11 ? -9.787 23.436 -17.359 1.00 0.00 11 GLY A O 7
ATOM 6855 N N . SER A 1 12 ? -9.726 21.989 -15.637 1.00 0.00 12 SER A N 7
ATOM 6856 C CA . SER A 1 12 ? -10.553 20.947 -16.278 1.00 0.00 12 SER A CA 7
ATOM 6857 C C . SER A 1 12 ? -11.288 20.031 -15.281 1.00 0.00 12 SER A C 7
ATOM 6858 O O . SER A 1 12 ? -10.831 19.789 -14.159 1.00 0.00 12 SER A O 7
ATOM 6866 N N . GLY A 1 13 ? -12.454 19.513 -15.693 1.00 0.00 58 GLY A N 7
ATOM 6867 C CA . GLY A 1 13 ? -13.277 18.599 -14.891 1.00 0.00 58 GLY A CA 7
ATOM 6868 C C . GLY A 1 13 ? -12.689 17.183 -14.790 1.00 0.00 58 GLY A C 7
ATOM 6869 O O . GLY A 1 13 ? -12.166 16.646 -15.771 1.00 0.00 58 GLY A O 7
ATOM 6873 N N . ALA A 1 14 ? -12.790 16.575 -13.603 1.00 0.00 59 ALA A N 7
ATOM 6874 C CA . ALA A 1 14 ? -12.317 15.222 -13.292 1.00 0.00 59 ALA A CA 7
ATOM 6875 C C . ALA A 1 14 ? -13.123 14.582 -12.135 1.00 0.00 59 ALA A C 7
ATOM 6876 O O . ALA A 1 14 ? -13.873 15.270 -11.436 1.00 0.00 59 ALA A O 7
ATOM 6883 N N . LEU A 1 15 ? -12.968 13.264 -11.930 1.00 0.00 60 LEU A N 7
ATOM 6884 C CA . LEU A 1 15 ? -13.732 12.457 -10.958 1.00 0.00 60 LEU A CA 7
ATOM 6885 C C . LEU A 1 15 ? -12.861 11.570 -10.046 1.00 0.00 60 LEU A C 7
ATOM 6886 O O . LEU A 1 15 ? -11.809 11.078 -10.451 1.00 0.00 60 LEU A O 7
ATOM 6902 N N . ALA A 1 16 ? -13.341 11.326 -8.825 1.00 0.00 61 ALA A N 7
ATOM 6903 C CA . ALA A 1 16 ? -12.692 10.467 -7.829 1.00 0.00 61 ALA A CA 7
ATOM 6904 C C . ALA A 1 16 ? -13.697 9.860 -6.835 1.00 0.00 61 ALA A C 7
ATOM 6905 O O . ALA A 1 16 ? -14.721 10.479 -6.528 1.00 0.00 61 ALA A O 7
ATOM 6912 N N . ALA A 1 17 ? -13.374 8.683 -6.292 1.00 0.00 62 ALA A N 7
ATOM 6913 C CA . ALA A 1 17 ? -14.149 7.984 -5.268 1.00 0.00 62 ALA A CA 7
ATOM 6914 C C . ALA A 1 17 ? -13.403 7.764 -3.942 1.00 0.00 62 ALA A C 7
ATOM 6915 O O . ALA A 1 17 ? -12.173 7.694 -3.900 1.00 0.00 62 ALA A O 7
ATOM 6922 N N . LEU A 1 18 ? -14.171 7.635 -2.853 1.00 0.00 63 LEU A N 7
ATOM 6923 C CA . LEU A 1 18 ? -13.681 7.469 -1.480 1.00 0.00 63 LEU A CA 7
ATOM 6924 C C . LEU A 1 18 ? -14.281 6.228 -0.798 1.00 0.00 63 LEU A C 7
ATOM 6925 O O . LEU A 1 18 ? -15.439 5.870 -1.031 1.00 0.00 63 LEU A O 7
ATOM 6941 N N . HIS A 1 19 ? -13.513 5.622 0.108 1.00 0.00 64 HIS A N 7
ATOM 6942 C CA . HIS A 1 19 ? -14.016 4.672 1.108 1.00 0.00 64 HIS A CA 7
ATOM 6943 C C . HIS A 1 19 ? -14.856 5.402 2.169 1.00 0.00 64 HIS A C 7
ATOM 6944 O O . HIS A 1 19 ? -14.506 6.510 2.581 1.00 0.00 64 HIS A O 7
ATOM 6958 N N . ALA A 1 20 ? -15.942 4.781 2.642 1.00 0.00 65 ALA A N 7
ATOM 6959 C CA . ALA A 1 20 ? -16.922 5.421 3.531 1.00 0.00 65 ALA A CA 7
ATOM 6960 C C . ALA A 1 20 ? -16.888 4.937 4.999 1.00 0.00 65 ALA A C 7
ATOM 6961 O O . ALA A 1 20 ? -17.482 5.581 5.866 1.00 0.00 65 ALA A O 7
ATOM 6968 N N . GLU A 1 21 ? -16.215 3.816 5.295 1.00 0.00 66 GLU A N 7
ATOM 6969 C CA . GLU A 1 21 ? -16.250 3.139 6.606 1.00 0.00 66 GLU A CA 7
ATOM 6970 C C . GLU A 1 21 ? -14.866 2.633 7.061 1.00 0.00 66 GLU A C 7
ATOM 6971 O O . GLU A 1 21 ? -13.963 2.414 6.247 1.00 0.00 66 GLU A O 7
ATOM 6983 N N . GLY A 1 22 ? -14.706 2.425 8.376 1.00 0.00 67 GLY A N 7
ATOM 6984 C CA . GLY A 1 22 ? -13.481 1.889 8.989 1.00 0.00 67 GLY A CA 7
ATOM 6985 C C . GLY A 1 22 ? -12.275 2.846 8.945 1.00 0.00 67 GLY A C 7
ATOM 6986 O O . GLY A 1 22 ? -12.444 4.045 8.692 1.00 0.00 67 GLY A O 7
ATOM 6990 N N . PRO A 1 23 ? -11.037 2.346 9.151 1.00 0.00 68 PRO A N 7
ATOM 6991 C CA . PRO A 1 23 ? -9.812 3.164 9.125 1.00 0.00 68 PRO A CA 7
ATOM 6992 C C . PRO A 1 23 ? -9.574 3.887 7.787 1.00 0.00 68 PRO A C 7
ATOM 6993 O O . PRO A 1 23 ? -8.906 4.920 7.741 1.00 0.00 68 PRO A O 7
ATOM 7004 N N . LEU A 1 24 ? -10.138 3.349 6.700 1.00 0.00 69 LEU A N 7
ATOM 7005 C CA . LEU A 1 24 ? -10.061 3.891 5.342 1.00 0.00 69 LEU A CA 7
ATOM 7006 C C . LEU A 1 24 ? -11.099 4.995 5.056 1.00 0.00 69 LEU A C 7
ATOM 7007 O O . LEU A 1 24 ? -11.016 5.632 4.005 1.00 0.00 69 LEU A O 7
ATOM 7023 N N . ALA A 1 25 ? -12.050 5.264 5.959 1.00 0.00 70 ALA A N 7
ATOM 7024 C CA . ALA A 1 25 ? -13.074 6.292 5.756 1.00 0.00 70 ALA A CA 7
ATOM 7025 C C . ALA A 1 25 ? -12.458 7.660 5.390 1.00 0.00 70 ALA A C 7
ATOM 7026 O O . ALA A 1 25 ? -11.602 8.186 6.110 1.00 0.00 70 ALA A O 7
ATOM 7033 N N . GLY A 1 26 ? -12.900 8.234 4.265 1.00 0.00 71 GLY A N 7
ATOM 7034 C CA . GLY A 1 26 ? -12.398 9.506 3.731 1.00 0.00 71 GLY A CA 7
ATOM 7035 C C . GLY A 1 26 ? -11.217 9.408 2.763 1.00 0.00 71 GLY A C 7
ATOM 7036 O O . GLY A 1 26 ? -10.761 10.445 2.281 1.00 0.00 71 GLY A O 7
ATOM 7040 N N . LEU A 1 27 ? -10.711 8.203 2.477 1.00 0.00 72 LEU A N 7
ATOM 7041 C CA . LEU A 1 27 ? -9.511 7.990 1.658 1.00 0.00 72 LEU A CA 7
ATOM 7042 C C . LEU A 1 27 ? -9.854 7.427 0.253 1.00 0.00 72 LEU A C 7
ATOM 7043 O O . LEU A 1 27 ? -10.882 6.761 0.114 1.00 0.00 72 LEU A O 7
ATOM 7059 N N . PRO A 1 28 ? -9.024 7.658 -0.791 1.00 0.00 73 PRO A N 7
ATOM 7060 C CA . PRO A 1 28 ? -9.249 7.156 -2.159 1.00 0.00 73 PRO A CA 7
ATOM 7061 C C . PRO A 1 28 ? -9.408 5.638 -2.221 1.00 0.00 73 PRO A C 7
ATOM 7062 O O . PRO A 1 28 ? -8.697 4.904 -1.534 1.00 0.00 73 PRO A O 7
ATOM 7073 N N . VAL A 1 29 ? -10.294 5.159 -3.093 1.00 0.00 74 VAL A N 7
ATOM 7074 C CA . VAL A 1 29 ? -10.427 3.719 -3.365 1.00 0.00 74 VAL A CA 7
ATOM 7075 C C . VAL A 1 29 ? -9.296 3.232 -4.282 1.00 0.00 74 VAL A C 7
ATOM 7076 O O . VAL A 1 29 ? -8.811 2.112 -4.107 1.00 0.00 74 VAL A O 7
ATOM 7089 N N . THR A 1 30 ? -8.829 4.074 -5.215 1.00 0.00 75 THR A N 7
ATOM 7090 C CA . THR A 1 30 ? -7.821 3.721 -6.234 1.00 0.00 75 THR A CA 7
ATOM 7091 C C . THR A 1 30 ? -6.714 4.771 -6.380 1.00 0.00 75 THR A C 7
ATOM 7092 O O . THR A 1 30 ? -6.859 5.922 -5.963 1.00 0.00 75 THR A O 7
ATOM 7103 N N . ARG A 1 31 ? -5.601 4.400 -7.033 1.00 0.00 76 ARG A N 7
ATOM 7104 C CA . ARG A 1 31 ? -4.524 5.346 -7.400 1.00 0.00 76 ARG A CA 7
ATOM 7105 C C . ARG A 1 31 ? -5.010 6.463 -8.332 1.00 0.00 76 ARG A C 7
ATOM 7106 O O . ARG A 1 31 ? -4.553 7.596 -8.209 1.00 0.00 76 ARG A O 7
ATOM 7127 N N . SER A 1 32 ? -5.999 6.180 -9.183 1.00 0.00 77 SER A N 7
ATOM 7128 C CA . SER A 1 32 ? -6.653 7.180 -10.041 1.00 0.00 77 SER A CA 7
ATOM 7129 C C . SER A 1 32 ? -7.501 8.159 -9.223 1.00 0.00 77 SER A C 7
ATOM 7130 O O . SER A 1 32 ? -7.409 9.367 -9.442 1.00 0.00 77 SER A O 7
ATOM 7138 N N . ASP A 1 33 ? -8.246 7.680 -8.215 1.00 0.00 78 ASP A N 7
ATOM 7139 C CA . ASP A 1 33 ? -8.956 8.568 -7.285 1.00 0.00 78 ASP A CA 7
ATOM 7140 C C . ASP A 1 33 ? -7.965 9.457 -6.533 1.00 0.00 78 ASP A C 7
ATOM 7141 O O . ASP A 1 33 ? -8.166 10.663 -6.459 1.00 0.00 78 ASP A O 7
ATOM 7150 N N . ALA A 1 34 ? -6.862 8.893 -6.033 1.00 0.00 79 ALA A N 7
ATOM 7151 C CA . ALA A 1 34 ? -5.824 9.640 -5.322 1.00 0.00 79 ALA A CA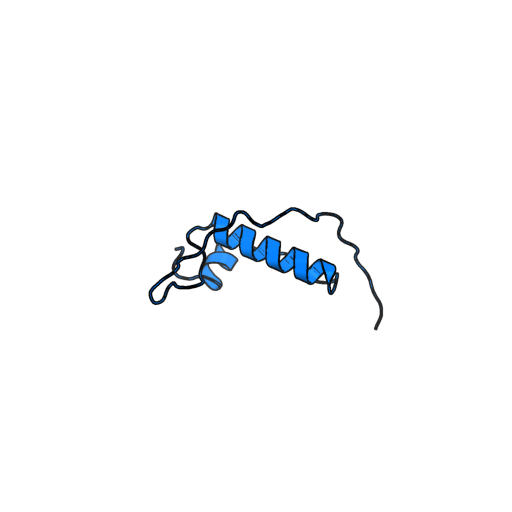 7
ATOM 7152 C C . ALA A 1 34 ? -5.186 10.733 -6.201 1.00 0.00 79 ALA A C 7
ATOM 7153 O O . ALA A 1 34 ? -5.111 11.892 -5.794 1.00 0.00 79 ALA A O 7
ATOM 7160 N N . ARG A 1 35 ? -4.801 10.397 -7.442 1.00 0.00 80 ARG A N 7
ATOM 7161 C CA . ARG A 1 35 ? -4.273 11.341 -8.447 1.00 0.00 80 ARG A CA 7
ATOM 7162 C C . ARG A 1 35 ? -5.251 12.488 -8.719 1.00 0.00 80 ARG A C 7
ATOM 7163 O O . ARG A 1 35 ? -4.844 13.647 -8.708 1.00 0.00 80 ARG A O 7
ATOM 7184 N N . VAL A 1 36 ? -6.538 12.188 -8.898 1.00 0.00 81 VAL A N 7
ATOM 7185 C CA . VAL A 1 36 ? -7.565 13.211 -9.155 1.00 0.00 81 VAL A CA 7
ATOM 7186 C C . VAL A 1 36 ? -7.923 14.015 -7.896 1.00 0.00 81 VAL A C 7
ATOM 7187 O O . VAL A 1 36 ? -8.140 15.217 -8.010 1.00 0.00 81 VAL A O 7
ATOM 7200 N N . LEU A 1 37 ? -7.910 13.430 -6.692 1.00 0.00 82 LEU A N 7
ATOM 7201 C CA . LEU A 1 37 ? -8.081 14.190 -5.444 1.00 0.00 82 LEU A CA 7
ATOM 7202 C C . LEU A 1 37 ? -6.940 15.200 -5.248 1.00 0.00 82 LEU A C 7
ATOM 7203 O O . LEU A 1 37 ? -7.210 16.365 -4.963 1.00 0.00 82 LEU A O 7
ATOM 7219 N N . ILE A 1 38 ? -5.683 14.801 -5.490 1.00 0.00 83 ILE A N 7
ATOM 7220 C CA . ILE A 1 38 ? -4.527 15.718 -5.458 1.00 0.00 83 ILE A CA 7
ATOM 7221 C C . ILE A 1 38 ? -4.665 16.808 -6.533 1.00 0.00 83 ILE A C 7
ATOM 7222 O O . ILE A 1 38 ? -4.423 17.982 -6.251 1.00 0.00 83 ILE A O 7
ATOM 7238 N N . PHE A 1 39 ? -5.097 16.449 -7.749 1.00 0.00 84 PHE A N 7
ATOM 7239 C CA . PHE A 1 39 ? -5.342 17.422 -8.814 1.00 0.00 84 PHE A CA 7
ATOM 7240 C C . PHE A 1 39 ? -6.420 18.449 -8.429 1.00 0.00 84 PHE A C 7
ATOM 7241 O O . PHE A 1 39 ? -6.186 19.650 -8.539 1.00 0.00 84 PHE A O 7
ATOM 7258 N N . ASN A 1 40 ? -7.582 18.005 -7.946 1.00 0.00 85 ASN A N 7
ATOM 7259 C CA . ASN A 1 40 ? -8.680 18.906 -7.600 1.00 0.00 85 ASN A CA 7
ATOM 7260 C C . ASN A 1 40 ? -8.359 19.769 -6.362 1.00 0.00 85 ASN A C 7
ATOM 7261 O O . ASN A 1 40 ? -8.731 20.942 -6.323 1.00 0.00 85 ASN A O 7
ATOM 7272 N N . GLU A 1 41 ? -7.627 19.219 -5.385 1.00 0.00 86 GLU A N 7
ATOM 7273 C CA . GLU A 1 41 ? -7.051 19.969 -4.261 1.00 0.00 86 GLU A CA 7
ATOM 7274 C C . GLU A 1 41 ? -6.154 21.107 -4.775 1.00 0.00 86 GLU A C 7
ATOM 7275 O O . GLU A 1 41 ? -6.422 22.274 -4.479 1.00 0.00 86 GLU A O 7
ATOM 7287 N N . TRP A 1 42 ? -5.144 20.785 -5.598 1.00 0.00 87 TRP A N 7
ATOM 7288 C CA . TRP A 1 42 ? -4.311 21.786 -6.256 1.00 0.00 87 TRP A CA 7
ATOM 7289 C C . TRP A 1 42 ? -5.147 22.813 -7.015 1.00 0.00 87 TRP A C 7
ATOM 7290 O O . TRP A 1 42 ? -4.884 24.001 -6.876 1.00 0.00 87 TRP A O 7
ATOM 7311 N N . GLU A 1 43 ? -6.151 22.396 -7.788 1.00 0.00 88 GLU A N 7
ATOM 7312 C CA . GLU A 1 43 ? -6.898 23.305 -8.653 1.00 0.00 88 GLU A CA 7
ATOM 7313 C C . GLU A 1 43 ? -7.734 24.316 -7.851 1.00 0.00 88 GLU A C 7
ATOM 7314 O O . GLU A 1 43 ? -7.725 25.506 -8.165 1.00 0.00 88 GLU A O 7
ATOM 7326 N N . GLU A 1 44 ? -8.396 23.890 -6.773 1.00 0.00 89 GLU A N 7
ATOM 7327 C CA . GLU A 1 44 ? -9.153 24.787 -5.899 1.00 0.00 89 GLU A CA 7
ATOM 7328 C C . GLU A 1 44 ? -8.225 25.753 -5.136 1.00 0.00 89 GLU A C 7
ATOM 7329 O O . GLU A 1 44 ? -8.461 26.968 -5.107 1.00 0.00 89 GLU A O 7
ATOM 7341 N N . ARG A 1 45 ? -7.106 25.238 -4.595 1.00 0.00 90 ARG A N 7
ATOM 7342 C CA . ARG A 1 45 ? -6.062 26.073 -3.973 1.00 0.00 90 ARG A CA 7
ATOM 7343 C C . ARG A 1 45 ? -5.529 27.101 -4.966 1.00 0.00 90 ARG A C 7
ATOM 7344 O O . ARG A 1 45 ? -5.517 28.283 -4.653 1.00 0.00 90 ARG A O 7
ATOM 7365 N N . LYS A 1 46 ? -5.166 26.658 -6.169 1.00 0.00 91 LYS A N 7
ATOM 7366 C CA . LYS A 1 46 ? -4.712 27.485 -7.309 1.00 0.00 91 LYS A CA 7
ATOM 7367 C C . LYS A 1 46 ? -5.720 28.580 -7.676 1.00 0.00 91 LYS A C 7
ATOM 7368 O O . LYS A 1 46 ? -5.314 29.721 -7.898 1.00 0.00 91 LYS A O 7
ATOM 7387 N N . LYS A 1 47 ? -7.023 28.273 -7.709 1.00 0.00 92 LYS A N 7
ATOM 7388 C CA . LYS A 1 47 ? -8.091 29.263 -7.946 1.00 0.00 92 LYS A CA 7
ATOM 7389 C C . LYS A 1 47 ? -8.153 30.326 -6.836 1.00 0.00 92 LYS A C 7
ATOM 7390 O O . LYS A 1 47 ? -8.370 31.498 -7.146 1.00 0.00 92 LYS A O 7
ATOM 7409 N N . SER A 1 48 ? -7.916 29.955 -5.572 1.00 0.00 93 SER A N 7
ATOM 7410 C CA . SER A 1 48 ? -7.811 30.925 -4.464 1.00 0.00 93 SER A CA 7
ATOM 7411 C C . SER A 1 48 ? -6.463 31.679 -4.398 1.00 0.00 93 SER A C 7
ATOM 7412 O O . SER A 1 48 ? -6.434 32.865 -4.059 1.00 0.00 93 SER A O 7
ATOM 7420 N N . ASP A 1 49 ? -5.352 31.010 -4.715 1.00 0.00 94 ASP A N 7
ATOM 7421 C CA . ASP A 1 49 ? -3.960 31.423 -4.516 1.00 0.00 94 ASP A CA 7
ATOM 7422 C C . ASP A 1 49 ? -3.051 30.740 -5.578 1.00 0.00 94 ASP A C 7
ATOM 7423 O O . ASP A 1 49 ? -2.747 29.549 -5.459 1.00 0.00 94 ASP A O 7
ATOM 7432 N N . PRO A 1 50 ? -2.596 31.455 -6.624 1.00 0.00 95 PRO A N 7
ATOM 7433 C CA . PRO A 1 50 ? -2.098 30.860 -7.878 1.00 0.00 95 PRO A CA 7
ATOM 7434 C C . PRO A 1 50 ? -0.701 30.207 -7.828 1.00 0.00 95 PRO A C 7
ATOM 7435 O O . PRO A 1 50 ? -0.329 29.498 -8.763 1.00 0.00 95 PRO A O 7
ATOM 7446 N N . TRP A 1 51 ? 0.083 30.443 -6.770 1.00 0.00 96 TRP A N 7
ATOM 7447 C CA . TRP A 1 51 ? 1.489 30.016 -6.660 1.00 0.00 96 TRP A CA 7
ATOM 7448 C C . TRP A 1 51 ? 1.717 28.491 -6.615 1.00 0.00 96 TRP A C 7
ATOM 7449 O O . TRP A 1 51 ? 2.827 28.034 -6.908 1.00 0.00 96 TRP A O 7
ATOM 7470 N N . LEU A 1 52 ? 0.715 27.707 -6.188 1.00 0.00 97 LEU A N 7
ATOM 7471 C CA . LEU A 1 52 ? 0.907 26.318 -5.762 1.00 0.00 97 LEU A CA 7
ATOM 7472 C C . LEU A 1 52 ? 1.357 25.388 -6.915 1.00 0.00 97 LEU A C 7
ATOM 7473 O O . LEU A 1 52 ? 0.910 25.540 -8.055 1.00 0.00 97 LEU A O 7
ATOM 7489 N N . ARG A 1 53 ? 2.184 24.373 -6.610 1.00 0.00 98 ARG A N 7
ATOM 7490 C CA . ARG A 1 53 ? 2.617 23.310 -7.549 1.00 0.00 98 ARG A CA 7
ATOM 7491 C C . ARG A 1 53 ? 1.842 21.990 -7.372 1.00 0.00 98 ARG A C 7
ATOM 7492 O O . ARG A 1 53 ? 1.384 21.679 -6.273 1.00 0.00 98 ARG A O 7
ATOM 7513 N N . LEU A 1 54 ? 1.702 21.224 -8.458 1.00 0.00 99 LEU A N 7
ATOM 7514 C CA . LEU A 1 54 ? 0.957 19.955 -8.527 1.00 0.00 99 LEU A CA 7
ATOM 7515 C C . LEU A 1 54 ? 1.952 18.778 -8.681 1.00 0.00 99 LEU A C 7
ATOM 7516 O O . LEU A 1 54 ? 2.665 18.701 -9.684 1.00 0.00 99 LEU A O 7
ATOM 7532 N N . ASP A 1 55 ? 1.990 17.853 -7.711 1.00 0.00 100 ASP A N 7
ATOM 7533 C CA . ASP A 1 55 ? 2.833 16.641 -7.742 1.00 0.00 100 ASP A CA 7
ATOM 7534 C C . ASP A 1 55 ? 2.047 15.391 -7.298 1.00 0.00 100 ASP A C 7
ATOM 7535 O O . ASP A 1 55 ? 1.531 15.340 -6.181 1.00 0.00 100 ASP A O 7
ATOM 7544 N N . MET A 1 56 ? 1.946 14.382 -8.176 1.00 0.00 101 MET A N 7
ATOM 7545 C CA . MET A 1 56 ? 1.164 13.148 -7.950 1.00 0.00 101 MET A CA 7
ATOM 7546 C C . MET A 1 56 ? 1.729 11.929 -8.705 1.00 0.00 101 MET A C 7
ATOM 7547 O O . MET A 1 56 ? 1.026 11.208 -9.415 1.00 0.00 101 MET A O 7
ATOM 7561 N N . SER A 1 57 ? 3.026 11.674 -8.499 1.00 0.00 102 SER A N 7
ATOM 7562 C CA . SER A 1 57 ? 3.643 10.366 -8.770 1.00 0.00 102 SER A CA 7
ATOM 7563 C C . SER A 1 57 ? 3.119 9.304 -7.794 1.00 0.00 102 SER A C 7
ATOM 7564 O O . SER A 1 57 ? 2.699 9.626 -6.678 1.00 0.00 102 SER A O 7
ATOM 7572 N N . ASP A 1 58 ? 3.189 8.021 -8.155 1.00 0.00 103 ASP A N 7
ATOM 7573 C CA . ASP A 1 58 ? 2.739 6.911 -7.299 1.00 0.00 103 ASP A CA 7
ATOM 7574 C C . ASP A 1 58 ? 3.391 6.931 -5.906 1.00 0.00 103 ASP A C 7
ATOM 7575 O O . ASP A 1 58 ? 2.730 6.620 -4.918 1.00 0.00 103 ASP A O 7
ATOM 7584 N N . LYS A 1 59 ? 4.636 7.416 -5.794 1.00 0.00 104 LYS A N 7
ATOM 7585 C CA . LYS A 1 59 ? 5.314 7.648 -4.504 1.00 0.00 104 LYS A CA 7
ATOM 7586 C C . LYS A 1 59 ? 4.572 8.680 -3.640 1.00 0.00 104 LYS A C 7
ATOM 7587 O O . LYS A 1 59 ? 4.383 8.448 -2.449 1.00 0.00 104 LYS A O 7
ATOM 7606 N N . ALA A 1 60 ? 4.075 9.771 -4.234 1.00 0.00 105 ALA A N 7
ATOM 7607 C CA . ALA A 1 60 ? 3.235 10.761 -3.551 1.00 0.00 105 ALA A CA 7
ATOM 7608 C C . ALA A 1 60 ? 1.883 10.171 -3.133 1.00 0.00 105 ALA A C 7
ATOM 7609 O O . ALA A 1 60 ? 1.415 10.423 -2.023 1.00 0.00 105 ALA A O 7
ATOM 7616 N N . ILE A 1 61 ? 1.290 9.320 -3.980 1.00 0.00 106 ILE A N 7
ATOM 7617 C CA . ILE A 1 61 ? 0.009 8.664 -3.659 1.00 0.00 106 ILE A CA 7
ATOM 7618 C C . ILE A 1 61 ? 0.187 7.696 -2.493 1.00 0.00 106 ILE A C 7
ATOM 7619 O O . ILE A 1 61 ? -0.571 7.770 -1.534 1.00 0.00 106 ILE A O 7
ATOM 7635 N N . PHE A 1 62 ? 1.213 6.848 -2.519 1.00 0.00 107 PHE A N 7
ATOM 7636 C CA . PHE A 1 62 ? 1.454 5.892 -1.432 1.00 0.00 107 PHE A CA 7
ATOM 7637 C C . PHE A 1 62 ? 1.872 6.590 -0.122 1.00 0.00 107 PHE A C 7
ATOM 7638 O O . PHE A 1 62 ? 1.500 6.132 0.958 1.00 0.00 107 PHE A O 7
ATOM 7655 N N . ARG A 1 63 ? 2.591 7.724 -0.197 1.00 0.00 108 ARG A N 7
ATOM 7656 C CA . ARG A 1 63 ? 2.973 8.522 0.986 1.00 0.00 108 ARG A CA 7
ATOM 7657 C C . ARG A 1 63 ? 1.773 9.225 1.636 1.00 0.00 108 ARG A C 7
ATOM 7658 O O . ARG A 1 63 ? 1.683 9.243 2.865 1.00 0.00 108 ARG A O 7
ATOM 7679 N N . ARG A 1 64 ? 0.828 9.754 0.842 1.00 0.00 109 ARG A N 7
ATOM 7680 C CA . ARG A 1 64 ? -0.446 10.304 1.358 1.00 0.00 109 ARG A CA 7
ATOM 7681 C C . ARG A 1 64 ? -1.405 9.211 1.852 1.00 0.00 109 ARG A C 7
ATOM 7682 O O . ARG A 1 64 ? -2.048 9.374 2.888 1.00 0.00 109 ARG A O 7
ATOM 7703 N N . TYR A 1 65 ? -1.498 8.115 1.097 1.00 0.00 110 TYR A N 7
ATOM 7704 C CA . TYR A 1 65 ? -2.538 7.089 1.204 1.00 0.00 110 TYR A CA 7
ATOM 7705 C C . TYR A 1 65 ? -1.895 5.682 1.256 1.00 0.00 110 TYR A C 7
ATOM 7706 O O . TYR A 1 65 ? -1.769 5.010 0.225 1.00 0.00 110 TYR A O 7
ATOM 7724 N N . PRO A 1 66 ? -1.447 5.218 2.441 1.00 0.00 111 PRO A N 7
ATOM 7725 C CA . PRO A 1 66 ? -0.582 4.038 2.570 1.00 0.00 111 PRO A CA 7
ATOM 7726 C C . PRO A 1 66 ? -1.260 2.706 2.214 1.00 0.00 111 PRO A C 7
ATOM 7727 O O . PRO A 1 66 ? -0.570 1.710 1.986 1.00 0.00 111 PRO A O 7
ATOM 7738 N N . HIS A 1 67 ? -2.596 2.672 2.118 1.00 0.00 112 HIS A N 7
ATOM 7739 C CA . HIS A 1 67 ? -3.365 1.490 1.717 1.00 0.00 112 HIS A CA 7
ATOM 7740 C C . HIS A 1 67 ? -3.351 1.216 0.197 1.00 0.00 112 HIS A C 7
ATOM 7741 O O . HIS A 1 67 ? -3.818 0.150 -0.219 1.00 0.00 112 HIS A O 7
ATOM 7755 N N . LEU A 1 68 ? -2.813 2.126 -0.635 1.00 0.00 113 LEU A N 7
ATOM 7756 C CA . LEU A 1 68 ? -2.729 1.934 -2.095 1.00 0.00 113 LEU A CA 7
ATOM 7757 C C . LEU A 1 68 ? -1.491 1.126 -2.542 1.00 0.00 113 LEU A C 7
ATOM 7758 O O . LEU A 1 68 ? -1.575 0.438 -3.565 1.00 0.00 113 LEU A O 7
ATOM 7774 N N . ARG A 1 69 ? -0.367 1.188 -1.801 1.00 0.00 114 ARG A N 7
ATOM 7775 C CA . ARG A 1 69 ? 0.861 0.422 -2.095 1.00 0.00 114 ARG A CA 7
ATOM 7776 C C . ARG A 1 69 ? 0.638 -1.099 -2.050 1.00 0.00 114 ARG A C 7
ATOM 7777 O O . ARG A 1 69 ? 0.093 -1.613 -1.042 1.00 0.00 114 ARG A O 7
ATOM 7799 N N . MET A 1 1 ? -35.512 36.526 4.264 1.00 0.00 1 MET A N 8
ATOM 7800 C CA . MET A 1 1 ? -34.239 37.000 3.638 1.00 0.00 1 MET A CA 8
ATOM 7801 C C . MET A 1 1 ? -34.127 38.530 3.747 1.00 0.00 1 MET A C 8
ATOM 7802 O O . MET A 1 1 ? -35.095 39.238 3.465 1.00 0.00 1 MET A O 8
ATOM 7818 N N . ARG A 1 2 ? -32.960 39.044 4.172 1.00 0.00 2 ARG A N 8
ATOM 7819 C CA . ARG A 1 2 ? -32.665 40.486 4.336 1.00 0.00 2 ARG A CA 8
ATOM 7820 C C . ARG A 1 2 ? -31.190 40.798 4.023 1.00 0.00 2 ARG A C 8
ATOM 7821 O O . ARG A 1 2 ? -30.315 39.961 4.250 1.00 0.00 2 ARG A O 8
ATOM 7842 N N . GLY A 1 3 ? -30.920 42.013 3.538 1.00 0.00 3 GLY A N 8
ATOM 7843 C CA . GLY A 1 3 ? -29.571 42.503 3.214 1.00 0.00 3 GLY A CA 8
ATOM 7844 C C . GLY A 1 3 ? -29.012 41.995 1.877 1.00 0.00 3 GLY A C 8
ATOM 7845 O O . GLY A 1 3 ? -29.698 41.324 1.103 1.00 0.00 3 GLY A O 8
ATOM 7849 N N . SER A 1 4 ? -27.753 42.346 1.600 1.00 0.00 4 SER A N 8
ATOM 7850 C CA . SER A 1 4 ? -27.001 41.978 0.385 1.00 0.00 4 SER A CA 8
ATOM 7851 C C . SER A 1 4 ? -25.493 41.893 0.697 1.00 0.00 4 SER A C 8
ATOM 7852 O O . SER A 1 4 ? -24.646 42.522 0.057 1.00 0.00 4 SER A O 8
ATOM 7860 N N . HIS A 1 5 ? -25.168 41.157 1.768 1.00 0.00 5 HIS A N 8
ATOM 7861 C CA . HIS A 1 5 ? -23.876 41.194 2.476 1.00 0.00 5 HIS A CA 8
ATOM 7862 C C . HIS A 1 5 ? -23.146 39.835 2.467 1.00 0.00 5 HIS A C 8
ATOM 7863 O O . HIS A 1 5 ? -22.454 39.474 3.423 1.00 0.00 5 HIS A O 8
ATOM 7877 N N . HIS A 1 6 ? -23.323 39.068 1.384 1.00 0.00 6 HIS A N 8
ATOM 7878 C CA . HIS A 1 6 ? -22.769 37.719 1.175 1.00 0.00 6 HIS A CA 8
ATOM 7879 C C . HIS A 1 6 ? -21.971 37.617 -0.139 1.00 0.00 6 HIS A C 8
ATOM 7880 O O . HIS A 1 6 ? -22.210 38.376 -1.082 1.00 0.00 6 HIS A O 8
ATOM 7894 N N . HIS A 1 7 ? -21.032 36.666 -0.208 1.00 0.00 7 HIS A N 8
ATOM 7895 C CA . HIS A 1 7 ? -20.191 36.384 -1.383 1.00 0.00 7 HIS A CA 8
ATOM 7896 C C . HIS A 1 7 ? -19.938 34.877 -1.566 1.00 0.00 7 HIS A C 8
ATOM 7897 O O . HIS A 1 7 ? -19.800 34.135 -0.590 1.00 0.00 7 HIS A O 8
ATOM 7911 N N . HIS A 1 8 ? -19.848 34.433 -2.824 1.00 0.00 8 HIS A N 8
ATOM 7912 C CA . HIS A 1 8 ? -19.565 33.046 -3.220 1.00 0.00 8 HIS A CA 8
ATOM 7913 C C . HIS A 1 8 ? -18.806 32.985 -4.561 1.00 0.00 8 HIS A C 8
ATOM 7914 O O . HIS A 1 8 ? -19.016 33.828 -5.438 1.00 0.00 8 HIS A O 8
ATOM 7928 N N . HIS A 1 9 ? -17.929 31.987 -4.722 1.00 0.00 9 HIS A N 8
ATOM 7929 C CA . HIS A 1 9 ? -17.126 31.756 -5.936 1.00 0.00 9 HIS A CA 8
ATOM 7930 C C . HIS A 1 9 ? -16.870 30.258 -6.186 1.00 0.00 9 HIS A C 8
ATOM 7931 O O . HIS A 1 9 ? -16.770 29.473 -5.239 1.00 0.00 9 HIS A O 8
ATOM 7945 N N . HIS A 1 10 ? -16.718 29.880 -7.465 1.00 0.00 10 HIS A N 8
ATOM 7946 C CA . HIS A 1 10 ? -16.481 28.503 -7.944 1.00 0.00 10 HIS A CA 8
ATOM 7947 C C . HIS A 1 10 ? -17.525 27.487 -7.405 1.00 0.00 10 HIS A C 8
ATOM 7948 O O . HIS A 1 10 ? -18.672 27.866 -7.144 1.00 0.00 10 HIS A O 8
ATOM 7962 N N . GLY A 1 11 ? -17.192 26.196 -7.297 1.00 0.00 11 GLY A N 8
ATOM 7963 C CA . GLY A 1 11 ? -18.112 25.153 -6.818 1.00 0.00 11 GLY A CA 8
ATOM 7964 C C . GLY A 1 11 ? -17.540 23.728 -6.863 1.00 0.00 11 GLY A C 8
ATOM 7965 O O . GLY A 1 11 ? -16.517 23.467 -7.499 1.00 0.00 11 GLY A O 8
ATOM 7969 N N . SER A 1 12 ? -18.212 22.796 -6.181 1.00 0.00 12 SER A N 8
ATOM 7970 C CA . SER A 1 12 ? -17.791 21.390 -6.054 1.00 0.00 12 SER A CA 8
ATOM 7971 C C . SER A 1 12 ? -17.799 20.637 -7.396 1.00 0.00 12 SER A C 8
ATOM 7972 O O . SER A 1 12 ? -18.708 20.811 -8.214 1.00 0.00 12 SER A O 8
ATOM 7980 N N . GLY A 1 13 ? -16.802 19.767 -7.607 1.00 0.00 58 GLY A N 8
ATOM 7981 C CA . GLY A 1 13 ? -16.629 19.008 -8.858 1.00 0.00 58 GLY A CA 8
ATOM 7982 C C . GLY A 1 13 ? -15.690 17.797 -8.763 1.00 0.00 58 GLY A C 8
ATOM 7983 O O . GLY A 1 13 ? -15.067 17.421 -9.757 1.00 0.00 58 GLY A O 8
ATOM 7987 N N . ALA A 1 14 ? -15.543 17.200 -7.573 1.00 0.00 59 ALA A N 8
ATOM 7988 C CA . ALA A 1 14 ? -14.648 16.069 -7.328 1.00 0.00 59 ALA A CA 8
ATOM 7989 C C . ALA A 1 14 ? -15.252 14.745 -7.851 1.00 0.00 59 ALA A C 8
ATOM 7990 O O . ALA A 1 14 ? -16.119 14.148 -7.207 1.00 0.00 59 ALA A O 8
ATOM 7997 N N . LEU A 1 15 ? -14.774 14.272 -9.012 1.00 0.00 60 LEU A N 8
ATOM 7998 C CA . LEU A 1 15 ? -15.243 13.021 -9.641 1.00 0.00 60 LEU A CA 8
ATOM 7999 C C . LEU A 1 15 ? -14.608 11.739 -9.064 1.00 0.00 60 LEU A C 8
ATOM 8000 O O . LEU A 1 15 ? -15.074 10.632 -9.340 1.00 0.00 60 LEU A O 8
ATOM 8016 N N . ALA A 1 16 ? -13.545 11.886 -8.264 1.00 0.00 61 ALA A N 8
ATOM 8017 C CA . ALA A 1 16 ? -12.844 10.780 -7.607 1.00 0.00 61 ALA A CA 8
ATOM 8018 C C . ALA A 1 16 ? -13.720 10.026 -6.590 1.00 0.00 61 ALA A C 8
ATOM 8019 O O . ALA A 1 16 ? -14.551 10.632 -5.908 1.00 0.00 61 ALA A O 8
ATOM 8026 N N . ALA A 1 17 ? -13.473 8.724 -6.432 1.00 0.00 62 ALA A N 8
ATOM 8027 C CA . ALA A 1 17 ? -14.118 7.881 -5.427 1.00 0.00 62 ALA A CA 8
ATOM 8028 C C . ALA A 1 17 ? -13.258 7.619 -4.182 1.00 0.00 62 ALA A C 8
ATOM 8029 O O . ALA A 1 17 ? -12.053 7.379 -4.263 1.00 0.00 62 ALA A O 8
ATOM 8036 N N . LEU A 1 18 ? -13.914 7.621 -3.017 1.00 0.00 63 LEU A N 8
ATOM 8037 C CA . LEU A 1 18 ? -13.312 7.413 -1.700 1.00 0.00 63 LEU A CA 8
ATOM 8038 C C . LEU A 1 18 ? -14.153 6.470 -0.817 1.00 0.00 63 LEU A C 8
ATOM 8039 O O . LEU A 1 18 ? -15.375 6.383 -0.954 1.00 0.00 63 LEU A O 8
ATOM 8055 N N . HIS A 1 19 ? -13.477 5.775 0.099 1.00 0.00 64 HIS A N 8
ATOM 8056 C CA . HIS A 1 19 ? -14.073 4.896 1.111 1.00 0.00 64 HIS A CA 8
ATOM 8057 C C . HIS A 1 19 ? -14.872 5.700 2.150 1.00 0.00 64 HIS A C 8
ATOM 8058 O O . HIS A 1 19 ? -14.474 6.805 2.525 1.00 0.00 64 HIS A O 8
ATOM 8072 N N . ALA A 1 20 ? -15.975 5.136 2.655 1.00 0.00 65 ALA A N 8
ATOM 8073 C CA . ALA A 1 20 ? -16.904 5.827 3.561 1.00 0.00 65 ALA A CA 8
ATOM 8074 C C . ALA A 1 20 ? -16.867 5.344 5.030 1.00 0.00 65 ALA A C 8
ATOM 8075 O O . ALA A 1 20 ? -17.412 6.020 5.904 1.00 0.00 65 ALA A O 8
ATOM 8082 N N . GLU A 1 21 ? -16.241 4.195 5.316 1.00 0.00 66 GLU A N 8
ATOM 8083 C CA . GLU A 1 21 ? -16.280 3.524 6.632 1.00 0.00 66 GLU A CA 8
ATOM 8084 C C . GLU A 1 21 ? -14.911 2.952 7.056 1.00 0.00 66 GLU A C 8
ATOM 8085 O O . GLU A 1 21 ? -14.035 2.699 6.224 1.00 0.00 66 GLU A O 8
ATOM 8097 N N . GLY A 1 22 ? -14.737 2.727 8.365 1.00 0.00 67 GLY A N 8
ATOM 8098 C CA . GLY A 1 22 ? -13.524 2.137 8.953 1.00 0.00 67 GLY A CA 8
ATOM 8099 C C . GLY A 1 22 ? -12.286 3.053 8.913 1.00 0.00 67 GLY A C 8
ATOM 8100 O O . GLY A 1 22 ? -12.413 4.256 8.663 1.00 0.00 67 GLY A O 8
ATOM 8104 N N . PRO A 1 23 ? -11.066 2.507 9.120 1.00 0.00 68 PRO A N 8
ATOM 8105 C CA . PRO A 1 23 ? -9.815 3.285 9.099 1.00 0.00 68 PRO A CA 8
ATOM 8106 C C . PRO A 1 23 ? -9.544 3.990 7.760 1.00 0.00 68 PRO A C 8
ATOM 8107 O O . PRO A 1 23 ? -8.835 4.997 7.714 1.00 0.00 68 PRO A O 8
ATOM 8118 N N . LEU A 1 24 ? -10.126 3.473 6.671 1.00 0.00 69 LEU A N 8
ATOM 8119 C CA . LEU A 1 24 ? -10.026 4.014 5.316 1.00 0.00 69 LEU A CA 8
ATOM 8120 C C . LEU A 1 24 ? -11.038 5.139 5.020 1.00 0.00 69 LEU A C 8
ATOM 8121 O O . LEU A 1 24 ? -10.950 5.752 3.957 1.00 0.00 69 LEU A O 8
ATOM 8137 N N . ALA A 1 25 ? -11.973 5.454 5.926 1.00 0.00 70 ALA A N 8
ATOM 8138 C CA . ALA A 1 25 ? -12.972 6.505 5.711 1.00 0.00 70 ALA A CA 8
ATOM 8139 C C . ALA A 1 25 ? -12.325 7.851 5.310 1.00 0.00 70 ALA A C 8
ATOM 8140 O O . ALA A 1 25 ? -11.430 8.358 5.992 1.00 0.00 70 ALA A O 8
ATOM 8147 N N . GLY A 1 26 ? -12.794 8.428 4.198 1.00 0.00 71 GLY A N 8
ATOM 8148 C CA . GLY A 1 26 ? -12.272 9.669 3.617 1.00 0.00 71 GLY A CA 8
ATOM 8149 C C . GLY A 1 26 ? -11.161 9.499 2.574 1.00 0.00 71 GLY A C 8
ATOM 8150 O O . GLY A 1 26 ? -10.772 10.486 1.948 1.00 0.00 71 GLY A O 8
ATOM 8154 N N . LEU A 1 27 ? -10.639 8.283 2.378 1.00 0.00 72 LEU A N 8
ATOM 8155 C CA . LEU A 1 27 ? -9.448 8.026 1.559 1.00 0.00 72 LEU A CA 8
ATOM 8156 C C . LEU A 1 27 ? -9.809 7.409 0.185 1.00 0.00 72 LEU A C 8
ATOM 8157 O O . LEU A 1 27 ? -10.800 6.683 0.100 1.00 0.00 72 LEU A O 8
ATOM 8173 N N . PRO A 1 28 ? -9.034 7.651 -0.893 1.00 0.00 73 PRO A N 8
ATOM 8174 C CA . PRO A 1 28 ? -9.325 7.164 -2.253 1.00 0.00 73 PRO A CA 8
ATOM 8175 C C . PRO A 1 28 ? -9.423 5.644 -2.334 1.00 0.00 73 PRO A C 8
ATOM 8176 O O . PRO A 1 28 ? -8.685 4.923 -1.664 1.00 0.00 73 PRO A O 8
ATOM 8187 N N . VAL A 1 29 ? -10.294 5.149 -3.214 1.00 0.00 74 VAL A N 8
ATOM 8188 C CA . VAL A 1 29 ? -10.419 3.705 -3.464 1.00 0.00 74 VAL A CA 8
ATOM 8189 C C . VAL A 1 29 ? -9.283 3.191 -4.365 1.00 0.00 74 VAL A C 8
ATOM 8190 O O . VAL A 1 29 ? -8.882 2.035 -4.243 1.00 0.00 74 VAL A O 8
ATOM 8203 N N . THR A 1 30 ? -8.733 4.043 -5.245 1.00 0.00 75 THR A N 8
ATOM 8204 C CA . THR A 1 30 ? -7.750 3.658 -6.280 1.00 0.00 75 THR A CA 8
ATOM 8205 C C . THR A 1 30 ? -6.640 4.695 -6.459 1.00 0.00 75 THR A C 8
ATOM 8206 O O . THR A 1 30 ? -6.747 5.834 -6.004 1.00 0.00 75 THR A O 8
ATOM 8217 N N . ARG A 1 31 ? -5.571 4.317 -7.175 1.00 0.00 76 ARG A N 8
ATOM 8218 C CA . ARG A 1 31 ? -4.445 5.215 -7.511 1.00 0.00 76 ARG A CA 8
ATOM 8219 C C . ARG A 1 31 ? -4.883 6.353 -8.444 1.00 0.00 76 ARG A C 8
ATOM 8220 O O . ARG A 1 31 ? -4.440 7.486 -8.280 1.00 0.00 76 ARG A O 8
ATOM 8241 N N . SER A 1 32 ? -5.835 6.082 -9.343 1.00 0.00 77 SER A N 8
ATOM 8242 C CA . SER A 1 32 ? -6.451 7.101 -10.208 1.00 0.00 77 SER A CA 8
ATOM 8243 C C . SER A 1 32 ? -7.328 8.071 -9.410 1.00 0.00 77 SER A C 8
ATOM 8244 O O . SER A 1 32 ? -7.210 9.284 -9.585 1.00 0.00 77 SER A O 8
ATOM 8252 N N . ASP A 1 33 ? -8.123 7.576 -8.452 1.00 0.00 78 ASP A N 8
ATOM 8253 C CA . ASP A 1 33 ? -8.907 8.441 -7.558 1.00 0.00 78 ASP A CA 8
ATOM 8254 C C . ASP A 1 33 ? -8.000 9.296 -6.668 1.00 0.00 78 ASP A C 8
ATOM 8255 O O . ASP A 1 33 ? -8.267 10.479 -6.494 1.00 0.00 78 ASP A O 8
ATOM 8264 N N . ALA A 1 34 ? -6.881 8.754 -6.177 1.00 0.00 79 ALA A N 8
ATOM 8265 C CA . ALA A 1 34 ? -5.877 9.512 -5.424 1.00 0.00 79 ALA A CA 8
ATOM 8266 C C . ALA A 1 34 ? -5.247 10.647 -6.260 1.00 0.00 79 ALA A C 8
ATOM 8267 O O . ALA A 1 34 ? -5.195 11.793 -5.812 1.00 0.00 79 ALA A O 8
ATOM 8274 N N . ARG A 1 35 ? -4.851 10.356 -7.506 1.00 0.00 80 ARG A N 8
ATOM 8275 C CA . ARG A 1 35 ? -4.387 11.342 -8.506 1.00 0.00 80 ARG A CA 8
ATOM 8276 C C . ARG A 1 35 ? -5.424 12.440 -8.753 1.00 0.00 80 ARG A C 8
ATOM 8277 O O . ARG A 1 35 ? -5.069 13.615 -8.748 1.00 0.00 80 ARG A O 8
ATOM 8298 N N . VAL A 1 36 ? -6.705 12.092 -8.901 1.00 0.00 81 VAL A N 8
ATOM 8299 C CA . VAL A 1 36 ? -7.785 13.081 -9.111 1.00 0.00 81 VAL A CA 8
ATOM 8300 C C . VAL A 1 36 ? -8.109 13.865 -7.831 1.00 0.00 81 VAL A C 8
ATOM 8301 O O . VAL A 1 36 ? -8.355 15.062 -7.927 1.00 0.00 81 VAL A O 8
ATOM 8314 N N . LEU A 1 37 ? -8.048 13.271 -6.635 1.00 0.00 82 LEU A N 8
ATOM 8315 C CA . LEU A 1 37 ? -8.201 14.010 -5.367 1.00 0.00 82 LEU A CA 8
ATOM 8316 C C . LEU A 1 37 ? -7.086 15.057 -5.190 1.00 0.00 82 LEU A C 8
ATOM 8317 O O . LEU A 1 37 ? -7.378 16.209 -4.870 1.00 0.00 82 LEU A O 8
ATOM 8333 N N . ILE A 1 38 ? -5.828 14.699 -5.477 1.00 0.00 83 ILE A N 8
ATOM 8334 C CA . ILE A 1 38 ? -4.702 15.651 -5.455 1.00 0.00 83 ILE A CA 8
ATOM 8335 C C . ILE A 1 38 ? -4.875 16.729 -6.538 1.00 0.00 83 ILE A C 8
ATOM 8336 O O . ILE A 1 38 ? -4.647 17.908 -6.266 1.00 0.00 83 ILE A O 8
ATOM 8352 N N . PHE A 1 39 ? -5.327 16.363 -7.743 1.00 0.00 84 PHE A N 8
ATOM 8353 C CA . PHE A 1 39 ? -5.615 17.336 -8.804 1.00 0.00 84 PHE A CA 8
ATOM 8354 C C . PHE A 1 39 ? -6.725 18.324 -8.413 1.00 0.00 84 PHE A C 8
ATOM 8355 O O . PHE A 1 39 ? -6.562 19.528 -8.584 1.00 0.00 84 PHE A O 8
ATOM 8372 N N . ASN A 1 40 ? -7.838 17.829 -7.862 1.00 0.00 85 ASN A N 8
ATOM 8373 C CA . ASN A 1 40 ? -8.966 18.656 -7.442 1.00 0.00 85 ASN A CA 8
ATOM 8374 C C . ASN A 1 40 ? -8.582 19.593 -6.281 1.00 0.00 85 ASN A C 8
ATOM 8375 O O . ASN A 1 40 ? -8.973 20.762 -6.284 1.00 0.00 85 ASN A O 8
ATOM 8386 N N . GLU A 1 41 ? -7.762 19.115 -5.336 1.00 0.00 86 GLU A N 8
ATOM 8387 C CA . GLU A 1 41 ? -7.150 19.969 -4.315 1.00 0.00 86 GLU A CA 8
ATOM 8388 C C . GLU A 1 41 ? -6.285 21.059 -4.957 1.00 0.00 86 GLU A C 8
ATOM 8389 O O . GLU A 1 41 ? -6.553 22.236 -4.724 1.00 0.00 86 GLU A O 8
ATOM 8401 N N . TRP A 1 42 ? -5.298 20.713 -5.795 1.00 0.00 87 TRP A N 8
ATOM 8402 C CA . TRP A 1 42 ? -4.482 21.709 -6.481 1.00 0.00 87 TRP A CA 8
ATOM 8403 C C . TRP A 1 42 ? -5.324 22.725 -7.268 1.00 0.00 87 TRP A C 8
ATOM 8404 O O . TRP A 1 42 ? -5.054 23.915 -7.163 1.00 0.00 87 TRP A O 8
ATOM 8425 N N . GLU A 1 43 ? -6.374 22.306 -7.981 1.00 0.00 88 GLU A N 8
ATOM 8426 C CA . GLU A 1 43 ? -7.292 23.203 -8.691 1.00 0.00 88 GLU A CA 8
ATOM 8427 C C . GLU A 1 43 ? -7.997 24.195 -7.750 1.00 0.00 88 GLU A C 8
ATOM 8428 O O . GLU A 1 43 ? -7.983 25.396 -8.012 1.00 0.00 88 GLU A O 8
ATOM 8440 N N . GLU A 1 44 ? -8.585 23.733 -6.641 1.00 0.00 89 GLU A N 8
ATOM 8441 C CA . GLU A 1 44 ? -9.231 24.608 -5.649 1.00 0.00 89 GLU A CA 8
ATOM 8442 C C . GLU A 1 44 ? -8.230 25.621 -5.051 1.00 0.00 89 GLU A C 8
ATOM 8443 O O . GLU A 1 44 ? -8.466 26.837 -5.046 1.00 0.00 89 GLU A O 8
ATOM 8455 N N . ARG A 1 45 ? -7.072 25.117 -4.605 1.00 0.00 90 ARG A N 8
ATOM 8456 C CA . ARG A 1 45 ? -6.002 25.925 -4.003 1.00 0.00 90 ARG A CA 8
ATOM 8457 C C . ARG A 1 45 ? -5.486 26.953 -5.004 1.00 0.00 90 ARG A C 8
ATOM 8458 O O . ARG A 1 45 ? -5.448 28.127 -4.674 1.00 0.00 90 ARG A O 8
ATOM 8479 N N . LYS A 1 46 ? -5.164 26.532 -6.232 1.00 0.00 91 LYS A N 8
ATOM 8480 C CA . LYS A 1 46 ? -4.688 27.397 -7.331 1.00 0.00 91 LYS A CA 8
ATOM 8481 C C . LYS A 1 46 ? -5.698 28.492 -7.698 1.00 0.00 91 LYS A C 8
ATOM 8482 O O . LYS A 1 46 ? -5.287 29.625 -7.940 1.00 0.00 91 LYS A O 8
ATOM 8501 N N . LYS A 1 47 ? -7.008 28.202 -7.685 1.00 0.00 92 LYS A N 8
ATOM 8502 C CA . LYS A 1 47 ? -8.061 29.222 -7.884 1.00 0.00 92 LYS A CA 8
ATOM 8503 C C . LYS A 1 47 ? -8.107 30.244 -6.738 1.00 0.00 92 LYS A C 8
ATOM 8504 O O . LYS A 1 47 ? -8.295 31.433 -7.006 1.00 0.00 92 LYS A O 8
ATOM 8523 N N . SER A 1 48 ? -7.888 29.823 -5.486 1.00 0.00 93 SER A N 8
ATOM 8524 C CA . SER A 1 48 ? -7.789 30.751 -4.338 1.00 0.00 93 SER A CA 8
ATOM 8525 C C . SER A 1 48 ? -6.447 31.507 -4.236 1.00 0.00 93 SER A C 8
ATOM 8526 O O . SER A 1 48 ? -6.423 32.679 -3.854 1.00 0.00 93 SER A O 8
ATOM 8534 N N . ASP A 1 49 ? -5.332 30.854 -4.574 1.00 0.00 94 ASP A N 8
ATOM 8535 C CA . ASP A 1 49 ? -3.940 31.258 -4.346 1.00 0.00 94 ASP A CA 8
ATOM 8536 C C . ASP A 1 49 ? -3.026 30.611 -5.423 1.00 0.00 94 ASP A C 8
ATOM 8537 O O . ASP A 1 49 ? -2.729 29.415 -5.354 1.00 0.00 94 ASP A O 8
ATOM 8546 N N . PRO A 1 50 ? -2.556 31.366 -6.434 1.00 0.00 95 PRO A N 8
ATOM 8547 C CA . PRO A 1 50 ? -2.055 30.820 -7.707 1.00 0.00 95 PRO A CA 8
ATOM 8548 C C . PRO A 1 50 ? -0.674 30.135 -7.670 1.00 0.00 95 PRO A C 8
ATOM 8549 O O . PRO A 1 50 ? -0.299 29.468 -8.635 1.00 0.00 95 PRO A O 8
ATOM 8560 N N . TRP A 1 51 ? 0.097 30.299 -6.590 1.00 0.00 96 TRP A N 8
ATOM 8561 C CA . TRP A 1 51 ? 1.497 29.857 -6.493 1.00 0.00 96 TRP A CA 8
ATOM 8562 C C . TRP A 1 51 ? 1.712 28.329 -6.484 1.00 0.00 96 TRP A C 8
ATOM 8563 O O . TRP A 1 51 ? 2.818 27.876 -6.787 1.00 0.00 96 TRP A O 8
ATOM 8584 N N . LEU A 1 52 ? 0.707 27.538 -6.076 1.00 0.00 97 LEU A N 8
ATOM 8585 C CA . LEU A 1 52 ? 0.906 26.149 -5.655 1.00 0.00 97 LEU A CA 8
ATOM 8586 C C . LEU A 1 52 ? 1.389 25.229 -6.799 1.00 0.00 97 LEU A C 8
ATOM 8587 O O . LEU A 1 52 ? 0.919 25.338 -7.935 1.00 0.00 97 LEU A O 8
ATOM 8603 N N . ARG A 1 53 ? 2.276 24.267 -6.492 1.00 0.00 98 ARG A N 8
ATOM 8604 C CA . ARG A 1 53 ? 2.728 23.202 -7.420 1.00 0.00 98 ARG A CA 8
ATOM 8605 C C . ARG A 1 53 ? 1.889 21.921 -7.274 1.00 0.00 98 ARG A C 8
ATOM 8606 O O . ARG A 1 53 ? 1.432 21.594 -6.177 1.00 0.00 98 ARG A O 8
ATOM 8627 N N . LEU A 1 54 ? 1.701 21.193 -8.379 1.00 0.00 99 LEU A N 8
ATOM 8628 C CA . LEU A 1 54 ? 0.952 19.929 -8.452 1.00 0.00 99 LEU A CA 8
ATOM 8629 C C . LEU A 1 54 ? 1.950 18.745 -8.496 1.00 0.00 99 LEU A C 8
ATOM 8630 O O . LEU A 1 54 ? 2.730 18.634 -9.445 1.00 0.00 99 LEU A O 8
ATOM 8646 N N . ASP A 1 55 ? 1.918 17.854 -7.497 1.00 0.00 100 ASP A N 8
ATOM 8647 C CA . ASP A 1 55 ? 2.780 16.658 -7.418 1.00 0.00 100 ASP A CA 8
ATOM 8648 C C . ASP A 1 55 ? 1.974 15.397 -7.043 1.00 0.00 100 ASP A C 8
ATOM 8649 O O . ASP A 1 55 ? 1.416 15.308 -5.949 1.00 0.00 100 ASP A O 8
ATOM 8658 N N . MET A 1 56 ? 1.908 14.420 -7.959 1.00 0.00 101 MET A N 8
ATOM 8659 C CA . MET A 1 56 ? 1.150 13.161 -7.797 1.00 0.00 101 MET A CA 8
ATOM 8660 C C . MET A 1 56 ? 1.769 11.981 -8.575 1.00 0.00 101 MET A C 8
ATOM 8661 O O . MET A 1 56 ? 1.094 11.227 -9.278 1.00 0.00 101 MET A O 8
ATOM 8675 N N . SER A 1 57 ? 3.082 11.801 -8.394 1.00 0.00 102 SER A N 8
ATOM 8676 C CA . SER A 1 57 ? 3.763 10.533 -8.700 1.00 0.00 102 SER A CA 8
ATOM 8677 C C . SER A 1 57 ? 3.255 9.408 -7.784 1.00 0.00 102 SER A C 8
ATOM 8678 O O . SER A 1 57 ? 2.777 9.664 -6.676 1.00 0.00 102 SER A O 8
ATOM 8686 N N . ASP A 1 58 ? 3.394 8.151 -8.202 1.00 0.00 103 ASP A N 8
ATOM 8687 C CA . ASP A 1 58 ? 2.952 6.973 -7.441 1.00 0.00 103 ASP A CA 8
ATOM 8688 C C . ASP A 1 58 ? 3.486 6.979 -5.996 1.00 0.00 103 ASP A C 8
ATOM 8689 O O . ASP A 1 58 ? 2.735 6.719 -5.057 1.00 0.00 103 ASP A O 8
ATOM 8698 N N . LYS A 1 59 ? 4.741 7.410 -5.797 1.00 0.00 104 LYS A N 8
ATOM 8699 C CA . LYS A 1 59 ? 5.346 7.591 -4.464 1.00 0.00 104 LYS A CA 8
ATOM 8700 C C . LYS A 1 59 ? 4.630 8.652 -3.617 1.00 0.00 104 LYS A C 8
ATOM 8701 O O . LYS A 1 59 ? 4.449 8.442 -2.420 1.00 0.00 104 LYS A O 8
ATOM 8720 N N . ALA A 1 60 ? 4.152 9.748 -4.220 1.00 0.00 105 ALA A N 8
ATOM 8721 C CA . ALA A 1 60 ? 3.327 10.749 -3.536 1.00 0.00 105 ALA A CA 8
ATOM 8722 C C . ALA A 1 60 ? 1.965 10.170 -3.130 1.00 0.00 105 ALA A C 8
ATOM 8723 O O . ALA A 1 60 ? 1.498 10.421 -2.017 1.00 0.00 105 ALA A O 8
ATOM 8730 N N . ILE A 1 61 ? 1.370 9.324 -3.981 1.00 0.00 106 ILE A N 8
ATOM 8731 C CA . ILE A 1 61 ? 0.095 8.661 -3.651 1.00 0.00 106 ILE A CA 8
ATOM 8732 C C . ILE A 1 61 ? 0.293 7.688 -2.494 1.00 0.00 106 ILE A C 8
ATOM 8733 O O . ILE A 1 61 ? -0.456 7.757 -1.525 1.00 0.00 106 ILE A O 8
ATOM 8749 N N . PHE A 1 62 ? 1.321 6.841 -2.535 1.00 0.00 107 PHE A N 8
ATOM 8750 C CA . PHE A 1 62 ? 1.543 5.856 -1.462 1.00 0.00 107 PHE A CA 8
ATOM 8751 C C . PHE A 1 62 ? 1.977 6.520 -0.140 1.00 0.00 107 PHE A C 8
ATOM 8752 O O . PHE A 1 62 ? 1.643 6.022 0.937 1.00 0.00 107 PHE A O 8
ATOM 8769 N N . ARG A 1 63 ? 2.668 7.673 -0.194 1.00 0.00 108 ARG A N 8
ATOM 8770 C CA . ARG A 1 63 ? 3.052 8.457 0.995 1.00 0.00 108 ARG A CA 8
ATOM 8771 C C . ARG A 1 63 ? 1.880 9.217 1.626 1.00 0.00 108 ARG A C 8
ATOM 8772 O O . ARG A 1 63 ? 1.837 9.314 2.854 1.00 0.00 108 ARG A O 8
ATOM 8793 N N . ARG A 1 64 ? 0.935 9.741 0.832 1.00 0.00 109 ARG A N 8
ATOM 8794 C CA . ARG A 1 64 ? -0.292 10.394 1.338 1.00 0.00 109 ARG A CA 8
ATOM 8795 C C . ARG A 1 64 ? -1.347 9.368 1.786 1.00 0.00 109 ARG A C 8
ATOM 8796 O O . ARG A 1 64 ? -1.997 9.558 2.813 1.00 0.00 109 ARG A O 8
ATOM 8817 N N . TYR A 1 65 ? -1.486 8.279 1.029 1.00 0.00 110 TYR A N 8
ATOM 8818 C CA . TYR A 1 65 ? -2.524 7.255 1.165 1.00 0.00 110 TYR A CA 8
ATOM 8819 C C . TYR A 1 65 ? -1.882 5.846 1.259 1.00 0.00 110 TYR A C 8
ATOM 8820 O O . TYR A 1 65 ? -1.647 5.196 0.234 1.00 0.00 110 TYR A O 8
ATOM 8838 N N . PRO A 1 66 ? -1.564 5.352 2.474 1.00 0.00 111 PRO A N 8
ATOM 8839 C CA . PRO A 1 66 ? -0.693 4.184 2.665 1.00 0.00 111 PRO A CA 8
ATOM 8840 C C . PRO A 1 66 ? -1.312 2.836 2.260 1.00 0.00 111 PRO A C 8
ATOM 8841 O O . PRO A 1 66 ? -0.590 1.845 2.139 1.00 0.00 111 PRO A O 8
ATOM 8852 N N . HIS A 1 67 ? -2.627 2.777 2.024 1.00 0.00 112 HIS A N 8
ATOM 8853 C CA . HIS A 1 67 ? -3.339 1.560 1.618 1.00 0.00 112 HIS A CA 8
ATOM 8854 C C . HIS A 1 67 ? -3.268 1.254 0.105 1.00 0.00 112 HIS A C 8
ATOM 8855 O O . HIS A 1 67 ? -3.742 0.194 -0.310 1.00 0.00 112 HIS A O 8
ATOM 8869 N N . LEU A 1 68 ? -2.678 2.136 -0.721 1.00 0.00 113 LEU A N 8
ATOM 8870 C CA . LEU A 1 68 ? -2.620 1.960 -2.188 1.00 0.00 113 LEU A CA 8
ATOM 8871 C C . LEU A 1 68 ? -1.421 1.126 -2.690 1.00 0.00 113 LEU A C 8
ATOM 8872 O O . LEU A 1 68 ? -1.499 0.605 -3.809 1.00 0.00 113 LEU A O 8
ATOM 8888 N N . ARG A 1 69 ? -0.343 0.963 -1.905 1.00 0.00 114 ARG A N 8
ATOM 8889 C CA . ARG A 1 69 ? 0.716 -0.042 -2.145 1.00 0.00 114 ARG A CA 8
ATOM 8890 C C . ARG A 1 69 ? 1.273 -0.589 -0.820 1.00 0.00 114 ARG A C 8
ATOM 8891 O O . ARG A 1 69 ? 1.984 0.143 -0.096 1.00 0.00 114 ARG A O 8
ATOM 8913 N N . MET A 1 1 ? 11.034 33.940 -3.547 1.00 0.00 1 MET A N 9
ATOM 8914 C CA . MET A 1 1 ? 10.369 32.678 -4.002 1.00 0.00 1 MET A CA 9
ATOM 8915 C C . MET A 1 1 ? 9.411 32.951 -5.172 1.00 0.00 1 MET A C 9
ATOM 8916 O O . MET A 1 1 ? 8.815 34.028 -5.241 1.00 0.00 1 MET A O 9
ATOM 8932 N N . ARG A 1 2 ? 9.244 31.981 -6.086 1.00 0.00 2 ARG A N 9
ATOM 8933 C CA . ARG A 1 2 ? 8.328 32.052 -7.249 1.00 0.00 2 ARG A CA 9
ATOM 8934 C C . ARG A 1 2 ? 7.744 30.668 -7.588 1.00 0.00 2 ARG A C 9
ATOM 8935 O O . ARG A 1 2 ? 8.451 29.662 -7.508 1.00 0.00 2 ARG A O 9
ATOM 8956 N N . GLY A 1 3 ? 6.462 30.627 -7.960 1.00 0.00 3 GLY A N 9
ATOM 8957 C CA . GLY A 1 3 ? 5.750 29.412 -8.391 1.00 0.00 3 GLY A CA 9
ATOM 8958 C C . GLY A 1 3 ? 5.959 29.056 -9.873 1.00 0.00 3 GLY A C 9
ATOM 8959 O O . GLY A 1 3 ? 6.849 29.594 -10.539 1.00 0.00 3 GLY A O 9
ATOM 8963 N N . SER A 1 4 ? 5.097 28.175 -10.396 1.00 0.00 4 SER A N 9
ATOM 8964 C CA . SER A 1 4 ? 5.061 27.767 -11.816 1.00 0.00 4 SER A CA 9
ATOM 8965 C C . SER A 1 4 ? 3.650 27.899 -12.398 1.00 0.00 4 SER A C 9
ATOM 8966 O O . SER A 1 4 ? 2.661 27.646 -11.705 1.00 0.00 4 SER A O 9
ATOM 8974 N N . HIS A 1 5 ? 3.536 28.279 -13.675 1.00 0.00 5 HIS A N 9
ATOM 8975 C CA . HIS A 1 5 ? 2.257 28.508 -14.365 1.00 0.00 5 HIS A CA 9
ATOM 8976 C C . HIS A 1 5 ? 1.752 27.236 -15.065 1.00 0.00 5 HIS A C 9
ATOM 8977 O O . HIS A 1 5 ? 2.440 26.676 -15.920 1.00 0.00 5 HIS A O 9
ATOM 8991 N N . HIS A 1 6 ? 0.539 26.793 -14.705 1.00 0.00 6 HIS A N 9
ATOM 8992 C CA . HIS A 1 6 ? -0.114 25.574 -15.212 1.00 0.00 6 HIS A CA 9
ATOM 8993 C C . HIS A 1 6 ? -1.645 25.726 -15.243 1.00 0.00 6 HIS A C 9
ATOM 8994 O O . HIS A 1 6 ? -2.225 26.354 -14.355 1.00 0.00 6 HIS A O 9
ATOM 9008 N N . HIS A 1 7 ? -2.297 25.103 -16.232 1.00 0.00 7 HIS A N 9
ATOM 9009 C CA . HIS A 1 7 ? -3.759 24.953 -16.328 1.00 0.00 7 HIS A CA 9
ATOM 9010 C C . HIS A 1 7 ? -4.110 23.709 -17.164 1.00 0.00 7 HIS A C 9
ATOM 9011 O O . HIS A 1 7 ? -3.764 23.642 -18.347 1.00 0.00 7 HIS A O 9
ATOM 9025 N N . HIS A 1 8 ? -4.775 22.723 -16.544 1.00 0.00 8 HIS A N 9
ATOM 9026 C CA . HIS A 1 8 ? -5.002 21.386 -17.130 1.00 0.00 8 HIS A CA 9
ATOM 9027 C C . HIS A 1 8 ? -6.434 20.839 -16.956 1.00 0.00 8 HIS A C 9
ATOM 9028 O O . HIS A 1 8 ? -6.683 19.673 -17.269 1.00 0.00 8 HIS A O 9
ATOM 9042 N N . HIS A 1 9 ? -7.379 21.636 -16.435 1.00 0.00 9 HIS A N 9
ATOM 9043 C CA . HIS A 1 9 ? -8.724 21.157 -16.066 1.00 0.00 9 HIS A CA 9
ATOM 9044 C C . HIS A 1 9 ? -9.513 20.624 -17.278 1.00 0.00 9 HIS A C 9
ATOM 9045 O O . HIS A 1 9 ? -9.662 21.316 -18.291 1.00 0.00 9 HIS A O 9
ATOM 9059 N N . HIS A 1 10 ? -10.005 19.383 -17.170 1.00 0.00 10 HIS A N 9
ATOM 9060 C CA . HIS A 1 10 ? -10.729 18.659 -18.225 1.00 0.00 10 HIS A CA 9
ATOM 9061 C C . HIS A 1 10 ? -11.620 17.542 -17.641 1.00 0.00 10 HIS A C 9
ATOM 9062 O O . HIS A 1 10 ? -11.355 17.033 -16.546 1.00 0.00 10 HIS A O 9
ATOM 9076 N N . GLY A 1 11 ? -12.652 17.136 -18.387 1.00 0.00 11 GLY A N 9
ATOM 9077 C CA . GLY A 1 11 ? -13.591 16.067 -18.020 1.00 0.00 11 GLY A CA 9
ATOM 9078 C C . GLY A 1 11 ? -14.644 16.461 -16.968 1.00 0.00 11 GLY A C 9
ATOM 9079 O O . GLY A 1 11 ? -14.563 17.515 -16.330 1.00 0.00 11 GLY A O 9
ATOM 9083 N N . SER A 1 12 ? -15.654 15.600 -16.801 1.00 0.00 12 SER A N 9
ATOM 9084 C CA . SER A 1 12 ? -16.773 15.777 -15.857 1.00 0.00 12 SER A CA 9
ATOM 9085 C C . SER A 1 12 ? -17.409 14.440 -15.434 1.00 0.00 12 SER A C 9
ATOM 9086 O O . SER A 1 12 ? -17.371 13.453 -16.176 1.00 0.00 12 SER A O 9
ATOM 9094 N N . GLY A 1 13 ? -18.016 14.422 -14.238 1.00 0.00 58 GLY A N 9
ATOM 9095 C CA . GLY A 1 13 ? -18.724 13.269 -13.660 1.00 0.00 58 GLY A CA 9
ATOM 9096 C C . GLY A 1 13 ? -17.810 12.192 -13.048 1.00 0.00 58 GLY A C 9
ATOM 9097 O O . GLY A 1 13 ? -16.853 11.741 -13.677 1.00 0.00 58 GLY A O 9
ATOM 9101 N N . ALA A 1 14 ? -18.129 11.770 -11.816 1.00 0.00 59 ALA A N 9
ATOM 9102 C CA . ALA A 1 14 ? -17.464 10.682 -11.078 1.00 0.00 59 ALA A CA 9
ATOM 9103 C C . ALA A 1 14 ? -15.916 10.774 -11.040 1.00 0.00 59 ALA A C 9
ATOM 9104 O O . ALA A 1 14 ? -15.215 9.771 -11.204 1.00 0.00 59 ALA A O 9
ATOM 9111 N N . LEU A 1 15 ? -15.379 11.988 -10.838 1.00 0.00 60 LEU A N 9
ATOM 9112 C CA . LEU A 1 15 ? -13.941 12.290 -10.933 1.00 0.00 60 LEU A CA 9
ATOM 9113 C C . LEU A 1 15 ? -13.067 11.459 -9.974 1.00 0.00 60 LEU A C 9
ATOM 9114 O O . LEU A 1 15 ? -12.016 10.958 -10.378 1.00 0.00 60 LEU A O 9
ATOM 9130 N N . ALA A 1 16 ? -13.498 11.306 -8.718 1.00 0.00 61 ALA A N 9
ATOM 9131 C CA . ALA A 1 16 ? -12.817 10.493 -7.705 1.00 0.00 61 ALA A CA 9
ATOM 9132 C C . ALA A 1 16 ? -13.795 9.913 -6.670 1.00 0.00 61 ALA A C 9
ATOM 9133 O O . ALA A 1 16 ? -14.796 10.550 -6.330 1.00 0.00 61 ALA A O 9
ATOM 9140 N N . ALA A 1 17 ? -13.475 8.732 -6.136 1.00 0.00 62 ALA A N 9
ATOM 9141 C CA . ALA A 1 17 ? -14.241 8.037 -5.102 1.00 0.00 62 ALA A CA 9
ATOM 9142 C C . ALA A 1 17 ? -13.472 7.800 -3.793 1.00 0.00 62 ALA A C 9
ATOM 9143 O O . ALA A 1 17 ? -12.243 7.702 -3.775 1.00 0.00 62 ALA A O 9
ATOM 9150 N N . LEU A 1 18 ? -14.220 7.685 -2.688 1.00 0.00 63 LEU A N 9
ATOM 9151 C CA . LEU A 1 18 ? -13.704 7.484 -1.329 1.00 0.00 63 LEU A CA 9
ATOM 9152 C C . LEU A 1 18 ? -14.304 6.235 -0.668 1.00 0.00 63 LEU A C 9
ATOM 9153 O O . LEU A 1 18 ? -15.470 5.895 -0.889 1.00 0.00 63 LEU A O 9
ATOM 9169 N N . HIS A 1 19 ? -13.528 5.597 0.211 1.00 0.00 64 HIS A N 9
ATOM 9170 C CA . HIS A 1 19 ? -14.031 4.626 1.191 1.00 0.00 64 HIS A CA 9
ATOM 9171 C C . HIS A 1 19 ? -14.876 5.340 2.260 1.00 0.00 64 HIS A C 9
ATOM 9172 O O . HIS A 1 19 ? -14.510 6.426 2.716 1.00 0.00 64 HIS A O 9
ATOM 9186 N N . ALA A 1 20 ? -15.985 4.729 2.688 1.00 0.00 65 ALA A N 9
ATOM 9187 C CA . ALA A 1 20 ? -16.964 5.363 3.586 1.00 0.00 65 ALA A CA 9
ATOM 9188 C C . ALA A 1 20 ? -16.904 4.885 5.055 1.00 0.00 65 ALA A C 9
ATOM 9189 O O . ALA A 1 20 ? -17.451 5.552 5.934 1.00 0.00 65 ALA A O 9
ATOM 9196 N N . GLU A 1 21 ? -16.261 3.744 5.334 1.00 0.00 66 GLU A N 9
ATOM 9197 C CA . GLU A 1 21 ? -16.282 3.065 6.645 1.00 0.00 66 GLU A CA 9
ATOM 9198 C C . GLU A 1 21 ? -14.905 2.504 7.054 1.00 0.00 66 GLU A C 9
ATOM 9199 O O . GLU A 1 21 ? -14.028 2.280 6.212 1.00 0.00 66 GLU A O 9
ATOM 9211 N N . GLY A 1 22 ? -14.722 2.254 8.358 1.00 0.00 67 GLY A N 9
ATOM 9212 C CA . GLY A 1 22 ? -13.498 1.667 8.927 1.00 0.00 67 GLY A CA 9
ATOM 9213 C C . GLY A 1 22 ? -12.277 2.607 8.915 1.00 0.00 67 GLY A C 9
ATOM 9214 O O . GLY A 1 22 ? -12.426 3.815 8.704 1.00 0.00 67 GLY A O 9
ATOM 9218 N N . PRO A 1 23 ? -11.047 2.080 9.104 1.00 0.00 68 PRO A N 9
ATOM 9219 C CA . PRO A 1 23 ? -9.811 2.881 9.124 1.00 0.00 68 PRO A CA 9
ATOM 9220 C C . PRO A 1 23 ? -9.548 3.652 7.817 1.00 0.00 68 PRO A C 9
ATOM 9221 O O . PRO A 1 23 ? -8.860 4.675 7.821 1.00 0.00 68 PRO A O 9
ATOM 9232 N N . LEU A 1 24 ? -10.109 3.170 6.706 1.00 0.00 69 LEU A N 9
ATOM 9233 C CA . LEU A 1 24 ? -10.010 3.761 5.370 1.00 0.00 69 LEU A CA 9
ATOM 9234 C C . LEU A 1 24 ? -11.046 4.876 5.111 1.00 0.00 69 LEU A C 9
ATOM 9235 O O . LEU A 1 24 ? -10.963 5.535 4.075 1.00 0.00 69 LEU A O 9
ATOM 9251 N N . ALA A 1 25 ? -11.997 5.127 6.021 1.00 0.00 70 ALA A N 9
ATOM 9252 C CA . ALA A 1 25 ? -13.021 6.157 5.840 1.00 0.00 70 ALA A CA 9
ATOM 9253 C C . ALA A 1 25 ? -12.408 7.533 5.494 1.00 0.00 70 ALA A C 9
ATOM 9254 O O . ALA A 1 25 ? -11.543 8.044 6.212 1.00 0.00 70 ALA A O 9
ATOM 9261 N N . GLY A 1 26 ? -12.863 8.127 4.386 1.00 0.00 71 GLY A N 9
ATOM 9262 C CA . GLY A 1 26 ? -12.367 9.408 3.868 1.00 0.00 71 GLY A CA 9
ATOM 9263 C C . GLY A 1 26 ? -11.202 9.326 2.880 1.00 0.00 71 GLY A C 9
ATOM 9264 O O . GLY A 1 26 ? -10.756 10.373 2.405 1.00 0.00 71 GLY A O 9
ATOM 9268 N N . LEU A 1 27 ? -10.696 8.128 2.570 1.00 0.00 72 LEU A N 9
ATOM 9269 C CA . LEU A 1 27 ? -9.508 7.931 1.729 1.00 0.00 72 LEU A CA 9
ATOM 9270 C C . LEU A 1 27 ? -9.865 7.393 0.320 1.00 0.00 72 LEU A C 9
ATOM 9271 O O . LEU A 1 27 ? -10.888 6.718 0.184 1.00 0.00 72 LEU A O 9
ATOM 9287 N N . PRO A 1 28 ? -9.052 7.652 -0.730 1.00 0.00 73 PRO A N 9
ATOM 9288 C CA . PRO A 1 28 ? -9.284 7.165 -2.102 1.00 0.00 73 PRO A CA 9
ATOM 9289 C C . PRO A 1 28 ? -9.436 5.649 -2.176 1.00 0.00 73 PRO A C 9
ATOM 9290 O O . PRO A 1 28 ? -8.707 4.910 -1.511 1.00 0.00 73 PRO A O 9
ATOM 9301 N N . VAL A 1 29 ? -10.345 5.174 -3.027 1.00 0.00 74 VAL A N 9
ATOM 9302 C CA . VAL A 1 29 ? -10.485 3.735 -3.304 1.00 0.00 74 VAL A CA 9
ATOM 9303 C C . VAL A 1 29 ? -9.368 3.246 -4.236 1.00 0.00 74 VAL A C 9
ATOM 9304 O O . VAL A 1 29 ? -8.881 2.125 -4.073 1.00 0.00 74 VAL A O 9
ATOM 9317 N N . THR A 1 30 ? -8.913 4.092 -5.169 1.00 0.00 75 THR A N 9
ATOM 9318 C CA . THR A 1 30 ? -7.922 3.747 -6.210 1.00 0.00 75 THR A CA 9
ATOM 9319 C C . THR A 1 30 ? -6.829 4.810 -6.373 1.00 0.00 75 THR A C 9
ATOM 9320 O O . THR A 1 30 ? -6.965 5.947 -5.918 1.00 0.00 75 THR A O 9
ATOM 9331 N N . ARG A 1 31 ? -5.741 4.468 -7.083 1.00 0.00 76 ARG A N 9
ATOM 9332 C CA . ARG A 1 31 ? -4.693 5.439 -7.462 1.00 0.00 76 ARG A CA 9
ATOM 9333 C C . ARG A 1 31 ? -5.247 6.543 -8.359 1.00 0.00 76 ARG A C 9
ATOM 9334 O O . ARG A 1 31 ? -4.824 7.684 -8.222 1.00 0.00 76 ARG A O 9
ATOM 9355 N N . SER A 1 32 ? -6.224 6.243 -9.213 1.00 0.00 77 SER A N 9
ATOM 9356 C CA . SER A 1 32 ? -6.917 7.245 -10.038 1.00 0.00 77 SER A CA 9
ATOM 9357 C C . SER A 1 32 ? -7.733 8.214 -9.178 1.00 0.00 77 SER A C 9
ATOM 9358 O O . SER A 1 32 ? -7.668 9.422 -9.403 1.00 0.00 77 SER A O 9
ATOM 9366 N N . ASP A 1 33 ? -8.410 7.731 -8.129 1.00 0.00 78 ASP A N 9
ATOM 9367 C CA . ASP A 1 33 ? -9.076 8.617 -7.165 1.00 0.00 78 ASP A CA 9
ATOM 9368 C C . ASP A 1 33 ? -8.051 9.496 -6.443 1.00 0.00 78 ASP A C 9
ATOM 9369 O O . ASP A 1 33 ? -8.243 10.702 -6.361 1.00 0.00 78 ASP A O 9
ATOM 9378 N N . ALA A 1 34 ? -6.935 8.929 -5.975 1.00 0.00 79 ALA A N 9
ATOM 9379 C CA . ALA A 1 34 ? -5.882 9.674 -5.281 1.00 0.00 79 ALA A CA 9
ATOM 9380 C C . ALA A 1 34 ? -5.248 10.764 -6.172 1.00 0.00 79 ALA A C 9
ATOM 9381 O O . ALA A 1 34 ? -5.146 11.921 -5.767 1.00 0.00 79 ALA A O 9
ATOM 9388 N N . ARG A 1 35 ? -4.906 10.415 -7.421 1.00 0.00 80 ARG A N 9
ATOM 9389 C CA . ARG A 1 35 ? -4.420 11.327 -8.475 1.00 0.00 80 ARG A CA 9
ATOM 9390 C C . ARG A 1 35 ? -5.388 12.490 -8.691 1.00 0.00 80 ARG A C 9
ATOM 9391 O O . ARG A 1 35 ? -4.970 13.645 -8.659 1.00 0.00 80 ARG A O 9
ATOM 9412 N N . VAL A 1 36 ? -6.681 12.204 -8.857 1.00 0.00 81 VAL A N 9
ATOM 9413 C CA . VAL A 1 36 ? -7.697 13.233 -9.132 1.00 0.00 81 VAL A CA 9
ATOM 9414 C C . VAL A 1 36 ? -8.071 14.037 -7.878 1.00 0.00 81 VAL A C 9
ATOM 9415 O O . VAL A 1 36 ? -8.308 15.235 -8.003 1.00 0.00 81 VAL A O 9
ATOM 9428 N N . LEU A 1 37 ? -8.033 13.464 -6.669 1.00 0.00 82 LEU A N 9
ATOM 9429 C CA . LEU A 1 37 ? -8.183 14.232 -5.421 1.00 0.00 82 LEU A CA 9
ATOM 9430 C C . LEU A 1 37 ? -7.047 15.255 -5.256 1.00 0.00 82 LEU A C 9
ATOM 9431 O O . LEU A 1 37 ? -7.323 16.432 -5.023 1.00 0.00 82 LEU A O 9
ATOM 9447 N N . ILE A 1 38 ? -5.783 14.848 -5.457 1.00 0.00 83 ILE A N 9
ATOM 9448 C CA . ILE A 1 38 ? -4.626 15.768 -5.411 1.00 0.00 83 ILE A CA 9
ATOM 9449 C C . ILE A 1 38 ? -4.741 16.841 -6.507 1.00 0.00 83 ILE A C 9
ATOM 9450 O O . ILE A 1 38 ? -4.524 18.024 -6.242 1.00 0.00 83 ILE A O 9
ATOM 9466 N N . PHE A 1 39 ? -5.128 16.446 -7.723 1.00 0.00 84 PHE A N 9
ATOM 9467 C CA . PHE A 1 39 ? -5.335 17.366 -8.846 1.00 0.00 84 PHE A CA 9
ATOM 9468 C C . PHE A 1 39 ? -6.421 18.412 -8.551 1.00 0.00 84 PHE A C 9
ATOM 9469 O O . PHE A 1 39 ? -6.176 19.606 -8.704 1.00 0.00 84 PHE A O 9
ATOM 9486 N N . ASN A 1 40 ? -7.605 17.995 -8.101 1.00 0.00 85 ASN A N 9
ATOM 9487 C CA . ASN A 1 40 ? -8.711 18.915 -7.843 1.00 0.00 85 ASN A CA 9
ATOM 9488 C C . ASN A 1 40 ? -8.434 19.830 -6.629 1.00 0.00 85 ASN A C 9
ATOM 9489 O O . ASN A 1 40 ? -8.818 21.001 -6.636 1.00 0.00 85 ASN A O 9
ATOM 9500 N N . GLU A 1 41 ? -7.722 19.319 -5.614 1.00 0.00 86 GLU A N 9
ATOM 9501 C CA . GLU A 1 41 ? -7.224 20.116 -4.488 1.00 0.00 86 GLU A CA 9
ATOM 9502 C C . GLU A 1 41 ? -6.274 21.220 -4.977 1.00 0.00 86 GLU A C 9
ATOM 9503 O O . GLU A 1 41 ? -6.546 22.397 -4.730 1.00 0.00 86 GLU A O 9
ATOM 9515 N N . TRP A 1 42 ? -5.216 20.872 -5.730 1.00 0.00 87 TRP A N 9
ATOM 9516 C CA . TRP A 1 42 ? -4.377 21.842 -6.429 1.00 0.00 87 TRP A CA 9
ATOM 9517 C C . TRP A 1 42 ? -5.202 22.839 -7.252 1.00 0.00 87 TRP A C 9
ATOM 9518 O O . TRP A 1 42 ? -4.953 24.028 -7.134 1.00 0.00 87 TRP A O 9
ATOM 9539 N N . GLU A 1 43 ? -6.183 22.403 -8.044 1.00 0.00 88 GLU A N 9
ATOM 9540 C CA . GLU A 1 43 ? -6.930 23.283 -8.955 1.00 0.00 88 GLU A CA 9
ATOM 9541 C C . GLU A 1 43 ? -7.738 24.355 -8.195 1.00 0.00 88 GLU A C 9
ATOM 9542 O O . GLU A 1 43 ? -7.639 25.550 -8.501 1.00 0.00 88 GLU A O 9
ATOM 9554 N N . GLU A 1 44 ? -8.464 23.959 -7.141 1.00 0.00 89 GLU A N 9
ATOM 9555 C CA . GLU A 1 44 ? -9.199 24.894 -6.284 1.00 0.00 89 GLU A CA 9
ATOM 9556 C C . GLU A 1 44 ? -8.254 25.865 -5.550 1.00 0.00 89 GLU A C 9
ATOM 9557 O O . GLU A 1 44 ? -8.473 27.084 -5.564 1.00 0.00 89 GLU A O 9
ATOM 9569 N N . ARG A 1 45 ? -7.156 25.347 -4.970 1.00 0.00 90 ARG A N 9
ATOM 9570 C CA . ARG A 1 45 ? -6.117 26.178 -4.340 1.00 0.00 90 ARG A CA 9
ATOM 9571 C C . ARG A 1 45 ? -5.552 27.178 -5.338 1.00 0.00 90 ARG A C 9
ATOM 9572 O O . ARG A 1 45 ? -5.515 28.359 -5.040 1.00 0.00 90 ARG A O 9
ATOM 9593 N N . LYS A 1 46 ? -5.170 26.711 -6.528 1.00 0.00 91 LYS A N 9
ATOM 9594 C CA . LYS A 1 46 ? -4.609 27.519 -7.629 1.00 0.00 91 LYS A CA 9
ATOM 9595 C C . LYS A 1 46 ? -5.533 28.676 -8.027 1.00 0.00 91 LYS A C 9
ATOM 9596 O O . LYS A 1 46 ? -5.048 29.791 -8.230 1.00 0.00 91 LYS A O 9
ATOM 9615 N N . LYS A 1 47 ? -6.854 28.446 -8.085 1.00 0.00 92 LYS A N 9
ATOM 9616 C CA . LYS A 1 47 ? -7.852 29.518 -8.286 1.00 0.00 92 LYS A CA 9
ATOM 9617 C C . LYS A 1 47 ? -7.920 30.512 -7.115 1.00 0.00 92 LYS A C 9
ATOM 9618 O O . LYS A 1 47 ? -8.031 31.715 -7.364 1.00 0.00 92 LYS A O 9
ATOM 9637 N N . SER A 1 48 ? -7.818 30.056 -5.863 1.00 0.00 93 SER A N 9
ATOM 9638 C CA . SER A 1 48 ? -7.821 30.948 -4.681 1.00 0.00 93 SER A CA 9
ATOM 9639 C C . SER A 1 48 ? -6.486 31.677 -4.411 1.00 0.00 93 SER A C 9
ATOM 9640 O O . SER A 1 48 ? -6.490 32.807 -3.916 1.00 0.00 93 SER A O 9
ATOM 9648 N N . ASP A 1 49 ? -5.350 31.053 -4.724 1.00 0.00 94 ASP A N 9
ATOM 9649 C CA . ASP A 1 49 ? -3.982 31.407 -4.334 1.00 0.00 94 ASP A CA 9
ATOM 9650 C C . ASP A 1 49 ? -2.982 30.828 -5.375 1.00 0.00 94 ASP A C 9
ATOM 9651 O O . ASP A 1 49 ? -2.806 29.608 -5.465 1.00 0.00 94 ASP A O 9
ATOM 9660 N N . PRO A 1 50 ? -2.305 31.668 -6.178 1.00 0.00 95 PRO A N 9
ATOM 9661 C CA . PRO A 1 50 ? -1.659 31.262 -7.439 1.00 0.00 95 PRO A CA 9
ATOM 9662 C C . PRO A 1 50 ? -0.340 30.479 -7.310 1.00 0.00 95 PRO A C 9
ATOM 9663 O O . PRO A 1 50 ? 0.138 29.928 -8.301 1.00 0.00 95 PRO A O 9
ATOM 9674 N N . TRP A 1 51 ? 0.277 30.411 -6.129 1.00 0.00 96 TRP A N 9
ATOM 9675 C CA . TRP A 1 51 ? 1.622 29.837 -5.940 1.00 0.00 96 TRP A CA 9
ATOM 9676 C C . TRP A 1 51 ? 1.724 28.314 -6.164 1.00 0.00 96 TRP A C 9
ATOM 9677 O O . TRP A 1 51 ? 2.785 27.832 -6.559 1.00 0.00 96 TRP A O 9
ATOM 9698 N N . LEU A 1 52 ? 0.657 27.548 -5.889 1.00 0.00 97 LEU A N 9
ATOM 9699 C CA . LEU A 1 52 ? 0.746 26.121 -5.580 1.00 0.00 97 LEU A CA 9
ATOM 9700 C C . LEU A 1 52 ? 1.083 25.283 -6.834 1.00 0.00 97 LEU A C 9
ATOM 9701 O O . LEU A 1 52 ? 0.596 25.575 -7.931 1.00 0.00 97 LEU A O 9
ATOM 9717 N N . ARG A 1 53 ? 1.917 24.244 -6.696 1.00 0.00 98 ARG A N 9
ATOM 9718 C CA . ARG A 1 53 ? 2.352 23.341 -7.790 1.00 0.00 98 ARG A CA 9
ATOM 9719 C C . ARG A 1 53 ? 1.838 21.902 -7.586 1.00 0.00 98 ARG A C 9
ATOM 9720 O O . ARG A 1 53 ? 1.760 21.420 -6.458 1.00 0.00 98 ARG A O 9
ATOM 9741 N N . LEU A 1 54 ? 1.456 21.238 -8.681 1.00 0.00 99 LEU A N 9
ATOM 9742 C CA . LEU A 1 54 ? 0.791 19.925 -8.684 1.00 0.00 99 LEU A CA 9
ATOM 9743 C C . LEU A 1 54 ? 1.842 18.791 -8.743 1.00 0.00 99 LEU A C 9
ATOM 9744 O O . LEU A 1 54 ? 2.595 18.697 -9.716 1.00 0.00 99 LEU A O 9
ATOM 9760 N N . ASP A 1 55 ? 1.875 17.907 -7.735 1.00 0.00 100 ASP A N 9
ATOM 9761 C CA . ASP A 1 55 ? 2.742 16.714 -7.694 1.00 0.00 100 ASP A CA 9
ATOM 9762 C C . ASP A 1 55 ? 1.977 15.469 -7.205 1.00 0.00 100 ASP A C 9
ATOM 9763 O O . ASP A 1 55 ? 1.447 15.453 -6.092 1.00 0.00 100 ASP A O 9
ATOM 9772 N N . MET A 1 56 ? 1.913 14.421 -8.040 1.00 0.00 101 MET A N 9
ATOM 9773 C CA . MET A 1 56 ? 1.182 13.166 -7.769 1.00 0.00 101 MET A CA 9
ATOM 9774 C C . MET A 1 56 ? 1.827 11.949 -8.459 1.00 0.00 101 MET A C 9
ATOM 9775 O O . MET A 1 56 ? 1.195 11.183 -9.191 1.00 0.00 101 MET A O 9
ATOM 9789 N N . SER A 1 57 ? 3.119 11.764 -8.180 1.00 0.00 102 SER A N 9
ATOM 9790 C CA . SER A 1 57 ? 3.861 10.529 -8.469 1.00 0.00 102 SER A CA 9
ATOM 9791 C C . SER A 1 57 ? 3.321 9.330 -7.678 1.00 0.00 102 SER A C 9
ATOM 9792 O O . SER A 1 57 ? 2.644 9.483 -6.661 1.00 0.00 102 SER A O 9
ATOM 9800 N N . ASP A 1 58 ? 3.678 8.116 -8.101 1.00 0.00 103 ASP A N 9
ATOM 9801 C CA . ASP A 1 58 ? 3.368 6.870 -7.382 1.00 0.00 103 ASP A CA 9
ATOM 9802 C C . ASP A 1 58 ? 3.774 6.971 -5.901 1.00 0.00 103 ASP A C 9
ATOM 9803 O O . ASP A 1 58 ? 2.976 6.678 -5.007 1.00 0.00 103 ASP A O 9
ATOM 9812 N N . LYS A 1 59 ? 4.971 7.519 -5.643 1.00 0.00 104 LYS A N 9
ATOM 9813 C CA . LYS A 1 59 ? 5.482 7.804 -4.295 1.00 0.00 104 LYS A CA 9
ATOM 9814 C C . LYS A 1 59 ? 4.598 8.797 -3.537 1.00 0.00 104 LYS A C 9
ATOM 9815 O O . LYS A 1 59 ? 4.269 8.532 -2.387 1.00 0.00 104 LYS A O 9
ATOM 9834 N N . ALA A 1 60 ? 4.149 9.886 -4.165 1.00 0.00 105 ALA A N 9
ATOM 9835 C CA . ALA A 1 60 ? 3.245 10.854 -3.531 1.00 0.00 105 ALA A CA 9
ATOM 9836 C C . ALA A 1 60 ? 1.914 10.220 -3.102 1.00 0.00 105 ALA A C 9
ATOM 9837 O O . ALA A 1 60 ? 1.433 10.499 -2.001 1.00 0.00 105 ALA A O 9
ATOM 9844 N N . ILE A 1 61 ? 1.355 9.319 -3.920 1.00 0.00 106 ILE A N 9
ATOM 9845 C CA . ILE A 1 61 ? 0.104 8.620 -3.576 1.00 0.00 106 ILE A CA 9
ATOM 9846 C C . ILE A 1 61 ? 0.348 7.644 -2.433 1.00 0.00 106 ILE A C 9
ATOM 9847 O O . ILE A 1 61 ? -0.384 7.685 -1.451 1.00 0.00 106 ILE A O 9
ATOM 9863 N N . PHE A 1 62 ? 1.391 6.819 -2.505 1.00 0.00 107 PHE A N 9
ATOM 9864 C CA . PHE A 1 62 ? 1.644 5.827 -1.448 1.00 0.00 107 PHE A CA 9
ATOM 9865 C C . PHE A 1 62 ? 2.088 6.473 -0.115 1.00 0.00 107 PHE A C 9
ATOM 9866 O O . PHE A 1 62 ? 1.810 5.925 0.952 1.00 0.00 107 PHE A O 9
ATOM 9883 N N . ARG A 1 63 ? 2.718 7.658 -0.149 1.00 0.00 108 ARG A N 9
ATOM 9884 C CA . ARG A 1 63 ? 3.059 8.461 1.040 1.00 0.00 108 ARG A CA 9
ATOM 9885 C C . ARG A 1 63 ? 1.831 9.127 1.677 1.00 0.00 108 ARG A C 9
ATOM 9886 O O . ARG A 1 63 ? 1.706 9.104 2.901 1.00 0.00 108 ARG A O 9
ATOM 9907 N N . ARG A 1 64 ? 0.911 9.681 0.871 1.00 0.00 109 ARG A N 9
ATOM 9908 C CA . ARG A 1 64 ? -0.358 10.261 1.375 1.00 0.00 109 ARG A CA 9
ATOM 9909 C C . ARG A 1 64 ? -1.368 9.200 1.825 1.00 0.00 109 ARG A C 9
ATOM 9910 O O . ARG A 1 64 ? -2.068 9.395 2.818 1.00 0.00 109 ARG A O 9
ATOM 9931 N N . TYR A 1 65 ? -1.423 8.083 1.100 1.00 0.00 110 TYR A N 9
ATOM 9932 C CA . TYR A 1 65 ? -2.452 7.044 1.193 1.00 0.00 110 TYR A CA 9
ATOM 9933 C C . TYR A 1 65 ? -1.796 5.643 1.203 1.00 0.00 110 TYR A C 9
ATOM 9934 O O . TYR A 1 65 ? -1.693 4.986 0.161 1.00 0.00 110 TYR A O 9
ATOM 9952 N N . PRO A 1 66 ? -1.319 5.163 2.370 1.00 0.00 111 PRO A N 9
ATOM 9953 C CA . PRO A 1 66 ? -0.468 3.969 2.464 1.00 0.00 111 PRO A CA 9
ATOM 9954 C C . PRO A 1 66 ? -1.177 2.647 2.126 1.00 0.00 111 PRO A C 9
ATOM 9955 O O . PRO A 1 66 ? -0.508 1.634 1.919 1.00 0.00 111 PRO A O 9
ATOM 9966 N N . HIS A 1 67 ? -2.512 2.642 2.025 1.00 0.00 112 HIS A N 9
ATOM 9967 C CA . HIS A 1 67 ? -3.305 1.474 1.626 1.00 0.00 112 HIS A CA 9
ATOM 9968 C C . HIS A 1 67 ? -3.323 1.213 0.103 1.00 0.00 112 HIS A C 9
ATOM 9969 O O . HIS A 1 67 ? -3.826 0.164 -0.311 1.00 0.00 112 HIS A O 9
ATOM 9983 N N . LEU A 1 68 ? -2.780 2.117 -0.733 1.00 0.00 113 LEU A N 9
ATOM 9984 C CA . LEU A 1 68 ? -2.736 1.928 -2.196 1.00 0.00 113 LEU A CA 9
ATOM 9985 C C . LEU A 1 68 ? -1.539 1.071 -2.666 1.00 0.00 113 LEU A C 9
ATOM 9986 O O . LEU A 1 68 ? -1.688 0.351 -3.660 1.00 0.00 113 LEU A O 9
ATOM 10002 N N . ARG A 1 69 ? -0.387 1.106 -1.969 1.00 0.00 114 ARG A N 9
ATOM 10003 C CA . ARG A 1 69 ? 0.723 0.158 -2.187 1.00 0.00 114 ARG A CA 9
ATOM 10004 C C . ARG A 1 69 ? 0.356 -1.268 -1.739 1.00 0.00 114 ARG A C 9
ATOM 10005 O O . ARG A 1 69 ? -0.097 -1.456 -0.583 1.00 0.00 114 ARG A O 9
ATOM 10027 N N . MET A 1 1 ? 6.423 34.090 -2.021 1.00 0.00 1 MET A N 10
ATOM 10028 C CA . MET A 1 1 ? 6.010 32.768 -2.599 1.00 0.00 1 MET A CA 10
ATOM 10029 C C . MET A 1 1 ? 5.346 32.967 -3.975 1.00 0.00 1 MET A C 10
ATOM 10030 O O . MET A 1 1 ? 4.161 33.291 -4.042 1.00 0.00 1 MET A O 10
ATOM 10046 N N . ARG A 1 2 ? 6.101 32.816 -5.079 1.00 0.00 2 ARG A N 10
ATOM 10047 C CA . ARG A 1 2 ? 5.608 32.977 -6.474 1.00 0.00 2 ARG A CA 10
ATOM 10048 C C . ARG A 1 2 ? 6.408 32.163 -7.506 1.00 0.00 2 ARG A C 10
ATOM 10049 O O . ARG A 1 2 ? 7.486 31.653 -7.205 1.00 0.00 2 ARG A O 10
ATOM 10070 N N . GLY A 1 3 ? 5.892 32.095 -8.738 1.00 0.00 3 GLY A N 10
ATOM 10071 C CA . GLY A 1 3 ? 6.626 31.655 -9.940 1.00 0.00 3 GLY A CA 10
ATOM 10072 C C . GLY A 1 3 ? 6.515 30.171 -10.323 1.00 0.00 3 GLY A C 10
ATOM 10073 O O . GLY A 1 3 ? 7.040 29.781 -11.368 1.00 0.00 3 GLY A O 10
ATOM 10077 N N . SER A 1 4 ? 5.835 29.340 -9.527 1.00 0.00 4 SER A N 10
ATOM 10078 C CA . SER A 1 4 ? 5.691 27.894 -9.792 1.00 0.00 4 SER A CA 10
ATOM 10079 C C . SER A 1 4 ? 4.556 27.602 -10.784 1.00 0.00 4 SER A C 10
ATOM 10080 O O . SER A 1 4 ? 3.377 27.804 -10.477 1.00 0.00 4 SER A O 10
ATOM 10088 N N . HIS A 1 5 ? 4.901 27.089 -11.969 1.00 0.00 5 HIS A N 10
ATOM 10089 C CA . HIS A 1 5 ? 3.944 26.744 -13.032 1.00 0.00 5 HIS A CA 10
ATOM 10090 C C . HIS A 1 5 ? 3.570 25.254 -13.034 1.00 0.00 5 HIS A C 10
ATOM 10091 O O . HIS A 1 5 ? 4.430 24.390 -12.845 1.00 0.00 5 HIS A O 10
ATOM 10105 N N . HIS A 1 6 ? 2.298 24.955 -13.304 1.00 0.00 6 HIS A N 10
ATOM 10106 C CA . HIS A 1 6 ? 1.811 23.631 -13.714 1.00 0.00 6 HIS A CA 10
ATOM 10107 C C . HIS A 1 6 ? 0.498 23.763 -14.508 1.00 0.00 6 HIS A C 10
ATOM 10108 O O . HIS A 1 6 ? -0.233 24.745 -14.342 1.00 0.00 6 HIS A O 10
ATOM 10122 N N . HIS A 1 7 ? 0.178 22.776 -15.349 1.00 0.00 7 HIS A N 10
ATOM 10123 C CA . HIS A 1 7 ? -1.100 22.655 -16.060 1.00 0.00 7 HIS A CA 10
ATOM 10124 C C . HIS A 1 7 ? -1.492 21.180 -16.258 1.00 0.00 7 HIS A C 10
ATOM 10125 O O . HIS A 1 7 ? -0.665 20.347 -16.641 1.00 0.00 7 HIS A O 10
ATOM 10139 N N . HIS A 1 8 ? -2.766 20.856 -16.005 1.00 0.00 8 HIS A N 10
ATOM 10140 C CA . HIS A 1 8 ? -3.324 19.500 -16.138 1.00 0.00 8 HIS A CA 10
ATOM 10141 C C . HIS A 1 8 ? -4.845 19.537 -16.388 1.00 0.00 8 HIS A C 10
ATOM 10142 O O . HIS A 1 8 ? -5.513 20.519 -16.054 1.00 0.00 8 HIS A O 10
ATOM 10156 N N . HIS A 1 9 ? -5.392 18.464 -16.962 1.00 0.00 9 HIS A N 10
ATOM 10157 C CA . HIS A 1 9 ? -6.832 18.195 -17.073 1.00 0.00 9 HIS A CA 10
ATOM 10158 C C . HIS A 1 9 ? -7.078 16.679 -17.165 1.00 0.00 9 HIS A C 10
ATOM 10159 O O . HIS A 1 9 ? -6.539 16.012 -18.054 1.00 0.00 9 HIS A O 10
ATOM 10173 N N . HIS A 1 10 ? -7.878 16.129 -16.242 1.00 0.00 10 HIS A N 10
ATOM 10174 C CA . HIS A 1 10 ? -8.182 14.693 -16.160 1.00 0.00 10 HIS A CA 10
ATOM 10175 C C . HIS A 1 10 ? -9.520 14.409 -15.445 1.00 0.00 10 HIS A C 10
ATOM 10176 O O . HIS A 1 10 ? -9.987 15.220 -14.640 1.00 0.00 10 HIS A O 10
ATOM 10190 N N . GLY A 1 11 ? -10.111 13.240 -15.715 1.00 0.00 11 GLY A N 10
ATOM 10191 C CA . GLY A 1 11 ? -11.345 12.749 -15.089 1.00 0.00 11 GLY A CA 10
ATOM 10192 C C . GLY A 1 11 ? -12.644 13.237 -15.751 1.00 0.00 11 GLY A C 10
ATOM 10193 O O . GLY A 1 11 ? -12.686 14.284 -16.404 1.00 0.00 11 GLY A O 10
ATOM 10197 N N . SER A 1 12 ? -13.714 12.455 -15.578 1.00 0.00 12 SER A N 10
ATOM 10198 C CA . SER A 1 12 ? -15.068 12.713 -16.100 1.00 0.00 12 SER A CA 10
ATOM 10199 C C . SER A 1 12 ? -16.156 12.039 -15.241 1.00 0.00 12 SER A C 10
ATOM 10200 O O . SER A 1 12 ? -15.856 11.240 -14.348 1.00 0.00 12 SER A O 10
ATOM 10208 N N . GLY A 1 13 ? -17.430 12.363 -15.495 1.00 0.00 58 GLY A N 10
ATOM 10209 C CA . GLY A 1 13 ? -18.587 11.706 -14.869 1.00 0.00 58 GLY A CA 10
ATOM 10210 C C . GLY A 1 13 ? -18.615 11.847 -13.341 1.00 0.00 58 GLY A C 10
ATOM 10211 O O . GLY A 1 13 ? -18.629 12.959 -12.809 1.00 0.00 58 GLY A O 10
ATOM 10215 N N . ALA A 1 14 ? -18.607 10.711 -12.633 1.00 0.00 59 ALA A N 10
ATOM 10216 C CA . ALA A 1 14 ? -18.636 10.642 -11.169 1.00 0.00 59 ALA A CA 10
ATOM 10217 C C . ALA A 1 14 ? -17.320 11.077 -10.478 1.00 0.00 59 ALA A C 10
ATOM 10218 O O . ALA A 1 14 ? -17.310 11.266 -9.257 1.00 0.00 59 ALA A O 10
ATOM 10225 N N . LEU A 1 15 ? -16.225 11.259 -11.235 1.00 0.00 60 LEU A N 10
ATOM 10226 C CA . LEU A 1 15 ? -14.890 11.618 -10.744 1.00 0.00 60 LEU A CA 10
ATOM 10227 C C . LEU A 1 15 ? -14.333 10.647 -9.667 1.00 0.00 60 LEU A C 10
ATOM 10228 O O . LEU A 1 15 ? -14.750 9.487 -9.587 1.00 0.00 60 LEU A O 10
ATOM 10244 N N . ALA A 1 16 ? -13.335 11.084 -8.886 1.00 0.00 61 ALA A N 10
ATOM 10245 C CA . ALA A 1 16 ? -12.660 10.259 -7.881 1.00 0.00 61 ALA A CA 10
ATOM 10246 C C . ALA A 1 16 ? -13.599 9.736 -6.777 1.00 0.00 61 ALA A C 10
ATOM 10247 O O . ALA A 1 16 ? -14.457 10.473 -6.279 1.00 0.00 61 ALA A O 10
ATOM 10254 N N . ALA A 1 17 ? -13.385 8.488 -6.352 1.00 0.00 62 ALA A N 10
ATOM 10255 C CA . ALA A 1 17 ? -14.151 7.812 -5.307 1.00 0.00 62 ALA A CA 10
ATOM 10256 C C . ALA A 1 17 ? -13.412 7.654 -3.966 1.00 0.00 62 ALA A C 10
ATOM 10257 O O . ALA A 1 17 ? -12.183 7.646 -3.905 1.00 0.00 62 ALA A O 10
ATOM 10264 N N . LEU A 1 18 ? -14.188 7.509 -2.884 1.00 0.00 63 LEU A N 10
ATOM 10265 C CA . LEU A 1 18 ? -13.707 7.393 -1.502 1.00 0.00 63 LEU A CA 10
ATOM 10266 C C . LEU A 1 18 ? -14.293 6.166 -0.784 1.00 0.00 63 LEU A C 10
ATOM 10267 O O . LEU A 1 18 ? -15.446 5.788 -1.007 1.00 0.00 63 LEU A O 10
ATOM 10283 N N . HIS A 1 19 ? -13.517 5.595 0.139 1.00 0.00 64 HIS A N 10
ATOM 10284 C CA . HIS A 1 19 ? -14.005 4.664 1.164 1.00 0.00 64 HIS A CA 10
ATOM 10285 C C . HIS A 1 19 ? -14.844 5.414 2.215 1.00 0.00 64 HIS A C 10
ATOM 10286 O O . HIS A 1 19 ? -14.495 6.530 2.606 1.00 0.00 64 HIS A O 10
ATOM 10300 N N . ALA A 1 20 ? -15.928 4.799 2.699 1.00 0.00 65 ALA A N 10
ATOM 10301 C CA . ALA A 1 20 ? -16.908 5.457 3.577 1.00 0.00 65 ALA A CA 10
ATOM 10302 C C . ALA A 1 20 ? -16.856 5.022 5.060 1.00 0.00 65 ALA A C 10
ATOM 10303 O O . ALA A 1 20 ? -17.434 5.698 5.912 1.00 0.00 65 ALA A O 10
ATOM 10310 N N . GLU A 1 21 ? -16.185 3.908 5.383 1.00 0.00 66 GLU A N 10
ATOM 10311 C CA . GLU A 1 21 ? -16.211 3.269 6.714 1.00 0.00 66 GLU A CA 10
ATOM 10312 C C . GLU A 1 21 ? -14.827 2.768 7.171 1.00 0.00 66 GLU A C 10
ATOM 10313 O O . GLU A 1 21 ? -13.929 2.529 6.358 1.00 0.00 66 GLU A O 10
ATOM 10325 N N . GLY A 1 22 ? -14.661 2.583 8.489 1.00 0.00 67 GLY A N 10
ATOM 10326 C CA . GLY A 1 22 ? -13.435 2.057 9.107 1.00 0.00 67 GLY A CA 10
ATOM 10327 C C . GLY A 1 22 ? -12.229 3.016 9.046 1.00 0.00 67 GLY A C 10
ATOM 10328 O O . GLY A 1 22 ? -12.403 4.211 8.781 1.00 0.00 67 GLY A O 10
ATOM 10332 N N . PRO A 1 23 ? -10.990 2.521 9.256 1.00 0.00 68 PRO A N 10
ATOM 10333 C CA . PRO A 1 23 ? -9.768 3.344 9.214 1.00 0.00 68 PRO A CA 10
ATOM 10334 C C . PRO A 1 23 ? -9.536 4.045 7.863 1.00 0.00 68 PRO A C 10
ATOM 10335 O O . PRO A 1 23 ? -8.865 5.077 7.799 1.00 0.00 68 PRO A O 10
ATOM 10346 N N . LEU A 1 24 ? -10.106 3.491 6.788 1.00 0.00 69 LEU A N 10
ATOM 10347 C CA . LEU A 1 24 ? -10.037 4.010 5.421 1.00 0.00 69 LEU A CA 10
ATOM 10348 C C . LEU A 1 24 ? -11.089 5.095 5.118 1.00 0.00 69 LEU A C 10
ATOM 10349 O O . LEU A 1 24 ? -11.022 5.705 4.050 1.00 0.00 69 LEU A O 10
ATOM 10365 N N . ALA A 1 25 ? -12.034 5.380 6.022 1.00 0.00 70 ALA A N 10
ATOM 10366 C CA . ALA A 1 25 ? -13.065 6.398 5.803 1.00 0.00 70 ALA A CA 10
ATOM 10367 C C . ALA A 1 25 ? -12.458 7.760 5.400 1.00 0.00 70 ALA A C 10
ATOM 10368 O O . ALA A 1 25 ? -11.600 8.307 6.100 1.00 0.00 70 ALA A O 10
ATOM 10375 N N . GLY A 1 26 ? -12.909 8.302 4.263 1.00 0.00 71 GLY A N 10
ATOM 10376 C CA . GLY A 1 26 ? -12.418 9.563 3.693 1.00 0.00 71 GLY A CA 10
ATOM 10377 C C . GLY A 1 26 ? -11.245 9.446 2.721 1.00 0.00 71 GLY A C 10
ATOM 10378 O O . GLY A 1 26 ? -10.793 10.474 2.213 1.00 0.00 71 GLY A O 10
ATOM 10382 N N . LEU A 1 27 ? -10.738 8.237 2.457 1.00 0.00 72 LEU A N 10
ATOM 10383 C CA . LEU A 1 27 ? -9.542 8.010 1.633 1.00 0.00 72 LEU A CA 10
ATOM 10384 C C . LEU A 1 27 ? -9.884 7.431 0.236 1.00 0.00 72 LEU A C 10
ATOM 10385 O O . LEU A 1 27 ? -10.902 6.750 0.108 1.00 0.00 72 LEU A O 10
ATOM 10401 N N . PRO A 1 28 ? -9.057 7.659 -0.810 1.00 0.00 73 PRO A N 10
ATOM 10402 C CA . PRO A 1 28 ? -9.254 7.115 -2.167 1.00 0.00 73 PRO A CA 10
ATOM 10403 C C . PRO A 1 28 ? -9.399 5.592 -2.191 1.00 0.00 73 PRO A C 10
ATOM 10404 O O . PRO A 1 28 ? -8.709 4.884 -1.457 1.00 0.00 73 PRO A O 10
ATOM 10415 N N . VAL A 1 29 ? -10.249 5.083 -3.084 1.00 0.00 74 VAL A N 10
ATOM 10416 C CA . VAL A 1 29 ? -10.369 3.636 -3.332 1.00 0.00 74 VAL A CA 10
ATOM 10417 C C . VAL A 1 29 ? -9.256 3.147 -4.269 1.00 0.00 74 VAL A C 10
ATOM 10418 O O . VAL A 1 29 ? -8.755 2.036 -4.091 1.00 0.00 74 VAL A O 10
ATOM 10431 N N . THR A 1 30 ? -8.825 3.978 -5.228 1.00 0.00 75 THR A N 10
ATOM 10432 C CA . THR A 1 30 ? -7.837 3.624 -6.268 1.00 0.00 75 THR A CA 10
ATOM 10433 C C . THR A 1 30 ? -6.711 4.656 -6.412 1.00 0.00 75 THR A C 10
ATOM 10434 O O . THR A 1 30 ? -6.811 5.789 -5.936 1.00 0.00 75 THR A O 10
ATOM 10445 N N . ARG A 1 31 ? -5.622 4.283 -7.113 1.00 0.00 76 ARG A N 10
ATOM 10446 C CA . ARG A 1 31 ? -4.520 5.221 -7.428 1.00 0.00 76 ARG A CA 10
ATOM 10447 C C . ARG A 1 31 ? -5.013 6.373 -8.314 1.00 0.00 76 ARG A C 10
ATOM 10448 O O . ARG A 1 31 ? -4.617 7.516 -8.105 1.00 0.00 76 ARG A O 10
ATOM 10469 N N . SER A 1 32 ? -5.949 6.094 -9.223 1.00 0.00 77 SER A N 10
ATOM 10470 C CA . SER A 1 32 ? -6.619 7.105 -10.056 1.00 0.00 77 SER A CA 10
ATOM 10471 C C . SER A 1 32 ? -7.470 8.062 -9.218 1.00 0.00 77 SER A C 10
ATOM 10472 O O . SER A 1 32 ? -7.391 9.272 -9.425 1.00 0.00 77 SER A O 10
ATOM 10480 N N . ASP A 1 33 ? -8.208 7.565 -8.213 1.00 0.00 78 ASP A N 10
ATOM 10481 C CA . ASP A 1 33 ? -8.937 8.441 -7.284 1.00 0.00 78 ASP A CA 10
ATOM 10482 C C . ASP A 1 33 ? -7.964 9.350 -6.530 1.00 0.00 78 ASP A C 10
ATOM 10483 O O . ASP A 1 33 ? -8.176 10.554 -6.475 1.00 0.00 78 ASP A O 10
ATOM 10492 N N . ALA A 1 34 ? -6.865 8.801 -6.004 1.00 0.00 79 ALA A N 10
ATOM 10493 C CA . ALA A 1 34 ? -5.853 9.567 -5.274 1.00 0.00 79 ALA A CA 10
ATOM 10494 C C . ALA A 1 34 ? -5.211 10.673 -6.139 1.00 0.00 79 ALA A C 10
ATOM 10495 O O . ALA A 1 34 ? -5.132 11.832 -5.727 1.00 0.00 79 ALA A O 10
ATOM 10502 N N . ARG A 1 35 ? -4.816 10.335 -7.372 1.00 0.00 80 ARG A N 10
ATOM 10503 C CA . ARG A 1 35 ? -4.235 11.259 -8.364 1.00 0.00 80 ARG A CA 10
ATOM 10504 C C . ARG A 1 35 ? -5.208 12.382 -8.746 1.00 0.00 80 ARG A C 10
ATOM 10505 O O . ARG A 1 35 ? -4.814 13.547 -8.768 1.00 0.00 80 ARG A O 10
ATOM 10526 N N . VAL A 1 36 ? -6.488 12.062 -8.950 1.00 0.00 81 VAL A N 10
ATOM 10527 C CA . VAL A 1 36 ? -7.539 13.054 -9.247 1.00 0.00 81 VAL A CA 10
ATOM 10528 C C . VAL A 1 36 ? -7.936 13.876 -8.012 1.00 0.00 81 VAL A C 10
ATOM 10529 O O . VAL A 1 36 ? -8.183 15.071 -8.157 1.00 0.00 81 VAL A O 10
ATOM 10542 N N . LEU A 1 37 ? -7.939 13.317 -6.797 1.00 0.00 82 LEU A N 10
ATOM 10543 C CA . LEU A 1 37 ? -8.162 14.095 -5.569 1.00 0.00 82 LEU A CA 10
ATOM 10544 C C . LEU A 1 37 ? -7.053 15.140 -5.361 1.00 0.00 82 LEU A C 10
ATOM 10545 O O . LEU A 1 37 ? -7.362 16.304 -5.108 1.00 0.00 82 LEU A O 10
ATOM 10561 N N . ILE A 1 38 ? -5.783 14.764 -5.561 1.00 0.00 83 ILE A N 10
ATOM 10562 C CA . ILE A 1 38 ? -4.661 15.719 -5.535 1.00 0.00 83 ILE A CA 10
ATOM 10563 C C . ILE A 1 38 ? -4.811 16.769 -6.649 1.00 0.00 83 ILE A C 10
ATOM 10564 O O . ILE A 1 38 ? -4.621 17.956 -6.386 1.00 0.00 83 ILE A O 10
ATOM 10580 N N . PHE A 1 39 ? -5.193 16.365 -7.868 1.00 0.00 84 PHE A N 10
ATOM 10581 C CA . PHE A 1 39 ? -5.451 17.312 -8.957 1.00 0.00 84 PHE A CA 10
ATOM 10582 C C . PHE A 1 39 ? -6.538 18.337 -8.590 1.00 0.00 84 PHE A C 10
ATOM 10583 O O . PHE A 1 39 ? -6.291 19.538 -8.682 1.00 0.00 84 PHE A O 10
ATOM 10600 N N . ASN A 1 40 ? -7.717 17.891 -8.141 1.00 0.00 85 ASN A N 10
ATOM 10601 C CA . ASN A 1 40 ? -8.813 18.793 -7.790 1.00 0.00 85 ASN A CA 10
ATOM 10602 C C . ASN A 1 40 ? -8.448 19.718 -6.612 1.00 0.00 85 ASN A C 10
ATOM 10603 O O . ASN A 1 40 ? -8.758 20.911 -6.649 1.00 0.00 85 ASN A O 10
ATOM 10614 N N . GLU A 1 41 ? -7.768 19.184 -5.588 1.00 0.00 86 GLU A N 10
ATOM 10615 C CA . GLU A 1 41 ? -7.270 19.977 -4.461 1.00 0.00 86 GLU A CA 10
ATOM 10616 C C . GLU A 1 41 ? -6.311 21.074 -4.940 1.00 0.00 86 GLU A C 10
ATOM 10617 O O . GLU A 1 41 ? -6.543 22.247 -4.639 1.00 0.00 86 GLU A O 10
ATOM 10629 N N . TRP A 1 42 ? -5.293 20.730 -5.744 1.00 0.00 87 TRP A N 10
ATOM 10630 C CA . TRP A 1 42 ? -4.441 21.722 -6.392 1.00 0.00 87 TRP A CA 10
ATOM 10631 C C . TRP A 1 42 ? -5.255 22.735 -7.196 1.00 0.00 87 TRP A C 10
ATOM 10632 O O . TRP A 1 42 ? -4.994 23.920 -7.061 1.00 0.00 87 TRP A O 10
ATOM 10653 N N . GLU A 1 43 ? -6.239 22.318 -7.994 1.00 0.00 88 GLU A N 10
ATOM 10654 C CA . GLU A 1 43 ? -6.966 23.224 -8.886 1.00 0.00 88 GLU A CA 10
ATOM 10655 C C . GLU A 1 43 ? -7.760 24.292 -8.110 1.00 0.00 88 GLU A C 10
ATOM 10656 O O . GLU A 1 43 ? -7.661 25.485 -8.409 1.00 0.00 88 GLU A O 10
ATOM 10668 N N . GLU A 1 44 ? -8.501 23.892 -7.069 1.00 0.00 89 GLU A N 10
ATOM 10669 C CA . GLU A 1 44 ? -9.234 24.830 -6.209 1.00 0.00 89 GLU A CA 10
ATOM 10670 C C . GLU A 1 44 ? -8.282 25.746 -5.416 1.00 0.00 89 GLU A C 10
ATOM 10671 O O . GLU A 1 44 ? -8.487 26.965 -5.367 1.00 0.00 89 GLU A O 10
ATOM 10683 N N . ARG A 1 45 ? -7.192 25.191 -4.860 1.00 0.00 90 ARG A N 10
ATOM 10684 C CA . ARG A 1 45 ? -6.160 25.989 -4.171 1.00 0.00 90 ARG A CA 10
ATOM 10685 C C . ARG A 1 45 ? -5.528 27.001 -5.113 1.00 0.00 90 ARG A C 10
ATOM 10686 O O . ARG A 1 45 ? -5.489 28.177 -4.787 1.00 0.00 90 ARG A O 10
ATOM 10707 N N . LYS A 1 46 ? -5.093 26.554 -6.290 1.00 0.00 91 LYS A N 10
ATOM 10708 C CA . LYS A 1 46 ? -4.493 27.376 -7.364 1.00 0.00 91 LYS A CA 10
ATOM 10709 C C . LYS A 1 46 ? -5.409 28.535 -7.782 1.00 0.00 91 LYS A C 10
ATOM 10710 O O . LYS A 1 46 ? -4.926 29.654 -7.960 1.00 0.00 91 LYS A O 10
ATOM 10729 N N . LYS A 1 47 ? -6.725 28.295 -7.884 1.00 0.00 92 LYS A N 10
ATOM 10730 C CA . LYS A 1 47 ? -7.732 29.349 -8.133 1.00 0.00 92 LYS A CA 10
ATOM 10731 C C . LYS A 1 47 ? -7.831 30.361 -6.977 1.00 0.00 92 LYS A C 10
ATOM 10732 O O . LYS A 1 47 ? -7.930 31.560 -7.242 1.00 0.00 92 LYS A O 10
ATOM 10751 N N . SER A 1 48 ? -7.765 29.913 -5.720 1.00 0.00 93 SER A N 10
ATOM 10752 C CA . SER A 1 48 ? -7.810 30.806 -4.540 1.00 0.00 93 SER A CA 10
ATOM 10753 C C . SER A 1 48 ? -6.477 31.497 -4.182 1.00 0.00 93 SER A C 10
ATOM 10754 O O . SER A 1 48 ? -6.485 32.597 -3.628 1.00 0.00 93 SER A O 10
ATOM 10762 N N . ASP A 1 49 ? -5.333 30.873 -4.485 1.00 0.00 94 ASP A N 10
ATOM 10763 C CA . ASP A 1 49 ? -3.971 31.233 -4.085 1.00 0.00 94 ASP A CA 10
ATOM 10764 C C . ASP A 1 49 ? -2.974 30.752 -5.173 1.00 0.00 94 ASP A C 10
ATOM 10765 O O . ASP A 1 49 ? -2.755 29.546 -5.331 1.00 0.00 94 ASP A O 10
ATOM 10774 N N . PRO A 1 50 ? -2.344 31.659 -5.941 1.00 0.00 95 PRO A N 10
ATOM 10775 C CA . PRO A 1 50 ? -1.701 31.338 -7.225 1.00 0.00 95 PRO A CA 10
ATOM 10776 C C . PRO A 1 50 ? -0.357 30.595 -7.142 1.00 0.00 95 PRO A C 10
ATOM 10777 O O . PRO A 1 50 ? 0.131 30.109 -8.160 1.00 0.00 95 PRO A O 10
ATOM 10788 N N . TRP A 1 51 ? 0.268 30.484 -5.968 1.00 0.00 96 TRP A N 10
ATOM 10789 C CA . TRP A 1 51 ? 1.644 29.971 -5.831 1.00 0.00 96 TRP A CA 10
ATOM 10790 C C . TRP A 1 51 ? 1.802 28.442 -5.947 1.00 0.00 96 TRP A C 10
ATOM 10791 O O . TRP A 1 51 ? 2.912 27.970 -6.192 1.00 0.00 96 TRP A O 10
ATOM 10812 N N . LEU A 1 52 ? 0.733 27.651 -5.756 1.00 0.00 97 LEU A N 10
ATOM 10813 C CA . LEU A 1 52 ? 0.850 26.203 -5.527 1.00 0.00 97 LEU A CA 10
ATOM 10814 C C . LEU A 1 52 ? 1.250 25.410 -6.793 1.00 0.00 97 LEU A C 10
ATOM 10815 O O . LEU A 1 52 ? 0.811 25.743 -7.897 1.00 0.00 97 LEU A O 10
ATOM 10831 N N . ARG A 1 53 ? 1.995 24.306 -6.647 1.00 0.00 98 ARG A N 10
ATOM 10832 C CA . ARG A 1 53 ? 2.344 23.361 -7.737 1.00 0.00 98 ARG A CA 10
ATOM 10833 C C . ARG A 1 53 ? 1.703 21.970 -7.531 1.00 0.00 98 ARG A C 10
ATOM 10834 O O . ARG A 1 53 ? 1.459 21.559 -6.398 1.00 0.00 98 ARG A O 10
ATOM 10855 N N . LEU A 1 54 ? 1.403 21.275 -8.633 1.00 0.00 99 LEU A N 10
ATOM 10856 C CA . LEU A 1 54 ? 0.701 19.982 -8.666 1.00 0.00 99 LEU A CA 10
ATOM 10857 C C . LEU A 1 54 ? 1.735 18.827 -8.694 1.00 0.00 99 LEU A C 10
ATOM 10858 O O . LEU A 1 54 ? 2.542 18.748 -9.622 1.00 0.00 99 LEU A O 10
ATOM 10874 N N . ASP A 1 55 ? 1.707 17.919 -7.706 1.00 0.00 100 ASP A N 10
ATOM 10875 C CA . ASP A 1 55 ? 2.606 16.751 -7.627 1.00 0.00 100 ASP A CA 10
ATOM 10876 C C . ASP A 1 55 ? 1.855 15.473 -7.195 1.00 0.00 100 ASP A C 10
ATOM 10877 O O . ASP A 1 55 ? 1.387 15.372 -6.059 1.00 0.00 100 ASP A O 10
ATOM 10886 N N . MET A 1 56 ? 1.732 14.494 -8.103 1.00 0.00 101 MET A N 10
ATOM 10887 C CA . MET A 1 56 ? 0.993 13.229 -7.888 1.00 0.00 101 MET A CA 10
ATOM 10888 C C . MET A 1 56 ? 1.578 12.047 -8.678 1.00 0.00 101 MET A C 10
ATOM 10889 O O . MET A 1 56 ? 0.879 11.308 -9.375 1.00 0.00 101 MET A O 10
ATOM 10903 N N . SER A 1 57 ? 2.891 11.851 -8.523 1.00 0.00 102 SER A N 10
ATOM 10904 C CA . SER A 1 57 ? 3.562 10.580 -8.834 1.00 0.00 102 SER A CA 10
ATOM 10905 C C . SER A 1 57 ? 3.096 9.471 -7.879 1.00 0.00 102 SER A C 10
ATOM 10906 O O . SER A 1 57 ? 2.659 9.741 -6.758 1.00 0.00 102 SER A O 10
ATOM 10914 N N . ASP A 1 58 ? 3.229 8.209 -8.284 1.00 0.00 103 ASP A N 10
ATOM 10915 C CA . ASP A 1 58 ? 2.812 7.041 -7.495 1.00 0.00 103 ASP A CA 10
ATOM 10916 C C . ASP A 1 58 ? 3.403 7.054 -6.073 1.00 0.00 103 ASP A C 10
ATOM 10917 O O . ASP A 1 58 ? 2.699 6.764 -5.108 1.00 0.00 103 ASP A O 10
ATOM 10926 N N . LYS A 1 59 ? 4.653 7.517 -5.916 1.00 0.00 104 LYS A N 10
ATOM 10927 C CA . LYS A 1 59 ? 5.302 7.698 -4.605 1.00 0.00 104 LYS A CA 10
ATOM 10928 C C . LYS A 1 59 ? 4.592 8.748 -3.738 1.00 0.00 104 LYS A C 10
ATOM 10929 O O . LYS A 1 59 ? 4.444 8.532 -2.536 1.00 0.00 104 LYS A O 10
ATOM 10948 N N . ALA A 1 60 ? 4.086 9.840 -4.326 1.00 0.00 105 ALA A N 10
ATOM 10949 C CA . ALA A 1 60 ? 3.259 10.822 -3.619 1.00 0.00 105 ALA A CA 10
ATOM 10950 C C . ALA A 1 60 ? 1.925 10.210 -3.178 1.00 0.00 105 ALA A C 10
ATOM 10951 O O . ALA A 1 60 ? 1.491 10.423 -2.046 1.00 0.00 105 ALA A O 10
ATOM 10958 N N . ILE A 1 61 ? 1.319 9.369 -4.025 1.00 0.00 106 ILE A N 10
ATOM 10959 C CA . ILE A 1 61 ? 0.060 8.690 -3.673 1.00 0.00 106 ILE A CA 10
ATOM 10960 C C . ILE A 1 61 ? 0.290 7.716 -2.520 1.00 0.00 106 ILE A C 10
ATOM 10961 O O . ILE A 1 61 ? -0.450 7.764 -1.545 1.00 0.00 106 ILE A O 10
ATOM 10977 N N . PHE A 1 62 ? 1.337 6.897 -2.567 1.00 0.00 107 PHE A N 10
ATOM 10978 C CA . PHE A 1 62 ? 1.597 5.930 -1.486 1.00 0.00 107 PHE A CA 10
ATOM 10979 C C . PHE A 1 62 ? 2.075 6.605 -0.186 1.00 0.00 107 PHE A C 10
ATOM 10980 O O . PHE A 1 62 ? 1.802 6.095 0.901 1.00 0.00 107 PHE A O 10
ATOM 10997 N N . ARG A 1 63 ? 2.722 7.781 -0.266 1.00 0.00 108 ARG A N 10
ATOM 10998 C CA . ARG A 1 63 ? 3.077 8.609 0.904 1.00 0.00 108 ARG A CA 10
ATOM 10999 C C . ARG A 1 63 ? 1.839 9.195 1.595 1.00 0.00 108 ARG A C 10
ATOM 11000 O O . ARG A 1 63 ? 1.740 9.126 2.820 1.00 0.00 108 ARG A O 10
ATOM 11021 N N . ARG A 1 64 ? 0.891 9.758 0.827 1.00 0.00 109 ARG A N 10
ATOM 11022 C CA . ARG A 1 64 ? -0.344 10.367 1.373 1.00 0.00 109 ARG A CA 10
ATOM 11023 C C . ARG A 1 64 ? -1.421 9.334 1.737 1.00 0.00 109 ARG A C 10
ATOM 11024 O O . ARG A 1 64 ? -2.177 9.548 2.684 1.00 0.00 109 ARG A O 10
ATOM 11045 N N . TYR A 1 65 ? -1.457 8.215 1.014 1.00 0.00 110 TYR A N 10
ATOM 11046 C CA . TYR A 1 65 ? -2.484 7.172 1.085 1.00 0.00 110 TYR A CA 10
ATOM 11047 C C . TYR A 1 65 ? -1.827 5.770 1.124 1.00 0.00 110 TYR A C 10
ATOM 11048 O O . TYR A 1 65 ? -1.771 5.067 0.108 1.00 0.00 110 TYR A O 10
ATOM 11066 N N . PRO A 1 66 ? -1.294 5.339 2.288 1.00 0.00 111 PRO A N 10
ATOM 11067 C CA . PRO A 1 66 ? -0.444 4.144 2.402 1.00 0.00 111 PRO A CA 10
ATOM 11068 C C . PRO A 1 66 ? -1.171 2.806 2.184 1.00 0.00 111 PRO A C 10
ATOM 11069 O O . PRO A 1 66 ? -0.523 1.766 2.070 1.00 0.00 111 PRO A O 10
ATOM 11080 N N . HIS A 1 67 ? -2.506 2.812 2.093 1.00 0.00 112 HIS A N 10
ATOM 11081 C CA . HIS A 1 67 ? -3.323 1.627 1.809 1.00 0.00 112 HIS A CA 10
ATOM 11082 C C . HIS A 1 67 ? -3.413 1.260 0.316 1.00 0.00 112 HIS A C 10
ATOM 11083 O O . HIS A 1 67 ? -3.896 0.170 0.002 1.00 0.00 112 HIS A O 10
ATOM 11097 N N . LEU A 1 68 ? -2.932 2.116 -0.598 1.00 0.00 113 LEU A N 10
ATOM 11098 C CA . LEU A 1 68 ? -2.933 1.817 -2.041 1.00 0.00 113 LEU A CA 10
ATOM 11099 C C . LEU A 1 68 ? -1.801 0.845 -2.426 1.00 0.00 113 LEU A C 10
ATOM 11100 O O . LEU A 1 68 ? -2.084 -0.140 -3.113 1.00 0.00 113 LEU A O 10
ATOM 11116 N N . ARG A 1 69 ? -0.574 1.089 -1.920 1.00 0.00 114 ARG A N 10
ATOM 11117 C CA . ARG A 1 69 ? 0.654 0.274 -2.104 1.00 0.00 114 ARG A CA 10
ATOM 11118 C C . ARG A 1 69 ? 1.138 0.040 -3.557 1.00 0.00 114 ARG A C 10
ATOM 11119 O O . ARG A 1 69 ? 0.368 0.194 -4.534 1.00 0.00 114 ARG A O 10
ATOM 11141 N N . MET A 1 1 ? 10.550 31.641 -9.675 1.00 0.00 1 MET A N 11
ATOM 11142 C CA . MET A 1 1 ? 10.192 30.912 -10.934 1.00 0.00 1 MET A CA 11
ATOM 11143 C C . MET A 1 1 ? 9.093 31.662 -11.705 1.00 0.00 1 MET A C 11
ATOM 11144 O O . MET A 1 1 ? 8.272 32.350 -11.094 1.00 0.00 1 MET A O 11
ATOM 11160 N N . ARG A 1 2 ? 9.066 31.537 -13.043 1.00 0.00 2 ARG A N 11
ATOM 11161 C CA . ARG A 1 2 ? 8.083 32.181 -13.946 1.00 0.00 2 ARG A CA 11
ATOM 11162 C C . ARG A 1 2 ? 7.764 31.287 -15.157 1.00 0.00 2 ARG A C 11
ATOM 11163 O O . ARG A 1 2 ? 8.632 30.556 -15.635 1.00 0.00 2 ARG A O 11
ATOM 11184 N N . GLY A 1 3 ? 6.522 31.347 -15.650 1.00 0.00 3 GLY A N 11
ATOM 11185 C CA . GLY A 1 3 ? 6.048 30.564 -16.808 1.00 0.00 3 GLY A CA 11
ATOM 11186 C C . GLY A 1 3 ? 5.805 29.069 -16.529 1.00 0.00 3 GLY A C 11
ATOM 11187 O O . GLY A 1 3 ? 5.699 28.276 -17.468 1.00 0.00 3 GLY A O 11
ATOM 11191 N N . SER A 1 4 ? 5.744 28.678 -15.253 1.00 0.00 4 SER A N 11
ATOM 11192 C CA . SER A 1 4 ? 5.610 27.299 -14.757 1.00 0.00 4 SER A CA 11
ATOM 11193 C C . SER A 1 4 ? 4.185 26.967 -14.266 1.00 0.00 4 SER A C 11
ATOM 11194 O O . SER A 1 4 ? 3.285 27.817 -14.296 1.00 0.00 4 SER A O 11
ATOM 11202 N N . HIS A 1 5 ? 3.981 25.716 -13.817 1.00 0.00 5 HIS A N 11
ATOM 11203 C CA . HIS A 1 5 ? 2.702 25.160 -13.317 1.00 0.00 5 HIS A CA 11
ATOM 11204 C C . HIS A 1 5 ? 1.577 25.143 -14.382 1.00 0.00 5 HIS A C 11
ATOM 11205 O O . HIS A 1 5 ? 1.843 25.273 -15.582 1.00 0.00 5 HIS A O 11
ATOM 11219 N N . HIS A 1 6 ? 0.324 24.929 -13.949 1.00 0.00 6 HIS A N 11
ATOM 11220 C CA . HIS A 1 6 ? -0.874 24.820 -14.804 1.00 0.00 6 HIS A CA 11
ATOM 11221 C C . HIS A 1 6 ? -0.761 23.710 -15.871 1.00 0.00 6 HIS A C 11
ATOM 11222 O O . HIS A 1 6 ? -0.899 23.938 -17.077 1.00 0.00 6 HIS A O 11
ATOM 11236 N N . HIS A 1 7 ? -0.476 22.491 -15.397 1.00 0.00 7 HIS A N 11
ATOM 11237 C CA . HIS A 1 7 ? -0.283 21.270 -16.197 1.00 0.00 7 HIS A CA 11
ATOM 11238 C C . HIS A 1 7 ? -0.999 20.059 -15.552 1.00 0.00 7 HIS A C 11
ATOM 11239 O O . HIS A 1 7 ? -1.725 20.213 -14.568 1.00 0.00 7 HIS A O 11
ATOM 11253 N N . HIS A 1 8 ? -0.808 18.854 -16.107 1.00 0.00 8 HIS A N 11
ATOM 11254 C CA . HIS A 1 8 ? -1.322 17.566 -15.595 1.00 0.00 8 HIS A CA 11
ATOM 11255 C C . HIS A 1 8 ? -2.858 17.489 -15.462 1.00 0.00 8 HIS A C 11
ATOM 11256 O O . HIS A 1 8 ? -3.384 16.776 -14.602 1.00 0.00 8 HIS A O 11
ATOM 11270 N N . HIS A 1 9 ? -3.583 18.203 -16.332 1.00 0.00 9 HIS A N 11
ATOM 11271 C CA . HIS A 1 9 ? -5.051 18.178 -16.402 1.00 0.00 9 HIS A CA 11
ATOM 11272 C C . HIS A 1 9 ? -5.602 16.786 -16.765 1.00 0.00 9 HIS A C 11
ATOM 11273 O O . HIS A 1 9 ? -5.030 16.083 -17.603 1.00 0.00 9 HIS A O 11
ATOM 11287 N N . HIS A 1 10 ? -6.737 16.415 -16.166 1.00 0.00 10 HIS A N 11
ATOM 11288 C CA . HIS A 1 10 ? -7.497 15.197 -16.485 1.00 0.00 10 HIS A CA 11
ATOM 11289 C C . HIS A 1 10 ? -9.012 15.405 -16.307 1.00 0.00 10 HIS A C 11
ATOM 11290 O O . HIS A 1 10 ? -9.446 16.276 -15.545 1.00 0.00 10 HIS A O 11
ATOM 11304 N N . GLY A 1 11 ? -9.821 14.602 -16.999 1.00 0.00 11 GLY A N 11
ATOM 11305 C CA . GLY A 1 11 ? -11.286 14.679 -16.985 1.00 0.00 11 GLY A CA 11
ATOM 11306 C C . GLY A 1 11 ? -11.975 13.580 -17.806 1.00 0.00 11 GLY A C 11
ATOM 11307 O O . GLY A 1 11 ? -11.322 12.671 -18.329 1.00 0.00 11 GLY A O 11
ATOM 11311 N N . SER A 1 12 ? -13.305 13.689 -17.934 1.00 0.00 12 SER A N 11
ATOM 11312 C CA . SER A 1 12 ? -14.215 12.673 -18.499 1.00 0.00 12 SER A CA 11
ATOM 11313 C C . SER A 1 12 ? -14.246 11.338 -17.724 1.00 0.00 12 SER A C 11
ATOM 11314 O O . SER A 1 12 ? -13.449 11.096 -16.809 1.00 0.00 12 SER A O 11
ATOM 11322 N N . GLY A 1 13 ? -15.217 10.477 -18.049 1.00 0.00 58 GLY A N 11
ATOM 11323 C CA . GLY A 1 13 ? -15.523 9.247 -17.307 1.00 0.00 58 GLY A CA 11
ATOM 11324 C C . GLY A 1 13 ? -15.988 9.509 -15.864 1.00 0.00 58 GLY A C 11
ATOM 11325 O O . GLY A 1 13 ? -16.477 10.597 -15.539 1.00 0.00 58 GLY A O 11
ATOM 11329 N N . ALA A 1 14 ? -15.829 8.514 -14.988 1.00 0.00 59 ALA A N 11
ATOM 11330 C CA . ALA A 1 14 ? -16.079 8.651 -13.553 1.00 0.00 59 ALA A CA 11
ATOM 11331 C C . ALA A 1 14 ? -14.895 9.332 -12.834 1.00 0.00 59 ALA A C 11
ATOM 11332 O O . ALA A 1 14 ? -13.739 8.923 -12.995 1.00 0.00 59 ALA A O 11
ATOM 11339 N N . LEU A 1 15 ? -15.185 10.352 -12.017 1.00 0.00 60 LEU A N 11
ATOM 11340 C CA . LEU A 1 15 ? -14.206 11.040 -11.162 1.00 0.00 60 LEU A CA 11
ATOM 11341 C C . LEU A 1 15 ? -13.972 10.284 -9.833 1.00 0.00 60 LEU A C 11
ATOM 11342 O O . LEU A 1 15 ? -14.588 9.247 -9.567 1.00 0.00 60 LEU A O 11
ATOM 11358 N N . ALA A 1 16 ? -13.036 10.782 -9.017 1.00 0.00 61 ALA A N 11
ATOM 11359 C CA . ALA A 1 16 ? -12.500 10.083 -7.847 1.00 0.00 61 ALA A CA 11
ATOM 11360 C C . ALA A 1 16 ? -13.553 9.605 -6.830 1.00 0.00 61 ALA A C 11
ATOM 11361 O O . ALA A 1 16 ? -14.466 10.351 -6.459 1.00 0.00 61 ALA A O 11
ATOM 11368 N N . ALA A 1 17 ? -13.353 8.389 -6.316 1.00 0.00 62 ALA A N 11
ATOM 11369 C CA . ALA A 1 17 ? -14.127 7.785 -5.236 1.00 0.00 62 ALA A CA 11
ATOM 11370 C C . ALA A 1 17 ? -13.380 7.714 -3.892 1.00 0.00 62 ALA A C 11
ATOM 11371 O O . ALA A 1 17 ? -12.151 7.762 -3.833 1.00 0.00 62 ALA A O 11
ATOM 11378 N N . LEU A 1 18 ? -14.147 7.587 -2.805 1.00 0.00 63 LEU A N 11
ATOM 11379 C CA . LEU A 1 18 ? -13.658 7.508 -1.424 1.00 0.00 63 LEU A CA 11
ATOM 11380 C C . LEU A 1 18 ? -14.255 6.301 -0.682 1.00 0.00 63 LEU A C 11
ATOM 11381 O O . LEU A 1 18 ? -15.405 5.920 -0.913 1.00 0.00 63 LEU A O 11
ATOM 11397 N N . HIS A 1 19 ? -13.498 5.753 0.272 1.00 0.00 64 HIS A N 11
ATOM 11398 C CA . HIS A 1 19 ? -14.029 4.861 1.309 1.00 0.00 64 HIS A CA 11
ATOM 11399 C C . HIS A 1 19 ? -14.928 5.655 2.269 1.00 0.00 64 HIS A C 11
ATOM 11400 O O . HIS A 1 19 ? -14.516 6.701 2.775 1.00 0.00 64 HIS A O 11
ATOM 11414 N N . ALA A 1 20 ? -16.141 5.164 2.543 1.00 0.00 65 ALA A N 11
ATOM 11415 C CA . ALA A 1 20 ? -17.124 5.867 3.377 1.00 0.00 65 ALA A CA 11
ATOM 11416 C C . ALA A 1 20 ? -17.096 5.459 4.868 1.00 0.00 65 ALA A C 11
ATOM 11417 O O . ALA A 1 20 ? -17.517 6.235 5.728 1.00 0.00 65 ALA A O 11
ATOM 11424 N N . GLU A 1 21 ? -16.607 4.252 5.181 1.00 0.00 66 GLU A N 11
ATOM 11425 C CA . GLU A 1 21 ? -16.648 3.636 6.519 1.00 0.00 66 GLU A CA 11
ATOM 11426 C C . GLU A 1 21 ? -15.355 2.862 6.846 1.00 0.00 66 GLU A C 11
ATOM 11427 O O . GLU A 1 21 ? -14.563 2.531 5.957 1.00 0.00 66 GLU A O 11
ATOM 11439 N N . GLY A 1 22 ? -15.148 2.547 8.132 1.00 0.00 67 GLY A N 11
ATOM 11440 C CA . GLY A 1 22 ? -14.004 1.759 8.616 1.00 0.00 67 GLY A CA 11
ATOM 11441 C C . GLY A 1 22 ? -12.670 2.531 8.674 1.00 0.00 67 GLY A C 11
ATOM 11442 O O . GLY A 1 22 ? -12.659 3.759 8.545 1.00 0.00 67 GLY A O 11
ATOM 11446 N N . PRO A 1 23 ? -11.527 1.833 8.855 1.00 0.00 68 PRO A N 11
ATOM 11447 C CA . PRO A 1 23 ? -10.207 2.450 9.061 1.00 0.00 68 PRO A CA 11
ATOM 11448 C C . PRO A 1 23 ? -9.770 3.418 7.949 1.00 0.00 68 PRO A C 11
ATOM 11449 O O . PRO A 1 23 ? -9.004 4.351 8.199 1.00 0.00 68 PRO A O 11
ATOM 11460 N N . LEU A 1 24 ? -10.253 3.190 6.725 1.00 0.00 69 LEU A N 11
ATOM 11461 C CA . LEU A 1 24 ? -9.905 3.956 5.527 1.00 0.00 69 LEU A CA 11
ATOM 11462 C C . LEU A 1 24 ? -10.908 5.082 5.203 1.00 0.00 69 LEU A C 11
ATOM 11463 O O . LEU A 1 24 ? -10.754 5.760 4.187 1.00 0.00 69 LEU A O 11
ATOM 11479 N N . ALA A 1 25 ? -11.933 5.298 6.039 1.00 0.00 70 ALA A N 11
ATOM 11480 C CA . ALA A 1 25 ? -12.947 6.333 5.820 1.00 0.00 70 ALA A CA 11
ATOM 11481 C C . ALA A 1 25 ? -12.323 7.712 5.508 1.00 0.00 70 ALA A C 11
ATOM 11482 O O . ALA A 1 25 ? -11.471 8.209 6.252 1.00 0.00 70 ALA A O 11
ATOM 11489 N N . GLY A 1 26 ? -12.755 8.325 4.401 1.00 0.00 71 GLY A N 11
ATOM 11490 C CA . GLY A 1 26 ? -12.235 9.602 3.897 1.00 0.00 71 GLY A CA 11
ATOM 11491 C C . GLY A 1 26 ? -11.100 9.506 2.874 1.00 0.00 71 GLY A C 11
ATOM 11492 O O . GLY A 1 26 ? -10.679 10.541 2.358 1.00 0.00 71 GLY A O 11
ATOM 11496 N N . LEU A 1 27 ? -10.595 8.302 2.578 1.00 0.00 72 LEU A N 11
ATOM 11497 C CA . LEU A 1 27 ? -9.418 8.095 1.721 1.00 0.00 72 LEU A CA 11
ATOM 11498 C C . LEU A 1 27 ? -9.792 7.523 0.326 1.00 0.00 72 LEU A C 11
ATOM 11499 O O . LEU A 1 27 ? -10.834 6.873 0.209 1.00 0.00 72 LEU A O 11
ATOM 11515 N N . PRO A 1 28 ? -8.970 7.729 -0.730 1.00 0.00 73 PRO A N 11
ATOM 11516 C CA . PRO A 1 28 ? -9.187 7.165 -2.076 1.00 0.00 73 PRO A CA 11
ATOM 11517 C C . PRO A 1 28 ? -9.338 5.643 -2.064 1.00 0.00 73 PRO A C 11
ATOM 11518 O O . PRO A 1 28 ? -8.657 4.952 -1.306 1.00 0.00 73 PRO A O 11
ATOM 11529 N N . VAL A 1 29 ? -10.176 5.106 -2.949 1.00 0.00 74 VAL A N 11
ATOM 11530 C CA . VAL A 1 29 ? -10.277 3.653 -3.158 1.00 0.00 74 VAL A CA 11
ATOM 11531 C C . VAL A 1 29 ? -9.159 3.157 -4.089 1.00 0.00 74 VAL A C 11
ATOM 11532 O O . VAL A 1 29 ? -8.658 2.047 -3.899 1.00 0.00 74 VAL A O 11
ATOM 11545 N N . THR A 1 30 ? -8.719 3.985 -5.047 1.00 0.00 75 THR A N 11
ATOM 11546 C CA . THR A 1 30 ? -7.727 3.625 -6.083 1.00 0.00 75 THR A CA 11
ATOM 11547 C C . THR A 1 30 ? -6.639 4.690 -6.285 1.00 0.00 75 THR A C 11
ATOM 11548 O O . THR A 1 30 ? -6.772 5.835 -5.850 1.00 0.00 75 THR A O 11
ATOM 11559 N N . ARG A 1 31 ? -5.565 4.331 -7.007 1.00 0.00 76 ARG A N 11
ATOM 11560 C CA . ARG A 1 31 ? -4.505 5.284 -7.414 1.00 0.00 76 ARG A CA 11
ATOM 11561 C C . ARG A 1 31 ? -5.047 6.386 -8.332 1.00 0.00 76 ARG A C 11
ATOM 11562 O O . ARG A 1 31 ? -4.642 7.537 -8.200 1.00 0.00 76 ARG A O 11
ATOM 11583 N N . SER A 1 32 ? -6.015 6.058 -9.188 1.00 0.00 77 SER A N 11
ATOM 11584 C CA . SER A 1 32 ? -6.712 7.033 -10.042 1.00 0.00 77 SER A CA 11
ATOM 11585 C C . SER A 1 32 ? -7.545 8.010 -9.204 1.00 0.00 77 SER A C 11
ATOM 11586 O O . SER A 1 32 ? -7.450 9.223 -9.409 1.00 0.00 77 SER A O 11
ATOM 11594 N N . ASP A 1 33 ? -8.264 7.522 -8.180 1.00 0.00 78 ASP A N 11
ATOM 11595 C CA . ASP A 1 33 ? -8.978 8.403 -7.244 1.00 0.00 78 ASP A CA 11
ATOM 11596 C C . ASP A 1 33 ? -8.001 9.338 -6.531 1.00 0.00 78 ASP A C 11
ATOM 11597 O O . ASP A 1 33 ? -8.230 10.541 -6.484 1.00 0.00 78 ASP A O 11
ATOM 11606 N N . ALA A 1 34 ? -6.885 8.808 -6.023 1.00 0.00 79 ALA A N 11
ATOM 11607 C CA . ALA A 1 34 ? -5.868 9.583 -5.318 1.00 0.00 79 ALA A CA 11
ATOM 11608 C C . ALA A 1 34 ? -5.247 10.680 -6.204 1.00 0.00 79 ALA A C 11
ATOM 11609 O O . ALA A 1 34 ? -5.176 11.839 -5.802 1.00 0.00 79 ALA A O 11
ATOM 11616 N N . ARG A 1 35 ? -4.863 10.341 -7.442 1.00 0.00 80 ARG A N 11
ATOM 11617 C CA . ARG A 1 35 ? -4.302 11.280 -8.430 1.00 0.00 80 ARG A CA 11
ATOM 11618 C C . ARG A 1 35 ? -5.295 12.388 -8.799 1.00 0.00 80 ARG A C 11
ATOM 11619 O O . ARG A 1 35 ? -4.912 13.556 -8.825 1.00 0.00 80 ARG A O 11
ATOM 11640 N N . VAL A 1 36 ? -6.574 12.058 -8.990 1.00 0.00 81 VAL A N 11
ATOM 11641 C CA . VAL A 1 36 ? -7.634 13.050 -9.260 1.00 0.00 81 VAL A CA 11
ATOM 11642 C C . VAL A 1 36 ? -7.999 13.869 -8.012 1.00 0.00 81 VAL A C 11
ATOM 11643 O O . VAL A 1 36 ? -8.228 15.066 -8.147 1.00 0.00 81 VAL A O 11
ATOM 11656 N N . LEU A 1 37 ? -7.981 13.304 -6.798 1.00 0.00 82 LEU A N 11
ATOM 11657 C CA . LEU A 1 37 ? -8.176 14.086 -5.563 1.00 0.00 82 LEU A CA 11
ATOM 11658 C C . LEU A 1 37 ? -7.057 15.119 -5.375 1.00 0.00 82 LEU A C 11
ATOM 11659 O O . LEU A 1 37 ? -7.352 16.283 -5.111 1.00 0.00 82 LEU A O 11
ATOM 11675 N N . ILE A 1 38 ? -5.792 14.740 -5.600 1.00 0.00 83 ILE A N 11
ATOM 11676 C CA . ILE A 1 38 ? -4.662 15.687 -5.566 1.00 0.00 83 ILE A CA 11
ATOM 11677 C C . ILE A 1 38 ? -4.801 16.740 -6.676 1.00 0.00 83 ILE A C 11
ATOM 11678 O O . ILE A 1 38 ? -4.558 17.920 -6.422 1.00 0.00 83 ILE A O 11
ATOM 11694 N N . PHE A 1 39 ? -5.232 16.353 -7.883 1.00 0.00 84 PHE A N 11
ATOM 11695 C CA . PHE A 1 39 ? -5.487 17.314 -8.962 1.00 0.00 84 PHE A CA 11
ATOM 11696 C C . PHE A 1 39 ? -6.566 18.341 -8.582 1.00 0.00 84 PHE A C 11
ATOM 11697 O O . PHE A 1 39 ? -6.332 19.541 -8.688 1.00 0.00 84 PHE A O 11
ATOM 11714 N N . ASN A 1 40 ? -7.725 17.888 -8.087 1.00 0.00 85 ASN A N 11
ATOM 11715 C CA . ASN A 1 40 ? -8.821 18.763 -7.672 1.00 0.00 85 ASN A CA 11
ATOM 11716 C C . ASN A 1 40 ? -8.432 19.662 -6.480 1.00 0.00 85 ASN A C 11
ATOM 11717 O O . ASN A 1 40 ? -8.789 20.842 -6.453 1.00 0.00 85 ASN A O 11
ATOM 11728 N N . GLU A 1 41 ? -7.665 19.126 -5.522 1.00 0.00 86 GLU A N 11
ATOM 11729 C CA . GLU A 1 41 ? -7.093 19.888 -4.408 1.00 0.00 86 GLU A CA 11
ATOM 11730 C C . GLU A 1 41 ? -6.168 21.002 -4.922 1.00 0.00 86 GLU A C 11
ATOM 11731 O O . GLU A 1 41 ? -6.402 22.170 -4.595 1.00 0.00 86 GLU A O 11
ATOM 11743 N N . TRP A 1 42 ? -5.170 20.679 -5.764 1.00 0.00 87 TRP A N 11
ATOM 11744 C CA . TRP A 1 42 ? -4.347 21.699 -6.397 1.00 0.00 87 TRP A CA 11
ATOM 11745 C C . TRP A 1 42 ? -5.207 22.726 -7.136 1.00 0.00 87 TRP A C 11
ATOM 11746 O O . TRP A 1 42 ? -4.985 23.917 -6.951 1.00 0.00 87 TRP A O 11
ATOM 11767 N N . GLU A 1 43 ? -6.197 22.302 -7.926 1.00 0.00 88 GLU A N 11
ATOM 11768 C CA . GLU A 1 43 ? -6.969 23.209 -8.774 1.00 0.00 88 GLU A CA 11
ATOM 11769 C C . GLU A 1 43 ? -7.772 24.237 -7.955 1.00 0.00 88 GLU A C 11
ATOM 11770 O O . GLU A 1 43 ? -7.717 25.433 -8.243 1.00 0.00 88 GLU A O 11
ATOM 11782 N N . GLU A 1 44 ? -8.463 23.805 -6.893 1.00 0.00 89 GLU A N 11
ATOM 11783 C CA . GLU A 1 44 ? -9.199 24.690 -5.985 1.00 0.00 89 GLU A CA 11
ATOM 11784 C C . GLU A 1 44 ? -8.258 25.650 -5.237 1.00 0.00 89 GLU A C 11
ATOM 11785 O O . GLU A 1 44 ? -8.464 26.873 -5.250 1.00 0.00 89 GLU A O 11
ATOM 11797 N N . ARG A 1 45 ? -7.182 25.121 -4.638 1.00 0.00 90 ARG A N 11
ATOM 11798 C CA . ARG A 1 45 ? -6.200 25.947 -3.920 1.00 0.00 90 ARG A CA 11
ATOM 11799 C C . ARG A 1 45 ? -5.543 26.956 -4.850 1.00 0.00 90 ARG A C 11
ATOM 11800 O O . ARG A 1 45 ? -5.532 28.139 -4.540 1.00 0.00 90 ARG A O 11
ATOM 11821 N N . LYS A 1 46 ? -5.062 26.501 -6.007 1.00 0.00 91 LYS A N 11
ATOM 11822 C CA . LYS A 1 46 ? -4.470 27.339 -7.069 1.00 0.00 91 LYS A CA 11
ATOM 11823 C C . LYS A 1 46 ? -5.423 28.434 -7.563 1.00 0.00 91 LYS A C 11
ATOM 11824 O O . LYS A 1 46 ? -4.988 29.571 -7.732 1.00 0.00 91 LYS A O 11
ATOM 11843 N N . LYS A 1 47 ? -6.721 28.150 -7.745 1.00 0.00 92 LYS A N 11
ATOM 11844 C CA . LYS A 1 47 ? -7.732 29.159 -8.078 1.00 0.00 92 LYS A CA 11
ATOM 11845 C C . LYS A 1 47 ? -7.921 30.203 -6.964 1.00 0.00 92 LYS A C 11
ATOM 11846 O O . LYS A 1 47 ? -8.139 31.377 -7.267 1.00 0.00 92 LYS A O 11
ATOM 11865 N N . SER A 1 48 ? -7.778 29.805 -5.695 1.00 0.00 93 SER A N 11
ATOM 11866 C CA . SER A 1 48 ? -7.785 30.737 -4.549 1.00 0.00 93 SER A CA 11
ATOM 11867 C C . SER A 1 48 ? -6.461 31.518 -4.351 1.00 0.00 93 SER A C 11
ATOM 11868 O O . SER A 1 48 ? -6.483 32.706 -4.023 1.00 0.00 93 SER A O 11
ATOM 11876 N N . ASP A 1 49 ? -5.308 30.880 -4.588 1.00 0.00 94 ASP A N 11
ATOM 11877 C CA . ASP A 1 49 ? -3.942 31.356 -4.333 1.00 0.00 94 ASP A CA 11
ATOM 11878 C C . ASP A 1 49 ? -2.961 30.731 -5.365 1.00 0.00 94 ASP A C 11
ATOM 11879 O O . ASP A 1 49 ? -2.651 29.539 -5.281 1.00 0.00 94 ASP A O 11
ATOM 11888 N N . PRO A 1 50 ? -2.448 31.500 -6.344 1.00 0.00 95 PRO A N 11
ATOM 11889 C CA . PRO A 1 50 ? -1.911 30.980 -7.615 1.00 0.00 95 PRO A CA 11
ATOM 11890 C C . PRO A 1 50 ? -0.540 30.279 -7.564 1.00 0.00 95 PRO A C 11
ATOM 11891 O O . PRO A 1 50 ? -0.148 29.638 -8.542 1.00 0.00 95 PRO A O 11
ATOM 11902 N N . TRP A 1 51 ? 0.203 30.389 -6.459 1.00 0.00 96 TRP A N 11
ATOM 11903 C CA . TRP A 1 51 ? 1.588 29.899 -6.331 1.00 0.00 96 TRP A CA 11
ATOM 11904 C C . TRP A 1 51 ? 1.748 28.365 -6.313 1.00 0.00 96 TRP A C 11
ATOM 11905 O O . TRP A 1 51 ? 2.867 27.872 -6.482 1.00 0.00 96 TRP A O 11
ATOM 11926 N N . LEU A 1 52 ? 0.681 27.613 -6.009 1.00 0.00 97 LEU A N 11
ATOM 11927 C CA . LEU A 1 52 ? 0.806 26.234 -5.534 1.00 0.00 97 LEU A CA 11
ATOM 11928 C C . LEU A 1 52 ? 1.355 25.257 -6.600 1.00 0.00 97 LEU A C 11
ATOM 11929 O O . LEU A 1 52 ? 0.934 25.274 -7.759 1.00 0.00 97 LEU A O 11
ATOM 11945 N N . ARG A 1 53 ? 2.249 24.351 -6.175 1.00 0.00 98 ARG A N 11
ATOM 11946 C CA . ARG A 1 53 ? 2.814 23.254 -6.989 1.00 0.00 98 ARG A CA 11
ATOM 11947 C C . ARG A 1 53 ? 1.887 22.024 -7.010 1.00 0.00 98 ARG A C 11
ATOM 11948 O O . ARG A 1 53 ? 1.201 21.740 -6.029 1.00 0.00 98 ARG A O 11
ATOM 11969 N N . LEU A 1 54 ? 1.900 21.274 -8.116 1.00 0.00 99 LEU A N 11
ATOM 11970 C CA . LEU A 1 54 ? 1.112 20.051 -8.335 1.00 0.00 99 LEU A CA 11
ATOM 11971 C C . LEU A 1 54 ? 2.072 18.846 -8.468 1.00 0.00 99 LEU A C 11
ATOM 11972 O O . LEU A 1 54 ? 2.893 18.808 -9.387 1.00 0.00 99 LEU A O 11
ATOM 11988 N N . ASP A 1 55 ? 1.953 17.853 -7.578 1.00 0.00 100 ASP A N 11
ATOM 11989 C CA . ASP A 1 55 ? 2.711 16.590 -7.631 1.00 0.00 100 ASP A CA 11
ATOM 11990 C C . ASP A 1 55 ? 1.822 15.382 -7.271 1.00 0.00 100 ASP A C 11
ATOM 11991 O O . ASP A 1 55 ? 1.362 15.261 -6.136 1.00 0.00 100 ASP A O 11
ATOM 12000 N N . MET A 1 56 ? 1.582 14.477 -8.232 1.00 0.00 101 MET A N 11
ATOM 12001 C CA . MET A 1 56 ? 0.784 13.249 -8.034 1.00 0.00 101 MET A CA 11
ATOM 12002 C C . MET A 1 56 ? 1.264 12.051 -8.873 1.00 0.00 101 MET A C 11
ATOM 12003 O O . MET A 1 56 ? 0.485 11.349 -9.522 1.00 0.00 101 MET A O 11
ATOM 12017 N N . SER A 1 57 ? 2.569 11.790 -8.809 1.00 0.00 102 SER A N 11
ATOM 12018 C CA . SER A 1 57 ? 3.164 10.493 -9.181 1.00 0.00 102 SER A CA 11
ATOM 12019 C C . SER A 1 57 ? 2.867 9.426 -8.117 1.00 0.00 102 SER A C 11
ATOM 12020 O O . SER A 1 57 ? 2.569 9.744 -6.964 1.00 0.00 102 SER A O 11
ATOM 12028 N N . ASP A 1 58 ? 2.990 8.146 -8.473 1.00 0.00 103 ASP A N 11
ATOM 12029 C CA . ASP A 1 58 ? 2.625 7.012 -7.606 1.00 0.00 103 ASP A CA 11
ATOM 12030 C C . ASP A 1 58 ? 3.265 7.088 -6.207 1.00 0.00 103 ASP A C 11
ATOM 12031 O O . ASP A 1 58 ? 2.587 6.859 -5.208 1.00 0.00 103 ASP A O 11
ATOM 12040 N N . LYS A 1 59 ? 4.524 7.543 -6.112 1.00 0.00 104 LYS A N 11
ATOM 12041 C CA . LYS A 1 59 ? 5.214 7.795 -4.831 1.00 0.00 104 LYS A CA 11
ATOM 12042 C C . LYS A 1 59 ? 4.519 8.836 -3.948 1.00 0.00 104 LYS A C 11
ATOM 12043 O O . LYS A 1 59 ? 4.375 8.626 -2.748 1.00 0.00 104 LYS A O 11
ATOM 12062 N N . ALA A 1 60 ? 4.018 9.918 -4.547 1.00 0.00 105 ALA A N 11
ATOM 12063 C CA . ALA A 1 60 ? 3.209 10.931 -3.858 1.00 0.00 105 ALA A CA 11
ATOM 12064 C C . ALA A 1 60 ? 1.875 10.350 -3.378 1.00 0.00 105 ALA A C 11
ATOM 12065 O O . ALA A 1 60 ? 1.445 10.623 -2.256 1.00 0.00 105 ALA A O 11
ATOM 12072 N N . ILE A 1 61 ? 1.265 9.471 -4.184 1.00 0.00 106 ILE A N 11
ATOM 12073 C CA . ILE A 1 61 ? 0.019 8.789 -3.788 1.00 0.00 106 ILE A CA 11
ATOM 12074 C C . ILE A 1 61 ? 0.274 7.860 -2.603 1.00 0.00 106 ILE A C 11
ATOM 12075 O O . ILE A 1 61 ? -0.451 7.938 -1.619 1.00 0.00 106 ILE A O 11
ATOM 12091 N N . PHE A 1 62 ? 1.325 7.043 -2.639 1.00 0.00 107 PHE A N 11
ATOM 12092 C CA . PHE A 1 62 ? 1.604 6.101 -1.542 1.00 0.00 107 PHE A CA 11
ATOM 12093 C C . PHE A 1 62 ? 2.053 6.813 -0.251 1.00 0.00 107 PHE A C 11
ATOM 12094 O O . PHE A 1 62 ? 1.723 6.357 0.845 1.00 0.00 107 PHE A O 11
ATOM 12111 N N . ARG A 1 63 ? 2.749 7.959 -0.357 1.00 0.00 108 ARG A N 11
ATOM 12112 C CA . ARG A 1 63 ? 3.128 8.798 0.793 1.00 0.00 108 ARG A CA 11
ATOM 12113 C C . ARG A 1 63 ? 1.935 9.517 1.438 1.00 0.00 108 ARG A C 11
ATOM 12114 O O . ARG A 1 63 ? 1.888 9.603 2.665 1.00 0.00 108 ARG A O 11
ATOM 12135 N N . ARG A 1 64 ? 0.952 9.983 0.651 1.00 0.00 109 ARG A N 11
ATOM 12136 C CA . ARG A 1 64 ? -0.321 10.517 1.193 1.00 0.00 109 ARG A CA 11
ATOM 12137 C C . ARG A 1 64 ? -1.244 9.419 1.737 1.00 0.00 109 ARG A C 11
ATOM 12138 O O . ARG A 1 64 ? -1.870 9.599 2.782 1.00 0.00 109 ARG A O 11
ATOM 12159 N N . TYR A 1 65 ? -1.326 8.300 1.018 1.00 0.00 110 TYR A N 11
ATOM 12160 C CA . TYR A 1 65 ? -2.347 7.262 1.166 1.00 0.00 110 TYR A CA 11
ATOM 12161 C C . TYR A 1 65 ? -1.681 5.867 1.252 1.00 0.00 110 TYR A C 11
ATOM 12162 O O . TYR A 1 65 ? -1.569 5.157 0.247 1.00 0.00 110 TYR A O 11
ATOM 12180 N N . PRO A 1 66 ? -1.198 5.456 2.444 1.00 0.00 111 PRO A N 11
ATOM 12181 C CA . PRO A 1 66 ? -0.326 4.284 2.605 1.00 0.00 111 PRO A CA 11
ATOM 12182 C C . PRO A 1 66 ? -1.021 2.932 2.370 1.00 0.00 111 PRO A C 11
ATOM 12183 O O . PRO A 1 66 ? -0.349 1.905 2.270 1.00 0.00 111 PRO A O 11
ATOM 12194 N N . HIS A 1 67 ? -2.354 2.909 2.252 1.00 0.00 112 HIS A N 11
ATOM 12195 C CA . HIS A 1 67 ? -3.128 1.705 1.931 1.00 0.00 112 HIS A CA 11
ATOM 12196 C C . HIS A 1 67 ? -3.107 1.327 0.435 1.00 0.00 112 HIS A C 11
ATOM 12197 O O . HIS A 1 67 ? -3.540 0.223 0.093 1.00 0.00 112 HIS A O 11
ATOM 12211 N N . LEU A 1 68 ? -2.596 2.192 -0.460 1.00 0.00 113 LEU A N 11
ATOM 12212 C CA . LEU A 1 68 ? -2.546 1.917 -1.909 1.00 0.00 113 LEU A CA 11
ATOM 12213 C C . LEU A 1 68 ? -1.351 1.030 -2.322 1.00 0.00 113 LEU A C 11
ATOM 12214 O O . LEU A 1 68 ? -1.501 0.246 -3.266 1.00 0.00 113 LEU A O 11
ATOM 12230 N N . ARG A 1 69 ? -0.197 1.106 -1.632 1.00 0.00 114 ARG A N 11
ATOM 12231 C CA . ARG A 1 69 ? 0.947 0.191 -1.827 1.00 0.00 114 ARG A CA 11
ATOM 12232 C C . ARG A 1 69 ? 1.707 -0.097 -0.521 1.00 0.00 114 ARG A C 11
ATOM 12233 O O . ARG A 1 69 ? 2.285 0.840 0.078 1.00 0.00 114 ARG A O 11
ATOM 12255 N N . MET A 1 1 ? 5.817 46.673 -27.547 1.00 0.00 1 MET A N 12
ATOM 12256 C CA . MET A 1 1 ? 5.971 45.609 -26.507 1.00 0.00 1 MET A CA 12
ATOM 12257 C C . MET A 1 1 ? 4.612 45.263 -25.871 1.00 0.00 1 MET A C 12
ATOM 12258 O O . MET A 1 1 ? 3.786 46.152 -25.658 1.00 0.00 1 MET A O 12
ATOM 12274 N N . ARG A 1 2 ? 4.380 43.977 -25.556 1.00 0.00 2 ARG A N 12
ATOM 12275 C CA . ARG A 1 2 ? 3.174 43.460 -24.863 1.00 0.00 2 ARG A CA 12
ATOM 12276 C C . ARG A 1 2 ? 3.547 42.640 -23.619 1.00 0.00 2 ARG A C 12
ATOM 12277 O O . ARG A 1 2 ? 4.642 42.077 -23.554 1.00 0.00 2 ARG A O 12
ATOM 12298 N N . GLY A 1 3 ? 2.634 42.551 -22.650 1.00 0.00 3 GLY A N 12
ATOM 12299 C CA . GLY A 1 3 ? 2.849 41.798 -21.399 1.00 0.00 3 GLY A CA 12
ATOM 12300 C C . GLY A 1 3 ? 1.610 41.535 -20.527 1.00 0.00 3 GLY A C 12
ATOM 12301 O O . GLY A 1 3 ? 1.758 41.029 -19.411 1.00 0.00 3 GLY A O 12
ATOM 12305 N N . SER A 1 4 ? 0.400 41.868 -20.995 1.00 0.00 4 SER A N 12
ATOM 12306 C CA . SER A 1 4 ? -0.862 41.661 -20.262 1.00 0.00 4 SER A CA 12
ATOM 12307 C C . SER A 1 4 ? -1.491 40.289 -20.552 1.00 0.00 4 SER A C 12
ATOM 12308 O O . SER A 1 4 ? -1.540 39.838 -21.702 1.00 0.00 4 SER A O 12
ATOM 12316 N N . HIS A 1 5 ? -1.985 39.620 -19.500 1.00 0.00 5 HIS A N 12
ATOM 12317 C CA . HIS A 1 5 ? -2.599 38.283 -19.547 1.00 0.00 5 HIS A CA 12
ATOM 12318 C C . HIS A 1 5 ? -3.742 38.144 -18.527 1.00 0.00 5 HIS A C 12
ATOM 12319 O O . HIS A 1 5 ? -3.652 38.671 -17.414 1.00 0.00 5 HIS A O 12
ATOM 12333 N N . HIS A 1 6 ? -4.792 37.398 -18.882 1.00 0.00 6 HIS A N 12
ATOM 12334 C CA . HIS A 1 6 ? -5.918 37.043 -17.999 1.00 0.00 6 HIS A CA 12
ATOM 12335 C C . HIS A 1 6 ? -6.603 35.739 -18.446 1.00 0.00 6 HIS A C 12
ATOM 12336 O O . HIS A 1 6 ? -6.721 35.469 -19.645 1.00 0.00 6 HIS A O 12
ATOM 12350 N N . HIS A 1 7 ? -7.066 34.929 -17.484 1.00 0.00 7 HIS A N 12
ATOM 12351 C CA . HIS A 1 7 ? -7.856 33.707 -17.721 1.00 0.00 7 HIS A CA 12
ATOM 12352 C C . HIS A 1 7 ? -8.668 33.313 -16.471 1.00 0.00 7 HIS A C 12
ATOM 12353 O O . HIS A 1 7 ? -8.209 33.528 -15.343 1.00 0.00 7 HIS A O 12
ATOM 12367 N N . HIS A 1 8 ? -9.857 32.729 -16.655 1.00 0.00 8 HIS A N 12
ATOM 12368 C CA . HIS A 1 8 ? -10.718 32.206 -15.577 1.00 0.00 8 HIS A CA 12
ATOM 12369 C C . HIS A 1 8 ? -11.640 31.086 -16.091 1.00 0.00 8 HIS A C 12
ATOM 12370 O O . HIS A 1 8 ? -12.052 31.108 -17.256 1.00 0.00 8 HIS A O 12
ATOM 12384 N N . HIS A 1 9 ? -11.978 30.114 -15.235 1.00 0.00 9 HIS A N 12
ATOM 12385 C CA . HIS A 1 9 ? -12.817 28.952 -15.576 1.00 0.00 9 HIS A CA 12
ATOM 12386 C C . HIS A 1 9 ? -13.603 28.388 -14.378 1.00 0.00 9 HIS A C 12
ATOM 12387 O O . HIS A 1 9 ? -13.287 28.657 -13.214 1.00 0.00 9 HIS A O 12
ATOM 12401 N N . HIS A 1 10 ? -14.616 27.565 -14.680 1.00 0.00 10 HIS A N 12
ATOM 12402 C CA . HIS A 1 10 ? -15.533 26.932 -13.717 1.00 0.00 10 HIS A CA 12
ATOM 12403 C C . HIS A 1 10 ? -15.683 25.419 -13.970 1.00 0.00 10 HIS A C 12
ATOM 12404 O O . HIS A 1 10 ? -15.362 24.922 -15.054 1.00 0.00 10 HIS A O 12
ATOM 12418 N N . GLY A 1 11 ? -16.175 24.686 -12.962 1.00 0.00 11 GLY A N 12
ATOM 12419 C CA . GLY A 1 11 ? -16.186 23.215 -12.919 1.00 0.00 11 GLY A CA 12
ATOM 12420 C C . GLY A 1 11 ? -14.874 22.627 -12.370 1.00 0.00 11 GLY A C 12
ATOM 12421 O O . GLY A 1 11 ? -13.792 23.161 -12.635 1.00 0.00 11 GLY A O 12
ATOM 12425 N N . SER A 1 12 ? -14.970 21.545 -11.585 1.00 0.00 12 SER A N 12
ATOM 12426 C CA . SER A 1 12 ? -13.897 21.116 -10.657 1.00 0.00 12 SER A CA 12
ATOM 12427 C C . SER A 1 12 ? -13.436 19.655 -10.798 1.00 0.00 12 SER A C 12
ATOM 12428 O O . SER A 1 12 ? -12.622 19.190 -9.994 1.00 0.00 12 SER A O 12
ATOM 12436 N N . GLY A 1 13 ? -13.955 18.914 -11.789 1.00 0.00 58 GLY A N 12
ATOM 12437 C CA . GLY A 1 13 ? -13.474 17.572 -12.173 1.00 0.00 58 GLY A CA 12
ATOM 12438 C C . GLY A 1 13 ? -13.587 16.482 -11.095 1.00 0.00 58 GLY A C 12
ATOM 12439 O O . GLY A 1 13 ? -12.771 15.560 -11.062 1.00 0.00 58 GLY A O 12
ATOM 12443 N N . ALA A 1 14 ? -14.561 16.585 -10.186 1.00 0.00 59 ALA A N 12
ATOM 12444 C CA . ALA A 1 14 ? -14.660 15.805 -8.943 1.00 0.00 59 ALA A CA 12
ATOM 12445 C C . ALA A 1 14 ? -15.204 14.360 -9.117 1.00 0.00 59 ALA A C 12
ATOM 12446 O O . ALA A 1 14 ? -16.112 13.926 -8.402 1.00 0.00 59 ALA A O 12
ATOM 12453 N N . LEU A 1 15 ? -14.647 13.596 -10.070 1.00 0.00 60 LEU A N 12
ATOM 12454 C CA . LEU A 1 15 ? -15.056 12.212 -10.386 1.00 0.00 60 LEU A CA 12
ATOM 12455 C C . LEU A 1 15 ? -14.467 11.126 -9.462 1.00 0.00 60 LEU A C 12
ATOM 12456 O O . LEU A 1 15 ? -14.878 9.965 -9.519 1.00 0.00 60 LEU A O 12
ATOM 12472 N N . ALA A 1 16 ? -13.497 11.495 -8.618 1.00 0.00 61 ALA A N 12
ATOM 12473 C CA . ALA A 1 16 ? -12.796 10.584 -7.712 1.00 0.00 61 ALA A CA 12
ATOM 12474 C C . ALA A 1 16 ? -13.705 9.986 -6.619 1.00 0.00 61 ALA A C 12
ATOM 12475 O O . ALA A 1 16 ? -14.588 10.669 -6.091 1.00 0.00 61 ALA A O 12
ATOM 12482 N N . ALA A 1 17 ? -13.443 8.731 -6.243 1.00 0.00 62 ALA A N 12
ATOM 12483 C CA . ALA A 1 17 ? -14.191 7.989 -5.229 1.00 0.00 62 ALA A CA 12
ATOM 12484 C C . ALA A 1 17 ? -13.431 7.749 -3.914 1.00 0.00 62 ALA A C 12
ATOM 12485 O O . ALA A 1 17 ? -12.205 7.627 -3.891 1.00 0.00 62 ALA A O 12
ATOM 12492 N N . LEU A 1 18 ? -14.189 7.646 -2.817 1.00 0.00 63 LEU A N 12
ATOM 12493 C CA . LEU A 1 18 ? -13.693 7.432 -1.452 1.00 0.00 63 LEU A CA 12
ATOM 12494 C C . LEU A 1 18 ? -14.298 6.171 -0.811 1.00 0.00 63 LEU A C 12
ATOM 12495 O O . LEU A 1 18 ? -15.457 5.827 -1.055 1.00 0.00 63 LEU A O 12
ATOM 12511 N N . HIS A 1 19 ? -13.530 5.530 0.071 1.00 0.00 64 HIS A N 12
ATOM 12512 C CA . HIS A 1 19 ? -14.040 4.552 1.042 1.00 0.00 64 HIS A CA 12
ATOM 12513 C C . HIS A 1 19 ? -14.901 5.251 2.106 1.00 0.00 64 HIS A C 12
ATOM 12514 O O . HIS A 1 19 ? -14.559 6.346 2.558 1.00 0.00 64 HIS A O 12
ATOM 12528 N N . ALA A 1 20 ? -15.997 4.617 2.533 1.00 0.00 65 ALA A N 12
ATOM 12529 C CA . ALA A 1 20 ? -16.996 5.231 3.422 1.00 0.00 65 ALA A CA 12
ATOM 12530 C C . ALA A 1 20 ? -16.958 4.735 4.884 1.00 0.00 65 ALA A C 12
ATOM 12531 O O . ALA A 1 20 ? -17.543 5.378 5.758 1.00 0.00 65 ALA A O 12
ATOM 12538 N N . GLU A 1 21 ? -16.295 3.607 5.168 1.00 0.00 66 GLU A N 12
ATOM 12539 C CA . GLU A 1 21 ? -16.331 2.916 6.472 1.00 0.00 66 GLU A CA 12
ATOM 12540 C C . GLU A 1 21 ? -14.952 2.386 6.916 1.00 0.00 66 GLU A C 12
ATOM 12541 O O . GLU A 1 21 ? -14.053 2.177 6.096 1.00 0.00 66 GLU A O 12
ATOM 12553 N N . GLY A 1 22 ? -14.792 2.144 8.224 1.00 0.00 67 GLY A N 12
ATOM 12554 C CA . GLY A 1 22 ? -13.571 1.582 8.821 1.00 0.00 67 GLY A CA 12
ATOM 12555 C C . GLY A 1 22 ? -12.359 2.537 8.814 1.00 0.00 67 GLY A C 12
ATOM 12556 O O . GLY A 1 22 ? -12.523 3.741 8.589 1.00 0.00 67 GLY A O 12
ATOM 12560 N N . PRO A 1 23 ? -11.126 2.027 9.020 1.00 0.00 68 PRO A N 12
ATOM 12561 C CA . PRO A 1 23 ? -9.899 2.843 9.033 1.00 0.00 68 PRO A CA 12
ATOM 12562 C C . PRO A 1 23 ? -9.644 3.610 7.724 1.00 0.00 68 PRO A C 12
ATOM 12563 O O . PRO A 1 23 ? -8.971 4.643 7.722 1.00 0.00 68 PRO A O 12
ATOM 12574 N N . LEU A 1 24 ? -10.197 3.114 6.611 1.00 0.00 69 LEU A N 12
ATOM 12575 C CA . LEU A 1 24 ? -10.096 3.699 5.273 1.00 0.00 69 LEU A CA 12
ATOM 12576 C C . LEU A 1 24 ? -11.134 4.807 5.003 1.00 0.00 69 LEU A C 12
ATOM 12577 O O . LEU A 1 24 ? -11.040 5.472 3.970 1.00 0.00 69 LEU A O 12
ATOM 12593 N N . ALA A 1 25 ? -12.096 5.048 5.903 1.00 0.00 70 ALA A N 12
ATOM 12594 C CA . ALA A 1 25 ? -13.128 6.071 5.714 1.00 0.00 70 ALA A CA 12
ATOM 12595 C C . ALA A 1 25 ? -12.519 7.452 5.381 1.00 0.00 70 ALA A C 12
ATOM 12596 O O . ALA A 1 25 ? -11.676 7.972 6.118 1.00 0.00 70 ALA A O 12
ATOM 12603 N N . GLY A 1 26 ? -12.960 8.042 4.265 1.00 0.00 71 GLY A N 12
ATOM 12604 C CA . GLY A 1 26 ? -12.469 9.328 3.757 1.00 0.00 71 GLY A CA 12
ATOM 12605 C C . GLY A 1 26 ? -11.284 9.262 2.789 1.00 0.00 71 GLY A C 12
ATOM 12606 O O . GLY A 1 26 ? -10.841 10.315 2.329 1.00 0.00 71 GLY A O 12
ATOM 12610 N N . LEU A 1 27 ? -10.761 8.071 2.481 1.00 0.00 72 LEU A N 12
ATOM 12611 C CA . LEU A 1 27 ? -9.552 7.891 1.665 1.00 0.00 72 LEU A CA 12
ATOM 12612 C C . LEU A 1 27 ? -9.879 7.343 0.251 1.00 0.00 72 LEU A C 12
ATOM 12613 O O . LEU A 1 27 ? -10.891 6.658 0.099 1.00 0.00 72 LEU A O 12
ATOM 12629 N N . PRO A 1 28 ? -9.051 7.610 -0.787 1.00 0.00 73 PRO A N 12
ATOM 12630 C CA . PRO A 1 28 ? -9.256 7.123 -2.164 1.00 0.00 73 PRO A CA 12
ATOM 12631 C C . PRO A 1 28 ? -9.403 5.600 -2.258 1.00 0.00 73 PRO A C 12
ATOM 12632 O O . PRO A 1 28 ? -8.700 4.861 -1.566 1.00 0.00 73 PRO A O 12
ATOM 12643 N N . VAL A 1 29 ? -10.264 5.118 -3.158 1.00 0.00 74 VAL A N 12
ATOM 12644 C CA . VAL A 1 29 ? -10.434 3.670 -3.388 1.00 0.00 74 VAL A CA 12
ATOM 12645 C C . VAL A 1 29 ? -9.293 3.102 -4.245 1.00 0.00 74 VAL A C 12
ATOM 12646 O O . VAL A 1 29 ? -8.802 2.005 -3.968 1.00 0.00 74 VAL A O 12
ATOM 12659 N N . THR A 1 30 ? -8.822 3.858 -5.241 1.00 0.00 75 THR A N 12
ATOM 12660 C CA . THR A 1 30 ? -7.686 3.507 -6.117 1.00 0.00 75 THR A CA 12
ATOM 12661 C C . THR A 1 30 ? -6.768 4.705 -6.405 1.00 0.00 75 THR A C 12
ATOM 12662 O O . THR A 1 30 ? -7.127 5.861 -6.155 1.00 0.00 75 THR A O 12
ATOM 12673 N N . ARG A 1 31 ? -5.564 4.454 -6.944 1.00 0.00 76 ARG A N 12
ATOM 12674 C CA . ARG A 1 31 ? -4.574 5.497 -7.282 1.00 0.00 76 ARG A CA 12
ATOM 12675 C C . ARG A 1 31 ? -5.118 6.539 -8.260 1.00 0.00 76 ARG A C 12
ATOM 12676 O O . ARG A 1 31 ? -4.760 7.701 -8.140 1.00 0.00 76 ARG A O 12
ATOM 12697 N N . SER A 1 32 ? -6.054 6.172 -9.133 1.00 0.00 77 SER A N 12
ATOM 12698 C CA . SER A 1 32 ? -6.769 7.119 -10.008 1.00 0.00 77 SER A CA 12
ATOM 12699 C C . SER A 1 32 ? -7.587 8.136 -9.204 1.00 0.00 77 SER A C 12
ATOM 12700 O O . SER A 1 32 ? -7.505 9.337 -9.463 1.00 0.00 77 SER A O 12
ATOM 12708 N N . ASP A 1 33 ? -8.294 7.691 -8.156 1.00 0.00 78 ASP A N 12
ATOM 12709 C CA . ASP A 1 33 ? -8.986 8.601 -7.235 1.00 0.00 78 ASP A CA 12
ATOM 12710 C C . ASP A 1 33 ? -7.977 9.464 -6.489 1.00 0.00 78 ASP A C 12
ATOM 12711 O O . ASP A 1 33 ? -8.169 10.668 -6.395 1.00 0.00 78 ASP A O 12
ATOM 12720 N N . ALA A 1 34 ? -6.868 8.886 -6.013 1.00 0.00 79 ALA A N 12
ATOM 12721 C CA . ALA A 1 34 ? -5.835 9.639 -5.299 1.00 0.00 79 ALA A CA 12
ATOM 12722 C C . ALA A 1 34 ? -5.193 10.745 -6.168 1.00 0.00 79 ALA A C 12
ATOM 12723 O O . ALA A 1 34 ? -5.119 11.897 -5.743 1.00 0.00 79 ALA A O 12
ATOM 12730 N N . ARG A 1 35 ? -4.811 10.431 -7.415 1.00 0.00 80 ARG A N 12
ATOM 12731 C CA . ARG A 1 35 ? -4.312 11.397 -8.419 1.00 0.00 80 ARG A CA 12
ATOM 12732 C C . ARG A 1 35 ? -5.329 12.513 -8.675 1.00 0.00 80 ARG A C 12
ATOM 12733 O O . ARG A 1 35 ? -4.967 13.686 -8.635 1.00 0.00 80 ARG A O 12
ATOM 12754 N N . VAL A 1 36 ? -6.605 12.169 -8.874 1.00 0.00 81 VAL A N 12
ATOM 12755 C CA . VAL A 1 36 ? -7.665 13.161 -9.142 1.00 0.00 81 VAL A CA 12
ATOM 12756 C C . VAL A 1 36 ? -8.038 13.974 -7.891 1.00 0.00 81 VAL A C 12
ATOM 12757 O O . VAL A 1 36 ? -8.308 15.165 -8.017 1.00 0.00 81 VAL A O 12
ATOM 12770 N N . LEU A 1 37 ? -7.972 13.411 -6.678 1.00 0.00 82 LEU A N 12
ATOM 12771 C CA . LEU A 1 37 ? -8.132 14.174 -5.431 1.00 0.00 82 LEU A CA 12
ATOM 12772 C C . LEU A 1 37 ? -6.987 15.183 -5.243 1.00 0.00 82 LEU A C 12
ATOM 12773 O O . LEU A 1 37 ? -7.254 16.339 -4.918 1.00 0.00 82 LEU A O 12
ATOM 12789 N N . ILE A 1 38 ? -5.734 14.796 -5.524 1.00 0.00 83 ILE A N 12
ATOM 12790 C CA . ILE A 1 38 ? -4.593 15.729 -5.512 1.00 0.00 83 ILE A CA 12
ATOM 12791 C C . ILE A 1 38 ? -4.754 16.800 -6.601 1.00 0.00 83 ILE A C 12
ATOM 12792 O O . ILE A 1 38 ? -4.492 17.974 -6.341 1.00 0.00 83 ILE A O 12
ATOM 12808 N N . PHE A 1 39 ? -5.228 16.435 -7.799 1.00 0.00 84 PHE A N 12
ATOM 12809 C CA . PHE A 1 39 ? -5.519 17.404 -8.858 1.00 0.00 84 PHE A CA 12
ATOM 12810 C C . PHE A 1 39 ? -6.589 18.418 -8.436 1.00 0.00 84 PHE A C 12
ATOM 12811 O O . PHE A 1 39 ? -6.350 19.619 -8.528 1.00 0.00 84 PHE A O 12
ATOM 12828 N N . ASN A 1 40 ? -7.744 17.960 -7.946 1.00 0.00 85 ASN A N 12
ATOM 12829 C CA . ASN A 1 40 ? -8.815 18.843 -7.497 1.00 0.00 85 ASN A CA 12
ATOM 12830 C C . ASN A 1 40 ? -8.367 19.735 -6.318 1.00 0.00 85 ASN A C 12
ATOM 12831 O O . ASN A 1 40 ? -8.689 20.925 -6.302 1.00 0.00 85 ASN A O 12
ATOM 12842 N N . GLU A 1 41 ? -7.594 19.186 -5.369 1.00 0.00 86 GLU A N 12
ATOM 12843 C CA . GLU A 1 41 ? -6.982 19.973 -4.294 1.00 0.00 86 GLU A CA 12
ATOM 12844 C C . GLU A 1 41 ? -6.062 21.059 -4.866 1.00 0.00 86 GLU A C 12
ATOM 12845 O O . GLU A 1 41 ? -6.288 22.233 -4.570 1.00 0.00 86 GLU A O 12
ATOM 12857 N N . TRP A 1 42 ? -5.082 20.712 -5.714 1.00 0.00 87 TRP A N 12
ATOM 12858 C CA . TRP A 1 42 ? -4.255 21.704 -6.398 1.00 0.00 87 TRP A CA 12
ATOM 12859 C C . TRP A 1 42 ? -5.110 22.751 -7.106 1.00 0.00 87 TRP A C 12
ATOM 12860 O O . TRP A 1 42 ? -4.841 23.936 -6.956 1.00 0.00 87 TRP A O 12
ATOM 12881 N N . GLU A 1 43 ? -6.142 22.347 -7.842 1.00 0.00 88 GLU A N 12
ATOM 12882 C CA . GLU A 1 43 ? -6.920 23.251 -8.684 1.00 0.00 88 GLU A CA 12
ATOM 12883 C C . GLU A 1 43 ? -7.681 24.295 -7.855 1.00 0.00 88 GLU A C 12
ATOM 12884 O O . GLU A 1 43 ? -7.621 25.486 -8.157 1.00 0.00 88 GLU A O 12
ATOM 12896 N N . GLU A 1 44 ? -8.341 23.886 -6.770 1.00 0.00 89 GLU A N 12
ATOM 12897 C CA . GLU A 1 44 ? -9.069 24.804 -5.885 1.00 0.00 89 GLU A CA 12
ATOM 12898 C C . GLU A 1 44 ? -8.113 25.702 -5.075 1.00 0.00 89 GLU A C 12
ATOM 12899 O O . GLU A 1 44 ? -8.309 26.923 -5.015 1.00 0.00 89 GLU A O 12
ATOM 12911 N N . ARG A 1 45 ? -7.015 25.137 -4.541 1.00 0.00 90 ARG A N 12
ATOM 12912 C CA . ARG A 1 45 ? -5.949 25.909 -3.870 1.00 0.00 90 ARG A CA 12
ATOM 12913 C C . ARG A 1 45 ? -5.354 26.947 -4.821 1.00 0.00 90 ARG A C 12
ATOM 12914 O O . ARG A 1 45 ? -5.272 28.114 -4.468 1.00 0.00 90 ARG A O 12
ATOM 12935 N N . LYS A 1 46 ? -4.996 26.531 -6.040 1.00 0.00 91 LYS A N 12
ATOM 12936 C CA . LYS A 1 46 ? -4.405 27.378 -7.097 1.00 0.00 91 LYS A CA 12
ATOM 12937 C C . LYS A 1 46 ? -5.358 28.482 -7.563 1.00 0.00 91 LYS A C 12
ATOM 12938 O O . LYS A 1 46 ? -4.926 29.619 -7.734 1.00 0.00 91 LYS A O 12
ATOM 12957 N N . LYS A 1 47 ? -6.660 28.196 -7.704 1.00 0.00 92 LYS A N 12
ATOM 12958 C CA . LYS A 1 47 ? -7.681 29.225 -7.998 1.00 0.00 92 LYS A CA 12
ATOM 12959 C C . LYS A 1 47 ? -7.852 30.229 -6.845 1.00 0.00 92 LYS A C 12
ATOM 12960 O O . LYS A 1 47 ? -8.137 31.398 -7.106 1.00 0.00 92 LYS A O 12
ATOM 12979 N N . SER A 1 48 ? -7.622 29.813 -5.593 1.00 0.00 93 SER A N 12
ATOM 12980 C CA . SER A 1 48 ? -7.581 30.723 -4.430 1.00 0.00 93 SER A CA 12
ATOM 12981 C C . SER A 1 48 ? -6.249 31.501 -4.280 1.00 0.00 93 SER A C 12
ATOM 12982 O O . SER A 1 48 ? -6.255 32.684 -3.929 1.00 0.00 93 SER A O 12
ATOM 12990 N N . ASP A 1 49 ? -5.109 30.868 -4.579 1.00 0.00 94 ASP A N 12
ATOM 12991 C CA . ASP A 1 49 ? -3.733 31.344 -4.379 1.00 0.00 94 ASP A CA 12
ATOM 12992 C C . ASP A 1 49 ? -2.802 30.759 -5.479 1.00 0.00 94 ASP A C 12
ATOM 12993 O O . ASP A 1 49 ? -2.453 29.576 -5.433 1.00 0.00 94 ASP A O 12
ATOM 13002 N N . PRO A 1 50 ? -2.373 31.557 -6.476 1.00 0.00 95 PRO A N 12
ATOM 13003 C CA . PRO A 1 50 ? -1.907 31.079 -7.791 1.00 0.00 95 PRO A CA 12
ATOM 13004 C C . PRO A 1 50 ? -0.528 30.392 -7.842 1.00 0.00 95 PRO A C 12
ATOM 13005 O O . PRO A 1 50 ? -0.182 29.798 -8.867 1.00 0.00 95 PRO A O 12
ATOM 13016 N N . TRP A 1 51 ? 0.272 30.467 -6.776 1.00 0.00 96 TRP A N 12
ATOM 13017 C CA . TRP A 1 51 ? 1.661 29.976 -6.744 1.00 0.00 96 TRP A CA 12
ATOM 13018 C C . TRP A 1 51 ? 1.816 28.444 -6.805 1.00 0.00 96 TRP A C 12
ATOM 13019 O O . TRP A 1 51 ? 2.900 27.959 -7.146 1.00 0.00 96 TRP A O 12
ATOM 13040 N N . LEU A 1 52 ? 0.791 27.675 -6.412 1.00 0.00 97 LEU A N 12
ATOM 13041 C CA . LEU A 1 52 ? 0.957 26.265 -6.053 1.00 0.00 97 LEU A CA 12
ATOM 13042 C C . LEU A 1 52 ? 1.345 25.373 -7.257 1.00 0.00 97 LEU A C 12
ATOM 13043 O O . LEU A 1 52 ? 0.805 25.532 -8.354 1.00 0.00 97 LEU A O 12
ATOM 13059 N N . ARG A 1 53 ? 2.229 24.386 -7.038 1.00 0.00 98 ARG A N 12
ATOM 13060 C CA . ARG A 1 53 ? 2.592 23.336 -8.018 1.00 0.00 98 ARG A CA 12
ATOM 13061 C C . ARG A 1 53 ? 1.824 22.023 -7.768 1.00 0.00 98 ARG A C 12
ATOM 13062 O O . ARG A 1 53 ? 1.506 21.692 -6.626 1.00 0.00 98 ARG A O 12
ATOM 13083 N N . LEU A 1 54 ? 1.534 21.280 -8.842 1.00 0.00 99 LEU A N 12
ATOM 13084 C CA . LEU A 1 54 ? 0.813 19.996 -8.829 1.00 0.00 99 LEU A CA 12
ATOM 13085 C C . LEU A 1 54 ? 1.835 18.835 -8.895 1.00 0.00 99 LEU A C 12
ATOM 13086 O O . LEU A 1 54 ? 2.567 18.714 -9.879 1.00 0.00 99 LEU A O 12
ATOM 13102 N N . ASP A 1 55 ? 1.870 17.968 -7.875 1.00 0.00 100 ASP A N 12
ATOM 13103 C CA . ASP A 1 55 ? 2.733 16.774 -7.826 1.00 0.00 100 ASP A CA 12
ATOM 13104 C C . ASP A 1 55 ? 1.949 15.536 -7.344 1.00 0.00 100 ASP A C 12
ATOM 13105 O O . ASP A 1 55 ? 1.474 15.499 -6.207 1.00 0.00 100 ASP A O 12
ATOM 13114 N N . MET A 1 56 ? 1.804 14.523 -8.211 1.00 0.00 101 MET A N 12
ATOM 13115 C CA . MET A 1 56 ? 1.049 13.284 -7.930 1.00 0.00 101 MET A CA 12
ATOM 13116 C C . MET A 1 56 ? 1.592 12.054 -8.679 1.00 0.00 101 MET A C 12
ATOM 13117 O O . MET A 1 56 ? 0.859 11.296 -9.315 1.00 0.00 101 MET A O 12
ATOM 13131 N N . SER A 1 57 ? 2.904 11.835 -8.550 1.00 0.00 102 SER A N 12
ATOM 13132 C CA . SER A 1 57 ? 3.518 10.524 -8.814 1.00 0.00 102 SER A CA 12
ATOM 13133 C C . SER A 1 57 ? 3.000 9.472 -7.822 1.00 0.00 102 SER A C 12
ATOM 13134 O O . SER A 1 57 ? 2.603 9.801 -6.700 1.00 0.00 102 SER A O 12
ATOM 13142 N N . ASP A 1 58 ? 3.037 8.191 -8.184 1.00 0.00 103 ASP A N 12
ATOM 13143 C CA . ASP A 1 58 ? 2.538 7.104 -7.329 1.00 0.00 103 ASP A CA 12
ATOM 13144 C C . ASP A 1 58 ? 3.225 7.081 -5.951 1.00 0.00 103 ASP A C 12
ATOM 13145 O O . ASP A 1 58 ? 2.570 6.794 -4.952 1.00 0.00 103 ASP A O 12
ATOM 13154 N N . LYS A 1 59 ? 4.489 7.523 -5.856 1.00 0.00 104 LYS A N 12
ATOM 13155 C CA . LYS A 1 59 ? 5.180 7.750 -4.572 1.00 0.00 104 LYS A CA 12
ATOM 13156 C C . LYS A 1 59 ? 4.471 8.796 -3.699 1.00 0.00 104 LYS A C 12
ATOM 13157 O O . LYS A 1 59 ? 4.283 8.565 -2.507 1.00 0.00 104 LYS A O 12
ATOM 13176 N N . ALA A 1 60 ? 3.994 9.899 -4.286 1.00 0.00 105 ALA A N 12
ATOM 13177 C CA . ALA A 1 60 ? 3.163 10.893 -3.597 1.00 0.00 105 ALA A CA 12
ATOM 13178 C C . ALA A 1 60 ? 1.816 10.308 -3.158 1.00 0.00 105 ALA A C 12
ATOM 13179 O O . ALA A 1 60 ? 1.357 10.585 -2.049 1.00 0.00 105 ALA A O 12
ATOM 13186 N N . ILE A 1 61 ? 1.223 9.431 -3.977 1.00 0.00 106 ILE A N 12
ATOM 13187 C CA . ILE A 1 61 ? -0.027 8.745 -3.602 1.00 0.00 106 ILE A CA 12
ATOM 13188 C C . ILE A 1 61 ? 0.208 7.817 -2.411 1.00 0.00 106 ILE A C 12
ATOM 13189 O O . ILE A 1 61 ? -0.530 7.905 -1.435 1.00 0.00 106 ILE A O 12
ATOM 13205 N N . PHE A 1 62 ? 1.249 6.986 -2.434 1.00 0.00 107 PHE A N 12
ATOM 13206 C CA . PHE A 1 62 ? 1.520 6.051 -1.330 1.00 0.00 107 PHE A CA 12
ATOM 13207 C C . PHE A 1 62 ? 1.916 6.780 -0.030 1.00 0.00 107 PHE A C 12
ATOM 13208 O O . PHE A 1 62 ? 1.555 6.332 1.059 1.00 0.00 107 PHE A O 12
ATOM 13225 N N . ARG A 1 63 ? 2.610 7.929 -0.124 1.00 0.00 108 ARG A N 12
ATOM 13226 C CA . ARG A 1 63 ? 2.962 8.783 1.025 1.00 0.00 108 ARG A CA 12
ATOM 13227 C C . ARG A 1 63 ? 1.746 9.481 1.648 1.00 0.00 108 ARG A C 12
ATOM 13228 O O . ARG A 1 63 ? 1.658 9.545 2.875 1.00 0.00 108 ARG A O 12
ATOM 13249 N N . ARG A 1 64 ? 0.793 9.965 0.835 1.00 0.00 109 ARG A N 12
ATOM 13250 C CA . ARG A 1 64 ? -0.476 10.552 1.329 1.00 0.00 109 ARG A CA 12
ATOM 13251 C C . ARG A 1 64 ? -1.470 9.494 1.828 1.00 0.00 109 ARG A C 12
ATOM 13252 O O . ARG A 1 64 ? -2.166 9.723 2.816 1.00 0.00 109 ARG A O 12
ATOM 13273 N N . TYR A 1 65 ? -1.522 8.348 1.149 1.00 0.00 110 TYR A N 12
ATOM 13274 C CA . TYR A 1 65 ? -2.547 7.312 1.297 1.00 0.00 110 TYR A CA 12
ATOM 13275 C C . TYR A 1 65 ? -1.887 5.916 1.407 1.00 0.00 110 TYR A C 12
ATOM 13276 O O . TYR A 1 65 ? -1.723 5.218 0.399 1.00 0.00 110 TYR A O 12
ATOM 13294 N N . PRO A 1 66 ? -1.477 5.487 2.617 1.00 0.00 111 PRO A N 12
ATOM 13295 C CA . PRO A 1 66 ? -0.597 4.325 2.802 1.00 0.00 111 PRO A CA 12
ATOM 13296 C C . PRO A 1 66 ? -1.242 2.973 2.461 1.00 0.00 111 PRO A C 12
ATOM 13297 O O . PRO A 1 66 ? -0.523 1.994 2.244 1.00 0.00 111 PRO A O 12
ATOM 13308 N N . HIS A 1 67 ? -2.574 2.901 2.354 1.00 0.00 112 HIS A N 12
ATOM 13309 C CA . HIS A 1 67 ? -3.295 1.687 1.946 1.00 0.00 112 HIS A CA 12
ATOM 13310 C C . HIS A 1 67 ? -3.206 1.382 0.436 1.00 0.00 112 HIS A C 12
ATOM 13311 O O . HIS A 1 67 ? -3.550 0.271 0.030 1.00 0.00 112 HIS A O 12
ATOM 13325 N N . LEU A 1 68 ? -2.717 2.321 -0.393 1.00 0.00 113 LEU A N 12
ATOM 13326 C CA . LEU A 1 68 ? -2.499 2.085 -1.833 1.00 0.00 113 LEU A CA 12
ATOM 13327 C C . LEU A 1 68 ? -1.210 1.269 -2.107 1.00 0.00 113 LEU A C 12
ATOM 13328 O O . LEU A 1 68 ? -1.186 0.526 -3.090 1.00 0.00 113 LEU A O 12
ATOM 13344 N N . ARG A 1 69 ? -0.209 1.351 -1.204 1.00 0.00 114 ARG A N 12
ATOM 13345 C CA . ARG A 1 69 ? 0.938 0.431 -1.019 1.00 0.00 114 ARG A CA 12
ATOM 13346 C C . ARG A 1 69 ? 1.842 0.190 -2.249 1.00 0.00 114 ARG A C 12
ATOM 13347 O O . ARG A 1 69 ? 2.946 0.785 -2.265 1.00 0.00 114 ARG A O 12
ATOM 13369 N N . MET A 1 1 ? -19.040 59.353 -6.371 1.00 0.00 1 MET A N 13
ATOM 13370 C CA . MET A 1 1 ? -18.105 59.041 -7.496 1.00 0.00 1 MET A CA 13
ATOM 13371 C C . MET A 1 1 ? -18.447 57.685 -8.139 1.00 0.00 1 MET A C 13
ATOM 13372 O O . MET A 1 1 ? -19.096 56.844 -7.512 1.00 0.00 1 MET A O 13
ATOM 13388 N N . ARG A 1 2 ? -18.011 57.461 -9.390 1.00 0.00 2 ARG A N 13
ATOM 13389 C CA . ARG A 1 2 ? -18.220 56.198 -10.139 1.00 0.00 2 ARG A CA 13
ATOM 13390 C C . ARG A 1 2 ? -17.416 55.013 -9.576 1.00 0.00 2 ARG A C 13
ATOM 13391 O O . ARG A 1 2 ? -16.461 55.198 -8.818 1.00 0.00 2 ARG A O 13
ATOM 13412 N N . GLY A 1 3 ? -17.791 53.797 -9.975 1.00 0.00 3 GLY A N 13
ATOM 13413 C CA . GLY A 1 3 ? -17.162 52.539 -9.546 1.00 0.00 3 GLY A CA 13
ATOM 13414 C C . GLY A 1 3 ? -17.475 51.347 -10.461 1.00 0.00 3 GLY A C 13
ATOM 13415 O O . GLY A 1 3 ? -18.099 51.498 -11.516 1.00 0.00 3 GLY A O 13
ATOM 13419 N N . SER A 1 4 ? -17.030 50.154 -10.054 1.00 0.00 4 SER A N 13
ATOM 13420 C CA . SER A 1 4 ? -17.268 48.878 -10.753 1.00 0.00 4 SER A CA 13
ATOM 13421 C C . SER A 1 4 ? -17.263 47.706 -9.762 1.00 0.00 4 SER A C 13
ATOM 13422 O O . SER A 1 4 ? -18.285 47.035 -9.595 1.00 0.00 4 SER A O 13
ATOM 13430 N N . HIS A 1 5 ? -16.145 47.521 -9.041 1.00 0.00 5 HIS A N 13
ATOM 13431 C CA . HIS A 1 5 ? -16.015 46.651 -7.856 1.00 0.00 5 HIS A CA 13
ATOM 13432 C C . HIS A 1 5 ? -16.431 45.176 -8.066 1.00 0.00 5 HIS A C 13
ATOM 13433 O O . HIS A 1 5 ? -16.857 44.498 -7.128 1.00 0.00 5 HIS A O 13
ATOM 13447 N N . HIS A 1 6 ? -16.287 44.658 -9.294 1.00 0.00 6 HIS A N 13
ATOM 13448 C CA . HIS A 1 6 ? -16.529 43.245 -9.624 1.00 0.00 6 HIS A CA 13
ATOM 13449 C C . HIS A 1 6 ? -15.444 42.312 -9.060 1.00 0.00 6 HIS A C 13
ATOM 13450 O O . HIS A 1 6 ? -14.266 42.673 -8.976 1.00 0.00 6 HIS A O 13
ATOM 13464 N N . HIS A 1 7 ? -15.847 41.083 -8.716 1.00 0.00 7 HIS A N 13
ATOM 13465 C CA . HIS A 1 7 ? -14.974 39.974 -8.302 1.00 0.00 7 HIS A CA 13
ATOM 13466 C C . HIS A 1 7 ? -15.568 38.627 -8.751 1.00 0.00 7 HIS A C 13
ATOM 13467 O O . HIS A 1 7 ? -16.789 38.443 -8.710 1.00 0.00 7 HIS A O 13
ATOM 13481 N N . HIS A 1 8 ? -14.713 37.687 -9.173 1.00 0.00 8 HIS A N 13
ATOM 13482 C CA . HIS A 1 8 ? -15.116 36.384 -9.724 1.00 0.00 8 HIS A CA 13
ATOM 13483 C C . HIS A 1 8 ? -14.236 35.242 -9.196 1.00 0.00 8 HIS A C 13
ATOM 13484 O O . HIS A 1 8 ? -13.006 35.324 -9.227 1.00 0.00 8 HIS A O 13
ATOM 13498 N N . HIS A 1 9 ? -14.873 34.161 -8.734 1.00 0.00 9 HIS A N 13
ATOM 13499 C CA . HIS A 1 9 ? -14.236 32.918 -8.274 1.00 0.00 9 HIS A CA 13
ATOM 13500 C C . HIS A 1 9 ? -15.203 31.729 -8.435 1.00 0.00 9 HIS A C 13
ATOM 13501 O O . HIS A 1 9 ? -16.423 31.913 -8.365 1.00 0.00 9 HIS A O 13
ATOM 13515 N N . HIS A 1 10 ? -14.680 30.519 -8.661 1.00 0.00 10 HIS A N 13
ATOM 13516 C CA . HIS A 1 10 ? -15.469 29.293 -8.855 1.00 0.00 10 HIS A CA 13
ATOM 13517 C C . HIS A 1 10 ? -14.715 28.019 -8.431 1.00 0.00 10 HIS A C 13
ATOM 13518 O O . HIS A 1 10 ? -13.487 27.937 -8.532 1.00 0.00 10 HIS A O 13
ATOM 13532 N N . GLY A 1 11 ? -15.470 27.005 -8.001 1.00 0.00 11 GLY A N 13
ATOM 13533 C CA . GLY A 1 11 ? -14.994 25.651 -7.704 1.00 0.00 11 GLY A CA 13
ATOM 13534 C C . GLY A 1 11 ? -16.119 24.789 -7.115 1.00 0.00 11 GLY A C 13
ATOM 13535 O O . GLY A 1 11 ? -16.657 25.115 -6.055 1.00 0.00 11 GLY A O 13
ATOM 13539 N N . SER A 1 12 ? -16.498 23.709 -7.810 1.00 0.00 12 SER A N 13
ATOM 13540 C CA . SER A 1 12 ? -17.582 22.798 -7.399 1.00 0.00 12 SER A CA 13
ATOM 13541 C C . SER A 1 12 ? -17.421 21.391 -7.996 1.00 0.00 12 SER A C 13
ATOM 13542 O O . SER A 1 12 ? -17.067 21.242 -9.171 1.00 0.00 12 SER A O 13
ATOM 13550 N N . GLY A 1 13 ? -17.716 20.361 -7.192 1.00 0.00 58 GLY A N 13
ATOM 13551 C CA . GLY A 1 13 ? -17.707 18.944 -7.583 1.00 0.00 58 GLY A CA 13
ATOM 13552 C C . GLY A 1 13 ? -16.315 18.307 -7.753 1.00 0.00 58 GLY A C 13
ATOM 13553 O O . GLY A 1 13 ? -15.297 18.995 -7.886 1.00 0.00 58 GLY A O 13
ATOM 13557 N N . ALA A 1 14 ? -16.288 16.971 -7.743 1.00 0.00 59 ALA A N 13
ATOM 13558 C CA . ALA A 1 14 ? -15.133 16.122 -8.056 1.00 0.00 59 ALA A CA 13
ATOM 13559 C C . ALA A 1 14 ? -15.591 14.719 -8.521 1.00 0.00 59 ALA A C 13
ATOM 13560 O O . ALA A 1 14 ? -16.606 14.207 -8.040 1.00 0.00 59 ALA A O 13
ATOM 13567 N N . LEU A 1 15 ? -14.835 14.081 -9.430 1.00 0.00 60 LEU A N 13
ATOM 13568 C CA . LEU A 1 15 ? -15.180 12.757 -9.991 1.00 0.00 60 LEU A CA 13
ATOM 13569 C C . LEU A 1 15 ? -14.553 11.552 -9.256 1.00 0.00 60 LEU A C 13
ATOM 13570 O O . LEU A 1 15 ? -14.953 10.408 -9.482 1.00 0.00 60 LEU A O 13
ATOM 13586 N N . ALA A 1 16 ? -13.575 11.803 -8.383 1.00 0.00 61 ALA A N 13
ATOM 13587 C CA . ALA A 1 16 ? -12.858 10.774 -7.622 1.00 0.00 61 ALA A CA 13
ATOM 13588 C C . ALA A 1 16 ? -13.704 10.143 -6.502 1.00 0.00 61 ALA A C 13
ATOM 13589 O O . ALA A 1 16 ? -14.539 10.816 -5.887 1.00 0.00 61 ALA A O 13
ATOM 13596 N N . ALA A 1 17 ? -13.442 8.868 -6.194 1.00 0.00 62 ALA A N 13
ATOM 13597 C CA . ALA A 1 17 ? -14.149 8.097 -5.171 1.00 0.00 62 ALA A CA 13
ATOM 13598 C C . ALA A 1 17 ? -13.370 7.876 -3.863 1.00 0.00 62 ALA A C 13
ATOM 13599 O O . ALA A 1 17 ? -12.144 7.742 -3.851 1.00 0.00 62 ALA A O 13
ATOM 13606 N N . LEU A 1 18 ? -14.118 7.802 -2.756 1.00 0.00 63 LEU A N 13
ATOM 13607 C CA . LEU A 1 18 ? -13.615 7.627 -1.389 1.00 0.00 63 LEU A CA 13
ATOM 13608 C C . LEU A 1 18 ? -14.231 6.396 -0.707 1.00 0.00 63 LEU A C 13
ATOM 13609 O O . LEU A 1 18 ? -15.387 6.043 -0.951 1.00 0.00 63 LEU A O 13
ATOM 13625 N N . HIS A 1 19 ? -13.481 5.795 0.220 1.00 0.00 64 HIS A N 13
ATOM 13626 C CA . HIS A 1 19 ? -14.022 4.882 1.232 1.00 0.00 64 HIS A CA 13
ATOM 13627 C C . HIS A 1 19 ? -14.875 5.666 2.240 1.00 0.00 64 HIS A C 13
ATOM 13628 O O . HIS A 1 19 ? -14.432 6.693 2.756 1.00 0.00 64 HIS A O 13
ATOM 13642 N N . ALA A 1 20 ? -16.087 5.190 2.541 1.00 0.00 65 ALA A N 13
ATOM 13643 C CA . ALA A 1 20 ? -17.039 5.897 3.408 1.00 0.00 65 ALA A CA 13
ATOM 13644 C C . ALA A 1 20 ? -17.004 5.451 4.886 1.00 0.00 65 ALA A C 13
ATOM 13645 O O . ALA A 1 20 ? -17.427 6.202 5.766 1.00 0.00 65 ALA A O 13
ATOM 13652 N N . GLU A 1 21 ? -16.517 4.236 5.169 1.00 0.00 66 GLU A N 13
ATOM 13653 C CA . GLU A 1 21 ? -16.583 3.582 6.488 1.00 0.00 66 GLU A CA 13
ATOM 13654 C C . GLU A 1 21 ? -15.289 2.819 6.838 1.00 0.00 66 GLU A C 13
ATOM 13655 O O . GLU A 1 21 ? -14.475 2.502 5.966 1.00 0.00 66 GLU A O 13
ATOM 13667 N N . GLY A 1 22 ? -15.115 2.500 8.126 1.00 0.00 67 GLY A N 13
ATOM 13668 C CA . GLY A 1 22 ? -13.987 1.706 8.635 1.00 0.00 67 GLY A CA 13
ATOM 13669 C C . GLY A 1 22 ? -12.639 2.455 8.661 1.00 0.00 67 GLY A C 13
ATOM 13670 O O . GLY A 1 22 ? -12.610 3.683 8.540 1.00 0.00 67 GLY A O 13
ATOM 13674 N N . PRO A 1 23 ? -11.502 1.735 8.803 1.00 0.00 68 PRO A N 13
ATOM 13675 C CA . PRO A 1 23 ? -10.163 2.333 8.951 1.00 0.00 68 PRO A CA 13
ATOM 13676 C C . PRO A 1 23 ? -9.764 3.297 7.824 1.00 0.00 68 PRO A C 13
ATOM 13677 O O . PRO A 1 23 ? -8.982 4.223 8.043 1.00 0.00 68 PRO A O 13
ATOM 13688 N N . LEU A 1 24 ? -10.296 3.072 6.619 1.00 0.00 69 LEU A N 13
ATOM 13689 C CA . LEU A 1 24 ? -9.984 3.836 5.410 1.00 0.00 69 LEU A CA 13
ATOM 13690 C C . LEU A 1 24 ? -10.965 4.996 5.144 1.00 0.00 69 LEU A C 13
ATOM 13691 O O . LEU A 1 24 ? -10.821 5.692 4.140 1.00 0.00 69 LEU A O 13
ATOM 13707 N N . ALA A 1 25 ? -11.956 5.227 6.016 1.00 0.00 70 ALA A N 13
ATOM 13708 C CA . ALA A 1 25 ? -12.946 6.294 5.847 1.00 0.00 70 ALA A CA 13
ATOM 13709 C C . ALA A 1 25 ? -12.289 7.660 5.544 1.00 0.00 70 ALA A C 13
ATOM 13710 O O . ALA A 1 25 ? -11.426 8.133 6.291 1.00 0.00 70 ALA A O 13
ATOM 13717 N N . GLY A 1 26 ? -12.707 8.295 4.442 1.00 0.00 71 GLY A N 13
ATOM 13718 C CA . GLY A 1 26 ? -12.164 9.567 3.953 1.00 0.00 71 GLY A CA 13
ATOM 13719 C C . GLY A 1 26 ? -11.032 9.468 2.929 1.00 0.00 71 GLY A C 13
ATOM 13720 O O . GLY A 1 26 ? -10.578 10.506 2.445 1.00 0.00 71 GLY A O 13
ATOM 13724 N N . LEU A 1 27 ? -10.563 8.260 2.596 1.00 0.00 72 LEU A N 13
ATOM 13725 C CA . LEU A 1 27 ? -9.390 8.041 1.740 1.00 0.00 72 LEU A CA 13
ATOM 13726 C C . LEU A 1 27 ? -9.771 7.516 0.331 1.00 0.00 72 LEU A C 13
ATOM 13727 O O . LEU A 1 27 ? -10.821 6.888 0.195 1.00 0.00 72 LEU A O 13
ATOM 13743 N N . PRO A 1 28 ? -8.945 7.732 -0.719 1.00 0.00 73 PRO A N 13
ATOM 13744 C CA . PRO A 1 28 ? -9.184 7.217 -2.082 1.00 0.00 73 PRO A CA 13
ATOM 13745 C C . PRO A 1 28 ? -9.358 5.702 -2.125 1.00 0.00 73 PRO A C 13
ATOM 13746 O O . PRO A 1 28 ? -8.676 4.966 -1.413 1.00 0.00 73 PRO A O 13
ATOM 13757 N N . VAL A 1 29 ? -10.220 5.224 -3.023 1.00 0.00 74 VAL A N 13
ATOM 13758 C CA . VAL A 1 29 ? -10.368 3.781 -3.277 1.00 0.00 74 VAL A CA 13
ATOM 13759 C C . VAL A 1 29 ? -9.242 3.252 -4.182 1.00 0.00 74 VAL A C 13
ATOM 13760 O O . VAL A 1 29 ? -8.845 2.094 -4.047 1.00 0.00 74 VAL A O 13
ATOM 13773 N N . THR A 1 30 ? -8.686 4.095 -5.065 1.00 0.00 75 THR A N 13
ATOM 13774 C CA . THR A 1 30 ? -7.679 3.714 -6.079 1.00 0.00 75 THR A CA 13
ATOM 13775 C C . THR A 1 30 ? -6.597 4.783 -6.252 1.00 0.00 75 THR A C 13
ATOM 13776 O O . THR A 1 30 ? -6.782 5.935 -5.855 1.00 0.00 75 THR A O 13
ATOM 13787 N N . ARG A 1 31 ? -5.473 4.445 -6.908 1.00 0.00 76 ARG A N 13
ATOM 13788 C CA . ARG A 1 31 ? -4.434 5.447 -7.237 1.00 0.00 76 ARG A CA 13
ATOM 13789 C C . ARG A 1 31 ? -4.929 6.510 -8.227 1.00 0.00 76 ARG A C 13
ATOM 13790 O O . ARG A 1 31 ? -4.486 7.650 -8.156 1.00 0.00 76 ARG A O 13
ATOM 13811 N N . SER A 1 32 ? -5.909 6.174 -9.074 1.00 0.00 77 SER A N 13
ATOM 13812 C CA . SER A 1 32 ? -6.578 7.139 -9.960 1.00 0.00 77 SER A CA 13
ATOM 13813 C C . SER A 1 32 ? -7.442 8.124 -9.165 1.00 0.00 77 SER A C 13
ATOM 13814 O O . SER A 1 32 ? -7.325 9.336 -9.359 1.00 0.00 77 SER A O 13
ATOM 13822 N N . ASP A 1 33 ? -8.214 7.648 -8.173 1.00 0.00 78 ASP A N 13
ATOM 13823 C CA . ASP A 1 33 ? -8.947 8.544 -7.268 1.00 0.00 78 ASP A CA 13
ATOM 13824 C C . ASP A 1 33 ? -7.981 9.432 -6.477 1.00 0.00 78 ASP A C 13
ATOM 13825 O O . ASP A 1 33 ? -8.205 10.632 -6.376 1.00 0.00 78 ASP A O 13
ATOM 13834 N N . ALA A 1 34 ? -6.866 8.885 -5.984 1.00 0.00 79 ALA A N 13
ATOM 13835 C CA . ALA A 1 34 ? -5.837 9.646 -5.271 1.00 0.00 79 ALA A CA 13
ATOM 13836 C C . ALA A 1 34 ? -5.200 10.750 -6.144 1.00 0.00 79 ALA A C 13
ATOM 13837 O O . ALA A 1 34 ? -5.132 11.909 -5.735 1.00 0.00 79 ALA A O 13
ATOM 13844 N N . ARG A 1 35 ? -4.805 10.414 -7.380 1.00 0.00 80 ARG A N 13
ATOM 13845 C CA . ARG A 1 35 ? -4.280 11.339 -8.405 1.00 0.00 80 ARG A CA 13
ATOM 13846 C C . ARG A 1 35 ? -5.271 12.459 -8.718 1.00 0.00 80 ARG A C 13
ATOM 13847 O O . ARG A 1 35 ? -4.882 13.623 -8.748 1.00 0.00 80 ARG A O 13
ATOM 13868 N N . VAL A 1 36 ? -6.554 12.136 -8.889 1.00 0.00 81 VAL A N 13
ATOM 13869 C CA . VAL A 1 36 ? -7.607 13.131 -9.157 1.00 0.00 81 VAL A CA 13
ATOM 13870 C C . VAL A 1 36 ? -7.955 13.957 -7.912 1.00 0.00 81 VAL A C 13
ATOM 13871 O O . VAL A 1 36 ? -8.172 15.156 -8.051 1.00 0.00 81 VAL A O 13
ATOM 13884 N N . LEU A 1 37 ? -7.934 13.398 -6.695 1.00 0.00 82 LEU A N 13
ATOM 13885 C CA . LEU A 1 37 ? -8.120 14.183 -5.462 1.00 0.00 82 LEU A CA 13
ATOM 13886 C C . LEU A 1 37 ? -7.001 15.219 -5.286 1.00 0.00 82 LEU A C 13
ATOM 13887 O O . LEU A 1 37 ? -7.293 16.388 -5.040 1.00 0.00 82 LEU A O 13
ATOM 13903 N N . ILE A 1 38 ? -5.736 14.829 -5.496 1.00 0.00 83 ILE A N 13
ATOM 13904 C CA . ILE A 1 38 ? -4.596 15.767 -5.463 1.00 0.00 83 ILE A CA 13
ATOM 13905 C C . ILE A 1 38 ? -4.738 16.824 -6.568 1.00 0.00 83 ILE A C 13
ATOM 13906 O O . ILE A 1 38 ? -4.545 18.011 -6.308 1.00 0.00 83 ILE A O 13
ATOM 13922 N N . PHE A 1 39 ? -5.123 16.420 -7.786 1.00 0.00 84 PHE A N 13
ATOM 13923 C CA . PHE A 1 39 ? -5.360 17.349 -8.895 1.00 0.00 84 PHE A CA 13
ATOM 13924 C C . PHE A 1 39 ? -6.461 18.374 -8.574 1.00 0.00 84 PHE A C 13
ATOM 13925 O O . PHE A 1 39 ? -6.245 19.573 -8.725 1.00 0.00 84 PHE A O 13
ATOM 13942 N N . ASN A 1 40 ? -7.630 17.929 -8.108 1.00 0.00 85 ASN A N 13
ATOM 13943 C CA . ASN A 1 40 ? -8.767 18.816 -7.863 1.00 0.00 85 ASN A CA 13
ATOM 13944 C C . ASN A 1 40 ? -8.533 19.720 -6.635 1.00 0.00 85 ASN A C 13
ATOM 13945 O O . ASN A 1 40 ? -8.986 20.866 -6.618 1.00 0.00 85 ASN A O 13
ATOM 13956 N N . GLU A 1 41 ? -7.809 19.228 -5.622 1.00 0.00 86 GLU A N 13
ATOM 13957 C CA . GLU A 1 41 ? -7.352 20.033 -4.485 1.00 0.00 86 GLU A CA 13
ATOM 13958 C C . GLU A 1 41 ? -6.367 21.117 -4.942 1.00 0.00 86 GLU A C 13
ATOM 13959 O O . GLU A 1 41 ? -6.579 22.290 -4.628 1.00 0.00 86 GLU A O 13
ATOM 13971 N N . TRP A 1 42 ? -5.345 20.762 -5.741 1.00 0.00 87 TRP A N 13
ATOM 13972 C CA . TRP A 1 42 ? -4.477 21.742 -6.380 1.00 0.00 87 TRP A CA 13
ATOM 13973 C C . TRP A 1 42 ? -5.273 22.751 -7.207 1.00 0.00 87 TRP A C 13
ATOM 13974 O O . TRP A 1 42 ? -5.008 23.935 -7.088 1.00 0.00 87 TRP A O 13
ATOM 13995 N N . GLU A 1 43 ? -6.254 22.332 -8.009 1.00 0.00 88 GLU A N 13
ATOM 13996 C CA . GLU A 1 43 ? -6.994 23.226 -8.905 1.00 0.00 88 GLU A CA 13
ATOM 13997 C C . GLU A 1 43 ? -7.834 24.259 -8.129 1.00 0.00 88 GLU A C 13
ATOM 13998 O O . GLU A 1 43 ? -7.750 25.458 -8.409 1.00 0.00 88 GLU A O 13
ATOM 14010 N N . GLU A 1 44 ? -8.562 23.823 -7.095 1.00 0.00 89 GLU A N 13
ATOM 14011 C CA . GLU A 1 44 ? -9.311 24.729 -6.216 1.00 0.00 89 GLU A CA 13
ATOM 14012 C C . GLU A 1 44 ? -8.378 25.713 -5.484 1.00 0.00 89 GLU A C 13
ATOM 14013 O O . GLU A 1 44 ? -8.613 26.928 -5.497 1.00 0.00 89 GLU A O 13
ATOM 14025 N N . ARG A 1 45 ? -7.273 25.207 -4.912 1.00 0.00 90 ARG A N 13
ATOM 14026 C CA . ARG A 1 45 ? -6.240 26.044 -4.282 1.00 0.00 90 ARG A CA 13
ATOM 14027 C C . ARG A 1 45 ? -5.671 27.044 -5.267 1.00 0.00 90 ARG A C 13
ATOM 14028 O O . ARG A 1 45 ? -5.663 28.222 -4.974 1.00 0.00 90 ARG A O 13
ATOM 14049 N N . LYS A 1 46 ? -5.243 26.580 -6.437 1.00 0.00 91 LYS A N 13
ATOM 14050 C CA . LYS A 1 46 ? -4.659 27.395 -7.522 1.00 0.00 91 LYS A CA 13
ATOM 14051 C C . LYS A 1 46 ? -5.573 28.562 -7.919 1.00 0.00 91 LYS A C 13
ATOM 14052 O O . LYS A 1 46 ? -5.080 29.676 -8.116 1.00 0.00 91 LYS A O 13
ATOM 14071 N N . LYS A 1 47 ? -6.895 28.343 -7.984 1.00 0.00 92 LYS A N 13
ATOM 14072 C CA . LYS A 1 47 ? -7.886 29.416 -8.192 1.00 0.00 92 LYS A CA 13
ATOM 14073 C C . LYS A 1 47 ? -8.006 30.378 -6.992 1.00 0.00 92 LYS A C 13
ATOM 14074 O O . LYS A 1 47 ? -8.097 31.588 -7.210 1.00 0.00 92 LYS A O 13
ATOM 14093 N N . SER A 1 48 ? -7.950 29.887 -5.750 1.00 0.00 93 SER A N 13
ATOM 14094 C CA . SER A 1 48 ? -7.956 30.733 -4.535 1.00 0.00 93 SER A CA 13
ATOM 14095 C C . SER A 1 48 ? -6.621 31.452 -4.224 1.00 0.00 93 SER A C 13
ATOM 14096 O O . SER A 1 48 ? -6.621 32.524 -3.615 1.00 0.00 93 SER A O 13
ATOM 14104 N N . ASP A 1 49 ? -5.485 30.868 -4.616 1.00 0.00 94 ASP A N 13
ATOM 14105 C CA . ASP A 1 49 ? -4.113 31.135 -4.168 1.00 0.00 94 ASP A CA 13
ATOM 14106 C C . ASP A 1 49 ? -3.123 30.730 -5.298 1.00 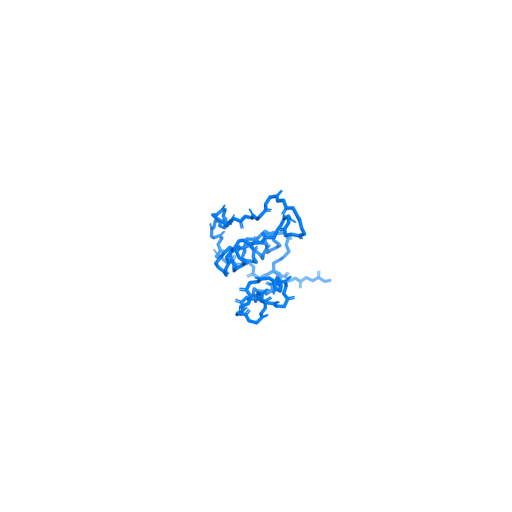0.00 94 ASP A C 13
ATOM 14107 O O . ASP A 1 49 ? -2.882 29.540 -5.521 1.00 0.00 94 ASP A O 13
ATOM 14116 N N . PRO A 1 50 ? -2.529 31.685 -6.037 1.00 0.00 95 PRO A N 13
ATOM 14117 C CA . PRO A 1 50 ? -1.905 31.428 -7.345 1.00 0.00 95 PRO A CA 13
ATOM 14118 C C . PRO A 1 50 ? -0.558 30.680 -7.320 1.00 0.00 95 PRO A C 13
ATOM 14119 O O . PRO A 1 50 ? -0.116 30.184 -8.358 1.00 0.00 95 PRO A O 13
ATOM 14130 N N . TRP A 1 51 ? 0.115 30.579 -6.170 1.00 0.00 96 TRP A N 13
ATOM 14131 C CA . TRP A 1 51 ? 1.494 30.068 -6.076 1.00 0.00 96 TRP A CA 13
ATOM 14132 C C . TRP A 1 51 ? 1.655 28.551 -6.302 1.00 0.00 96 TRP A C 13
ATOM 14133 O O . TRP A 1 51 ? 2.745 28.103 -6.666 1.00 0.00 96 TRP A O 13
ATOM 14154 N N . LEU A 1 52 ? 0.608 27.749 -6.053 1.00 0.00 97 LEU A N 13
ATOM 14155 C CA . LEU A 1 52 ? 0.759 26.316 -5.771 1.00 0.00 97 LEU A CA 13
ATOM 14156 C C . LEU A 1 52 ? 1.211 25.479 -6.990 1.00 0.00 97 LEU A C 13
ATOM 14157 O O . LEU A 1 52 ? 0.774 25.726 -8.119 1.00 0.00 97 LEU A O 13
ATOM 14173 N N . ARG A 1 53 ? 2.012 24.430 -6.756 1.00 0.00 98 ARG A N 13
ATOM 14174 C CA . ARG A 1 53 ? 2.438 23.413 -7.747 1.00 0.00 98 ARG A CA 13
ATOM 14175 C C . ARG A 1 53 ? 1.747 22.055 -7.514 1.00 0.00 98 ARG A C 13
ATOM 14176 O O . ARG A 1 53 ? 1.377 21.729 -6.386 1.00 0.00 98 ARG A O 13
ATOM 14197 N N . LEU A 1 54 ? 1.570 21.277 -8.587 1.00 0.00 99 LEU A N 13
ATOM 14198 C CA . LEU A 1 54 ? 0.868 19.983 -8.603 1.00 0.00 99 LEU A CA 13
ATOM 14199 C C . LEU A 1 54 ? 1.894 18.829 -8.702 1.00 0.00 99 LEU A C 13
ATOM 14200 O O . LEU A 1 54 ? 2.628 18.742 -9.690 1.00 0.00 99 LEU A O 13
ATOM 14216 N N . ASP A 1 55 ? 1.933 17.929 -7.711 1.00 0.00 100 ASP A N 13
ATOM 14217 C CA . ASP A 1 55 ? 2.802 16.735 -7.696 1.00 0.00 100 ASP A CA 13
ATOM 14218 C C . ASP A 1 55 ? 2.037 15.481 -7.225 1.00 0.00 100 ASP A C 13
ATOM 14219 O O . ASP A 1 55 ? 1.507 15.450 -6.115 1.00 0.00 100 ASP A O 13
ATOM 14228 N N . MET A 1 56 ? 1.970 14.445 -8.077 1.00 0.00 101 MET A N 13
ATOM 14229 C CA . MET A 1 56 ? 1.214 13.199 -7.830 1.00 0.00 101 MET A CA 13
ATOM 14230 C C . MET A 1 56 ? 1.791 11.993 -8.597 1.00 0.00 101 MET A C 13
ATOM 14231 O O . MET A 1 56 ? 1.110 11.310 -9.364 1.00 0.00 101 MET A O 13
ATOM 14245 N N . SER A 1 57 ? 3.076 11.715 -8.352 1.00 0.00 102 SER A N 13
ATOM 14246 C CA . SER A 1 57 ? 3.704 10.430 -8.692 1.00 0.00 102 SER A CA 13
ATOM 14247 C C . SER A 1 57 ? 3.099 9.275 -7.881 1.00 0.00 102 SER A C 13
ATOM 14248 O O . SER A 1 57 ? 2.540 9.484 -6.801 1.00 0.00 102 SER A O 13
ATOM 14256 N N . ASP A 1 58 ? 3.270 8.033 -8.343 1.00 0.00 103 ASP A N 13
ATOM 14257 C CA . ASP A 1 58 ? 2.845 6.837 -7.593 1.00 0.00 103 ASP A CA 13
ATOM 14258 C C . ASP A 1 58 ? 3.408 6.847 -6.159 1.00 0.00 103 ASP A C 13
ATOM 14259 O O . ASP A 1 58 ? 2.681 6.580 -5.202 1.00 0.00 103 ASP A O 13
ATOM 14268 N N . LYS A 1 59 ? 4.665 7.290 -5.989 1.00 0.00 104 LYS A N 13
ATOM 14269 C CA . LYS A 1 59 ? 5.301 7.499 -4.678 1.00 0.00 104 LYS A CA 13
ATOM 14270 C C . LYS A 1 59 ? 4.568 8.544 -3.829 1.00 0.00 104 LYS A C 13
ATOM 14271 O O . LYS A 1 59 ? 4.321 8.280 -2.656 1.00 0.00 104 LYS A O 13
ATOM 14290 N N . ALA A 1 60 ? 4.153 9.683 -4.394 1.00 0.00 105 ALA A N 13
ATOM 14291 C CA . ALA A 1 60 ? 3.351 10.679 -3.678 1.00 0.00 105 ALA A CA 13
ATOM 14292 C C . ALA A 1 60 ? 2.010 10.104 -3.199 1.00 0.00 105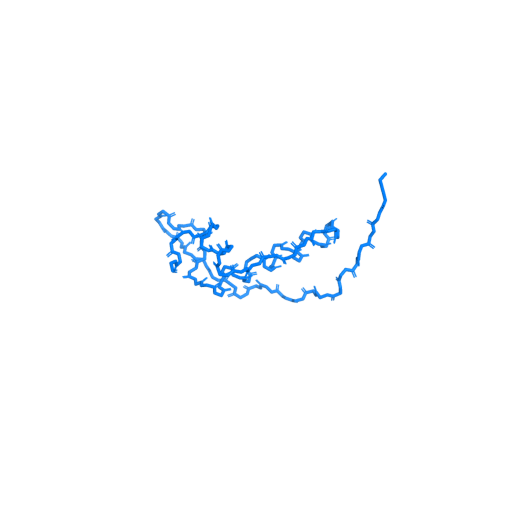 ALA A C 13
ATOM 14293 O O . ALA A 1 60 ? 1.597 10.359 -2.064 1.00 0.00 105 ALA A O 13
ATOM 14300 N N . ILE A 1 61 ? 1.371 9.260 -4.013 1.00 0.00 106 ILE A N 13
ATOM 14301 C CA . ILE A 1 61 ? 0.106 8.610 -3.639 1.00 0.00 106 ILE A CA 13
ATOM 14302 C C . ILE A 1 61 ? 0.342 7.615 -2.508 1.00 0.00 106 ILE A C 13
ATOM 14303 O O . ILE A 1 61 ? -0.368 7.668 -1.511 1.00 0.00 106 ILE A O 13
ATOM 14319 N N . PHE A 1 62 ? 1.362 6.764 -2.607 1.00 0.00 107 PHE A N 13
ATOM 14320 C CA . PHE A 1 62 ? 1.629 5.761 -1.563 1.00 0.00 107 PHE A CA 13
ATOM 14321 C C . PHE A 1 62 ? 2.097 6.394 -0.238 1.00 0.00 107 PHE A C 13
ATOM 14322 O O . PHE A 1 62 ? 1.787 5.878 0.837 1.00 0.00 107 PHE A O 13
ATOM 14339 N N . ARG A 1 63 ? 2.802 7.538 -0.290 1.00 0.00 108 ARG A N 13
ATOM 14340 C CA . ARG A 1 63 ? 3.213 8.323 0.888 1.00 0.00 108 ARG A CA 13
ATOM 14341 C C . ARG A 1 63 ? 2.040 9.037 1.570 1.00 0.00 108 ARG A C 13
ATOM 14342 O O . ARG A 1 63 ? 1.973 9.031 2.800 1.00 0.00 108 ARG A O 13
ATOM 14363 N N . ARG A 1 64 ? 1.097 9.609 0.805 1.00 0.00 109 ARG A N 13
ATOM 14364 C CA . ARG A 1 64 ? -0.134 10.214 1.361 1.00 0.00 109 ARG A CA 13
ATOM 14365 C C . ARG A 1 64 ? -1.145 9.170 1.849 1.00 0.00 109 ARG A C 13
ATOM 14366 O O . ARG A 1 64 ? -1.800 9.378 2.873 1.00 0.00 109 ARG A O 13
ATOM 14387 N N . TYR A 1 65 ? -1.262 8.061 1.122 1.00 0.00 110 TYR A N 13
ATOM 14388 C CA . TYR A 1 65 ? -2.313 7.053 1.260 1.00 0.00 110 TYR A CA 13
ATOM 14389 C C . TYR A 1 65 ? -1.686 5.638 1.338 1.00 0.00 110 TYR A C 13
ATOM 14390 O O . TYR A 1 65 ? -1.548 4.952 0.319 1.00 0.00 110 TYR A O 13
ATOM 14408 N N . PRO A 1 66 ? -1.273 5.183 2.540 1.00 0.00 111 PRO A N 13
ATOM 14409 C CA . PRO A 1 66 ? -0.445 3.982 2.710 1.00 0.00 111 PRO A CA 13
ATOM 14410 C C . PRO A 1 66 ? -1.164 2.654 2.416 1.00 0.00 111 PRO A C 13
ATOM 14411 O O . PRO A 1 66 ? -0.520 1.605 2.352 1.00 0.00 111 PRO A O 13
ATOM 14422 N N . HIS A 1 67 ? -2.487 2.673 2.218 1.00 0.00 112 HIS A N 13
ATOM 14423 C CA . HIS A 1 67 ? -3.283 1.496 1.852 1.00 0.00 112 HIS A CA 13
ATOM 14424 C C . HIS A 1 67 ? -3.244 1.147 0.350 1.00 0.00 112 HIS A C 13
ATOM 14425 O O . HIS A 1 67 ? -3.716 0.071 -0.025 1.00 0.00 112 HIS A O 13
ATOM 14439 N N . LEU A 1 68 ? -2.676 2.010 -0.512 1.00 0.00 113 LEU A N 13
ATOM 14440 C CA . LEU A 1 68 ? -2.622 1.768 -1.966 1.00 0.00 113 LEU A CA 13
ATOM 14441 C C . LEU A 1 68 ? -1.467 0.834 -2.385 1.00 0.00 113 LEU A C 13
ATOM 14442 O O . LEU A 1 68 ? -1.659 0.034 -3.305 1.00 0.00 113 LEU A O 13
ATOM 14458 N N . ARG A 1 69 ? -0.299 0.896 -1.715 1.00 0.00 114 ARG A N 13
ATOM 14459 C CA . ARG A 1 69 ? 0.838 -0.026 -1.927 1.00 0.00 114 ARG A CA 13
ATOM 14460 C C . ARG A 1 69 ? 1.705 -0.194 -0.671 1.00 0.00 114 ARG A C 13
ATOM 14461 O O . ARG A 1 69 ? 2.116 -1.348 -0.403 1.00 0.00 114 ARG A O 13
ATOM 14483 N N . MET A 1 1 ? 7.001 46.463 -5.743 1.00 0.00 1 MET A N 14
ATOM 14484 C CA . MET A 1 1 ? 5.768 46.163 -6.544 1.00 0.00 1 MET A CA 14
ATOM 14485 C C . MET A 1 1 ? 4.554 45.821 -5.656 1.00 0.00 1 MET A C 14
ATOM 14486 O O . MET A 1 1 ? 3.651 46.648 -5.552 1.00 0.00 1 MET A O 14
ATOM 14502 N N . ARG A 1 2 ? 4.501 44.622 -5.036 1.00 0.00 2 ARG A N 14
ATOM 14503 C CA . ARG A 1 2 ? 3.313 44.065 -4.333 1.00 0.00 2 ARG A CA 14
ATOM 14504 C C . ARG A 1 2 ? 2.021 44.150 -5.171 1.00 0.00 2 ARG A C 14
ATOM 14505 O O . ARG A 1 2 ? 1.008 44.708 -4.741 1.00 0.00 2 ARG A O 14
ATOM 14526 N N . GLY A 1 3 ? 2.079 43.617 -6.394 1.00 0.00 3 GLY A N 14
ATOM 14527 C CA . GLY A 1 3 ? 0.990 43.666 -7.383 1.00 0.00 3 GLY A CA 14
ATOM 14528 C C . GLY A 1 3 ? 1.042 42.547 -8.435 1.00 0.00 3 GLY A C 14
ATOM 14529 O O . GLY A 1 3 ? 1.712 41.528 -8.241 1.00 0.00 3 GLY A O 14
ATOM 14533 N N . SER A 1 4 ? 0.344 42.766 -9.555 1.00 0.00 4 SER A N 14
ATOM 14534 C CA . SER A 1 4 ? 0.039 41.788 -10.622 1.00 0.00 4 SER A CA 14
ATOM 14535 C C . SER A 1 4 ? -0.877 40.624 -10.192 1.00 0.00 4 SER A C 14
ATOM 14536 O O . SER A 1 4 ? -0.950 40.249 -9.017 1.00 0.00 4 SER A O 14
ATOM 14544 N N . HIS A 1 5 ? -1.626 40.075 -11.156 1.00 0.00 5 HIS A N 14
ATOM 14545 C CA . HIS A 1 5 ? -2.657 39.042 -10.964 1.00 0.00 5 HIS A CA 14
ATOM 14546 C C . HIS A 1 5 ? -2.875 38.238 -12.260 1.00 0.00 5 HIS A C 14
ATOM 14547 O O . HIS A 1 5 ? -3.034 38.824 -13.335 1.00 0.00 5 HIS A O 14
ATOM 14561 N N . HIS A 1 6 ? -2.884 36.901 -12.165 1.00 0.00 6 HIS A N 14
ATOM 14562 C CA . HIS A 1 6 ? -3.166 35.991 -13.287 1.00 0.00 6 HIS A CA 14
ATOM 14563 C C . HIS A 1 6 ? -3.693 34.627 -12.813 1.00 0.00 6 HIS A C 14
ATOM 14564 O O . HIS A 1 6 ? -3.167 34.051 -11.857 1.00 0.00 6 HIS A O 14
ATOM 14578 N N . HIS A 1 7 ? -4.699 34.094 -13.518 1.00 0.00 7 HIS A N 14
ATOM 14579 C CA . HIS A 1 7 ? -5.286 32.758 -13.322 1.00 0.00 7 HIS A CA 14
ATOM 14580 C C . HIS A 1 7 ? -5.661 32.115 -14.668 1.00 0.00 7 HIS A C 14
ATOM 14581 O O . HIS A 1 7 ? -6.100 32.806 -15.592 1.00 0.00 7 HIS A O 14
ATOM 14595 N N . HIS A 1 8 ? -5.530 30.785 -14.768 1.00 0.00 8 HIS A N 14
ATOM 14596 C CA . HIS A 1 8 ? -5.930 29.993 -15.943 1.00 0.00 8 HIS A CA 14
ATOM 14597 C C . HIS A 1 8 ? -6.366 28.566 -15.556 1.00 0.00 8 HIS A C 14
ATOM 14598 O O . HIS A 1 8 ? -6.027 28.086 -14.471 1.00 0.00 8 HIS A O 14
ATOM 14612 N N . HIS A 1 9 ? -7.089 27.893 -16.459 1.00 0.00 9 HIS A N 14
ATOM 14613 C CA . HIS A 1 9 ? -7.723 26.565 -16.328 1.00 0.00 9 HIS A CA 14
ATOM 14614 C C . HIS A 1 9 ? -8.813 26.450 -15.244 1.00 0.00 9 HIS A C 14
ATOM 14615 O O . HIS A 1 9 ? -8.770 27.113 -14.206 1.00 0.00 9 HIS A O 14
ATOM 14629 N N . HIS A 1 10 ? -9.808 25.586 -15.490 1.00 0.00 10 HIS A N 14
ATOM 14630 C CA . HIS A 1 10 ? -10.986 25.385 -14.622 1.00 0.00 10 HIS A CA 14
ATOM 14631 C C . HIS A 1 10 ? -11.560 23.949 -14.683 1.00 0.00 10 HIS A C 14
ATOM 14632 O O . HIS A 1 10 ? -12.750 23.732 -14.442 1.00 0.00 10 HIS A O 14
ATOM 14646 N N . GLY A 1 11 ? -10.719 22.957 -15.013 1.00 0.00 11 GLY A N 14
ATOM 14647 C CA . GLY A 1 11 ? -11.122 21.561 -15.238 1.00 0.00 11 GLY A CA 14
ATOM 14648 C C . GLY A 1 11 ? -11.789 20.865 -14.037 1.00 0.00 11 GLY A C 14
ATOM 14649 O O . GLY A 1 11 ? -12.657 20.014 -14.249 1.00 0.00 11 GLY A O 14
ATOM 14653 N N . SER A 1 12 ? -11.435 21.247 -12.801 1.00 0.00 12 SER A N 14
ATOM 14654 C CA . SER A 1 12 ? -12.124 20.900 -11.543 1.00 0.00 12 SER A CA 14
ATOM 14655 C C . SER A 1 12 ? -12.581 19.426 -11.444 1.00 0.00 12 SER A C 14
ATOM 14656 O O . SER A 1 12 ? -13.771 19.121 -11.306 1.00 0.00 12 SER A O 14
ATOM 14664 N N . GLY A 1 13 ? -11.634 18.487 -11.602 1.00 0.00 58 GLY A N 14
ATOM 14665 C CA . GLY A 1 13 ? -11.918 17.053 -11.769 1.00 0.00 58 GLY A CA 14
ATOM 14666 C C . GLY A 1 13 ? -12.552 16.392 -10.537 1.00 0.00 58 GLY A C 14
ATOM 14667 O O . GLY A 1 13 ? -11.869 16.129 -9.552 1.00 0.00 58 GLY A O 14
ATOM 14671 N N . ALA A 1 14 ? -13.852 16.079 -10.606 1.00 0.00 59 ALA A N 14
ATOM 14672 C CA . ALA A 1 14 ? -14.660 15.596 -9.478 1.00 0.00 59 ALA A CA 14
ATOM 14673 C C . ALA A 1 14 ? -14.946 14.075 -9.483 1.00 0.00 59 ALA A C 14
ATOM 14674 O O . ALA A 1 14 ? -15.676 13.578 -8.623 1.00 0.00 59 ALA A O 14
ATOM 14681 N N . LEU A 1 15 ? -14.385 13.320 -10.441 1.00 0.00 60 LEU A N 14
ATOM 14682 C CA . LEU A 1 15 ? -14.732 11.903 -10.684 1.00 0.00 60 LEU A CA 14
ATOM 14683 C C . LEU A 1 15 ? -14.169 10.888 -9.668 1.00 0.00 60 LEU A C 14
ATOM 14684 O O . LEU A 1 15 ? -14.560 9.719 -9.678 1.00 0.00 60 LEU A O 14
ATOM 14700 N N . ALA A 1 16 ? -13.249 11.320 -8.805 1.00 0.00 61 ALA A N 14
ATOM 14701 C CA . ALA A 1 16 ? -12.577 10.463 -7.824 1.00 0.00 61 ALA A CA 14
ATOM 14702 C C . ALA A 1 16 ? -13.530 9.899 -6.750 1.00 0.00 61 ALA A C 14
ATOM 14703 O O . ALA A 1 16 ? -14.408 10.609 -6.249 1.00 0.00 61 ALA A O 14
ATOM 14710 N N . ALA A 1 17 ? -13.309 8.642 -6.353 1.00 0.00 62 ALA A N 14
ATOM 14711 C CA . ALA A 1 17 ? -14.094 7.928 -5.346 1.00 0.00 62 ALA A CA 14
ATOM 14712 C C . ALA A 1 17 ? -13.379 7.713 -4.000 1.00 0.00 62 ALA A C 14
ATOM 14713 O O . ALA A 1 17 ? -12.152 7.650 -3.926 1.00 0.00 62 ALA A O 14
ATOM 14720 N N . LEU A 1 18 ? -14.174 7.577 -2.931 1.00 0.00 63 LEU A N 14
ATOM 14721 C CA . LEU A 1 18 ? -13.717 7.417 -1.545 1.00 0.00 63 LEU A CA 14
ATOM 14722 C C . LEU A 1 18 ? -14.313 6.168 -0.874 1.00 0.00 63 LEU A C 14
ATOM 14723 O O . LEU A 1 18 ? -15.460 5.791 -1.131 1.00 0.00 63 LEU A O 14
ATOM 14739 N N . HIS A 1 19 ? -13.553 5.572 0.048 1.00 0.00 64 HIS A N 14
ATOM 14740 C CA . HIS A 1 19 ? -14.053 4.607 1.035 1.00 0.00 64 HIS A CA 14
ATOM 14741 C C . HIS A 1 19 ? -14.930 5.313 2.082 1.00 0.00 64 HIS A C 14
ATOM 14742 O O . HIS A 1 19 ? -14.609 6.424 2.512 1.00 0.00 64 HIS A O 14
ATOM 14756 N N . ALA A 1 20 ? -16.013 4.667 2.526 1.00 0.00 65 ALA A N 14
ATOM 14757 C CA . ALA A 1 20 ? -17.024 5.285 3.398 1.00 0.00 65 ALA A CA 14
ATOM 14758 C C . ALA A 1 20 ? -16.984 4.824 4.873 1.00 0.00 65 ALA A C 14
ATOM 14759 O O . ALA A 1 20 ? -17.580 5.481 5.730 1.00 0.00 65 ALA A O 14
ATOM 14766 N N . GLU A 1 21 ? -16.305 3.713 5.185 1.00 0.00 66 GLU A N 14
ATOM 14767 C CA . GLU A 1 21 ? -16.346 3.048 6.504 1.00 0.00 66 GLU A CA 14
ATOM 14768 C C . GLU A 1 21 ? -14.964 2.548 6.972 1.00 0.00 66 GLU A C 14
ATOM 14769 O O . GLU A 1 21 ? -14.050 2.338 6.168 1.00 0.00 66 GLU A O 14
ATOM 14781 N N . GLY A 1 22 ? -14.819 2.333 8.288 1.00 0.00 67 GLY A N 14
ATOM 14782 C CA . GLY A 1 22 ? -13.599 1.802 8.913 1.00 0.00 67 GLY A CA 14
ATOM 14783 C C . GLY A 1 22 ? -12.405 2.777 8.904 1.00 0.00 67 GLY A C 14
ATOM 14784 O O . GLY A 1 22 ? -12.587 3.976 8.666 1.00 0.00 67 GLY A O 14
ATOM 14788 N N . PRO A 1 23 ? -11.164 2.289 9.124 1.00 0.00 68 PRO A N 14
ATOM 14789 C CA . PRO A 1 23 ? -9.951 3.126 9.130 1.00 0.00 68 PRO A CA 14
ATOM 14790 C C . PRO A 1 23 ? -9.700 3.865 7.804 1.00 0.00 68 PRO A C 14
ATOM 14791 O O . PRO A 1 23 ? -9.043 4.907 7.779 1.00 0.00 68 PRO A O 14
ATOM 14802 N N . LEU A 1 24 ? -10.240 3.331 6.702 1.00 0.00 69 LEU A N 14
ATOM 14803 C CA . LEU A 1 24 ? -10.149 3.888 5.351 1.00 0.00 69 LEU A CA 14
ATOM 14804 C C . LEU A 1 24 ? -11.211 4.966 5.052 1.00 0.00 69 LEU A C 14
ATOM 14805 O O . LEU A 1 24 ? -11.134 5.602 4.002 1.00 0.00 69 LEU A O 14
ATOM 14821 N N . ALA A 1 25 ? -12.176 5.217 5.947 1.00 0.00 70 ALA A N 14
ATOM 14822 C CA . ALA A 1 25 ? -13.220 6.223 5.729 1.00 0.00 70 ALA A CA 14
ATOM 14823 C C . ALA A 1 25 ? -12.627 7.603 5.366 1.00 0.00 70 ALA A C 14
ATOM 14824 O O . ALA A 1 25 ? -11.790 8.148 6.094 1.00 0.00 70 ALA A O 14
ATOM 14831 N N . GLY A 1 26 ? -13.071 8.167 4.237 1.00 0.00 71 GLY A N 14
ATOM 14832 C CA . GLY A 1 26 ? -12.591 9.447 3.705 1.00 0.00 71 GLY A CA 14
ATOM 14833 C C . GLY A 1 26 ? -11.394 9.371 2.755 1.00 0.00 71 GLY A C 14
ATOM 14834 O O . GLY A 1 26 ? -10.951 10.417 2.277 1.00 0.00 71 GLY A O 14
ATOM 14838 N N . LEU A 1 27 ? -10.858 8.177 2.478 1.00 0.00 72 LEU A N 14
ATOM 14839 C CA . LEU A 1 27 ? -9.640 7.986 1.683 1.00 0.00 72 LEU A CA 14
ATOM 14840 C C . LEU A 1 27 ? -9.937 7.425 0.270 1.00 0.00 72 LEU A C 14
ATOM 14841 O O . LEU A 1 27 ? -10.944 6.736 0.104 1.00 0.00 72 LEU A O 14
ATOM 14857 N N . PRO A 1 28 ? -9.087 7.678 -0.752 1.00 0.00 73 PRO A N 14
ATOM 14858 C CA . PRO A 1 28 ? -9.260 7.170 -2.125 1.00 0.00 73 PRO A CA 14
ATOM 14859 C C . PRO A 1 28 ? -9.376 5.649 -2.190 1.00 0.00 73 PRO A C 14
ATOM 14860 O O . PRO A 1 28 ? -8.666 4.932 -1.485 1.00 0.00 73 PRO A O 14
ATOM 14871 N N . VAL A 1 29 ? -10.232 5.150 -3.083 1.00 0.00 74 VAL A N 14
ATOM 14872 C CA . VAL A 1 29 ? -10.346 3.707 -3.347 1.00 0.00 74 VAL A CA 14
ATOM 14873 C C . VAL A 1 29 ? -9.193 3.219 -4.238 1.00 0.00 74 VAL A C 14
ATOM 14874 O O . VAL A 1 29 ? -8.710 2.101 -4.052 1.00 0.00 74 VAL A O 14
ATOM 14887 N N . THR A 1 30 ? -8.710 4.061 -5.161 1.00 0.00 75 THR A N 14
ATOM 14888 C CA . THR A 1 30 ? -7.671 3.718 -6.153 1.00 0.00 75 THR A CA 14
ATOM 14889 C C . THR A 1 30 ? -6.585 4.793 -6.268 1.00 0.00 75 THR A C 14
ATOM 14890 O O . THR A 1 30 ? -6.775 5.937 -5.847 1.00 0.00 75 THR A O 14
ATOM 14901 N N . ARG A 1 31 ? -5.440 4.463 -6.891 1.00 0.00 76 ARG A N 14
ATOM 14902 C CA . ARG A 1 31 ? -4.393 5.465 -7.182 1.00 0.00 76 ARG A CA 14
ATOM 14903 C C . ARG A 1 31 ? -4.873 6.552 -8.154 1.00 0.00 76 ARG A C 14
ATOM 14904 O O . ARG A 1 31 ? -4.458 7.697 -8.023 1.00 0.00 76 ARG A O 14
ATOM 14925 N N . SER A 1 32 ? -5.809 6.224 -9.043 1.00 0.00 77 SER A N 14
ATOM 14926 C CA . SER A 1 32 ? -6.465 7.194 -9.933 1.00 0.00 77 SER A CA 14
ATOM 14927 C C . SER A 1 32 ? -7.364 8.151 -9.146 1.00 0.00 77 SER A C 14
ATOM 14928 O O . SER A 1 32 ? -7.301 9.359 -9.374 1.00 0.00 77 SER A O 14
ATOM 14936 N N . ASP A 1 33 ? -8.116 7.659 -8.150 1.00 0.00 78 ASP A N 14
ATOM 14937 C CA . ASP A 1 33 ? -8.869 8.536 -7.242 1.00 0.00 78 ASP A CA 14
ATOM 14938 C C . ASP A 1 33 ? -7.919 9.452 -6.468 1.00 0.00 78 ASP A C 14
ATOM 14939 O O . ASP A 1 33 ? -8.142 10.655 -6.419 1.00 0.00 78 ASP A O 14
ATOM 14948 N N . ALA A 1 34 ? -6.821 8.917 -5.924 1.00 0.00 79 ALA A N 14
ATOM 14949 C CA . ALA A 1 34 ? -5.829 9.699 -5.183 1.00 0.00 79 ALA A CA 14
ATOM 14950 C C . ALA A 1 34 ? -5.184 10.804 -6.046 1.00 0.00 79 ALA A C 14
ATOM 14951 O O . ALA A 1 34 ? -5.145 11.968 -5.648 1.00 0.00 79 ALA A O 14
ATOM 14958 N N . ARG A 1 35 ? -4.750 10.465 -7.265 1.00 0.00 80 ARG A N 14
ATOM 14959 C CA . ARG A 1 35 ? -4.177 11.395 -8.259 1.00 0.00 80 ARG A CA 14
ATOM 14960 C C . ARG A 1 35 ? -5.163 12.502 -8.648 1.00 0.00 80 ARG A C 14
ATOM 14961 O O . ARG A 1 35 ? -4.784 13.672 -8.685 1.00 0.00 80 ARG A O 14
ATOM 14982 N N . VAL A 1 36 ? -6.437 12.165 -8.848 1.00 0.00 81 VAL A N 14
ATOM 14983 C CA . VAL A 1 36 ? -7.494 13.142 -9.173 1.00 0.00 81 VAL A CA 14
ATOM 14984 C C . VAL A 1 36 ? -7.933 13.958 -7.948 1.00 0.00 81 VAL A C 14
ATOM 14985 O O . VAL A 1 36 ? -8.186 15.149 -8.100 1.00 0.00 81 VAL A O 14
ATOM 14998 N N . LEU A 1 37 ? -7.934 13.411 -6.726 1.00 0.00 82 LEU A N 14
ATOM 14999 C CA . LEU A 1 37 ? -8.151 14.203 -5.502 1.00 0.00 82 LEU A CA 14
ATOM 15000 C C . LEU A 1 37 ? -7.043 15.250 -5.310 1.00 0.00 82 LEU A C 14
ATOM 15001 O O . LEU A 1 37 ? -7.345 16.409 -5.024 1.00 0.00 82 LEU A O 14
ATOM 15017 N N . ILE A 1 38 ? -5.775 14.882 -5.544 1.00 0.00 83 ILE A N 14
ATOM 15018 C CA . ILE A 1 38 ? -4.644 15.830 -5.512 1.00 0.00 83 ILE A CA 14
ATOM 15019 C C . ILE A 1 38 ? -4.799 16.896 -6.607 1.00 0.00 83 ILE A C 14
ATOM 15020 O O . ILE A 1 38 ? -4.613 18.081 -6.329 1.00 0.00 83 ILE A O 14
ATOM 15036 N N . PHE A 1 39 ? -5.200 16.511 -7.827 1.00 0.00 84 PHE A N 14
ATOM 15037 C CA . PHE A 1 39 ? -5.506 17.475 -8.893 1.00 0.00 84 PHE A CA 14
ATOM 15038 C C . PHE A 1 39 ? -6.628 18.450 -8.498 1.00 0.00 84 PHE A C 14
ATOM 15039 O O . PHE A 1 39 ? -6.478 19.656 -8.673 1.00 0.00 84 PHE A O 14
ATOM 15056 N N . ASN A 1 40 ? -7.736 17.951 -7.944 1.00 0.00 85 ASN A N 14
ATOM 15057 C CA . ASN A 1 40 ? -8.886 18.783 -7.590 1.00 0.00 85 ASN A CA 14
ATOM 15058 C C . ASN A 1 40 ? -8.571 19.736 -6.418 1.00 0.00 85 ASN A C 14
ATOM 15059 O O . ASN A 1 40 ? -8.984 20.899 -6.421 1.00 0.00 85 ASN A O 14
ATOM 15070 N N . GLU A 1 41 ? -7.787 19.267 -5.438 1.00 0.00 86 GLU A N 14
ATOM 15071 C CA . GLU A 1 41 ? -7.261 20.126 -4.377 1.00 0.00 86 GLU A CA 14
ATOM 15072 C C . GLU A 1 41 ? -6.331 21.199 -4.958 1.00 0.00 86 GLU A C 14
ATOM 15073 O O . GLU A 1 41 ? -6.556 22.376 -4.692 1.00 0.00 86 GLU A O 14
ATOM 15085 N N . TRP A 1 42 ? -5.343 20.843 -5.792 1.00 0.00 87 TRP A N 14
ATOM 15086 C CA . TRP A 1 42 ? -4.517 21.823 -6.491 1.00 0.00 87 TRP A CA 14
ATOM 15087 C C . TRP A 1 42 ? -5.354 22.835 -7.287 1.00 0.00 87 TRP A C 14
ATOM 15088 O O . TRP A 1 42 ? -5.081 24.024 -7.176 1.00 0.00 87 TRP A O 14
ATOM 15109 N N . GLU A 1 43 ? -6.391 22.416 -8.016 1.00 0.00 88 GLU A N 14
ATOM 15110 C CA . GLU A 1 43 ? -7.310 23.306 -8.737 1.00 0.00 88 GLU A CA 14
ATOM 15111 C C . GLU A 1 43 ? -7.956 24.340 -7.799 1.00 0.00 88 GLU A C 14
ATOM 15112 O O . GLU A 1 43 ? -7.889 25.539 -8.077 1.00 0.00 88 GLU A O 14
ATOM 15124 N N . GLU A 1 44 ? -8.530 23.906 -6.673 1.00 0.00 89 GLU A N 14
ATOM 15125 C CA . GLU A 1 44 ? -9.149 24.811 -5.693 1.00 0.00 89 GLU A CA 14
ATOM 15126 C C . GLU A 1 44 ? -8.121 25.742 -5.017 1.00 0.00 89 GLU A C 14
ATOM 15127 O O . GLU A 1 44 ? -8.306 26.963 -4.981 1.00 0.00 89 GLU A O 14
ATOM 15139 N N . ARG A 1 45 ? -7.000 25.181 -4.540 1.00 0.00 90 ARG A N 14
ATOM 15140 C CA . ARG A 1 45 ? -5.887 25.930 -3.931 1.00 0.00 90 ARG A CA 14
ATOM 15141 C C . ARG A 1 45 ? -5.368 26.995 -4.890 1.00 0.00 90 ARG A C 14
ATOM 15142 O O . ARG A 1 45 ? -5.304 28.157 -4.518 1.00 0.00 90 ARG A O 14
ATOM 15163 N N . LYS A 1 46 ? -5.061 26.602 -6.128 1.00 0.00 91 LYS A N 14
ATOM 15164 C CA . LYS A 1 46 ? -4.621 27.487 -7.222 1.00 0.00 91 LYS A CA 14
ATOM 15165 C C . LYS A 1 46 ? -5.632 28.604 -7.494 1.00 0.00 91 LYS A C 14
ATOM 15166 O O . LYS A 1 46 ? -5.218 29.756 -7.603 1.00 0.00 91 LYS A O 14
ATOM 15185 N N . LYS A 1 47 ? -6.940 28.311 -7.541 1.00 0.00 92 LYS A N 14
ATOM 15186 C CA . LYS A 1 47 ? -7.988 29.345 -7.694 1.00 0.00 92 LYS A CA 14
ATOM 15187 C C . LYS A 1 47 ? -8.011 30.349 -6.529 1.00 0.00 92 LYS A C 14
ATOM 15188 O O . LYS A 1 47 ? -8.262 31.532 -6.764 1.00 0.00 92 LYS A O 14
ATOM 15207 N N . SER A 1 48 ? -7.703 29.923 -5.300 1.00 0.00 93 SER A N 14
ATOM 15208 C CA . SER A 1 48 ? -7.540 30.839 -4.151 1.00 0.00 93 SER A CA 14
ATOM 15209 C C . SER A 1 48 ? -6.182 31.573 -4.118 1.00 0.00 93 SER A C 14
ATOM 15210 O O . SER A 1 48 ? -6.126 32.753 -3.760 1.00 0.00 93 SER A O 14
ATOM 15218 N N . ASP A 1 49 ? -5.093 30.897 -4.492 1.00 0.00 94 ASP A N 14
ATOM 15219 C CA . ASP A 1 49 ? -3.691 31.300 -4.343 1.00 0.00 94 ASP A CA 14
ATOM 15220 C C . ASP A 1 49 ? -2.835 30.641 -5.463 1.00 0.00 94 ASP A C 14
ATOM 15221 O O . ASP A 1 49 ? -2.516 29.451 -5.382 1.00 0.00 94 ASP A O 14
ATOM 15230 N N . PRO A 1 50 ? -2.443 31.381 -6.519 1.00 0.00 95 PRO A N 14
ATOM 15231 C CA . PRO A 1 50 ? -2.012 30.812 -7.809 1.00 0.00 95 PRO A CA 14
ATOM 15232 C C . PRO A 1 50 ? -0.626 30.139 -7.837 1.00 0.00 95 PRO A C 14
ATOM 15233 O O . PRO A 1 50 ? -0.308 29.436 -8.800 1.00 0.00 95 PRO A O 14
ATOM 15244 N N . TRP A 1 51 ? 0.213 30.349 -6.817 1.00 0.00 96 TRP A N 14
ATOM 15245 C CA . TRP A 1 51 ? 1.614 29.897 -6.777 1.00 0.00 96 TRP A CA 14
ATOM 15246 C C . TRP A 1 51 ? 1.812 28.366 -6.749 1.00 0.00 96 TRP A C 14
ATOM 15247 O O . TRP A 1 51 ? 2.896 27.891 -7.109 1.00 0.00 96 TRP A O 14
ATOM 15268 N N . LEU A 1 52 ? 0.820 27.595 -6.279 1.00 0.00 97 LEU A N 14
ATOM 15269 C CA . LEU A 1 52 ? 1.000 26.185 -5.921 1.00 0.00 97 LEU A CA 14
ATOM 15270 C C . LEU A 1 52 ? 1.360 25.303 -7.140 1.00 0.00 97 LEU A C 14
ATOM 15271 O O . LEU A 1 52 ? 0.825 25.500 -8.234 1.00 0.00 97 LEU A O 14
ATOM 15287 N N . ARG A 1 53 ? 2.203 24.276 -6.941 1.00 0.00 98 ARG A N 14
ATOM 15288 C CA . ARG A 1 53 ? 2.538 23.246 -7.950 1.00 0.00 98 ARG A CA 14
ATOM 15289 C C . ARG A 1 53 ? 1.797 21.920 -7.703 1.00 0.00 98 ARG A C 14
ATOM 15290 O O . ARG A 1 53 ? 1.473 21.582 -6.564 1.00 0.00 98 ARG A O 14
ATOM 15311 N N . LEU A 1 54 ? 1.523 21.182 -8.783 1.00 0.00 99 LEU A N 14
ATOM 15312 C CA . LEU A 1 54 ? 0.768 19.919 -8.789 1.00 0.00 99 LEU A CA 14
ATOM 15313 C C . LEU A 1 54 ? 1.752 18.729 -8.913 1.00 0.00 99 LEU A C 14
ATOM 15314 O O . LEU A 1 54 ? 2.425 18.590 -9.936 1.00 0.00 99 LEU A O 14
ATOM 15330 N N . ASP A 1 55 ? 1.830 17.863 -7.891 1.00 0.00 100 ASP A N 14
ATOM 15331 C CA . ASP A 1 55 ? 2.711 16.678 -7.865 1.00 0.00 100 ASP A CA 14
ATOM 15332 C C . ASP A 1 55 ? 1.977 15.428 -7.333 1.00 0.00 100 ASP A C 14
ATOM 15333 O O . ASP A 1 55 ? 1.500 15.414 -6.197 1.00 0.00 100 ASP A O 14
ATOM 15342 N N . MET A 1 56 ? 1.863 14.382 -8.166 1.00 0.00 101 MET A N 14
ATOM 15343 C CA . MET A 1 56 ? 1.071 13.166 -7.883 1.00 0.00 101 MET A CA 14
ATOM 15344 C C . MET A 1 56 ? 1.546 11.928 -8.670 1.00 0.00 101 MET A C 14
ATOM 15345 O O . MET A 1 56 ? 0.775 11.250 -9.354 1.00 0.00 101 MET A O 14
ATOM 15359 N N . SER A 1 57 ? 2.838 11.618 -8.538 1.00 0.00 102 SER A N 14
ATOM 15360 C CA . SER A 1 57 ? 3.404 10.307 -8.905 1.00 0.00 102 SER A CA 14
ATOM 15361 C C . SER A 1 57 ? 3.039 9.235 -7.864 1.00 0.00 102 SER A C 14
ATOM 15362 O O . SER A 1 57 ? 2.664 9.553 -6.734 1.00 0.00 102 SER A O 14
ATOM 15370 N N . ASP A 1 58 ? 3.178 7.954 -8.210 1.00 0.00 103 ASP A N 14
ATOM 15371 C CA . ASP A 1 58 ? 2.826 6.811 -7.351 1.00 0.00 103 ASP A CA 14
ATOM 15372 C C . ASP A 1 58 ? 3.432 6.919 -5.940 1.00 0.00 103 ASP A C 14
ATOM 15373 O O . ASP A 1 58 ? 2.740 6.677 -4.953 1.00 0.00 103 ASP A O 14
ATOM 15382 N N . LYS A 1 59 ? 4.682 7.394 -5.829 1.00 0.00 104 LYS A N 14
ATOM 15383 C CA . LYS A 1 59 ? 5.354 7.647 -4.539 1.00 0.00 104 LYS A CA 14
ATOM 15384 C C . LYS A 1 59 ? 4.631 8.702 -3.691 1.00 0.00 104 LYS A C 14
ATOM 15385 O O . LYS A 1 59 ? 4.470 8.506 -2.488 1.00 0.00 104 LYS A O 14
ATOM 15404 N N . ALA A 1 60 ? 4.123 9.777 -4.306 1.00 0.00 105 ALA A N 14
ATOM 15405 C CA . ALA A 1 60 ? 3.307 10.786 -3.628 1.00 0.00 105 ALA A CA 14
ATOM 15406 C C . ALA A 1 60 ? 1.963 10.209 -3.171 1.00 0.00 105 ALA A C 14
ATOM 15407 O O . ALA A 1 60 ? 1.524 10.479 -2.055 1.00 0.00 105 ALA A O 14
ATOM 15414 N N . ILE A 1 61 ? 1.346 9.348 -3.988 1.00 0.00 106 ILE A N 14
ATOM 15415 C CA . ILE A 1 61 ? 0.070 8.705 -3.624 1.00 0.00 106 ILE A CA 14
ATOM 15416 C C . ILE A 1 61 ? 0.273 7.749 -2.453 1.00 0.00 106 ILE A C 14
ATOM 15417 O O . ILE A 1 61 ? -0.470 7.827 -1.482 1.00 0.00 106 ILE A O 14
ATOM 15433 N N . PHE A 1 62 ? 1.303 6.905 -2.494 1.00 0.00 107 PHE A N 14
ATOM 15434 C CA . PHE A 1 62 ? 1.562 5.950 -1.408 1.00 0.00 107 PHE A CA 14
ATOM 15435 C C . PHE A 1 62 ? 1.997 6.649 -0.104 1.00 0.00 107 PHE A C 14
ATOM 15436 O O . PHE A 1 62 ? 1.635 6.198 0.982 1.00 0.00 107 PHE A O 14
ATOM 15453 N N . ARG A 1 63 ? 2.723 7.778 -0.192 1.00 0.00 108 ARG A N 14
ATOM 15454 C CA . ARG A 1 63 ? 3.105 8.596 0.975 1.00 0.00 108 ARG A CA 14
ATOM 15455 C C . ARG A 1 63 ? 1.898 9.289 1.624 1.00 0.00 108 ARG A C 14
ATOM 15456 O O . ARG A 1 63 ? 1.797 9.309 2.851 1.00 0.00 108 ARG A O 14
ATOM 15477 N N . ARG A 1 64 ? 0.968 9.821 0.815 1.00 0.00 109 ARG A N 14
ATOM 15478 C CA . ARG A 1 64 ? -0.283 10.448 1.297 1.00 0.00 109 ARG A CA 14
ATOM 15479 C C . ARG A 1 64 ? -1.306 9.421 1.804 1.00 0.00 109 ARG A C 14
ATOM 15480 O O . ARG A 1 64 ? -1.988 9.673 2.798 1.00 0.00 109 ARG A O 14
ATOM 15501 N N . TYR A 1 65 ? -1.389 8.272 1.131 1.00 0.00 110 TYR A N 14
ATOM 15502 C CA . TYR A 1 65 ? -2.418 7.245 1.306 1.00 0.00 110 TYR A CA 14
ATOM 15503 C C . TYR A 1 65 ? -1.771 5.840 1.365 1.00 0.00 110 TYR A C 14
ATOM 15504 O O . TYR A 1 65 ? -1.620 5.174 0.334 1.00 0.00 110 TYR A O 14
ATOM 15522 N N . PRO A 1 66 ? -1.359 5.364 2.559 1.00 0.00 111 PRO A N 14
ATOM 15523 C CA . PRO A 1 66 ? -0.507 4.176 2.700 1.00 0.00 111 PRO A CA 14
ATOM 15524 C C . PRO A 1 66 ? -1.191 2.849 2.335 1.00 0.00 111 PRO A C 14
ATOM 15525 O O . PRO A 1 66 ? -0.504 1.847 2.124 1.00 0.00 111 PRO A O 14
ATOM 15536 N N . HIS A 1 67 ? -2.524 2.826 2.218 1.00 0.00 112 HIS A N 14
ATOM 15537 C CA . HIS A 1 67 ? -3.297 1.640 1.829 1.00 0.00 112 HIS A CA 14
ATOM 15538 C C . HIS A 1 67 ? -3.283 1.342 0.313 1.00 0.00 112 HIS A C 14
ATOM 15539 O O . HIS A 1 67 ? -3.779 0.288 -0.091 1.00 0.00 112 HIS A O 14
ATOM 15553 N N . LEU A 1 68 ? -2.714 2.225 -0.528 1.00 0.00 113 LEU A N 14
ATOM 15554 C CA . LEU A 1 68 ? -2.662 2.029 -1.989 1.00 0.00 113 LEU A CA 14
ATOM 15555 C C . LEU A 1 68 ? -1.454 1.195 -2.468 1.00 0.00 113 LEU A C 14
ATOM 15556 O O . LEU A 1 68 ? -1.583 0.507 -3.487 1.00 0.00 113 LEU A O 14
ATOM 15572 N N . ARG A 1 69 ? -0.305 1.235 -1.767 1.00 0.00 114 ARG A N 14
ATOM 15573 C CA . ARG A 1 69 ? 0.894 0.450 -2.120 1.00 0.00 114 ARG A CA 14
ATOM 15574 C C . ARG A 1 69 ? 0.670 -1.071 -2.025 1.00 0.00 114 ARG A C 14
ATOM 15575 O O . ARG A 1 69 ? 0.158 -1.553 -0.985 1.00 0.00 114 ARG A O 14
ATOM 15597 N N . MET A 1 1 ? 9.672 32.077 -3.798 1.00 0.00 1 MET A N 15
ATOM 15598 C CA . MET A 1 1 ? 9.201 31.178 -4.899 1.00 0.00 1 MET A CA 15
ATOM 15599 C C . MET A 1 1 ? 7.975 31.775 -5.615 1.00 0.00 1 MET A C 15
ATOM 15600 O O . MET A 1 1 ? 6.952 32.013 -4.973 1.00 0.00 1 MET A O 15
ATOM 15616 N N . ARG A 1 2 ? 8.053 31.998 -6.939 1.00 0.00 2 ARG A N 15
ATOM 15617 C CA . ARG A 1 2 ? 6.901 32.442 -7.770 1.00 0.00 2 ARG A CA 15
ATOM 15618 C C . ARG A 1 2 ? 6.015 31.275 -8.239 1.00 0.00 2 ARG A C 15
ATOM 15619 O O . ARG A 1 2 ? 4.799 31.432 -8.333 1.00 0.00 2 ARG A O 15
ATOM 15640 N N . GLY A 1 3 ? 6.625 30.117 -8.512 1.00 0.00 3 GLY A N 15
ATOM 15641 C CA . GLY A 1 3 ? 5.964 28.933 -9.081 1.00 0.00 3 GLY A CA 15
ATOM 15642 C C . GLY A 1 3 ? 5.692 29.045 -10.591 1.00 0.00 3 GLY A C 15
ATOM 15643 O O . GLY A 1 3 ? 5.745 30.133 -11.172 1.00 0.00 3 GLY A O 15
ATOM 15647 N N . SER A 1 4 ? 5.439 27.902 -11.240 1.00 0.00 4 SER A N 15
ATOM 15648 C CA . SER A 1 4 ? 5.202 27.804 -12.692 1.00 0.00 4 SER A CA 15
ATOM 15649 C C . SER A 1 4 ? 4.408 26.540 -13.076 1.00 0.00 4 SER A C 15
ATOM 15650 O O . SER A 1 4 ? 4.129 25.690 -12.228 1.00 0.00 4 SER A O 15
ATOM 15658 N N . HIS A 1 5 ? 4.078 26.428 -14.370 1.00 0.00 5 HIS A N 15
ATOM 15659 C CA . HIS A 1 5 ? 3.378 25.326 -15.056 1.00 0.00 5 HIS A CA 15
ATOM 15660 C C . HIS A 1 5 ? 1.980 24.992 -14.501 1.00 0.00 5 HIS A C 15
ATOM 15661 O O . HIS A 1 5 ? 1.838 24.416 -13.421 1.00 0.00 5 HIS A O 15
ATOM 15675 N N . HIS A 1 6 ? 0.935 25.286 -15.282 1.00 0.00 6 HIS A N 15
ATOM 15676 C CA . HIS A 1 6 ? -0.467 24.963 -14.970 1.00 0.00 6 HIS A CA 15
ATOM 15677 C C . HIS A 1 6 ? -1.221 24.432 -16.204 1.00 0.00 6 HIS A C 15
ATOM 15678 O O . HIS A 1 6 ? -0.929 24.813 -17.339 1.00 0.00 6 HIS A O 15
ATOM 15692 N N . HIS A 1 7 ? -2.170 23.518 -15.974 1.00 0.00 7 HIS A N 15
ATOM 15693 C CA . HIS A 1 7 ? -2.946 22.801 -17.001 1.00 0.00 7 HIS A CA 15
ATOM 15694 C C . HIS A 1 7 ? -4.304 22.318 -16.446 1.00 0.00 7 HIS A C 15
ATOM 15695 O O . HIS A 1 7 ? -4.679 22.661 -15.320 1.00 0.00 7 HIS A O 15
ATOM 15709 N N . HIS A 1 8 ? -5.057 21.535 -17.231 1.00 0.00 8 HIS A N 15
ATOM 15710 C CA . HIS A 1 8 ? -6.291 20.871 -16.795 1.00 0.00 8 HIS A CA 15
ATOM 15711 C C . HIS A 1 8 ? -6.439 19.448 -17.357 1.00 0.00 8 HIS A C 15
ATOM 15712 O O . HIS A 1 8 ? -6.064 19.169 -18.499 1.00 0.00 8 HIS A O 15
ATOM 15726 N N . HIS A 1 9 ? -7.031 18.558 -16.551 1.00 0.00 9 HIS A N 15
ATOM 15727 C CA . HIS A 1 9 ? -7.330 17.150 -16.860 1.00 0.00 9 HIS A CA 15
ATOM 15728 C C . HIS A 1 9 ? -8.679 16.717 -16.247 1.00 0.00 9 HIS A C 15
ATOM 15729 O O . HIS A 1 9 ? -9.267 17.449 -15.444 1.00 0.00 9 HIS A O 15
ATOM 15743 N N . HIS A 1 10 ? -9.126 15.497 -16.581 1.00 0.00 10 HIS A N 15
ATOM 15744 C CA . HIS A 1 10 ? -10.309 14.811 -16.016 1.00 0.00 10 HIS A CA 15
ATOM 15745 C C . HIS A 1 10 ? -11.660 15.505 -16.309 1.00 0.00 10 HIS A C 15
ATOM 15746 O O . HIS A 1 10 ? -11.726 16.509 -17.024 1.00 0.00 10 HIS A O 15
ATOM 15760 N N . GLY A 1 11 ? -12.759 14.935 -15.799 1.00 0.00 11 GLY A N 15
ATOM 15761 C CA . GLY A 1 11 ? -14.122 15.438 -16.011 1.00 0.00 11 GLY A CA 15
ATOM 15762 C C . GLY A 1 11 ? -15.198 14.706 -15.199 1.00 0.00 11 GLY A C 15
ATOM 15763 O O . GLY A 1 11 ? -14.909 13.785 -14.429 1.00 0.00 11 GLY A O 15
ATOM 15767 N N . SER A 1 12 ? -16.454 15.127 -15.371 1.00 0.00 12 SER A N 15
ATOM 15768 C CA . SER A 1 12 ? -17.631 14.549 -14.700 1.00 0.00 12 SER A CA 15
ATOM 15769 C C . SER A 1 12 ? -17.935 13.108 -15.148 1.00 0.00 12 SER A C 15
ATOM 15770 O O . SER A 1 12 ? -17.581 12.681 -16.251 1.00 0.00 12 SER A O 15
ATOM 15778 N N . GLY A 1 13 ? -18.564 12.328 -14.258 1.00 0.00 58 GLY A N 15
ATOM 15779 C CA . GLY A 1 13 ? -18.889 10.906 -14.468 1.00 0.00 58 GLY A CA 15
ATOM 15780 C C . GLY A 1 13 ? -17.723 9.923 -14.256 1.00 0.00 58 GLY A C 15
ATOM 15781 O O . GLY A 1 13 ? -17.957 8.714 -14.168 1.00 0.00 58 GLY A O 15
ATOM 15785 N N . ALA A 1 14 ? -16.486 10.422 -14.132 1.00 0.00 59 ALA A N 15
ATOM 15786 C CA . ALA A 1 14 ? -15.261 9.649 -13.894 1.00 0.00 59 ALA A CA 15
ATOM 15787 C C . ALA A 1 14 ? -14.380 10.235 -12.759 1.00 0.0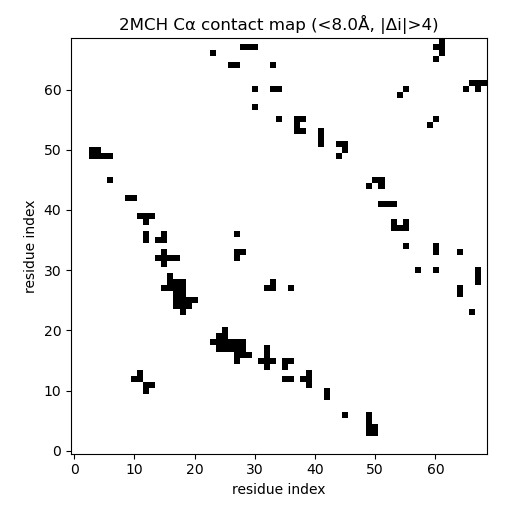0 59 ALA A C 15
ATOM 15788 O O . ALA A 1 14 ? -13.183 9.945 -12.668 1.00 0.00 59 ALA A O 15
ATOM 15795 N N . LEU A 1 15 ? -14.962 11.084 -11.899 1.00 0.00 60 LEU A N 15
ATOM 15796 C CA . LEU A 1 15 ? -14.280 11.768 -10.793 1.00 0.00 60 LEU A CA 15
ATOM 15797 C C . LEU A 1 15 ? -14.056 10.832 -9.582 1.00 0.00 60 LEU A C 15
ATOM 15798 O O . LEU A 1 15 ? -14.636 9.747 -9.494 1.00 0.00 60 LEU A O 15
ATOM 15814 N N . ALA A 1 16 ? -13.186 11.246 -8.656 1.00 0.00 61 ALA A N 15
ATOM 15815 C CA . ALA A 1 16 ? -12.702 10.432 -7.537 1.00 0.00 61 ALA A CA 15
ATOM 15816 C C . ALA A 1 16 ? -13.805 9.869 -6.618 1.00 0.00 61 ALA A C 15
ATOM 15817 O O . ALA A 1 16 ? -14.783 10.553 -6.307 1.00 0.00 61 ALA A O 15
ATOM 15824 N N . ALA A 1 17 ? -13.568 8.659 -6.103 1.00 0.00 62 ALA A N 15
ATOM 15825 C CA . ALA A 1 17 ? -14.361 8.005 -5.067 1.00 0.00 62 ALA A CA 15
ATOM 15826 C C . ALA A 1 17 ? -13.585 7.732 -3.769 1.00 0.00 62 ALA A C 15
ATOM 15827 O O . ALA A 1 17 ? -12.363 7.573 -3.775 1.00 0.00 62 ALA A O 15
ATOM 15834 N N . LEU A 1 18 ? -14.322 7.648 -2.654 1.00 0.00 63 LEU A N 15
ATOM 15835 C CA . LEU A 1 18 ? -13.799 7.410 -1.304 1.00 0.00 63 LEU A CA 15
ATOM 15836 C C . LEU A 1 18 ? -14.409 6.151 -0.668 1.00 0.00 63 LEU A C 15
ATOM 15837 O O . LEU A 1 18 ? -15.578 5.824 -0.897 1.00 0.00 63 LEU A O 15
ATOM 15853 N N . HIS A 1 19 ? -13.638 5.488 0.196 1.00 0.00 64 HIS A N 15
ATOM 15854 C CA . HIS A 1 19 ? -14.146 4.501 1.157 1.00 0.00 64 HIS A CA 15
ATOM 15855 C C . HIS A 1 19 ? -15.003 5.188 2.231 1.00 0.00 64 HIS A C 15
ATOM 15856 O O . HIS A 1 19 ? -14.653 6.275 2.701 1.00 0.00 64 HIS A O 15
ATOM 15870 N N . ALA A 1 20 ? -16.103 4.556 2.651 1.00 0.00 65 ALA A N 15
ATOM 15871 C CA . ALA A 1 20 ? -17.089 5.162 3.559 1.00 0.00 65 ALA A CA 15
ATOM 15872 C C . ALA A 1 20 ? -17.025 4.658 5.020 1.00 0.00 65 ALA A C 15
ATOM 15873 O O . ALA A 1 20 ? -17.584 5.300 5.910 1.00 0.00 65 ALA A O 15
ATOM 15880 N N . GLU A 1 21 ? -16.364 3.521 5.280 1.00 0.00 66 GLU A N 15
ATOM 15881 C CA . GLU A 1 21 ? -16.380 2.820 6.579 1.00 0.00 66 GLU A CA 15
ATOM 15882 C C . GLU A 1 21 ? -14.994 2.272 6.982 1.00 0.00 66 GLU A C 15
ATOM 15883 O O . GLU A 1 21 ? -14.113 2.073 6.141 1.00 0.00 66 GLU A O 15
ATOM 15895 N N . GLY A 1 22 ? -14.814 2.004 8.283 1.00 0.00 67 GLY A N 15
ATOM 15896 C CA . GLY A 1 22 ? -13.584 1.424 8.847 1.00 0.00 67 GLY A CA 15
ATOM 15897 C C . GLY A 1 22 ? -12.374 2.378 8.852 1.00 0.00 67 GLY A C 15
ATOM 15898 O O . GLY A 1 22 ? -12.536 3.588 8.654 1.00 0.00 67 GLY A O 15
ATOM 15902 N N . PRO A 1 23 ? -11.140 1.862 9.043 1.00 0.00 68 PRO A N 15
ATOM 15903 C CA . PRO A 1 23 ? -9.913 2.678 9.073 1.00 0.00 68 PRO A CA 15
ATOM 15904 C C . PRO A 1 23 ? -9.654 3.464 7.776 1.00 0.00 68 PRO A C 15
ATOM 15905 O O . PRO A 1 23 ? -8.977 4.495 7.790 1.00 0.00 68 PRO A O 15
ATOM 15916 N N . LEU A 1 24 ? -10.208 2.987 6.657 1.00 0.00 69 LEU A N 15
ATOM 15917 C CA . LEU A 1 24 ? -10.111 3.594 5.329 1.00 0.00 69 LEU A CA 15
ATOM 15918 C C . LEU A 1 24 ? -11.154 4.700 5.076 1.00 0.00 69 LEU A C 15
ATOM 15919 O O . LEU A 1 24 ? -11.071 5.374 4.050 1.00 0.00 69 LEU A O 15
ATOM 15935 N N . ALA A 1 25 ? -12.112 4.934 5.985 1.00 0.00 70 ALA A N 15
ATOM 15936 C CA . ALA A 1 25 ? -13.144 5.957 5.812 1.00 0.00 70 ALA A CA 15
ATOM 15937 C C . ALA A 1 25 ? -12.539 7.342 5.485 1.00 0.00 70 ALA A C 15
ATOM 15938 O O . ALA A 1 25 ? -11.678 7.850 6.212 1.00 0.00 70 ALA A O 15
ATOM 15945 N N . GLY A 1 26 ? -12.997 7.948 4.384 1.00 0.00 71 GLY A N 15
ATOM 15946 C CA . GLY A 1 26 ? -12.508 9.238 3.883 1.00 0.00 71 GLY A CA 15
ATOM 15947 C C . GLY A 1 26 ? -11.340 9.175 2.897 1.00 0.00 71 GLY A C 15
ATOM 15948 O O . GLY A 1 26 ? -10.904 10.228 2.428 1.00 0.00 71 GLY A O 15
ATOM 15952 N N . LEU A 1 27 ? -10.821 7.984 2.580 1.00 0.00 72 LEU A N 15
ATOM 15953 C CA . LEU A 1 27 ? -9.627 7.803 1.744 1.00 0.00 72 LEU A CA 15
ATOM 15954 C C . LEU A 1 27 ? -9.975 7.261 0.333 1.00 0.00 72 LEU A C 15
ATOM 15955 O O . LEU A 1 27 ? -10.994 6.580 0.195 1.00 0.00 72 LEU A O 15
ATOM 15971 N N . PRO A 1 28 ? -9.164 7.525 -0.717 1.00 0.00 73 PRO A N 15
ATOM 15972 C CA . PRO A 1 28 ? -9.408 7.058 -2.093 1.00 0.00 73 PRO A CA 15
ATOM 15973 C C . PRO A 1 28 ? -9.539 5.535 -2.195 1.00 0.00 73 PRO A C 15
ATOM 15974 O O . PRO A 1 28 ? -8.825 4.796 -1.515 1.00 0.00 73 PRO A O 15
ATOM 15985 N N . VAL A 1 29 ? -10.413 5.058 -3.084 1.00 0.00 74 VAL A N 15
ATOM 15986 C CA . VAL A 1 29 ? -10.598 3.615 -3.320 1.00 0.00 74 VAL A CA 15
ATOM 15987 C C . VAL A 1 29 ? -9.482 3.042 -4.208 1.00 0.00 74 VAL A C 15
ATOM 15988 O O . VAL A 1 29 ? -9.012 1.928 -3.969 1.00 0.00 74 VAL A O 15
ATOM 16001 N N . THR A 1 30 ? -9.006 3.817 -5.190 1.00 0.00 75 THR A N 15
ATOM 16002 C CA . THR A 1 30 ? -7.894 3.465 -6.094 1.00 0.00 75 THR A CA 15
ATOM 16003 C C . THR A 1 30 ? -6.973 4.659 -6.401 1.00 0.00 75 THR A C 15
ATOM 16004 O O . THR A 1 30 ? -7.313 5.818 -6.146 1.00 0.00 75 THR A O 15
ATOM 16015 N N . ARG A 1 31 ? -5.788 4.392 -6.970 1.00 0.00 76 ARG A N 15
ATOM 16016 C CA . ARG A 1 31 ? -4.779 5.400 -7.362 1.00 0.00 76 ARG A CA 15
ATOM 16017 C C . ARG A 1 31 ? -5.317 6.450 -8.341 1.00 0.00 76 ARG A C 15
ATOM 16018 O O . ARG A 1 31 ? -4.913 7.605 -8.266 1.00 0.00 76 ARG A O 15
ATOM 16039 N N . SER A 1 32 ? -6.302 6.092 -9.168 1.00 0.00 77 SER A N 15
ATOM 16040 C CA . SER A 1 32 ? -7.035 7.049 -10.020 1.00 0.00 77 SER A CA 15
ATOM 16041 C C . SER A 1 32 ? -7.827 8.072 -9.186 1.00 0.00 77 SER A C 15
ATOM 16042 O O . SER A 1 32 ? -7.752 9.276 -9.441 1.00 0.00 77 SER A O 15
ATOM 16050 N N . ASP A 1 33 ? -8.492 7.631 -8.109 1.00 0.00 78 ASP A N 15
ATOM 16051 C CA . ASP A 1 33 ? -9.157 8.544 -7.170 1.00 0.00 78 ASP A CA 15
ATOM 16052 C C . ASP A 1 33 ? -8.124 9.411 -6.451 1.00 0.00 78 ASP A C 15
ATOM 16053 O O . ASP A 1 33 ? -8.300 10.621 -6.384 1.00 0.00 78 ASP A O 15
ATOM 16062 N N . ALA A 1 34 ? -7.019 8.827 -5.970 1.00 0.00 79 ALA A N 15
ATOM 16063 C CA . ALA A 1 34 ? -5.955 9.582 -5.299 1.00 0.00 79 ALA A CA 15
ATOM 16064 C C . ALA A 1 34 ? -5.359 10.684 -6.199 1.00 0.00 79 ALA A C 15
ATOM 16065 O O . ALA A 1 34 ? -5.212 11.828 -5.765 1.00 0.00 79 ALA A O 15
ATOM 16072 N N . ARG A 1 35 ? -5.097 10.366 -7.473 1.00 0.00 80 ARG A N 15
ATOM 16073 C CA . ARG A 1 35 ? -4.635 11.309 -8.505 1.00 0.00 80 ARG A CA 15
ATOM 16074 C C . ARG A 1 35 ? -5.643 12.438 -8.731 1.00 0.00 80 ARG A C 15
ATOM 16075 O O . ARG A 1 35 ? -5.272 13.606 -8.696 1.00 0.00 80 ARG A O 15
ATOM 16096 N N . VAL A 1 36 ? -6.930 12.122 -8.886 1.00 0.00 81 VAL A N 15
ATOM 16097 C CA . VAL A 1 36 ? -7.974 13.146 -9.064 1.00 0.00 81 VAL A CA 15
ATOM 16098 C C . VAL A 1 36 ? -8.211 13.965 -7.785 1.00 0.00 81 VAL A C 15
ATOM 16099 O O . VAL A 1 36 ? -8.436 15.167 -7.889 1.00 0.00 81 VAL A O 15
ATOM 16112 N N . LEU A 1 37 ? -8.097 13.392 -6.580 1.00 0.00 82 LEU A N 15
ATOM 16113 C CA . LEU A 1 37 ? -8.187 14.150 -5.320 1.00 0.00 82 LEU A CA 15
ATOM 16114 C C . LEU A 1 37 ? -7.032 15.157 -5.178 1.00 0.00 82 LEU A C 15
ATOM 16115 O O . LEU A 1 37 ? -7.274 16.314 -4.840 1.00 0.00 82 LEU A O 15
ATOM 16131 N N . ILE A 1 38 ? -5.791 14.761 -5.499 1.00 0.00 83 ILE A N 15
ATOM 16132 C CA . ILE A 1 38 ? -4.635 15.678 -5.487 1.00 0.00 83 ILE A CA 15
ATOM 16133 C C . ILE A 1 38 ? -4.758 16.731 -6.603 1.00 0.00 83 ILE A C 15
ATOM 16134 O O . ILE A 1 38 ? -4.453 17.901 -6.368 1.00 0.00 83 ILE A O 15
ATOM 16150 N N . PHE A 1 39 ? -5.272 16.362 -7.784 1.00 0.00 84 PHE A N 15
ATOM 16151 C CA . PHE A 1 39 ? -5.588 17.333 -8.837 1.00 0.00 84 PHE A CA 15
ATOM 16152 C C . PHE A 1 39 ? -6.623 18.368 -8.373 1.00 0.00 84 PHE A C 15
ATOM 16153 O O . PHE A 1 39 ? -6.391 19.568 -8.505 1.00 0.00 84 PHE A O 15
ATOM 16170 N N . ASN A 1 40 ? -7.740 17.917 -7.790 1.00 0.00 85 ASN A N 15
ATOM 16171 C CA . ASN A 1 40 ? -8.796 18.786 -7.276 1.00 0.00 85 ASN A CA 15
ATOM 16172 C C . ASN A 1 40 ? -8.279 19.718 -6.166 1.00 0.00 85 ASN A C 15
ATOM 16173 O O . ASN A 1 40 ? -8.629 20.900 -6.154 1.00 0.00 85 ASN A O 15
ATOM 16184 N N . GLU A 1 41 ? -7.413 19.217 -5.273 1.00 0.00 86 GLU A N 15
ATOM 16185 C CA . GLU A 1 41 ? -6.727 20.056 -4.290 1.00 0.00 86 GLU A CA 15
ATOM 16186 C C . GLU A 1 41 ? -5.862 21.123 -4.974 1.00 0.00 86 GLU A C 15
ATOM 16187 O O . GLU A 1 41 ? -6.113 22.305 -4.738 1.00 0.00 86 GLU A O 15
ATOM 16199 N N . TRP A 1 42 ? -4.894 20.758 -5.834 1.00 0.00 87 TRP A N 15
ATOM 16200 C CA . TRP A 1 42 ? -4.091 21.748 -6.543 1.00 0.00 87 TRP A CA 15
ATOM 16201 C C . TRP A 1 42 ? -4.963 22.778 -7.279 1.00 0.00 87 TRP A C 15
ATOM 16202 O O . TRP A 1 42 ? -4.722 23.971 -7.138 1.00 0.00 87 TRP A O 15
ATOM 16223 N N . GLU A 1 43 ? -5.987 22.348 -8.014 1.00 0.00 88 GLU A N 15
ATOM 16224 C CA . GLU A 1 43 ? -6.818 23.215 -8.844 1.00 0.00 88 GLU A CA 15
ATOM 16225 C C . GLU A 1 43 ? -7.628 24.225 -8.007 1.00 0.00 88 GLU A C 15
ATOM 16226 O O . GLU A 1 43 ? -7.631 25.418 -8.325 1.00 0.00 88 GLU A O 15
ATOM 16238 N N . GLU A 1 44 ? -8.228 23.796 -6.891 1.00 0.00 89 GLU A N 15
ATOM 16239 C CA . GLU A 1 44 ? -8.939 24.684 -5.965 1.00 0.00 89 GLU A CA 15
ATOM 16240 C C . GLU A 1 44 ? -7.983 25.669 -5.266 1.00 0.00 89 GLU A C 15
ATOM 16241 O O . GLU A 1 44 ? -8.225 26.882 -5.256 1.00 0.00 89 GLU A O 15
ATOM 16253 N N . ARG A 1 45 ? -6.859 25.168 -4.728 1.00 0.00 90 ARG A N 15
ATOM 16254 C CA . ARG A 1 45 ? -5.830 25.995 -4.074 1.00 0.00 90 ARG A CA 15
ATOM 16255 C C . ARG A 1 45 ? -5.267 27.020 -5.054 1.00 0.00 90 ARG A C 15
ATOM 16256 O O . ARG A 1 45 ? -5.164 28.189 -4.706 1.00 0.00 90 ARG A O 15
ATOM 16277 N N . LYS A 1 46 ? -4.963 26.598 -6.284 1.00 0.00 91 LYS A N 15
ATOM 16278 C CA . LYS A 1 46 ? -4.476 27.461 -7.379 1.00 0.00 91 LYS A CA 15
ATOM 16279 C C . LYS A 1 46 ? -5.500 28.528 -7.784 1.00 0.00 91 LYS A C 15
ATOM 16280 O O . LYS A 1 46 ? -5.106 29.661 -8.058 1.00 0.00 91 LYS A O 15
ATOM 16299 N N . LYS A 1 47 ? -6.807 28.228 -7.758 1.00 0.00 92 LYS A N 15
ATOM 16300 C CA . LYS A 1 47 ? -7.871 29.248 -7.905 1.00 0.00 92 LYS A CA 15
ATOM 16301 C C . LYS A 1 47 ? -7.877 30.273 -6.758 1.00 0.00 92 LYS A C 15
ATOM 16302 O O . LYS A 1 47 ? -8.056 31.464 -7.023 1.00 0.00 92 LYS A O 15
ATOM 16321 N N . SER A 1 48 ? -7.637 29.850 -5.513 1.00 0.00 93 SER A N 15
ATOM 16322 C CA . SER A 1 48 ? -7.534 30.767 -4.359 1.00 0.00 93 SER A CA 15
ATOM 16323 C C . SER A 1 48 ? -6.211 31.557 -4.289 1.00 0.00 93 SER A C 15
ATOM 16324 O O . SER A 1 48 ? -6.207 32.725 -3.894 1.00 0.00 93 SER A O 15
ATOM 16332 N N . ASP A 1 49 ? -5.089 30.941 -4.676 1.00 0.00 94 ASP A N 15
ATOM 16333 C CA . ASP A 1 49 ? -3.710 31.412 -4.520 1.00 0.00 94 ASP A CA 15
ATOM 16334 C C . ASP A 1 49 ? -2.839 30.862 -5.685 1.00 0.00 94 ASP A C 15
ATOM 16335 O O . ASP A 1 49 ? -2.471 29.684 -5.685 1.00 0.00 94 ASP A O 15
ATOM 16344 N N . PRO A 1 50 ? -2.498 31.683 -6.698 1.00 0.00 95 PRO A N 15
ATOM 16345 C CA . PRO A 1 50 ? -2.074 31.221 -8.031 1.00 0.00 95 PRO A CA 15
ATOM 16346 C C . PRO A 1 50 ? -0.672 30.593 -8.130 1.00 0.00 95 PRO A C 15
ATOM 16347 O O . PRO A 1 50 ? -0.347 29.988 -9.154 1.00 0.00 95 PRO A O 15
ATOM 16358 N N . TRP A 1 51 ? 0.168 30.726 -7.099 1.00 0.00 96 TRP A N 15
ATOM 16359 C CA . TRP A 1 51 ? 1.567 30.268 -7.109 1.00 0.00 96 TRP A CA 15
ATOM 16360 C C . TRP A 1 51 ? 1.746 28.737 -7.127 1.00 0.00 96 TRP A C 15
ATOM 16361 O O . TRP A 1 51 ? 2.820 28.261 -7.501 1.00 0.00 96 TRP A O 15
ATOM 16382 N N . LEU A 1 52 ? 0.750 27.959 -6.673 1.00 0.00 97 LEU A N 15
ATOM 16383 C CA . LEU A 1 52 ? 0.971 26.573 -6.261 1.00 0.00 97 LEU A CA 15
ATOM 16384 C C . LEU A 1 52 ? 1.427 25.654 -7.417 1.00 0.00 97 LEU A C 15
ATOM 16385 O O . LEU A 1 52 ? 0.791 25.599 -8.471 1.00 0.00 97 LEU A O 15
ATOM 16401 N N . ARG A 1 53 ? 2.478 24.860 -7.172 1.00 0.00 98 ARG A N 15
ATOM 16402 C CA . ARG A 1 53 ? 2.945 23.772 -8.052 1.00 0.00 98 ARG A CA 15
ATOM 16403 C C . ARG A 1 53 ? 2.166 22.474 -7.769 1.00 0.00 98 ARG A C 15
ATOM 16404 O O . ARG A 1 53 ? 2.006 22.090 -6.610 1.00 0.00 98 ARG A O 15
ATOM 16425 N N . LEU A 1 54 ? 1.687 21.793 -8.815 1.00 0.00 99 LEU A N 15
ATOM 16426 C CA . LEU A 1 54 ? 1.065 20.461 -8.715 1.00 0.00 99 LEU A CA 15
ATOM 16427 C C . LEU A 1 54 ? 2.180 19.401 -8.605 1.00 0.00 99 LEU A C 15
ATOM 16428 O O . LEU A 1 54 ? 2.959 19.237 -9.543 1.00 0.00 99 LEU A O 15
ATOM 16444 N N . ASP A 1 55 ? 2.237 18.651 -7.500 1.00 0.00 100 ASP A N 15
ATOM 16445 C CA . ASP A 1 55 ? 3.138 17.498 -7.347 1.00 0.00 100 ASP A CA 15
ATOM 16446 C C . ASP A 1 55 ? 2.355 16.213 -7.039 1.00 0.00 100 ASP A C 15
ATOM 16447 O O . ASP A 1 55 ? 1.742 16.085 -5.977 1.00 0.00 100 ASP A O 15
ATOM 16456 N N . MET A 1 56 ? 2.405 15.242 -7.957 1.00 0.00 101 MET A N 15
ATOM 16457 C CA . MET A 1 56 ? 2.009 13.854 -7.693 1.00 0.00 101 MET A CA 15
ATOM 16458 C C . MET A 1 56 ? 2.678 12.848 -8.644 1.00 0.00 101 MET A C 15
ATOM 16459 O O . MET A 1 56 ? 2.831 13.075 -9.845 1.00 0.00 101 MET A O 15
ATOM 16473 N N . SER A 1 57 ? 3.020 11.702 -8.059 1.00 0.00 102 SER A N 15
ATOM 16474 C CA . SER A 1 57 ? 3.423 10.436 -8.683 1.00 0.00 102 SER A CA 15
ATOM 16475 C C . SER A 1 57 ? 3.033 9.310 -7.716 1.00 0.00 102 SER A C 15
ATOM 16476 O O . SER A 1 57 ? 2.657 9.594 -6.575 1.00 0.00 102 SER A O 15
ATOM 16484 N N . ASP A 1 58 ? 3.131 8.039 -8.101 1.00 0.00 103 ASP A N 15
ATOM 16485 C CA . ASP A 1 58 ? 2.713 6.909 -7.254 1.00 0.00 103 ASP A CA 15
ATOM 16486 C C . ASP A 1 58 ? 3.370 6.927 -5.861 1.00 0.00 103 ASP A C 15
ATOM 16487 O O . ASP A 1 58 ? 2.700 6.650 -4.869 1.00 0.00 103 ASP A O 15
ATOM 16496 N N . LYS A 1 59 ? 4.623 7.393 -5.754 1.00 0.00 104 LYS A N 15
ATOM 16497 C CA . LYS A 1 59 ? 5.304 7.626 -4.463 1.00 0.00 104 LYS A CA 15
ATOM 16498 C C . LYS A 1 59 ? 4.577 8.653 -3.582 1.00 0.00 104 LYS A C 15
ATOM 16499 O O . LYS A 1 59 ? 4.397 8.411 -2.392 1.00 0.00 104 LYS A O 15
ATOM 16518 N N . ALA A 1 60 ? 4.091 9.757 -4.160 1.00 0.00 105 ALA A N 15
ATOM 16519 C CA . ALA A 1 60 ? 3.272 10.758 -3.457 1.00 0.00 105 ALA A CA 15
ATOM 16520 C C . ALA A 1 60 ? 1.907 10.189 -3.036 1.00 0.00 105 ALA A C 15
ATOM 16521 O O . ALA A 1 60 ? 1.445 10.448 -1.925 1.00 0.00 105 ALA A O 15
ATOM 16528 N N . ILE A 1 61 ? 1.294 9.358 -3.886 1.00 0.00 106 ILE A N 15
ATOM 16529 C CA . ILE A 1 61 ? -0.005 8.731 -3.580 1.00 0.00 106 ILE A CA 15
ATOM 16530 C C . ILE A 1 61 ? 0.150 7.733 -2.436 1.00 0.00 106 ILE A C 15
ATOM 16531 O O . ILE A 1 61 ? -0.627 7.779 -1.488 1.00 0.00 106 ILE A O 15
ATOM 16547 N N . PHE A 1 62 ? 1.185 6.896 -2.464 1.00 0.00 107 PHE A N 15
ATOM 16548 C CA . PHE A 1 62 ? 1.444 5.931 -1.384 1.00 0.00 107 PHE A CA 15
ATOM 16549 C C . PHE A 1 62 ? 1.856 6.627 -0.072 1.00 0.00 107 PHE A C 15
ATOM 16550 O O . PHE A 1 62 ? 1.473 6.177 1.009 1.00 0.00 107 PHE A O 15
ATOM 16567 N N . ARG A 1 63 ? 2.596 7.747 -0.146 1.00 0.00 108 ARG A N 15
ATOM 16568 C CA . ARG A 1 63 ? 2.980 8.564 1.020 1.00 0.00 108 ARG A CA 15
ATOM 16569 C C . ARG A 1 63 ? 1.766 9.209 1.700 1.00 0.00 108 ARG A C 15
ATOM 16570 O O . ARG A 1 63 ? 1.673 9.176 2.928 1.00 0.00 108 ARG A O 15
ATOM 16591 N N . ARG A 1 64 ? 0.824 9.767 0.924 1.00 0.00 109 ARG A N 15
ATOM 16592 C CA . ARG A 1 64 ? -0.413 10.369 1.455 1.00 0.00 109 ARG A CA 15
ATOM 16593 C C . ARG A 1 64 ? -1.430 9.309 1.910 1.00 0.00 109 ARG A C 15
ATOM 16594 O O . ARG A 1 64 ? -2.054 9.465 2.959 1.00 0.00 109 ARG A O 15
ATOM 16615 N N . TYR A 1 65 ? -1.570 8.233 1.135 1.00 0.00 110 TYR A N 15
ATOM 16616 C CA . TYR A 1 65 ? -2.582 7.186 1.295 1.00 0.00 110 TYR A CA 15
ATOM 16617 C C . TYR A 1 65 ? -1.909 5.792 1.374 1.00 0.00 110 TYR A C 15
ATOM 16618 O O . TYR A 1 65 ? -1.695 5.141 0.344 1.00 0.00 110 TYR A O 15
ATOM 16636 N N . PRO A 1 66 ? -1.553 5.307 2.582 1.00 0.00 111 PRO A N 15
ATOM 16637 C CA . PRO A 1 66 ? -0.669 4.144 2.751 1.00 0.00 111 PRO A CA 15
ATOM 16638 C C . PRO A 1 66 ? -1.282 2.803 2.317 1.00 0.00 111 PRO A C 15
ATOM 16639 O O . PRO A 1 66 ? -0.546 1.835 2.105 1.00 0.00 111 PRO A O 15
ATOM 16650 N N . HIS A 1 67 ? -2.607 2.729 2.143 1.00 0.00 112 HIS A N 15
ATOM 16651 C CA . HIS A 1 67 ? -3.318 1.520 1.707 1.00 0.00 112 HIS A CA 15
ATOM 16652 C C . HIS A 1 67 ? -3.260 1.262 0.186 1.00 0.00 112 HIS A C 15
ATOM 16653 O O . HIS A 1 67 ? -3.701 0.197 -0.254 1.00 0.00 112 HIS A O 15
ATOM 16667 N N . LEU A 1 68 ? -2.715 2.190 -0.620 1.00 0.00 113 LEU A N 15
ATOM 16668 C CA . LEU A 1 68 ? -2.632 2.036 -2.085 1.00 0.00 113 LEU A CA 15
ATOM 16669 C C . LEU A 1 68 ? -1.401 1.231 -2.555 1.00 0.00 113 LEU A C 15
ATOM 16670 O O . LEU A 1 68 ? -1.488 0.585 -3.607 1.00 0.00 113 LEU A O 15
ATOM 16686 N N . ARG A 1 69 ? -0.282 1.249 -1.810 1.00 0.00 114 ARG A N 15
ATOM 16687 C CA . ARG A 1 69 ? 0.936 0.479 -2.133 1.00 0.00 114 ARG A CA 15
ATOM 16688 C C . ARG A 1 69 ? 0.697 -1.042 -2.143 1.00 0.00 114 ARG A C 15
ATOM 16689 O O . ARG A 1 69 ? 0.136 -1.583 -1.161 1.00 0.00 114 ARG A O 15
ATOM 16711 N N . MET A 1 1 ? -26.807 38.191 -1.942 1.00 0.00 1 MET A N 16
ATOM 16712 C CA . MET A 1 1 ? -25.314 38.076 -1.884 1.00 0.00 1 MET A CA 16
ATOM 16713 C C . MET A 1 1 ? -24.664 39.446 -1.611 1.00 0.00 1 MET A C 16
ATOM 16714 O O . MET A 1 1 ? -25.284 40.485 -1.847 1.00 0.00 1 MET A O 16
ATOM 16730 N N . ARG A 1 2 ? -23.409 39.461 -1.123 1.00 0.00 2 ARG A N 16
ATOM 16731 C CA . ARG A 1 2 ? -22.626 40.698 -0.888 1.00 0.00 2 ARG A CA 16
ATOM 16732 C C . ARG A 1 2 ? -22.082 41.315 -2.191 1.00 0.00 2 ARG A C 16
ATOM 16733 O O . ARG A 1 2 ? -21.883 40.612 -3.184 1.00 0.00 2 ARG A O 16
ATOM 16754 N N . GLY A 1 3 ? -21.820 42.625 -2.173 1.00 0.00 3 GLY A N 16
ATOM 16755 C CA . GLY A 1 3 ? -21.408 43.401 -3.355 1.00 0.00 3 GLY A CA 16
ATOM 16756 C C . GLY A 1 3 ? -22.509 43.535 -4.421 1.00 0.00 3 GLY A C 16
ATOM 16757 O O . GLY A 1 3 ? -23.672 43.188 -4.184 1.00 0.00 3 GLY A O 16
ATOM 16761 N N . SER A 1 4 ? -22.140 44.034 -5.605 1.00 0.00 4 SER A N 16
ATOM 16762 C CA . SER A 1 4 ? -23.049 44.211 -6.755 1.00 0.00 4 SER A CA 16
ATOM 16763 C C . SER A 1 4 ? -22.889 43.108 -7.811 1.00 0.00 4 SER A C 16
ATOM 16764 O O . SER A 1 4 ? -23.884 42.583 -8.315 1.00 0.00 4 SER A O 16
ATOM 16772 N N . HIS A 1 5 ? -21.641 42.734 -8.137 1.00 0.00 5 HIS A N 16
ATOM 16773 C CA . HIS A 1 5 ? -21.298 41.684 -9.116 1.00 0.00 5 HIS A CA 16
ATOM 16774 C C . HIS A 1 5 ? -19.970 40.970 -8.766 1.00 0.00 5 HIS A C 16
ATOM 16775 O O . HIS A 1 5 ? -19.266 40.449 -9.633 1.00 0.00 5 HIS A O 16
ATOM 16789 N N . HIS A 1 6 ? -19.586 40.998 -7.483 1.00 0.00 6 HIS A N 16
ATOM 16790 C CA . HIS A 1 6 ? -18.192 40.824 -7.034 1.00 0.00 6 HIS A CA 16
ATOM 16791 C C . HIS A 1 6 ? -17.845 39.426 -6.491 1.00 0.00 6 HIS A C 16
ATOM 16792 O O . HIS A 1 6 ? -16.670 39.148 -6.240 1.00 0.00 6 HIS A O 16
ATOM 16806 N N . HIS A 1 7 ? -18.840 38.546 -6.310 1.00 0.00 7 HIS A N 16
ATOM 16807 C CA . HIS A 1 7 ? -18.680 37.193 -5.743 1.00 0.00 7 HIS A CA 16
ATOM 16808 C C . HIS A 1 7 ? -19.358 36.118 -6.607 1.00 0.00 7 HIS A C 16
ATOM 16809 O O . HIS A 1 7 ? -20.447 36.331 -7.147 1.00 0.00 7 HIS A O 16
ATOM 16823 N N . HIS A 1 8 ? -18.706 34.956 -6.724 1.00 0.00 8 HIS A N 16
ATOM 16824 C CA . HIS A 1 8 ? -19.115 33.816 -7.564 1.00 0.00 8 HIS A CA 16
ATOM 16825 C C . HIS A 1 8 ? -18.519 32.486 -7.058 1.00 0.00 8 HIS A C 16
ATOM 16826 O O . HIS A 1 8 ? -17.603 32.476 -6.232 1.00 0.00 8 HIS A O 16
ATOM 16840 N N . HIS A 1 9 ? -19.022 31.359 -7.578 1.00 0.00 9 HIS A N 16
ATOM 16841 C CA . HIS A 1 9 ? -18.508 30.001 -7.319 1.00 0.00 9 HIS A CA 16
ATOM 16842 C C . HIS A 1 9 ? -18.650 29.084 -8.551 1.00 0.00 9 HIS A C 16
ATOM 16843 O O . HIS A 1 9 ? -19.528 29.290 -9.393 1.00 0.00 9 HIS A O 16
ATOM 16857 N N . HIS A 1 10 ? -17.757 28.092 -8.676 1.00 0.00 10 HIS A N 16
ATOM 16858 C CA . HIS A 1 10 ? -17.691 27.147 -9.807 1.00 0.00 10 HIS A CA 16
ATOM 16859 C C . HIS A 1 10 ? -16.950 25.839 -9.437 1.00 0.00 10 HIS A C 16
ATOM 16860 O O . HIS A 1 10 ? -16.460 25.693 -8.313 1.00 0.00 10 HIS A O 16
ATOM 16874 N N . GLY A 1 11 ? -16.833 24.903 -10.386 1.00 0.00 11 GLY A N 16
ATOM 16875 C CA . GLY A 1 11 ? -16.009 23.688 -10.293 1.00 0.00 11 GLY A CA 16
ATOM 16876 C C . GLY A 1 11 ? -16.687 22.460 -9.661 1.00 0.00 11 GLY A C 16
ATOM 16877 O O . GLY A 1 11 ? -17.726 22.558 -9.003 1.00 0.00 11 GLY A O 16
ATOM 16881 N N . SER A 1 12 ? -16.083 21.284 -9.884 1.00 0.00 12 SER A N 16
ATOM 16882 C CA . SER A 1 12 ? -16.512 19.975 -9.355 1.00 0.00 12 SER A CA 16
ATOM 16883 C C . SER A 1 12 ? -15.334 18.991 -9.243 1.00 0.00 12 SER A C 16
ATOM 16884 O O . SER A 1 12 ? -14.377 19.068 -10.019 1.00 0.00 12 SER A O 16
ATOM 16892 N N . GLY A 1 13 ? -15.406 18.060 -8.283 1.00 0.00 58 GLY A N 16
ATOM 16893 C CA . GLY A 1 13 ? -14.411 17.002 -8.027 1.00 0.00 58 GLY A CA 16
ATOM 16894 C C . GLY A 1 13 ? -14.969 15.570 -8.073 1.00 0.00 58 GLY A C 16
ATOM 16895 O O . GLY A 1 13 ? -14.309 14.639 -7.609 1.00 0.00 58 GLY A O 16
ATOM 16899 N N . ALA A 1 14 ? -16.180 15.377 -8.610 1.00 0.00 59 ALA A N 16
ATOM 16900 C CA . ALA A 1 14 ? -16.977 14.148 -8.467 1.00 0.00 59 ALA A CA 16
ATOM 16901 C C . ALA A 1 14 ? -16.447 12.901 -9.221 1.00 0.00 59 ALA A C 16
ATOM 16902 O O . ALA A 1 14 ? -16.997 11.810 -9.061 1.00 0.00 59 ALA A O 16
ATOM 16909 N N . LEU A 1 15 ? -15.385 13.032 -10.028 1.00 0.00 60 LEU A N 16
ATOM 16910 C CA . LEU A 1 15 ? -14.767 11.941 -10.781 1.00 0.00 60 LEU A CA 16
ATOM 16911 C C . LEU A 1 15 ? -14.034 10.930 -9.864 1.00 0.00 60 LEU A C 16
ATOM 16912 O O . LEU A 1 15 ? -13.987 9.739 -10.178 1.00 0.00 60 LEU A O 16
ATOM 16928 N N . ALA A 1 16 ? -13.485 11.378 -8.729 1.00 0.00 61 ALA A N 16
ATOM 16929 C CA . ALA A 1 16 ? -12.802 10.515 -7.759 1.00 0.00 61 ALA A CA 16
ATOM 16930 C C . ALA A 1 16 ? -13.760 9.899 -6.723 1.00 0.00 61 ALA A C 16
ATOM 16931 O O . ALA A 1 16 ? -14.726 10.539 -6.300 1.00 0.00 61 ALA A O 16
ATOM 16938 N N . ALA A 1 17 ? -13.443 8.684 -6.262 1.00 0.00 62 ALA A N 16
ATOM 16939 C CA . ALA A 1 17 ? -14.173 7.963 -5.220 1.00 0.00 62 ALA A CA 16
ATOM 16940 C C . ALA A 1 17 ? -13.416 7.817 -3.888 1.00 0.00 62 ALA A C 16
ATOM 16941 O O . ALA A 1 17 ? -12.186 7.807 -3.840 1.00 0.00 62 ALA A O 16
ATOM 16948 N N . LEU A 1 18 ? -14.180 7.686 -2.796 1.00 0.00 63 LEU A N 16
ATOM 16949 C CA . LEU A 1 18 ? -13.690 7.586 -1.418 1.00 0.00 63 LEU A CA 16
ATOM 16950 C C . LEU A 1 18 ? -14.289 6.374 -0.685 1.00 0.00 63 LEU A C 16
ATOM 16951 O O . LEU A 1 18 ? -15.440 5.998 -0.916 1.00 0.00 63 LEU A O 16
ATOM 16967 N N . HIS A 1 19 ? -13.529 5.819 0.261 1.00 0.00 64 HIS A N 16
ATOM 16968 C CA . HIS A 1 19 ? -14.051 4.913 1.290 1.00 0.00 64 HIS A CA 16
ATOM 16969 C C . HIS A 1 19 ? -14.933 5.694 2.276 1.00 0.00 64 HIS A C 16
ATOM 16970 O O . HIS A 1 19 ? -14.511 6.726 2.801 1.00 0.00 64 HIS A O 16
ATOM 16984 N N . ALA A 1 20 ? -16.149 5.207 2.544 1.00 0.00 65 ALA A N 16
ATOM 16985 C CA . ALA A 1 20 ? -17.143 5.917 3.362 1.00 0.00 65 ALA A CA 16
ATOM 16986 C C . ALA A 1 20 ? -17.143 5.522 4.855 1.00 0.00 65 ALA A C 16
ATOM 16987 O O . ALA A 1 20 ? -17.693 6.248 5.685 1.00 0.00 65 ALA A O 16
ATOM 16994 N N . GLU A 1 21 ? -16.546 4.377 5.208 1.00 0.00 66 GLU A N 16
ATOM 16995 C CA . GLU A 1 21 ? -16.575 3.792 6.560 1.00 0.00 66 GLU A CA 16
ATOM 16996 C C . GLU A 1 21 ? -15.310 2.969 6.887 1.00 0.00 66 GLU A C 16
ATOM 16997 O O . GLU A 1 21 ? -14.513 2.643 6.001 1.00 0.00 66 GLU A O 16
ATOM 17009 N N . GLY A 1 22 ? -15.129 2.625 8.169 1.00 0.00 67 GLY A N 16
ATOM 17010 C CA . GLY A 1 22 ? -14.002 1.814 8.652 1.00 0.00 67 GLY A CA 16
ATOM 17011 C C . GLY A 1 22 ? -12.652 2.560 8.696 1.00 0.00 67 GLY A C 16
ATOM 17012 O O . GLY A 1 22 ? -12.620 3.789 8.577 1.00 0.00 67 GLY A O 16
ATOM 17016 N N . PRO A 1 23 ? -11.518 1.839 8.845 1.00 0.00 68 PRO A N 16
ATOM 17017 C CA . PRO A 1 23 ? -10.181 2.433 9.012 1.00 0.00 68 PRO A CA 16
ATOM 17018 C C . PRO A 1 23 ? -9.764 3.399 7.890 1.00 0.00 68 PRO A C 16
ATOM 17019 O O . PRO A 1 23 ? -8.977 4.319 8.118 1.00 0.00 68 PRO A O 16
ATOM 17030 N N . LEU A 1 24 ? -10.289 3.183 6.680 1.00 0.00 69 LEU A N 16
ATOM 17031 C CA . LEU A 1 24 ? -9.964 3.947 5.474 1.00 0.00 69 LEU A CA 16
ATOM 17032 C C . LEU A 1 24 ? -10.954 5.095 5.189 1.00 0.00 69 LEU A C 16
ATOM 17033 O O . LEU A 1 24 ? -10.817 5.773 4.171 1.00 0.00 69 LEU A O 16
ATOM 17049 N N . ALA A 1 25 ? -11.943 5.334 6.059 1.00 0.00 70 ALA A N 16
ATOM 17050 C CA . ALA A 1 25 ? -12.942 6.391 5.874 1.00 0.00 70 ALA A CA 16
ATOM 17051 C C . ALA A 1 25 ? -12.299 7.755 5.530 1.00 0.00 70 ALA A C 16
ATOM 17052 O O . ALA A 1 25 ? -11.427 8.249 6.254 1.00 0.00 70 ALA A O 16
ATOM 17059 N N . GLY A 1 26 ? -12.737 8.360 4.422 1.00 0.00 71 GLY A N 16
ATOM 17060 C CA . GLY A 1 26 ? -12.212 9.630 3.902 1.00 0.00 71 GLY A CA 16
ATOM 17061 C C . GLY A 1 26 ? -11.078 9.522 2.881 1.00 0.00 71 GLY A C 16
ATOM 17062 O O . GLY A 1 26 ? -10.640 10.556 2.373 1.00 0.00 71 GLY A O 16
ATOM 17066 N N . LEU A 1 27 ? -10.593 8.314 2.576 1.00 0.00 72 LEU A N 16
ATOM 17067 C CA . LEU A 1 27 ? -9.422 8.093 1.716 1.00 0.00 72 LEU A CA 16
ATOM 17068 C C . LEU A 1 27 ? -9.810 7.560 0.313 1.00 0.00 72 LEU A C 16
ATOM 17069 O O . LEU A 1 27 ? -10.865 6.933 0.185 1.00 0.00 72 LEU A O 16
ATOM 17085 N N . PRO A 1 28 ? -8.985 7.766 -0.742 1.00 0.00 73 PRO A N 16
ATOM 17086 C CA . PRO A 1 28 ? -9.214 7.225 -2.094 1.00 0.00 73 PRO A CA 16
ATOM 17087 C C . PRO A 1 28 ? -9.404 5.708 -2.095 1.00 0.00 73 PRO A C 16
ATOM 17088 O O . PRO A 1 28 ? -8.718 4.989 -1.369 1.00 0.00 73 PRO A O 16
ATOM 17099 N N . VAL A 1 29 ? -10.282 5.206 -2.965 1.00 0.00 74 VAL A N 16
ATOM 17100 C CA . VAL A 1 29 ? -10.405 3.758 -3.196 1.00 0.00 74 VAL A CA 16
ATOM 17101 C C . VAL A 1 29 ? -9.274 3.253 -4.103 1.00 0.00 74 VAL A C 16
ATOM 17102 O O . VAL A 1 29 ? -8.796 2.133 -3.912 1.00 0.00 74 VAL A O 16
ATOM 17115 N N . THR A 1 30 ? -8.794 4.081 -5.043 1.00 0.00 75 THR A N 16
ATOM 17116 C CA . THR A 1 30 ? -7.782 3.705 -6.052 1.00 0.00 75 THR A CA 16
ATOM 17117 C C . THR A 1 30 ? -6.684 4.759 -6.236 1.00 0.00 75 THR A C 16
ATOM 17118 O O . THR A 1 30 ? -6.836 5.920 -5.858 1.00 0.00 75 THR A O 16
ATOM 17129 N N . ARG A 1 31 ? -5.576 4.373 -6.892 1.00 0.00 76 ARG A N 16
ATOM 17130 C CA . ARG A 1 31 ? -4.508 5.308 -7.318 1.00 0.00 76 ARG A CA 16
ATOM 17131 C C . ARG A 1 31 ? -5.021 6.411 -8.255 1.00 0.00 76 ARG A C 16
ATOM 17132 O O . ARG A 1 31 ? -4.560 7.545 -8.166 1.00 0.00 76 ARG A O 16
ATOM 17153 N N . SER A 1 32 ? -6.030 6.114 -9.074 1.00 0.00 77 SER A N 16
ATOM 17154 C CA . SER A 1 32 ? -6.695 7.094 -9.947 1.00 0.00 77 SER A CA 16
ATOM 17155 C C . SER A 1 32 ? -7.550 8.078 -9.145 1.00 0.00 77 SER A C 16
ATOM 17156 O O . SER A 1 32 ? -7.479 9.282 -9.394 1.00 0.00 77 SER A O 16
ATOM 17164 N N . ASP A 1 33 ? -8.277 7.614 -8.119 1.00 0.00 78 ASP A N 16
ATOM 17165 C CA . ASP A 1 33 ? -8.988 8.520 -7.205 1.00 0.00 78 ASP A CA 16
ATOM 17166 C C . ASP A 1 33 ? -8.000 9.427 -6.472 1.00 0.00 78 ASP A C 16
ATOM 17167 O O . ASP A 1 33 ? -8.218 10.630 -6.408 1.00 0.00 78 ASP A O 16
ATOM 17176 N N . ALA A 1 34 ? -6.880 8.883 -5.980 1.00 0.00 79 ALA A N 16
ATOM 17177 C CA . ALA A 1 34 ? -5.840 9.656 -5.302 1.00 0.00 79 ALA A CA 16
ATOM 17178 C C . ALA A 1 34 ? -5.247 10.747 -6.212 1.00 0.00 79 ALA A C 16
ATOM 17179 O O . ALA A 1 34 ? -5.200 11.915 -5.825 1.00 0.00 79 ALA A O 16
ATOM 17186 N N . ARG A 1 35 ? -4.876 10.397 -7.452 1.00 0.00 80 ARG A N 16
ATOM 17187 C CA . ARG A 1 35 ? -4.379 11.334 -8.481 1.00 0.00 80 ARG A CA 16
ATOM 17188 C C . ARG A 1 35 ? -5.376 12.461 -8.757 1.00 0.00 80 ARG A C 16
ATOM 17189 O O . ARG A 1 35 ? -4.993 13.628 -8.758 1.00 0.00 80 ARG A O 16
ATOM 17210 N N . VAL A 1 36 ? -6.659 12.133 -8.920 1.00 0.00 81 VAL A N 16
ATOM 17211 C CA . VAL A 1 36 ? -7.721 13.119 -9.188 1.00 0.00 81 VAL A CA 16
ATOM 17212 C C . VAL A 1 36 ? -8.070 13.946 -7.940 1.00 0.00 81 VAL A C 16
ATOM 17213 O O . VAL A 1 36 ? -8.319 15.140 -8.082 1.00 0.00 81 VAL A O 16
ATOM 17226 N N . LEU A 1 37 ? -8.018 13.394 -6.723 1.00 0.00 82 LEU A N 16
ATOM 17227 C CA . LEU A 1 37 ? -8.195 14.169 -5.484 1.00 0.00 82 LEU A CA 16
ATOM 17228 C C . LEU A 1 37 ? -7.062 15.191 -5.294 1.00 0.00 82 LEU A C 16
ATOM 17229 O O . LEU A 1 37 ? -7.338 16.359 -5.024 1.00 0.00 82 LEU A O 16
ATOM 17245 N N . ILE A 1 38 ? -5.803 14.788 -5.514 1.00 0.00 83 ILE A N 16
ATOM 17246 C CA . ILE A 1 38 ? -4.645 15.702 -5.480 1.00 0.00 83 ILE A CA 16
ATOM 17247 C C . ILE A 1 38 ? -4.780 16.776 -6.571 1.00 0.00 83 ILE A C 16
ATOM 17248 O O . ILE A 1 38 ? -4.552 17.957 -6.301 1.00 0.00 83 ILE A O 16
ATOM 17264 N N . PHE A 1 39 ? -5.201 16.392 -7.782 1.00 0.00 84 PHE A N 16
ATOM 17265 C CA . PHE A 1 39 ? -5.438 17.335 -8.875 1.00 0.00 84 PHE A CA 16
ATOM 17266 C C . PHE A 1 39 ? -6.524 18.364 -8.533 1.00 0.00 84 PHE A C 16
ATOM 17267 O O . PHE A 1 39 ? -6.283 19.562 -8.640 1.00 0.00 84 PHE A O 16
ATOM 17284 N N . ASN A 1 40 ? -7.701 17.913 -8.092 1.00 0.00 85 ASN A N 16
ATOM 17285 C CA . ASN A 1 40 ? -8.823 18.788 -7.761 1.00 0.00 85 ASN A CA 16
ATOM 17286 C C . ASN A 1 40 ? -8.486 19.727 -6.586 1.00 0.00 85 ASN A C 16
ATOM 17287 O O . ASN A 1 40 ? -8.822 20.911 -6.634 1.00 0.00 85 ASN A O 16
ATOM 17298 N N . GLU A 1 41 ? -7.775 19.226 -5.569 1.00 0.00 86 GLU A N 16
ATOM 17299 C CA . GLU A 1 41 ? -7.265 20.046 -4.468 1.00 0.00 86 GLU A CA 16
ATOM 17300 C C . GLU A 1 41 ? -6.320 21.137 -4.987 1.00 0.00 86 GLU A C 16
ATOM 17301 O O . GLU A 1 41 ? -6.571 22.315 -4.727 1.00 0.00 86 GLU A O 16
ATOM 17313 N N . TRP A 1 42 ? -5.289 20.790 -5.773 1.00 0.00 87 TRP A N 16
ATOM 17314 C CA . TRP A 1 42 ? -4.430 21.778 -6.416 1.00 0.00 87 TRP A CA 16
ATOM 17315 C C . TRP A 1 42 ? -5.214 22.785 -7.269 1.00 0.00 87 TRP A C 16
ATOM 17316 O O . TRP A 1 42 ? -4.920 23.972 -7.198 1.00 0.00 87 TRP A O 16
ATOM 17337 N N . GLU A 1 43 ? -6.220 22.360 -8.035 1.00 0.00 88 GLU A N 16
ATOM 17338 C CA . GLU A 1 43 ? -6.993 23.247 -8.916 1.00 0.00 88 GLU A CA 16
ATOM 17339 C C . GLU A 1 43 ? -7.800 24.289 -8.117 1.00 0.00 88 GLU A C 16
ATOM 17340 O O . GLU A 1 43 ? -7.744 25.481 -8.421 1.00 0.00 88 GLU A O 16
ATOM 17352 N N . GLU A 1 44 ? -8.481 23.877 -7.041 1.00 0.00 89 GLU A N 16
ATOM 17353 C CA . GLU A 1 44 ? -9.217 24.785 -6.148 1.00 0.00 89 GLU A CA 16
ATOM 17354 C C . GLU A 1 44 ? -8.281 25.744 -5.387 1.00 0.00 89 GLU A C 16
ATOM 17355 O O . GLU A 1 44 ? -8.530 26.955 -5.330 1.00 0.00 89 GLU A O 16
ATOM 17367 N N . ARG A 1 45 ? -7.162 25.222 -4.859 1.00 0.00 90 ARG A N 16
ATOM 17368 C CA . ARG A 1 45 ? -6.112 26.042 -4.229 1.00 0.00 90 ARG A CA 16
ATOM 17369 C C . ARG A 1 45 ? -5.561 27.056 -5.221 1.00 0.00 90 ARG A C 16
ATOM 17370 O O . ARG A 1 45 ? -5.504 28.233 -4.907 1.00 0.00 90 ARG A O 16
ATOM 17391 N N . LYS A 1 46 ? -5.217 26.620 -6.434 1.00 0.00 91 LYS A N 16
ATOM 17392 C CA . LYS A 1 46 ? -4.749 27.488 -7.534 1.00 0.00 91 LYS A CA 16
ATOM 17393 C C . LYS A 1 46 ? -5.790 28.558 -7.913 1.00 0.00 91 LYS A C 16
ATOM 17394 O O . LYS A 1 46 ? -5.405 29.686 -8.229 1.00 0.00 91 LYS A O 16
ATOM 17413 N N . LYS A 1 47 ? -7.094 28.262 -7.818 1.00 0.00 92 LYS A N 16
ATOM 17414 C CA . LYS A 1 47 ? -8.176 29.256 -7.954 1.00 0.00 92 LYS A CA 16
ATOM 17415 C C . LYS A 1 47 ? -8.148 30.329 -6.852 1.00 0.00 92 LYS A C 16
ATOM 17416 O O . LYS A 1 47 ? -8.287 31.509 -7.175 1.00 0.00 92 LYS A O 16
ATOM 17435 N N . SER A 1 48 ? -7.956 29.958 -5.580 1.00 0.00 93 SER A N 16
ATOM 17436 C CA . SER A 1 48 ? -7.943 30.932 -4.462 1.00 0.00 93 SER A CA 16
ATOM 17437 C C . SER A 1 48 ? -6.580 31.606 -4.182 1.00 0.00 93 SER A C 16
ATOM 17438 O O . SER A 1 48 ? -6.545 32.754 -3.731 1.00 0.00 93 SER A O 16
ATOM 17446 N N . ASP A 1 49 ? -5.465 30.938 -4.484 1.00 0.00 94 ASP A N 16
ATOM 17447 C CA . ASP A 1 49 ? -4.069 31.333 -4.259 1.00 0.00 94 ASP A CA 16
ATOM 17448 C C . ASP A 1 49 ? -3.155 30.680 -5.337 1.00 0.00 94 ASP A C 16
ATOM 17449 O O . ASP A 1 49 ? -2.843 29.487 -5.259 1.00 0.00 94 ASP A O 16
ATOM 17458 N N . PRO A 1 50 ? -2.702 31.429 -6.361 1.00 0.00 95 PRO A N 16
ATOM 17459 C CA . PRO A 1 50 ? -2.200 30.871 -7.630 1.00 0.00 95 PRO A CA 16
ATOM 17460 C C . PRO A 1 50 ? -0.810 30.205 -7.594 1.00 0.00 95 PRO A C 16
ATOM 17461 O O . PRO A 1 50 ? -0.440 29.518 -8.548 1.00 0.00 95 PRO A O 16
ATOM 17472 N N . TRP A 1 51 ? -0.026 30.405 -6.529 1.00 0.00 96 TRP A N 16
ATOM 17473 C CA . TRP A 1 51 ? 1.380 29.974 -6.443 1.00 0.00 96 TRP A CA 16
ATOM 17474 C C . TRP A 1 51 ? 1.600 28.448 -6.413 1.00 0.00 96 TRP A C 16
ATOM 17475 O O . TRP A 1 51 ? 2.704 27.992 -6.726 1.00 0.00 96 TRP A O 16
ATOM 17496 N N . LEU A 1 52 ? 0.602 27.662 -5.980 1.00 0.00 97 LEU A N 16
ATOM 17497 C CA . LEU A 1 52 ? 0.807 26.281 -5.543 1.00 0.00 97 LEU A CA 16
ATOM 17498 C C . LEU A 1 52 ? 1.310 25.354 -6.677 1.00 0.00 97 LEU A C 16
ATOM 17499 O O . LEU A 1 52 ? 0.871 25.469 -7.824 1.00 0.00 97 LEU A O 16
ATOM 17515 N N . ARG A 1 53 ? 2.172 24.384 -6.340 1.00 0.00 98 ARG A N 16
ATOM 17516 C CA . ARG A 1 53 ? 2.650 23.314 -7.244 1.00 0.00 98 ARG A CA 16
ATOM 17517 C C . ARG A 1 53 ? 1.864 21.998 -7.094 1.00 0.00 98 ARG A C 16
ATOM 17518 O O . ARG A 1 53 ? 1.366 21.687 -6.012 1.00 0.00 98 ARG A O 16
ATOM 17539 N N . LEU A 1 54 ? 1.759 21.232 -8.183 1.00 0.00 99 LEU A N 16
ATOM 17540 C CA . LEU A 1 54 ? 1.024 19.961 -8.273 1.00 0.00 99 LEU A CA 16
ATOM 17541 C C . LEU A 1 54 ? 2.034 18.789 -8.292 1.00 0.00 99 LEU A C 16
ATOM 17542 O O . LEU A 1 54 ? 2.844 18.692 -9.215 1.00 0.00 99 LEU A O 16
ATOM 17558 N N . ASP A 1 55 ? 1.984 17.892 -7.297 1.00 0.00 100 ASP A N 16
ATOM 17559 C CA . ASP A 1 55 ? 2.878 16.721 -7.188 1.00 0.00 100 ASP A CA 16
ATOM 17560 C C . ASP A 1 55 ? 2.100 15.424 -6.905 1.00 0.00 100 ASP A C 16
ATOM 17561 O O . ASP A 1 55 ? 1.557 15.236 -5.814 1.00 0.00 100 ASP A O 16
ATOM 17570 N N . MET A 1 56 ? 2.054 14.520 -7.889 1.00 0.00 101 MET A N 16
ATOM 17571 C CA . MET A 1 56 ? 1.346 13.229 -7.824 1.00 0.00 101 MET A CA 16
ATOM 17572 C C . MET A 1 56 ? 2.024 12.138 -8.669 1.00 0.00 101 MET A C 16
ATOM 17573 O O . MET A 1 56 ? 1.407 11.473 -9.500 1.00 0.00 101 MET A O 16
ATOM 17587 N N . SER A 1 57 ? 3.312 11.912 -8.401 1.00 0.00 102 SER A N 16
ATOM 17588 C CA . SER A 1 57 ? 3.957 10.629 -8.717 1.00 0.00 102 SER A CA 16
ATOM 17589 C C . SER A 1 57 ? 3.291 9.494 -7.929 1.00 0.00 102 SER A C 16
ATOM 17590 O O . SER A 1 57 ? 2.741 9.709 -6.845 1.00 0.00 102 SER A O 16
ATOM 17598 N N . ASP A 1 58 ? 3.360 8.257 -8.418 1.00 0.00 103 ASP A N 16
ATOM 17599 C CA . ASP A 1 58 ? 2.773 7.113 -7.701 1.00 0.00 103 ASP A CA 16
ATOM 17600 C C . ASP A 1 58 ? 3.408 6.941 -6.306 1.00 0.00 103 ASP A C 16
ATOM 17601 O O . ASP A 1 58 ? 2.703 6.648 -5.342 1.00 0.00 103 ASP A O 16
ATOM 17610 N N . LYS A 1 59 ? 4.699 7.287 -6.157 1.00 0.00 104 LYS A N 16
ATOM 17611 C CA . LYS A 1 59 ? 5.383 7.427 -4.859 1.00 0.00 104 LYS A CA 16
ATOM 17612 C C . LYS A 1 59 ? 4.694 8.445 -3.940 1.00 0.00 104 LYS A C 16
ATOM 17613 O O . LYS A 1 59 ? 4.472 8.148 -2.770 1.00 0.00 104 LYS A O 16
ATOM 17632 N N . ALA A 1 60 ? 4.286 9.607 -4.464 1.00 0.00 105 ALA A N 16
ATOM 17633 C CA . ALA A 1 60 ? 3.517 10.604 -3.712 1.00 0.00 105 ALA A CA 16
ATOM 17634 C C . ALA A 1 60 ? 2.126 10.096 -3.308 1.00 0.00 105 ALA A C 16
ATOM 17635 O O . ALA A 1 60 ? 1.659 10.403 -2.210 1.00 0.00 105 ALA A O 16
ATOM 17642 N N . ILE A 1 61 ? 1.487 9.262 -4.134 1.00 0.00 106 ILE A N 16
ATOM 17643 C CA . ILE A 1 61 ? 0.197 8.636 -3.778 1.00 0.00 106 ILE A CA 16
ATOM 17644 C C . ILE A 1 61 ? 0.397 7.634 -2.646 1.00 0.00 106 ILE A C 16
ATOM 17645 O O . ILE A 1 61 ? -0.301 7.719 -1.640 1.00 0.00 106 ILE A O 16
ATOM 17661 N N . PHE A 1 62 ? 1.380 6.744 -2.754 1.00 0.00 107 PHE A N 16
ATOM 17662 C CA . PHE A 1 62 ? 1.626 5.735 -1.712 1.00 0.00 107 PHE A CA 16
ATOM 17663 C C . PHE A 1 62 ? 2.122 6.365 -0.394 1.00 0.00 107 PHE A C 16
ATOM 17664 O O . PHE A 1 62 ? 1.820 5.854 0.686 1.00 0.00 107 PHE A O 16
ATOM 17681 N N . ARG A 1 63 ? 2.828 7.507 -0.458 1.00 0.00 108 ARG A N 16
ATOM 17682 C CA . ARG A 1 63 ? 3.253 8.297 0.715 1.00 0.00 108 ARG A CA 16
ATOM 17683 C C . ARG A 1 63 ? 2.076 8.994 1.413 1.00 0.00 108 ARG A C 16
ATOM 17684 O O . ARG A 1 63 ? 1.981 8.922 2.640 1.00 0.00 108 ARG A O 16
ATOM 17705 N N . ARG A 1 64 ? 1.166 9.631 0.659 1.00 0.00 109 ARG A N 16
ATOM 17706 C CA . ARG A 1 64 ? -0.055 10.252 1.222 1.00 0.00 109 ARG A CA 16
ATOM 17707 C C . ARG A 1 64 ? -1.070 9.216 1.725 1.00 0.00 109 ARG A C 16
ATOM 17708 O O . ARG A 1 64 ? -1.714 9.436 2.752 1.00 0.00 109 ARG A O 16
ATOM 17729 N N . TYR A 1 65 ? -1.194 8.099 1.010 1.00 0.00 110 TYR A N 16
ATOM 17730 C CA . TYR A 1 65 ? -2.238 7.087 1.175 1.00 0.00 110 TYR A CA 16
ATOM 17731 C C . TYR A 1 65 ? -1.614 5.674 1.255 1.00 0.00 110 TYR A C 16
ATOM 17732 O O . TYR A 1 65 ? -1.515 4.973 0.241 1.00 0.00 110 TYR A O 16
ATOM 17750 N N . PRO A 1 66 ? -1.167 5.231 2.449 1.00 0.00 111 PRO A N 16
ATOM 17751 C CA . PRO A 1 66 ? -0.351 4.019 2.606 1.00 0.00 111 PRO A CA 16
ATOM 17752 C C . PRO A 1 66 ? -1.098 2.705 2.327 1.00 0.00 111 PRO A C 16
ATOM 17753 O O . PRO A 1 66 ? -0.460 1.665 2.157 1.00 0.00 111 PRO A O 16
ATOM 17764 N N . HIS A 1 67 ? -2.433 2.730 2.232 1.00 0.00 112 HIS A N 16
ATOM 17765 C CA . HIS A 1 67 ? -3.253 1.562 1.883 1.00 0.00 112 HIS A CA 16
ATOM 17766 C C . HIS A 1 67 ? -3.230 1.206 0.381 1.00 0.00 112 HIS A C 16
ATOM 17767 O O . HIS A 1 67 ? -3.669 0.112 0.020 1.00 0.00 112 HIS A O 16
ATOM 17781 N N . LEU A 1 68 ? -2.694 2.080 -0.493 1.00 0.00 113 LEU A N 16
ATOM 17782 C CA . LEU A 1 68 ? -2.574 1.807 -1.938 1.00 0.00 113 LEU A CA 16
ATOM 17783 C C . LEU A 1 68 ? -1.343 0.932 -2.284 1.00 0.00 113 LEU A C 16
ATOM 17784 O O . LEU A 1 68 ? -1.413 0.185 -3.263 1.00 0.00 113 LEU A O 16
ATOM 17800 N N . ARG A 1 69 ? -0.280 0.975 -1.453 1.00 0.00 114 ARG A N 16
ATOM 17801 C CA . ARG A 1 69 ? 0.890 0.061 -1.416 1.00 0.00 114 ARG A CA 16
ATOM 17802 C C . ARG A 1 69 ? 1.711 -0.059 -2.717 1.00 0.00 114 ARG A C 16
ATOM 17803 O O . ARG A 1 69 ? 2.772 0.603 -2.779 1.00 0.00 114 ARG A O 16
ATOM 17825 N N . MET A 1 1 ? 13.107 44.031 -9.648 1.00 0.00 1 MET A N 17
ATOM 17826 C CA . MET A 1 1 ? 13.863 42.906 -10.285 1.00 0.00 1 MET A CA 17
ATOM 17827 C C . MET A 1 1 ? 13.101 41.575 -10.155 1.00 0.00 1 MET A C 17
ATOM 17828 O O . MET A 1 1 ? 12.503 41.126 -11.134 1.00 0.00 1 MET A O 17
ATOM 17844 N N . ARG A 1 2 ? 13.081 40.946 -8.966 1.00 0.00 2 ARG A N 17
ATOM 17845 C CA . ARG A 1 2 ? 12.338 39.692 -8.695 1.00 0.00 2 ARG A CA 17
ATOM 17846 C C . ARG A 1 2 ? 10.820 39.936 -8.614 1.00 0.00 2 ARG A C 17
ATOM 17847 O O . ARG A 1 2 ? 10.382 41.010 -8.196 1.00 0.00 2 ARG A O 17
ATOM 17868 N N . GLY A 1 3 ? 10.027 38.934 -8.992 1.00 0.00 3 GLY A N 17
ATOM 17869 C CA . GLY A 1 3 ? 8.557 38.959 -8.944 1.00 0.00 3 GLY A CA 17
ATOM 17870 C C . GLY A 1 3 ? 7.923 37.564 -9.040 1.00 0.00 3 GLY A C 17
ATOM 17871 O O . GLY A 1 3 ? 8.620 36.561 -9.224 1.00 0.00 3 GLY A O 17
ATOM 17875 N N . SER A 1 4 ? 6.596 37.500 -8.901 1.00 0.00 4 SER A N 17
ATOM 17876 C CA . SER A 1 4 ? 5.808 36.257 -8.969 1.00 0.00 4 SER A CA 17
ATOM 17877 C C . SER A 1 4 ? 5.415 35.884 -10.409 1.00 0.00 4 SER A C 17
ATOM 17878 O O . SER A 1 4 ? 5.345 36.746 -11.294 1.00 0.00 4 SER A O 17
ATOM 17886 N N . HIS A 1 5 ? 5.137 34.597 -10.644 1.00 0.00 5 HIS A N 17
ATOM 17887 C CA . HIS A 1 5 ? 4.756 34.017 -11.945 1.00 0.00 5 HIS A CA 17
ATOM 17888 C C . HIS A 1 5 ? 3.604 33.009 -11.805 1.00 0.00 5 HIS A C 17
ATOM 17889 O O . HIS A 1 5 ? 3.420 32.400 -10.746 1.00 0.00 5 HIS A O 17
ATOM 17903 N N . HIS A 1 6 ? 2.849 32.801 -12.889 1.00 0.00 6 HIS A N 17
ATOM 17904 C CA . HIS A 1 6 ? 1.719 31.860 -12.964 1.00 0.00 6 HIS A CA 17
ATOM 17905 C C . HIS A 1 6 ? 1.684 31.100 -14.304 1.00 0.00 6 HIS A C 17
ATOM 17906 O O . HIS A 1 6 ? 2.116 31.610 -15.342 1.00 0.00 6 HIS A O 17
ATOM 17920 N N . HIS A 1 7 ? 1.172 29.864 -14.268 1.00 0.00 7 HIS A N 17
ATOM 17921 C CA . HIS A 1 7 ? 1.080 28.934 -15.406 1.00 0.00 7 HIS A CA 17
ATOM 17922 C C . HIS A 1 7 ? -0.069 27.924 -15.188 1.00 0.00 7 HIS A C 17
ATOM 17923 O O . HIS A 1 7 ? -0.861 28.085 -14.255 1.00 0.00 7 HIS A O 17
ATOM 17937 N N . HIS A 1 8 ? -0.139 26.871 -16.006 1.00 0.00 8 HIS A N 17
ATOM 17938 C CA . HIS A 1 8 ? -1.010 25.693 -15.856 1.00 0.00 8 HIS A CA 17
ATOM 17939 C C . HIS A 1 8 ? -2.510 26.025 -15.776 1.00 0.00 8 HIS A C 17
ATOM 17940 O O . HIS A 1 8 ? -3.132 25.957 -14.717 1.00 0.00 8 HIS A O 17
ATOM 17954 N N . HIS A 1 9 ? -3.111 26.366 -16.917 1.00 0.00 9 HIS A N 17
ATOM 17955 C CA . HIS A 1 9 ? -4.546 26.679 -17.068 1.00 0.00 9 HIS A CA 17
ATOM 17956 C C . HIS A 1 9 ? -5.441 25.417 -17.098 1.00 0.00 9 HIS A C 17
ATOM 17957 O O . HIS A 1 9 ? -6.376 25.311 -17.898 1.00 0.00 9 HIS A O 17
ATOM 17971 N N . HIS A 1 10 ? -5.127 24.436 -16.249 1.00 0.00 10 HIS A N 17
ATOM 17972 C CA . HIS A 1 10 ? -5.706 23.082 -16.221 1.00 0.00 10 HIS A CA 17
ATOM 17973 C C . HIS A 1 10 ? -6.739 22.888 -15.097 1.00 0.00 10 HIS A C 17
ATOM 17974 O O . HIS A 1 10 ? -6.787 23.659 -14.133 1.00 0.00 10 HIS A O 17
ATOM 17988 N N . GLY A 1 11 ? -7.550 21.830 -15.204 1.00 0.00 11 GLY A N 17
ATOM 17989 C CA . GLY A 1 11 ? -8.530 21.427 -14.188 1.00 0.00 11 GLY A CA 17
ATOM 17990 C C . GLY A 1 11 ? -9.234 20.099 -14.504 1.00 0.00 11 GLY A C 17
ATOM 17991 O O . GLY A 1 11 ? -9.060 19.542 -15.593 1.00 0.00 11 GLY A O 17
ATOM 17995 N N . SER A 1 12 ? -10.025 19.593 -13.556 1.00 0.00 12 SER A N 17
ATOM 17996 C CA . SER A 1 12 ? -10.713 18.291 -13.643 1.00 0.00 12 SER A CA 17
ATOM 17997 C C . SER A 1 12 ? -12.087 18.254 -12.952 1.00 0.00 12 SER A C 17
ATOM 17998 O O . SER A 1 12 ? -12.403 19.069 -12.078 1.00 0.00 12 SER A O 17
ATOM 18006 N N . GLY A 1 13 ? -12.927 17.293 -13.361 1.00 0.00 58 GLY A N 17
ATOM 18007 C CA . GLY A 1 13 ? -14.215 16.990 -12.720 1.00 0.00 58 GLY A CA 17
ATOM 18008 C C . GLY A 1 13 ? -14.082 16.146 -11.445 1.00 0.00 58 GLY A C 17
ATOM 18009 O O . GLY A 1 13 ? -13.010 15.628 -11.121 1.00 0.00 58 GLY A O 17
ATOM 18013 N N . ALA A 1 14 ? -15.196 15.954 -10.731 1.00 0.00 59 ALA A N 17
ATOM 18014 C CA . ALA A 1 14 ? -15.281 15.198 -9.475 1.00 0.00 59 ALA A CA 17
ATOM 18015 C C . ALA A 1 14 ? -15.302 13.663 -9.691 1.00 0.00 59 ALA A C 17
ATOM 18016 O O . ALA A 1 14 ? -16.208 12.961 -9.234 1.00 0.00 59 ALA A O 17
ATOM 18023 N N . LEU A 1 15 ? -14.309 13.135 -10.421 1.00 0.00 60 LEU A N 17
ATOM 18024 C CA . LEU A 1 15 ? -14.243 11.718 -10.832 1.00 0.00 60 LEU A CA 17
ATOM 18025 C C . LEU A 1 15 ? -13.847 10.763 -9.686 1.00 0.00 60 LEU A C 17
ATOM 18026 O O . LEU A 1 15 ? -14.153 9.570 -9.741 1.00 0.00 60 LEU A O 17
ATOM 18042 N N . ALA A 1 16 ? -13.141 11.271 -8.669 1.00 0.00 61 ALA A N 17
ATOM 18043 C CA . ALA A 1 16 ? -12.601 10.469 -7.570 1.00 0.00 61 ALA A CA 17
ATOM 18044 C C . ALA A 1 16 ? -13.680 9.868 -6.653 1.00 0.00 61 ALA A C 17
ATOM 18045 O O . ALA A 1 16 ? -14.685 10.517 -6.348 1.00 0.00 61 ALA A O 17
ATOM 18052 N N . ALA A 1 17 ? -13.411 8.664 -6.141 1.00 0.00 62 ALA A N 17
ATOM 18053 C CA . ALA A 1 17 ? -14.204 7.981 -5.123 1.00 0.00 62 ALA A CA 17
ATOM 18054 C C . ALA A 1 17 ? -13.448 7.714 -3.813 1.00 0.00 62 ALA A C 17
ATOM 18055 O O . ALA A 1 17 ? -12.223 7.581 -3.796 1.00 0.00 62 ALA A O 17
ATOM 18062 N N . LEU A 1 18 ? -14.203 7.610 -2.713 1.00 0.00 63 LEU A N 17
ATOM 18063 C CA . LEU A 1 18 ? -13.704 7.381 -1.352 1.00 0.00 63 LEU A CA 17
ATOM 18064 C C . LEU A 1 18 ? -14.311 6.114 -0.727 1.00 0.00 63 LEU A C 17
ATOM 18065 O O . LEU A 1 18 ? -15.469 5.772 -0.984 1.00 0.00 63 LEU A O 17
ATOM 18081 N N . HIS A 1 19 ? -13.554 5.464 0.158 1.00 0.00 64 HIS A N 17
ATOM 18082 C CA . HIS A 1 19 ? -14.072 4.466 1.102 1.00 0.00 64 HIS A CA 17
ATOM 18083 C C . HIS A 1 19 ? -14.959 5.144 2.161 1.00 0.00 64 HIS A C 17
ATOM 18084 O O . HIS A 1 19 ? -14.633 6.233 2.638 1.00 0.00 64 HIS A O 17
ATOM 18098 N N . ALA A 1 20 ? -16.060 4.498 2.559 1.00 0.00 65 ALA A N 17
ATOM 18099 C CA . ALA A 1 20 ? -17.070 5.090 3.448 1.00 0.00 65 ALA A CA 17
ATOM 18100 C C . ALA A 1 20 ? -17.007 4.609 4.916 1.00 0.00 65 ALA A C 17
ATOM 18101 O O . ALA A 1 20 ? -17.579 5.259 5.794 1.00 0.00 65 ALA A O 17
ATOM 18108 N N . GLU A 1 21 ? -16.337 3.484 5.196 1.00 0.00 66 GLU A N 17
ATOM 18109 C CA . GLU A 1 21 ? -16.359 2.797 6.503 1.00 0.00 66 GLU A CA 17
ATOM 18110 C C . GLU A 1 21 ? -14.976 2.264 6.929 1.00 0.00 66 GLU A C 17
ATOM 18111 O O . GLU A 1 21 ? -14.079 2.071 6.100 1.00 0.00 66 GLU A O 17
ATOM 18123 N N . GLY A 1 22 ? -14.808 2.004 8.232 1.00 0.00 67 GLY A N 17
ATOM 18124 C CA . GLY A 1 22 ? -13.583 1.439 8.817 1.00 0.00 67 GLY A CA 17
ATOM 18125 C C . GLY A 1 22 ? -12.383 2.405 8.840 1.00 0.00 67 GLY A C 17
ATOM 18126 O O . GLY A 1 22 ? -12.556 3.613 8.639 1.00 0.00 67 GLY A O 17
ATOM 18130 N N . PRO A 1 23 ? -11.145 1.904 9.047 1.00 0.00 68 PRO A N 17
ATOM 18131 C CA . PRO A 1 23 ? -9.928 2.732 9.095 1.00 0.00 68 PRO A CA 17
ATOM 18132 C C . PRO A 1 23 ? -9.661 3.521 7.799 1.00 0.00 68 PRO A C 17
ATOM 18133 O O . PRO A 1 23 ? -8.996 4.558 7.821 1.00 0.00 68 PRO A O 17
ATOM 18144 N N . LEU A 1 24 ? -10.195 3.035 6.675 1.00 0.00 69 LEU A N 17
ATOM 18145 C CA . LEU A 1 24 ? -10.088 3.640 5.345 1.00 0.00 69 LEU A CA 17
ATOM 18146 C C . LEU A 1 24 ? -11.145 4.733 5.076 1.00 0.00 69 LEU A C 17
ATOM 18147 O O . LEU A 1 24 ? -11.057 5.406 4.048 1.00 0.00 69 LEU A O 17
ATOM 18163 N N . ALA A 1 25 ? -12.115 4.953 5.972 1.00 0.00 70 ALA A N 17
ATOM 18164 C CA . ALA A 1 25 ? -13.164 5.959 5.782 1.00 0.00 70 ALA A CA 17
ATOM 18165 C C . ALA A 1 25 ? -12.585 7.351 5.450 1.00 0.00 70 ALA A C 17
ATOM 18166 O O . ALA A 1 25 ? -11.741 7.880 6.181 1.00 0.00 70 ALA A O 17
ATOM 18173 N N . GLY A 1 26 ? -13.047 7.943 4.344 1.00 0.00 71 GLY A N 17
ATOM 18174 C CA . GLY A 1 26 ? -12.582 9.239 3.840 1.00 0.00 71 GLY A CA 17
ATOM 18175 C C . GLY A 1 26 ? -11.397 9.197 2.874 1.00 0.00 71 GLY A C 17
ATOM 18176 O O . GLY A 1 26 ? -10.973 10.257 2.414 1.00 0.00 71 GLY A O 17
ATOM 18180 N N . LEU A 1 27 ? -10.850 8.015 2.568 1.00 0.00 72 LEU A N 17
ATOM 18181 C CA . LEU A 1 27 ? -9.632 7.859 1.763 1.00 0.00 72 LEU A CA 17
ATOM 18182 C C . LEU A 1 27 ? -9.928 7.296 0.347 1.00 0.00 72 LEU A C 17
ATOM 18183 O O . LEU A 1 27 ? -10.917 6.581 0.190 1.00 0.00 72 LEU A O 17
ATOM 18199 N N . PRO A 1 28 ? -9.099 7.586 -0.683 1.00 0.00 73 PRO A N 17
ATOM 18200 C CA . PRO A 1 28 ? -9.301 7.126 -2.070 1.00 0.00 73 PRO A CA 17
ATOM 18201 C C . PRO A 1 28 ? -9.391 5.602 -2.194 1.00 0.00 73 PRO A C 17
ATOM 18202 O O . PRO A 1 28 ? -8.678 4.875 -1.502 1.00 0.00 73 PRO A O 17
ATOM 18213 N N . VAL A 1 29 ? -10.233 5.109 -3.105 1.00 0.00 74 VAL A N 17
ATOM 18214 C CA . VAL A 1 29 ? -10.397 3.662 -3.344 1.00 0.00 74 VAL A CA 17
ATOM 18215 C C . VAL A 1 29 ? -9.278 3.108 -4.236 1.00 0.00 74 VAL A C 17
ATOM 18216 O O . VAL A 1 29 ? -8.786 2.006 -3.989 1.00 0.00 74 VAL A O 17
ATOM 18229 N N . THR A 1 30 ? -8.833 3.877 -5.234 1.00 0.00 75 THR A N 17
ATOM 18230 C CA . THR A 1 30 ? -7.741 3.524 -6.163 1.00 0.00 75 THR A CA 17
ATOM 18231 C C . THR A 1 30 ? -6.803 4.704 -6.471 1.00 0.00 75 THR A C 17
ATOM 18232 O O . THR A 1 30 ? -7.089 5.859 -6.140 1.00 0.00 75 THR A O 17
ATOM 18243 N N . ARG A 1 31 ? -5.659 4.425 -7.118 1.00 0.00 76 ARG A N 17
ATOM 18244 C CA . ARG A 1 31 ? -4.627 5.422 -7.473 1.00 0.00 76 ARG A CA 17
ATOM 18245 C C . ARG A 1 31 ? -5.203 6.535 -8.353 1.00 0.00 76 ARG A C 17
ATOM 18246 O O . ARG A 1 31 ? -4.864 7.695 -8.151 1.00 0.00 76 ARG A O 17
ATOM 18267 N N . SER A 1 32 ? -6.148 6.207 -9.233 1.00 0.00 77 SER A N 17
ATOM 18268 C CA . SER A 1 32 ? -6.893 7.180 -10.052 1.00 0.00 77 SER A CA 17
ATOM 18269 C C . SER A 1 32 ? -7.696 8.172 -9.200 1.00 0.00 77 SER A C 17
ATOM 18270 O O . SER A 1 32 ? -7.682 9.371 -9.474 1.00 0.00 77 SER A O 17
ATOM 18278 N N . ASP A 1 33 ? -8.325 7.709 -8.110 1.00 0.00 78 ASP A N 17
ATOM 18279 C CA . ASP A 1 33 ? -9.007 8.601 -7.164 1.00 0.00 78 ASP A CA 17
ATOM 18280 C C . ASP A 1 33 ? -7.988 9.474 -6.444 1.00 0.00 78 ASP A C 17
ATOM 18281 O O . ASP A 1 33 ? -8.162 10.682 -6.400 1.00 0.00 78 ASP A O 17
ATOM 18290 N N . ALA A 1 34 ? -6.892 8.898 -5.936 1.00 0.00 79 ALA A N 17
ATOM 18291 C CA . ALA A 1 34 ? -5.851 9.666 -5.243 1.00 0.00 79 ALA A CA 17
ATOM 18292 C C . ALA A 1 34 ? -5.227 10.763 -6.140 1.00 0.00 79 ALA A C 17
ATOM 18293 O O . ALA A 1 34 ? -5.087 11.910 -5.716 1.00 0.00 79 ALA A O 17
ATOM 18300 N N . ARG A 1 35 ? -4.953 10.437 -7.410 1.00 0.00 80 ARG A N 17
ATOM 18301 C CA . ARG A 1 35 ? -4.498 11.362 -8.465 1.00 0.00 80 ARG A CA 17
ATOM 18302 C C . ARG A 1 35 ? -5.502 12.492 -8.698 1.00 0.00 80 ARG A C 17
ATOM 18303 O O . ARG A 1 35 ? -5.109 13.654 -8.677 1.00 0.00 80 ARG A O 17
ATOM 18324 N N . VAL A 1 36 ? -6.791 12.182 -8.860 1.00 0.00 81 VAL A N 17
ATOM 18325 C CA . VAL A 1 36 ? -7.839 13.208 -9.061 1.00 0.00 81 VAL A CA 17
ATOM 18326 C C . VAL A 1 36 ? -8.101 14.032 -7.791 1.00 0.00 81 VAL A C 17
ATOM 18327 O O . VAL A 1 36 ? -8.300 15.238 -7.903 1.00 0.00 81 VAL A O 17
ATOM 18340 N N . LEU A 1 37 ? -8.028 13.450 -6.586 1.00 0.00 82 LEU A N 17
ATOM 18341 C CA . LEU A 1 37 ? -8.140 14.201 -5.325 1.00 0.00 82 LEU A CA 17
ATOM 18342 C C . LEU A 1 37 ? -7.004 15.227 -5.194 1.00 0.00 82 LEU A C 17
ATOM 18343 O O . LEU A 1 37 ? -7.282 16.399 -4.956 1.00 0.00 82 LEU A O 17
ATOM 18359 N N . ILE A 1 38 ? -5.743 14.827 -5.422 1.00 0.00 83 ILE A N 17
ATOM 18360 C CA . ILE A 1 38 ? -4.595 15.757 -5.396 1.00 0.00 83 ILE A CA 17
ATOM 18361 C C . ILE A 1 38 ? -4.725 16.820 -6.496 1.00 0.00 83 ILE A C 17
ATOM 18362 O O . ILE A 1 38 ? -4.463 17.997 -6.243 1.00 0.00 83 ILE A O 17
ATOM 18378 N N . PHE A 1 39 ? -5.163 16.434 -7.700 1.00 0.00 84 PHE A N 17
ATOM 18379 C CA . PHE A 1 39 ? -5.394 17.371 -8.802 1.00 0.00 84 PHE A CA 17
ATOM 18380 C C . PHE A 1 39 ? -6.450 18.424 -8.418 1.00 0.00 84 PHE A C 17
ATOM 18381 O O . PHE A 1 39 ? -6.155 19.616 -8.443 1.00 0.00 84 PHE A O 17
ATOM 18398 N N . ASN A 1 40 ? -7.652 18.025 -7.993 1.00 0.00 85 ASN A N 17
ATOM 18399 C CA . ASN A 1 40 ? -8.696 18.985 -7.634 1.00 0.00 85 ASN A CA 17
ATOM 18400 C C . ASN A 1 40 ? -8.324 19.836 -6.397 1.00 0.00 85 ASN A C 17
ATOM 18401 O O . ASN A 1 40 ? -8.643 21.023 -6.347 1.00 0.00 85 ASN A O 17
ATOM 18412 N N . GLU A 1 41 ? -7.631 19.249 -5.413 1.00 0.00 86 GLU A N 17
ATOM 18413 C CA . GLU A 1 41 ? -7.074 19.963 -4.254 1.00 0.00 86 GLU A CA 17
ATOM 18414 C C . GLU A 1 41 ? -6.134 21.094 -4.705 1.00 0.00 86 GLU A C 17
ATOM 18415 O O . GLU A 1 41 ? -6.387 22.263 -4.390 1.00 0.00 86 GLU A O 17
ATOM 18427 N N . TRP A 1 42 ? -5.111 20.770 -5.510 1.00 0.00 87 TRP A N 17
ATOM 18428 C CA . TRP A 1 42 ? -4.279 21.763 -6.180 1.00 0.00 87 TRP A CA 17
ATOM 18429 C C . TRP A 1 42 ? -5.121 22.781 -6.951 1.00 0.00 87 TRP A C 17
ATOM 18430 O O . TRP A 1 42 ? -4.835 23.964 -6.851 1.00 0.00 87 TRP A O 17
ATOM 18451 N N . GLU A 1 43 ? -6.155 22.365 -7.683 1.00 0.00 88 GLU A N 17
ATOM 18452 C CA . GLU A 1 43 ? -6.928 23.254 -8.552 1.00 0.00 88 GLU A CA 17
ATOM 18453 C C . GLU A 1 43 ? -7.673 24.337 -7.759 1.00 0.00 88 GLU A C 17
ATOM 18454 O O . GLU A 1 43 ? -7.580 25.519 -8.088 1.00 0.00 88 GLU A O 17
ATOM 18466 N N . GLU A 1 44 ? -8.361 23.970 -6.676 1.00 0.00 89 GLU A N 17
ATOM 18467 C CA . GLU A 1 44 ? -9.059 24.927 -5.809 1.00 0.00 89 GLU A CA 17
ATOM 18468 C C . GLU A 1 44 ? -8.072 25.830 -5.046 1.00 0.00 89 GLU A C 17
ATOM 18469 O O . GLU A 1 44 ? -8.267 27.052 -4.987 1.00 0.00 89 GLU A O 17
ATOM 18481 N N . ARG A 1 45 ? -6.960 25.269 -4.539 1.00 0.00 90 ARG A N 17
ATOM 18482 C CA . ARG A 1 45 ? -5.878 26.066 -3.925 1.00 0.00 90 ARG A CA 17
ATOM 18483 C C . ARG A 1 45 ? -5.308 27.076 -4.918 1.00 0.00 90 ARG A C 17
ATOM 18484 O O . ARG A 1 45 ? -5.254 28.258 -4.619 1.00 0.00 90 ARG A O 17
ATOM 18505 N N . LYS A 1 46 ? -4.953 26.609 -6.116 1.00 0.00 91 LYS A N 17
ATOM 18506 C CA . LYS A 1 46 ? -4.439 27.402 -7.256 1.00 0.00 91 LYS A CA 17
ATOM 18507 C C . LYS A 1 46 ? -5.412 28.503 -7.698 1.00 0.00 91 LYS A C 17
ATOM 18508 O O . LYS A 1 46 ? -4.974 29.620 -7.967 1.00 0.00 91 LYS A O 17
ATOM 18527 N N . LYS A 1 47 ? -6.723 28.236 -7.722 1.00 0.00 92 LYS A N 17
ATOM 18528 C CA . LYS A 1 47 ? -7.760 29.261 -7.971 1.00 0.00 92 LYS A CA 17
ATOM 18529 C C . LYS A 1 47 ? -7.810 30.326 -6.863 1.00 0.00 92 LYS A C 17
ATOM 18530 O O . LYS A 1 47 ? -8.021 31.501 -7.166 1.00 0.00 92 LYS A O 17
ATOM 18549 N N . SER A 1 48 ? -7.578 29.943 -5.603 1.00 0.00 93 SER A N 17
ATOM 18550 C CA . SER A 1 48 ? -7.488 30.890 -4.474 1.00 0.00 93 SER A CA 17
ATOM 18551 C C . SER A 1 48 ? -6.148 31.659 -4.402 1.00 0.00 93 SER A C 17
ATOM 18552 O O . SER A 1 48 ? -6.128 32.855 -4.095 1.00 0.00 93 SER A O 17
ATOM 18560 N N . ASP A 1 49 ? -5.028 31.001 -4.723 1.00 0.00 94 ASP A N 17
ATOM 18561 C CA . ASP A 1 49 ? -3.640 31.459 -4.595 1.00 0.00 94 ASP A CA 17
ATOM 18562 C C . ASP A 1 49 ? -2.762 30.790 -5.689 1.00 0.00 94 ASP A C 17
ATOM 18563 O O . ASP A 1 49 ? -2.458 29.597 -5.597 1.00 0.00 94 ASP A O 17
ATOM 18572 N N . PRO A 1 50 ? -2.328 31.522 -6.735 1.00 0.00 95 PRO A N 17
ATOM 18573 C CA . PRO A 1 50 ? -1.878 30.956 -8.020 1.00 0.00 95 PRO A CA 17
ATOM 18574 C C . PRO A 1 50 ? -0.494 30.281 -8.038 1.00 0.00 95 PRO A C 17
ATOM 18575 O O . PRO A 1 50 ? -0.165 29.599 -9.011 1.00 0.00 95 PRO A O 17
ATOM 18586 N N . TRP A 1 51 ? 0.323 30.460 -6.995 1.00 0.00 96 TRP A N 17
ATOM 18587 C CA . TRP A 1 51 ? 1.713 29.978 -6.930 1.00 0.00 96 TRP A CA 17
ATOM 18588 C C . TRP A 1 51 ? 1.877 28.445 -6.915 1.00 0.00 96 TRP A C 17
ATOM 18589 O O . TRP A 1 51 ? 2.950 27.947 -7.271 1.00 0.00 96 TRP A O 17
ATOM 18610 N N . LEU A 1 52 ? 0.862 27.694 -6.458 1.00 0.00 97 LEU A N 17
ATOM 18611 C CA . LEU A 1 52 ? 1.016 26.287 -6.084 1.00 0.00 97 LEU A CA 17
ATOM 18612 C C . LEU A 1 52 ? 1.343 25.378 -7.290 1.00 0.00 97 LEU A C 17
ATOM 18613 O O . LEU A 1 52 ? 0.775 25.547 -8.372 1.00 0.00 97 LEU A O 17
ATOM 18629 N N . ARG A 1 53 ? 2.200 24.364 -7.092 1.00 0.00 98 ARG A N 17
ATOM 18630 C CA . ARG A 1 53 ? 2.552 23.339 -8.101 1.00 0.00 98 ARG A CA 17
ATOM 18631 C C . ARG A 1 53 ? 1.860 21.992 -7.819 1.00 0.00 98 ARG A C 17
ATOM 18632 O O . ARG A 1 53 ? 1.684 21.612 -6.662 1.00 0.00 98 ARG A O 17
ATOM 18653 N N . LEU A 1 54 ? 1.457 21.287 -8.882 1.00 0.00 99 LEU A N 17
ATOM 18654 C CA . LEU A 1 54 ? 0.753 19.997 -8.827 1.00 0.00 99 LEU A CA 17
ATOM 18655 C C . LEU A 1 54 ? 1.775 18.838 -8.921 1.00 0.00 99 LEU A C 17
ATOM 18656 O O . LEU A 1 54 ? 2.480 18.720 -9.926 1.00 0.00 99 LEU A O 17
ATOM 18672 N N . ASP A 1 55 ? 1.843 17.970 -7.903 1.00 0.00 100 ASP A N 17
ATOM 18673 C CA . ASP A 1 55 ? 2.709 16.776 -7.878 1.00 0.00 100 ASP A CA 17
ATOM 18674 C C . ASP A 1 55 ? 1.952 15.536 -7.360 1.00 0.00 100 ASP A C 17
ATOM 18675 O O . ASP A 1 55 ? 1.444 15.535 -6.238 1.00 0.00 100 ASP A O 17
ATOM 18684 N N . MET A 1 56 ? 1.865 14.478 -8.180 1.00 0.00 101 MET A N 17
ATOM 18685 C CA . MET A 1 56 ? 1.111 13.241 -7.882 1.00 0.00 101 MET A CA 17
ATOM 18686 C C . MET A 1 56 ? 1.693 12.000 -8.587 1.00 0.00 101 MET A C 17
ATOM 18687 O O . MET A 1 56 ? 0.996 11.223 -9.243 1.00 0.00 101 MET A O 17
ATOM 18701 N N . SER A 1 57 ? 3.001 11.797 -8.402 1.00 0.00 102 SER A N 17
ATOM 18702 C CA . SER A 1 57 ? 3.679 10.521 -8.690 1.00 0.00 102 SER A CA 17
ATOM 18703 C C . SER A 1 57 ? 3.231 9.420 -7.717 1.00 0.00 102 SER A C 17
ATOM 18704 O O . SER A 1 57 ? 2.749 9.703 -6.619 1.00 0.00 102 SER A O 17
ATOM 18712 N N . ASP A 1 58 ? 3.447 8.150 -8.066 1.00 0.00 103 ASP A N 17
ATOM 18713 C CA . ASP A 1 58 ? 3.060 6.995 -7.236 1.00 0.00 103 ASP A CA 17
ATOM 18714 C C . ASP A 1 58 ? 3.577 7.092 -5.787 1.00 0.00 103 ASP A C 17
ATOM 18715 O O . ASP A 1 58 ? 2.823 6.843 -4.847 1.00 0.00 103 ASP A O 17
ATOM 18724 N N . LYS A 1 59 ? 4.805 7.597 -5.589 1.00 0.00 104 LYS A N 17
ATOM 18725 C CA . LYS A 1 59 ? 5.378 7.878 -4.260 1.00 0.00 104 LYS A CA 17
ATOM 18726 C C . LYS A 1 59 ? 4.577 8.928 -3.477 1.00 0.00 104 LYS A C 17
ATOM 18727 O O . LYS A 1 59 ? 4.361 8.748 -2.281 1.00 0.00 104 LYS A O 17
ATOM 18746 N N . ALA A 1 60 ? 4.073 9.979 -4.136 1.00 0.00 105 ALA A N 17
ATOM 18747 C CA . ALA A 1 60 ? 3.193 10.972 -3.514 1.00 0.00 105 ALA A CA 17
ATOM 18748 C C . ALA A 1 60 ? 1.849 10.357 -3.112 1.00 0.00 105 ALA A C 17
ATOM 18749 O O . ALA A 1 60 ? 1.357 10.626 -2.016 1.00 0.00 105 ALA A O 17
ATOM 18756 N N . ILE A 1 61 ? 1.291 9.467 -3.942 1.00 0.00 106 ILE A N 17
ATOM 18757 C CA . ILE A 1 61 ? 0.018 8.793 -3.619 1.00 0.00 106 ILE A CA 17
ATOM 18758 C C . ILE A 1 61 ? 0.197 7.854 -2.430 1.00 0.00 106 ILE A C 17
ATOM 18759 O O . ILE A 1 61 ? -0.593 7.916 -1.494 1.00 0.00 106 ILE A O 17
ATOM 18775 N N . PHE A 1 62 ? 1.254 7.044 -2.414 1.00 0.00 107 PHE A N 17
ATOM 18776 C CA . PHE A 1 62 ? 1.483 6.103 -1.309 1.00 0.00 107 PHE A CA 17
ATOM 18777 C C . PHE A 1 62 ? 1.880 6.817 -0.001 1.00 0.00 107 PHE A C 17
ATOM 18778 O O . PHE A 1 62 ? 1.528 6.349 1.082 1.00 0.00 107 PHE A O 17
ATOM 18795 N N . ARG A 1 63 ? 2.553 7.979 -0.077 1.00 0.00 108 ARG A N 17
ATOM 18796 C CA . ARG A 1 63 ? 2.874 8.820 1.095 1.00 0.00 108 ARG A CA 17
ATOM 18797 C C . ARG A 1 63 ? 1.636 9.518 1.674 1.00 0.00 108 ARG A C 17
ATOM 18798 O O . ARG A 1 63 ? 1.483 9.561 2.896 1.00 0.00 108 ARG A O 17
ATOM 18819 N N . ARG A 1 64 ? 0.728 10.019 0.820 1.00 0.00 109 ARG A N 17
ATOM 18820 C CA . ARG A 1 64 ? -0.571 10.586 1.239 1.00 0.00 109 ARG A CA 17
ATOM 18821 C C . ARG A 1 64 ? -1.523 9.511 1.782 1.00 0.00 109 ARG A C 17
ATOM 18822 O O . ARG A 1 64 ? -2.199 9.739 2.786 1.00 0.00 109 ARG A O 17
ATOM 18843 N N . TYR A 1 65 ? -1.559 8.351 1.124 1.00 0.00 110 TYR A N 17
ATOM 18844 C CA . TYR A 1 65 ? -2.553 7.292 1.317 1.00 0.00 110 TYR A CA 17
ATOM 18845 C C . TYR A 1 65 ? -1.869 5.902 1.355 1.00 0.00 110 TYR A C 17
ATOM 18846 O O . TYR A 1 65 ? -1.687 5.266 0.311 1.00 0.00 110 TYR A O 17
ATOM 18864 N N . PRO A 1 66 ? -1.464 5.404 2.542 1.00 0.00 111 PRO A N 17
ATOM 18865 C CA . PRO A 1 66 ? -0.575 4.240 2.662 1.00 0.00 111 PRO A CA 17
ATOM 18866 C C . PRO A 1 66 ? -1.204 2.903 2.242 1.00 0.00 111 PRO A C 17
ATOM 18867 O O . PRO A 1 66 ? -0.481 1.940 1.980 1.00 0.00 111 PRO A O 17
ATOM 18878 N N . HIS A 1 67 ? -2.538 2.831 2.133 1.00 0.00 112 HIS A N 17
ATOM 18879 C CA . HIS A 1 67 ? -3.266 1.632 1.698 1.00 0.00 112 HIS A CA 17
ATOM 18880 C C . HIS A 1 67 ? -3.250 1.404 0.170 1.00 0.00 112 HIS A C 17
ATOM 18881 O O . HIS A 1 67 ? -3.714 0.353 -0.281 1.00 0.00 112 HIS A O 17
ATOM 18895 N N . LEU A 1 68 ? -2.716 2.344 -0.632 1.00 0.00 113 LEU A N 17
ATOM 18896 C CA . LEU A 1 68 ? -2.681 2.229 -2.102 1.00 0.00 113 LEU A CA 17
ATOM 18897 C C . LEU A 1 68 ? -1.468 1.453 -2.652 1.00 0.00 113 LEU A C 17
ATOM 18898 O O . LEU A 1 68 ? -1.568 0.937 -3.770 1.00 0.00 113 LEU A O 17
ATOM 18914 N N . ARG A 1 69 ? -0.339 1.379 -1.927 1.00 0.00 114 ARG A N 17
ATOM 18915 C CA . ARG A 1 69 ? 0.863 0.645 -2.369 1.00 0.00 114 ARG A CA 17
ATOM 18916 C C . ARG A 1 69 ? 0.600 -0.861 -2.555 1.00 0.00 114 ARG A C 17
ATOM 18917 O O . ARG A 1 69 ? 0.826 -1.366 -3.678 1.00 0.00 114 ARG A O 17
ATOM 18939 N N . MET A 1 1 ? -10.314 51.606 -6.769 1.00 0.00 1 MET A N 18
ATOM 18940 C CA . MET A 1 1 ? -8.852 51.930 -6.748 1.00 0.00 1 MET A CA 18
ATOM 18941 C C . MET A 1 1 ? -8.124 51.241 -5.573 1.00 0.00 1 MET A C 18
ATOM 18942 O O . MET A 1 1 ? -7.879 51.857 -4.535 1.00 0.00 1 MET A O 18
ATOM 18958 N N . ARG A 1 2 ? -7.791 49.943 -5.716 1.00 0.00 2 ARG A N 18
ATOM 18959 C CA . ARG A 1 2 ? -7.048 49.141 -4.706 1.00 0.00 2 ARG A CA 18
ATOM 18960 C C . ARG A 1 2 ? -5.957 48.249 -5.317 1.00 0.00 2 ARG A C 18
ATOM 18961 O O . ARG A 1 2 ? -4.819 48.268 -4.846 1.00 0.00 2 ARG A O 18
ATOM 18982 N N . GLY A 1 3 ? -6.291 47.490 -6.361 1.00 0.00 3 GLY A N 18
ATOM 18983 C CA . GLY A 1 3 ? -5.377 46.580 -7.065 1.00 0.00 3 GLY A CA 18
ATOM 18984 C C . GLY A 1 3 ? -6.040 45.847 -8.243 1.00 0.00 3 GLY A C 18
ATOM 18985 O O . GLY A 1 3 ? -7.183 46.142 -8.603 1.00 0.00 3 GLY A O 18
ATOM 18989 N N . SER A 1 4 ? -5.319 44.883 -8.825 1.00 0.00 4 SER A N 18
ATOM 18990 C CA . SER A 1 4 ? -5.752 44.088 -9.991 1.00 0.00 4 SER A CA 18
ATOM 18991 C C . SER A 1 4 ? -5.603 42.578 -9.749 1.00 0.00 4 SER A C 18
ATOM 18992 O O . SER A 1 4 ? -4.654 42.133 -9.096 1.00 0.00 4 SER A O 18
ATOM 19000 N N . HIS A 1 5 ? -6.528 41.789 -10.305 1.00 0.00 5 HIS A N 18
ATOM 19001 C CA . HIS A 1 5 ? -6.632 40.329 -10.129 1.00 0.00 5 HIS A CA 18
ATOM 19002 C C . HIS A 1 5 ? -7.018 39.615 -11.439 1.00 0.00 5 HIS A C 18
ATOM 19003 O O . HIS A 1 5 ? -7.535 40.242 -12.368 1.00 0.00 5 HIS A O 18
ATOM 19017 N N . HIS A 1 6 ? -6.794 38.296 -11.495 1.00 0.00 6 HIS A N 18
ATOM 19018 C CA . HIS A 1 6 ? -7.119 37.431 -12.645 1.00 0.00 6 HIS A CA 18
ATOM 19019 C C . HIS A 1 6 ? -8.048 36.272 -12.249 1.00 0.00 6 HIS A C 18
ATOM 19020 O O . HIS A 1 6 ? -8.035 35.809 -11.105 1.00 0.00 6 HIS A O 18
ATOM 19034 N N . HIS A 1 7 ? -8.860 35.805 -13.205 1.00 0.00 7 HIS A N 18
ATOM 19035 C CA . HIS A 1 7 ? -9.986 34.878 -12.985 1.00 0.00 7 HIS A CA 18
ATOM 19036 C C . HIS A 1 7 ? -10.051 33.713 -13.996 1.00 0.00 7 HIS A C 18
ATOM 19037 O O . HIS A 1 7 ? -11.097 33.082 -14.157 1.00 0.00 7 HIS A O 18
ATOM 19051 N N . HIS A 1 8 ? -8.950 33.432 -14.705 1.00 0.00 8 HIS A N 18
ATOM 19052 C CA . HIS A 1 8 ? -8.902 32.413 -15.766 1.00 0.00 8 HIS A CA 18
ATOM 19053 C C . HIS A 1 8 ? -8.668 30.994 -15.215 1.00 0.00 8 HIS A C 18
ATOM 19054 O O . HIS A 1 8 ? -7.638 30.714 -14.591 1.00 0.00 8 HIS A O 18
ATOM 19068 N N . HIS A 1 9 ? -9.621 30.095 -15.479 1.00 0.00 9 HIS A N 18
ATOM 19069 C CA . HIS A 1 9 ? -9.550 28.645 -15.237 1.00 0.00 9 HIS A CA 18
ATOM 19070 C C . HIS A 1 9 ? -10.564 27.892 -16.121 1.00 0.00 9 HIS A C 18
ATOM 19071 O O . HIS A 1 9 ? -11.508 28.490 -16.644 1.00 0.00 9 HIS A O 18
ATOM 19085 N N . HIS A 1 10 ? -10.395 26.568 -16.247 1.00 0.00 10 HIS A N 18
ATOM 19086 C CA . HIS A 1 10 ? -11.380 25.660 -16.868 1.00 0.00 10 HIS A CA 18
ATOM 19087 C C . HIS A 1 10 ? -11.906 24.636 -15.852 1.00 0.00 10 HIS A C 18
ATOM 19088 O O . HIS A 1 10 ? -13.071 24.708 -15.456 1.00 0.00 10 HIS A O 18
ATOM 19102 N N . GLY A 1 11 ? -11.035 23.738 -15.373 1.00 0.00 11 GLY A N 18
ATOM 19103 C CA . GLY A 1 11 ? -11.334 22.780 -14.301 1.00 0.00 11 GLY A CA 18
ATOM 19104 C C . GLY A 1 11 ? -12.374 21.702 -14.647 1.00 0.00 11 GLY A C 18
ATOM 19105 O O . GLY A 1 11 ? -12.775 21.536 -15.802 1.00 0.00 11 GLY A O 18
ATOM 19109 N N . SER A 1 12 ? -12.799 20.956 -13.619 1.00 0.00 12 SER A N 18
ATOM 19110 C CA . SER A 1 12 ? -13.869 19.934 -13.658 1.00 0.00 12 SER A CA 18
ATOM 19111 C C . SER A 1 12 ? -13.678 18.803 -14.694 1.00 0.00 12 SER A C 18
ATOM 19112 O O . SER A 1 12 ? -14.646 18.163 -15.110 1.00 0.00 12 SER A O 18
ATOM 19120 N N . GLY A 1 13 ? -12.435 18.535 -15.116 1.00 0.00 58 GLY A N 18
ATOM 19121 C CA . GLY A 1 13 ? -12.104 17.572 -16.179 1.00 0.00 58 GLY A CA 18
ATOM 19122 C C . GLY A 1 13 ? -11.938 16.110 -15.731 1.00 0.00 58 GLY A C 18
ATOM 19123 O O . GLY A 1 13 ? -11.653 15.253 -16.571 1.00 0.00 58 GLY A O 18
ATOM 19127 N N . ALA A 1 14 ? -12.079 15.816 -14.433 1.00 0.00 59 ALA A N 18
ATOM 19128 C CA . ALA A 1 14 ? -11.795 14.510 -13.831 1.00 0.00 59 ALA A CA 18
ATOM 19129 C C . ALA A 1 14 ? -12.717 14.162 -12.636 1.00 0.00 59 ALA A C 18
ATOM 19130 O O . ALA A 1 14 ? -13.464 15.008 -12.137 1.00 0.00 59 ALA A O 18
ATOM 19137 N N . LEU A 1 15 ? -12.650 12.905 -12.179 1.00 0.00 60 LEU A N 18
ATOM 19138 C CA . LEU A 1 15 ? -13.484 12.304 -11.119 1.00 0.00 60 LEU A CA 18
ATOM 19139 C C . LEU A 1 15 ? -12.688 11.441 -10.114 1.00 0.00 60 LEU A C 18
ATOM 19140 O O . LEU A 1 15 ? -11.646 10.877 -10.451 1.00 0.00 60 LEU A O 18
ATOM 19156 N N . ALA A 1 16 ? -13.208 11.290 -8.894 1.00 0.00 61 ALA A N 18
ATOM 19157 C CA . ALA A 1 16 ? -12.606 10.464 -7.840 1.00 0.00 61 ALA A CA 18
ATOM 19158 C C . ALA A 1 16 ? -13.646 9.868 -6.875 1.00 0.00 61 ALA A C 18
ATOM 19159 O O . ALA A 1 16 ? -14.688 10.476 -6.621 1.00 0.00 61 ALA A O 18
ATOM 19166 N N . ALA A 1 17 ? -13.323 8.709 -6.293 1.00 0.00 62 ALA A N 18
ATOM 19167 C CA . ALA A 1 17 ? -14.105 8.028 -5.260 1.00 0.00 62 ALA A CA 18
ATOM 19168 C C . ALA A 1 17 ? -13.365 7.849 -3.921 1.00 0.00 62 ALA A C 18
ATOM 19169 O O . ALA A 1 17 ? -12.135 7.832 -3.863 1.00 0.00 62 ALA A O 18
ATOM 19176 N N . LEU A 1 18 ? -14.140 7.705 -2.839 1.00 0.00 63 LEU A N 18
ATOM 19177 C CA . LEU A 1 18 ? -13.662 7.572 -1.458 1.00 0.00 63 LEU A CA 18
ATOM 19178 C C . LEU A 1 18 ? -14.279 6.357 -0.748 1.00 0.00 63 LEU A C 18
ATOM 19179 O O . LEU A 1 18 ? -15.434 5.997 -0.993 1.00 0.00 63 LEU A O 18
ATOM 19195 N N . HIS A 1 19 ? -13.534 5.774 0.192 1.00 0.00 64 HIS A N 18
ATOM 19196 C CA . HIS A 1 19 ? -14.064 4.854 1.205 1.00 0.00 64 HIS A CA 18
ATOM 19197 C C . HIS A 1 19 ? -14.940 5.624 2.207 1.00 0.00 64 HIS A C 18
ATOM 19198 O O . HIS A 1 19 ? -14.520 6.662 2.723 1.00 0.00 64 HIS A O 18
ATOM 19212 N N . ALA A 1 20 ? -16.139 5.117 2.512 1.00 0.00 65 ALA A N 18
ATOM 19213 C CA . ALA A 1 20 ? -17.108 5.804 3.377 1.00 0.00 65 ALA A CA 18
ATOM 19214 C C . ALA A 1 20 ? -17.054 5.372 4.860 1.00 0.00 65 ALA A C 18
ATOM 19215 O O . ALA A 1 20 ? -17.465 6.135 5.735 1.00 0.00 65 ALA A O 18
ATOM 19222 N N . GLU A 1 21 ? -16.564 4.159 5.148 1.00 0.00 66 GLU A N 18
ATOM 19223 C CA . GLU A 1 21 ? -16.606 3.522 6.477 1.00 0.00 66 GLU A CA 18
ATOM 19224 C C . GLU A 1 21 ? -15.314 2.743 6.800 1.00 0.00 66 GLU A C 18
ATOM 19225 O O . GLU A 1 21 ? -14.518 2.425 5.910 1.00 0.00 66 GLU A O 18
ATOM 19237 N N . GLY A 1 22 ? -15.111 2.415 8.084 1.00 0.00 67 GLY A N 18
ATOM 19238 C CA . GLY A 1 22 ? -13.969 1.620 8.561 1.00 0.00 67 GLY A CA 18
ATOM 19239 C C . GLY A 1 22 ? -12.633 2.386 8.609 1.00 0.00 67 GLY A C 18
ATOM 19240 O O . GLY A 1 22 ? -12.619 3.616 8.498 1.00 0.00 67 GLY A O 18
ATOM 19244 N N . PRO A 1 23 ? -11.488 1.681 8.758 1.00 0.00 68 PRO A N 18
ATOM 19245 C CA . PRO A 1 23 ? -10.159 2.293 8.928 1.00 0.00 68 PRO A CA 18
ATOM 19246 C C . PRO A 1 23 ? -9.755 3.267 7.811 1.00 0.00 68 PRO A C 18
ATOM 19247 O O . PRO A 1 23 ? -8.987 4.202 8.046 1.00 0.00 68 PRO A O 18
ATOM 19258 N N . LEU A 1 24 ? -10.271 3.045 6.598 1.00 0.00 69 LEU A N 18
ATOM 19259 C CA . LEU A 1 24 ? -9.957 3.821 5.398 1.00 0.00 69 LEU A CA 18
ATOM 19260 C C . LEU A 1 24 ? -10.963 4.957 5.120 1.00 0.00 69 LEU A C 18
ATOM 19261 O O . LEU A 1 24 ? -10.831 5.650 4.111 1.00 0.00 69 LEU A O 18
ATOM 19277 N N . ALA A 1 25 ? -11.961 5.172 5.986 1.00 0.00 70 ALA A N 18
ATOM 19278 C CA . ALA A 1 25 ? -12.970 6.222 5.810 1.00 0.00 70 ALA A CA 18
ATOM 19279 C C . ALA A 1 25 ? -12.337 7.600 5.504 1.00 0.00 70 ALA A C 18
ATOM 19280 O O . ALA A 1 25 ? -11.468 8.081 6.241 1.00 0.00 70 ALA A O 18
ATOM 19287 N N . GLY A 1 26 ? -12.781 8.230 4.412 1.00 0.00 71 GLY A N 18
ATOM 19288 C CA . GLY A 1 26 ? -12.262 9.513 3.920 1.00 0.00 71 GLY A CA 18
ATOM 19289 C C . GLY A 1 26 ? -11.126 9.428 2.898 1.00 0.00 71 GLY A C 18
ATOM 19290 O O . GLY A 1 26 ? -10.688 10.473 2.414 1.00 0.00 71 GLY A O 18
ATOM 19294 N N . LEU A 1 27 ? -10.634 8.227 2.571 1.00 0.00 72 LEU A N 18
ATOM 19295 C CA . LEU A 1 27 ? -9.453 8.027 1.721 1.00 0.00 72 LEU A CA 18
ATOM 19296 C C . LEU A 1 27 ? -9.817 7.490 0.311 1.00 0.00 72 LEU A C 18
ATOM 19297 O O . LEU A 1 27 ? -10.861 6.850 0.167 1.00 0.00 72 LEU A O 18
ATOM 19313 N N . PRO A 1 28 ? -8.984 7.715 -0.734 1.00 0.00 73 PRO A N 18
ATOM 19314 C CA . PRO A 1 28 ? -9.202 7.197 -2.099 1.00 0.00 73 PRO A CA 18
ATOM 19315 C C . PRO A 1 28 ? -9.372 5.679 -2.140 1.00 0.00 73 PRO A C 18
ATOM 19316 O O . PRO A 1 28 ? -8.688 4.951 -1.422 1.00 0.00 73 PRO A O 18
ATOM 19327 N N . VAL A 1 29 ? -10.236 5.189 -3.029 1.00 0.00 74 VAL A N 18
ATOM 19328 C CA . VAL A 1 29 ? -10.376 3.746 -3.279 1.00 0.00 74 VAL A CA 18
ATOM 19329 C C . VAL A 1 29 ? -9.260 3.241 -4.205 1.00 0.00 74 VAL A C 18
ATOM 19330 O O . VAL A 1 29 ? -8.780 2.121 -4.028 1.00 0.00 74 VAL A O 18
ATOM 19343 N N . THR A 1 30 ? -8.794 4.076 -5.146 1.00 0.00 75 THR A N 18
ATOM 19344 C CA . THR A 1 30 ? -7.774 3.727 -6.155 1.00 0.00 75 THR A CA 18
ATOM 19345 C C . THR A 1 30 ? -6.681 4.793 -6.286 1.00 0.00 75 THR A C 18
ATOM 19346 O O . THR A 1 30 ? -6.857 5.941 -5.870 1.00 0.00 75 THR A O 18
ATOM 19357 N N . ARG A 1 31 ? -5.544 4.454 -6.916 1.00 0.00 76 ARG A N 18
ATOM 19358 C CA . ARG A 1 31 ? -4.487 5.449 -7.208 1.00 0.00 76 ARG A CA 18
ATOM 19359 C C . ARG A 1 31 ? -4.936 6.517 -8.212 1.00 0.00 76 ARG A C 18
ATOM 19360 O O . ARG A 1 31 ? -4.464 7.645 -8.143 1.00 0.00 76 ARG A O 18
ATOM 19381 N N . SER A 1 32 ? -5.906 6.199 -9.076 1.00 0.00 77 SER A N 18
ATOM 19382 C CA . SER A 1 32 ? -6.559 7.180 -9.955 1.00 0.00 77 SER A CA 18
ATOM 19383 C C . SER A 1 32 ? -7.412 8.166 -9.145 1.00 0.00 77 SER A C 18
ATOM 19384 O O . SER A 1 32 ? -7.266 9.377 -9.322 1.00 0.00 77 SER A O 18
ATOM 19392 N N . ASP A 1 33 ? -8.195 7.687 -8.165 1.00 0.00 78 ASP A N 18
ATOM 19393 C CA . ASP A 1 33 ? -8.908 8.582 -7.239 1.00 0.00 78 ASP A CA 18
ATOM 19394 C C . ASP A 1 33 ? -7.921 9.473 -6.483 1.00 0.00 78 ASP A C 18
ATOM 19395 O O . ASP A 1 33 ? -8.135 10.673 -6.387 1.00 0.00 78 ASP A O 18
ATOM 19404 N N . ALA A 1 34 ? -6.810 8.913 -5.993 1.00 0.00 79 ALA A N 18
ATOM 19405 C CA . ALA A 1 34 ? -5.785 9.658 -5.264 1.00 0.00 79 ALA A CA 18
ATOM 19406 C C . ALA A 1 34 ? -5.129 10.761 -6.122 1.00 0.00 79 ALA A C 18
ATOM 19407 O O . ALA A 1 34 ? -5.058 11.912 -5.694 1.00 0.00 79 ALA A O 18
ATOM 19414 N N . ARG A 1 35 ? -4.718 10.443 -7.359 1.00 0.00 80 ARG A N 18
ATOM 19415 C CA . ARG A 1 35 ? -4.184 11.421 -8.334 1.00 0.00 80 ARG A CA 18
ATOM 19416 C C . ARG A 1 35 ? -5.188 12.533 -8.634 1.00 0.00 80 ARG A C 18
ATOM 19417 O O . ARG A 1 35 ? -4.821 13.706 -8.608 1.00 0.00 80 ARG A O 18
ATOM 19438 N N . VAL A 1 36 ? -6.460 12.191 -8.833 1.00 0.00 81 VAL A N 18
ATOM 19439 C CA . VAL A 1 36 ? -7.517 13.178 -9.109 1.00 0.00 81 VAL A CA 18
ATOM 19440 C C . VAL A 1 36 ? -7.914 13.979 -7.861 1.00 0.00 81 VAL A C 18
ATOM 19441 O O . VAL A 1 36 ? -8.197 15.166 -7.990 1.00 0.00 81 VAL A O 18
ATOM 19454 N N . LEU A 1 37 ? -7.859 13.421 -6.646 1.00 0.00 82 LEU A N 18
ATOM 19455 C CA . LEU A 1 37 ? -8.052 14.189 -5.408 1.00 0.00 82 LEU A CA 18
ATOM 19456 C C . LEU A 1 37 ? -6.923 15.211 -5.198 1.00 0.00 82 LEU A C 18
ATOM 19457 O O . LEU A 1 37 ? -7.208 16.367 -4.889 1.00 0.00 82 LEU A O 18
ATOM 19473 N N . ILE A 1 38 ? -5.661 14.831 -5.446 1.00 0.00 83 ILE A N 18
ATOM 19474 C CA . ILE A 1 38 ? -4.527 15.775 -5.416 1.00 0.00 83 ILE A CA 18
ATOM 19475 C C . ILE A 1 38 ? -4.691 16.849 -6.505 1.00 0.00 83 ILE A C 18
ATOM 19476 O O . ILE A 1 38 ? -4.475 18.030 -6.234 1.00 0.00 83 ILE A O 18
ATOM 19492 N N . PHE A 1 39 ? -5.123 16.471 -7.715 1.00 0.00 84 PHE A N 18
ATOM 19493 C CA . PHE A 1 39 ? -5.426 17.429 -8.785 1.00 0.00 84 PHE A CA 18
ATOM 19494 C C . PHE A 1 39 ? -6.533 18.415 -8.388 1.00 0.00 84 PHE A C 18
ATOM 19495 O O . PHE A 1 39 ? -6.345 19.618 -8.518 1.00 0.00 84 PHE A O 18
ATOM 19512 N N . ASN A 1 40 ? -7.670 17.934 -7.880 1.00 0.00 85 ASN A N 18
ATOM 19513 C CA . ASN A 1 40 ? -8.796 18.793 -7.512 1.00 0.00 85 ASN A CA 18
ATOM 19514 C C . ASN A 1 40 ? -8.457 19.708 -6.315 1.00 0.00 85 ASN A C 18
ATOM 19515 O O . ASN A 1 40 ? -8.844 20.879 -6.309 1.00 0.00 85 ASN A O 18
ATOM 19526 N N . GLU A 1 41 ? -7.682 19.206 -5.344 1.00 0.00 86 GLU A N 18
ATOM 19527 C CA . GLU A 1 41 ? -7.111 20.034 -4.278 1.00 0.00 86 GLU A CA 18
ATOM 19528 C C . GLU A 1 41 ? -6.216 21.132 -4.865 1.00 0.00 86 GLU A C 18
ATOM 19529 O O . GLU A 1 41 ? -6.471 22.304 -4.599 1.00 0.00 86 GLU A O 18
ATOM 19541 N N . TRP A 1 42 ? -5.220 20.790 -5.699 1.00 0.00 87 TRP A N 18
ATOM 19542 C CA . TRP A 1 42 ? -4.409 21.785 -6.400 1.00 0.00 87 TRP A CA 18
ATOM 19543 C C . TRP A 1 42 ? -5.275 22.799 -7.154 1.00 0.00 87 TRP A C 18
ATOM 19544 O O . TRP A 1 42 ? -5.010 23.990 -7.064 1.00 0.00 87 TRP A O 18
ATOM 19565 N N . GLU A 1 43 ? -6.318 22.353 -7.852 1.00 0.00 88 GLU A N 18
ATOM 19566 C CA . GLU A 1 43 ? -7.174 23.207 -8.669 1.00 0.00 88 GLU A CA 18
ATOM 19567 C C . GLU A 1 43 ? -7.891 24.268 -7.819 1.00 0.00 88 GLU A C 18
ATOM 19568 O O . GLU A 1 43 ? -7.817 25.459 -8.129 1.00 0.00 88 GLU A O 18
ATOM 19580 N N . GLU A 1 44 ? -8.515 23.873 -6.705 1.00 0.00 89 GLU A N 18
ATOM 19581 C CA . GLU A 1 44 ? -9.177 24.812 -5.789 1.00 0.00 89 GLU A CA 18
ATOM 19582 C C . GLU A 1 44 ? -8.176 25.739 -5.078 1.00 0.00 89 GLU A C 18
ATOM 19583 O O . GLU A 1 44 ? -8.380 26.960 -5.040 1.00 0.00 89 GLU A O 18
ATOM 19595 N N . ARG A 1 45 ? -7.058 25.190 -4.578 1.00 0.00 90 ARG A N 18
ATOM 19596 C CA . ARG A 1 45 ? -5.977 25.975 -3.956 1.00 0.00 90 ARG A CA 18
ATOM 19597 C C . ARG A 1 45 ? -5.449 27.021 -4.935 1.00 0.00 90 ARG A C 18
ATOM 19598 O O . ARG A 1 45 ? -5.402 28.193 -4.591 1.00 0.00 90 ARG A O 18
ATOM 19619 N N . LYS A 1 46 ? -5.123 26.609 -6.163 1.00 0.00 91 LYS A N 18
ATOM 19620 C CA . LYS A 1 46 ? -4.642 27.469 -7.266 1.00 0.00 91 LYS A CA 18
ATOM 19621 C C . LYS A 1 46 ? -5.652 28.559 -7.637 1.00 0.00 91 LYS A C 18
ATOM 19622 O O . LYS A 1 46 ? -5.253 29.706 -7.837 1.00 0.00 91 LYS A O 18
ATOM 19641 N N . LYS A 1 47 ? -6.951 28.243 -7.683 1.00 0.00 92 LYS A N 18
ATOM 19642 C CA . LYS A 1 47 ? -8.025 29.230 -7.918 1.00 0.00 92 LYS A CA 18
ATOM 19643 C C . LYS A 1 47 ? -8.123 30.275 -6.791 1.00 0.00 92 LYS A C 18
ATOM 19644 O O . LYS A 1 47 ? -8.408 31.439 -7.083 1.00 0.00 92 LYS A O 18
ATOM 19663 N N . SER A 1 48 ? -7.831 29.906 -5.539 1.00 0.00 93 SER A N 18
ATOM 19664 C CA . SER A 1 48 ? -7.736 30.864 -4.414 1.00 0.00 93 SER A CA 18
ATOM 19665 C C . SER A 1 48 ? -6.381 31.600 -4.308 1.00 0.00 93 SER A C 18
ATOM 19666 O O . SER A 1 48 ? -6.346 32.774 -3.934 1.00 0.00 93 SER A O 18
ATOM 19674 N N . ASP A 1 49 ? -5.272 30.930 -4.634 1.00 0.00 94 ASP A N 18
ATOM 19675 C CA . ASP A 1 49 ? -3.880 31.331 -4.403 1.00 0.00 94 ASP A CA 18
ATOM 19676 C C . ASP A 1 49 ? -2.967 30.714 -5.500 1.00 0.00 94 ASP A C 18
ATOM 19677 O O . ASP A 1 49 ? -2.648 29.522 -5.444 1.00 0.00 94 ASP A O 18
ATOM 19686 N N . PRO A 1 50 ? -2.528 31.487 -6.511 1.00 0.00 95 PRO A N 18
ATOM 19687 C CA . PRO A 1 50 ? -2.061 30.968 -7.810 1.00 0.00 95 PRO A CA 18
ATOM 19688 C C . PRO A 1 50 ? -0.681 30.281 -7.828 1.00 0.00 95 PRO A C 18
ATOM 19689 O O . PRO A 1 50 ? -0.337 29.639 -8.822 1.00 0.00 95 PRO A O 18
ATOM 19700 N N . TRP A 1 51 ? 0.119 30.415 -6.767 1.00 0.00 96 TRP A N 18
ATOM 19701 C CA . TRP A 1 51 ? 1.516 29.948 -6.709 1.00 0.00 96 TRP A CA 18
ATOM 19702 C C . TRP A 1 51 ? 1.705 28.417 -6.766 1.00 0.00 96 TRP A C 18
ATOM 19703 O O . TRP A 1 51 ? 2.789 27.953 -7.130 1.00 0.00 96 TRP A O 18
ATOM 19724 N N . LEU A 1 52 ? 0.699 27.632 -6.350 1.00 0.00 97 LEU A N 18
ATOM 19725 C CA . LEU A 1 52 ? 0.886 26.225 -5.987 1.00 0.00 97 LEU A CA 18
ATOM 19726 C C . LEU A 1 52 ? 1.252 25.324 -7.190 1.00 0.00 97 LEU A C 18
ATOM 19727 O O . LEU A 1 52 ? 0.733 25.505 -8.295 1.00 0.00 97 LEU A O 18
ATOM 19743 N N . ARG A 1 53 ? 2.089 24.299 -6.964 1.00 0.00 98 ARG A N 18
ATOM 19744 C CA . ARG A 1 53 ? 2.452 23.253 -7.948 1.00 0.00 98 ARG A CA 18
ATOM 19745 C C . ARG A 1 53 ? 1.697 21.933 -7.709 1.00 0.00 98 ARG A C 18
ATOM 19746 O O . ARG A 1 53 ? 1.357 21.603 -6.573 1.00 0.00 98 ARG A O 18
ATOM 19767 N N . LEU A 1 54 ? 1.438 21.186 -8.785 1.00 0.00 99 LEU A N 18
ATOM 19768 C CA . LEU A 1 54 ? 0.722 19.898 -8.788 1.00 0.00 99 LEU A CA 18
ATOM 19769 C C . LEU A 1 54 ? 1.748 18.746 -8.907 1.00 0.00 99 LEU A C 18
ATOM 19770 O O . LEU A 1 54 ? 2.423 18.624 -9.931 1.00 0.00 99 LEU A O 18
ATOM 19786 N N . ASP A 1 55 ? 1.849 17.885 -7.887 1.00 0.00 100 ASP A N 18
ATOM 19787 C CA . ASP A 1 55 ? 2.740 16.710 -7.867 1.00 0.00 100 ASP A CA 18
ATOM 19788 C C . ASP A 1 55 ? 2.013 15.465 -7.322 1.00 0.00 100 ASP A C 18
ATOM 19789 O O . ASP A 1 55 ? 1.567 15.452 -6.173 1.00 0.00 100 ASP A O 18
ATOM 19798 N N . MET A 1 56 ? 1.876 14.418 -8.154 1.00 0.00 101 MET A N 18
ATOM 19799 C CA . MET A 1 56 ? 1.110 13.197 -7.831 1.00 0.00 101 MET A CA 18
ATOM 19800 C C . MET A 1 56 ? 1.609 11.940 -8.566 1.00 0.00 101 MET A C 18
ATOM 19801 O O . MET A 1 56 ? 0.842 11.184 -9.163 1.00 0.00 101 MET A O 18
ATOM 19815 N N . SER A 1 57 ? 2.917 11.692 -8.476 1.00 0.00 102 SER A N 18
ATOM 19816 C CA . SER A 1 57 ? 3.516 10.389 -8.809 1.00 0.00 102 SER A CA 18
ATOM 19817 C C . SER A 1 57 ? 3.075 9.302 -7.816 1.00 0.00 102 SER A C 18
ATOM 19818 O O . SER A 1 57 ? 2.680 9.598 -6.685 1.00 0.00 102 SER A O 18
ATOM 19826 N N . ASP A 1 58 ? 3.180 8.029 -8.201 1.00 0.00 103 ASP A N 18
ATOM 19827 C CA . ASP A 1 58 ? 2.785 6.870 -7.386 1.00 0.00 103 ASP A CA 18
ATOM 19828 C C . ASP A 1 58 ? 3.381 6.922 -5.967 1.00 0.00 103 ASP A C 18
ATOM 19829 O O . ASP A 1 58 ? 2.680 6.663 -4.990 1.00 0.00 103 ASP A O 18
ATOM 19838 N N . LYS A 1 59 ? 4.635 7.381 -5.831 1.00 0.00 104 LYS A N 18
ATOM 19839 C CA . LYS A 1 59 ? 5.300 7.600 -4.532 1.00 0.00 104 LYS A CA 18
ATOM 19840 C C . LYS A 1 59 ? 4.599 8.658 -3.670 1.00 0.00 104 LYS A C 18
ATOM 19841 O O . LYS A 1 59 ? 4.441 8.449 -2.470 1.00 0.00 104 LYS A O 18
ATOM 19860 N N . ALA A 1 60 ? 4.106 9.751 -4.267 1.00 0.00 105 ALA A N 18
ATOM 19861 C CA . ALA A 1 60 ? 3.292 10.755 -3.574 1.00 0.00 105 ALA A CA 18
ATOM 19862 C C . ALA A 1 60 ? 1.946 10.177 -3.123 1.00 0.00 105 ALA A C 18
ATOM 19863 O O . ALA A 1 60 ? 1.490 10.456 -2.012 1.00 0.00 105 ALA A O 18
ATOM 19870 N N . ILE A 1 61 ? 1.349 9.301 -3.941 1.00 0.00 106 ILE A N 18
ATOM 19871 C CA . ILE A 1 61 ? 0.087 8.632 -3.580 1.00 0.00 106 ILE A CA 18
ATOM 19872 C C . ILE A 1 61 ? 0.308 7.692 -2.404 1.00 0.00 106 ILE A C 18
ATOM 19873 O O . ILE A 1 61 ? -0.427 7.783 -1.428 1.00 0.00 106 ILE A O 18
ATOM 19889 N N . PHE A 1 62 ? 1.340 6.851 -2.440 1.00 0.00 107 PHE A N 18
ATOM 19890 C CA . PHE A 1 62 ? 1.605 5.925 -1.327 1.00 0.00 107 PHE A CA 18
ATOM 19891 C C . PHE A 1 62 ? 2.025 6.665 -0.040 1.00 0.00 107 PHE A C 18
ATOM 19892 O O . PHE A 1 62 ? 1.698 6.222 1.059 1.00 0.00 107 PHE A O 18
ATOM 19909 N N . ARG A 1 63 ? 2.700 7.822 -0.162 1.00 0.00 108 ARG A N 18
ATOM 19910 C CA . ARG A 1 63 ? 3.086 8.680 0.976 1.00 0.00 108 ARG A CA 18
ATOM 19911 C C . ARG A 1 63 ? 1.880 9.347 1.654 1.00 0.00 108 ARG A C 18
ATOM 19912 O O . ARG A 1 63 ? 1.817 9.355 2.884 1.00 0.00 108 ARG A O 18
ATOM 19933 N N . ARG A 1 64 ? 0.905 9.856 0.884 1.00 0.00 109 ARG A N 18
ATOM 19934 C CA . ARG A 1 64 ? -0.374 10.359 1.437 1.00 0.00 109 ARG A CA 18
ATOM 19935 C C . ARG A 1 64 ? -1.289 9.231 1.940 1.00 0.00 109 ARG A C 18
ATOM 19936 O O . ARG A 1 64 ? -1.909 9.362 2.996 1.00 0.00 109 ARG A O 18
ATOM 19957 N N . TYR A 1 65 ? -1.379 8.153 1.165 1.00 0.00 110 TYR A N 18
ATOM 19958 C CA . TYR A 1 65 ? -2.413 7.122 1.242 1.00 0.00 110 TYR A CA 18
ATOM 19959 C C . TYR A 1 65 ? -1.759 5.718 1.267 1.00 0.00 110 TYR A C 18
ATOM 19960 O O . TYR A 1 65 ? -1.654 5.054 0.230 1.00 0.00 110 TYR A O 18
ATOM 19978 N N . PRO A 1 66 ? -1.277 5.249 2.437 1.00 0.00 111 PRO A N 18
ATOM 19979 C CA . PRO A 1 66 ? -0.412 4.066 2.534 1.00 0.00 111 PRO A CA 18
ATOM 19980 C C . PRO A 1 66 ? -1.105 2.739 2.188 1.00 0.00 111 PRO A C 18
ATOM 19981 O O . PRO A 1 66 ? -0.425 1.742 1.933 1.00 0.00 111 PRO A O 18
ATOM 19992 N N . HIS A 1 67 ? -2.441 2.713 2.124 1.00 0.00 112 HIS A N 18
ATOM 19993 C CA . HIS A 1 67 ? -3.226 1.541 1.723 1.00 0.00 112 HIS A CA 18
ATOM 19994 C C . HIS A 1 67 ? -3.199 1.256 0.205 1.00 0.00 112 HIS A C 18
ATOM 19995 O O . HIS A 1 67 ? -3.644 0.180 -0.206 1.00 0.00 112 HIS A O 18
ATOM 20009 N N . LEU A 1 68 ? -2.672 2.171 -0.632 1.00 0.00 113 LEU A N 18
ATOM 20010 C CA . LEU A 1 68 ? -2.597 1.976 -2.092 1.00 0.00 113 LEU A CA 18
ATOM 20011 C C . LEU A 1 68 ? -1.361 1.169 -2.549 1.00 0.00 113 LEU A C 18
ATOM 20012 O O . LEU A 1 68 ? -1.438 0.525 -3.600 1.00 0.00 113 LEU A O 18
ATOM 20028 N N . ARG A 1 69 ? -0.247 1.187 -1.792 1.00 0.00 114 ARG A N 18
ATOM 20029 C CA . ARG A 1 69 ? 0.968 0.400 -2.091 1.00 0.00 114 ARG A CA 18
ATOM 20030 C C . ARG A 1 69 ? 0.684 -1.118 -2.059 1.00 0.00 114 ARG A C 18
ATOM 20031 O O . ARG A 1 69 ? 0.915 -1.798 -3.085 1.00 0.00 114 ARG A O 18
ATOM 20053 N N . MET A 1 1 ? 11.173 18.504 -28.332 1.00 0.00 1 MET A N 19
ATOM 20054 C CA . MET A 1 1 ? 10.600 19.783 -27.808 1.00 0.00 1 MET A CA 19
ATOM 20055 C C . MET A 1 1 ? 10.899 19.929 -26.306 1.00 0.00 1 MET A C 19
ATOM 20056 O O . MET A 1 1 ? 10.651 18.995 -25.540 1.00 0.00 1 MET A O 19
ATOM 20072 N N . ARG A 1 2 ? 11.444 21.081 -25.879 1.00 0.00 2 ARG A N 19
ATOM 20073 C CA . ARG A 1 2 ? 11.800 21.387 -24.474 1.00 0.00 2 ARG A CA 19
ATOM 20074 C C . ARG A 1 2 ? 11.493 22.856 -24.133 1.00 0.00 2 ARG A C 19
ATOM 20075 O O . ARG A 1 2 ? 12.375 23.716 -24.141 1.00 0.00 2 ARG A O 19
ATOM 20096 N N . GLY A 1 3 ? 10.219 23.144 -23.864 1.00 0.00 3 GLY A N 19
ATOM 20097 C CA . GLY A 1 3 ? 9.743 24.461 -23.413 1.00 0.00 3 GLY A CA 19
ATOM 20098 C C . GLY A 1 3 ? 10.099 24.767 -21.949 1.00 0.00 3 GLY A C 19
ATOM 20099 O O . GLY A 1 3 ? 10.351 23.854 -2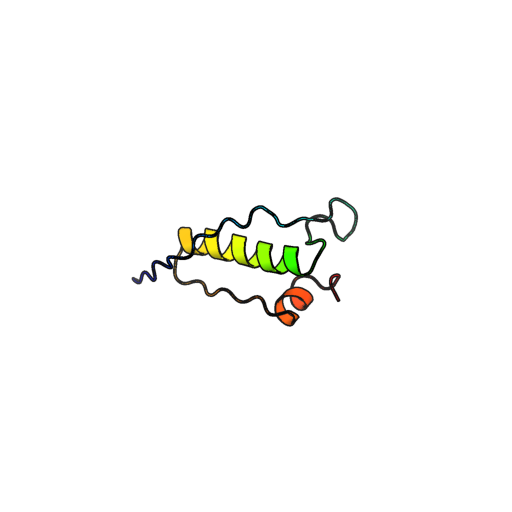1.156 1.00 0.00 3 GLY A O 19
ATOM 20103 N N . SER A 1 4 ? 10.102 26.052 -21.581 1.00 0.00 4 SER A N 19
ATOM 20104 C CA . SER A 1 4 ? 10.402 26.504 -20.208 1.00 0.00 4 SER A CA 19
ATOM 20105 C C . SER A 1 4 ? 9.263 26.184 -19.222 1.00 0.00 4 SER A C 19
ATOM 20106 O O . SER A 1 4 ? 9.509 25.779 -18.081 1.00 0.00 4 SER A O 19
ATOM 20114 N N . HIS A 1 5 ? 8.010 26.305 -19.679 1.00 0.00 5 HIS A N 19
ATOM 20115 C CA . HIS A 1 5 ? 6.788 25.926 -18.954 1.00 0.00 5 HIS A CA 19
ATOM 20116 C C . HIS A 1 5 ? 5.669 25.510 -19.926 1.00 0.00 5 HIS A C 19
ATOM 20117 O O . HIS A 1 5 ? 5.602 26.007 -21.055 1.00 0.00 5 HIS A O 19
ATOM 20131 N N . HIS A 1 6 ? 4.778 24.613 -19.486 1.00 0.00 6 HIS A N 19
ATOM 20132 C CA . HIS A 1 6 ? 3.553 24.233 -20.203 1.00 0.00 6 HIS A CA 19
ATOM 20133 C C . HIS A 1 6 ? 2.420 23.862 -19.229 1.00 0.00 6 HIS A C 19
ATOM 20134 O O . HIS A 1 6 ? 2.657 23.215 -18.205 1.00 0.00 6 HIS A O 19
ATOM 20148 N N . HIS A 1 7 ? 1.177 24.231 -19.564 1.00 0.00 7 HIS A N 19
ATOM 20149 C CA . HIS A 1 7 ? -0.032 23.791 -18.852 1.00 0.00 7 HIS A CA 19
ATOM 20150 C C . HIS A 1 7 ? -0.462 22.400 -19.352 1.00 0.00 7 HIS A C 19
ATOM 20151 O O . HIS A 1 7 ? -1.297 22.271 -20.252 1.00 0.00 7 HIS A O 19
ATOM 20165 N N . HIS A 1 8 ? 0.143 21.353 -18.776 1.00 0.00 8 HIS A N 19
ATOM 20166 C CA . HIS A 1 8 ? -0.053 19.955 -19.201 1.00 0.00 8 HIS A CA 19
ATOM 20167 C C . HIS A 1 8 ? -1.414 19.365 -18.784 1.00 0.00 8 HIS A C 19
ATOM 20168 O O . HIS A 1 8 ? -1.911 18.429 -19.418 1.00 0.00 8 HIS A O 19
ATOM 20182 N N . HIS A 1 9 ? -2.043 19.930 -17.747 1.00 0.00 9 HIS A N 19
ATOM 20183 C CA . HIS A 1 9 ? -3.401 19.587 -17.299 1.00 0.00 9 HIS A CA 19
ATOM 20184 C C . HIS A 1 9 ? -4.473 19.958 -18.346 1.00 0.00 9 HIS A C 19
ATOM 20185 O O . HIS A 1 9 ? -4.322 20.916 -19.110 1.00 0.00 9 HIS A O 19
ATOM 20199 N N . HIS A 1 10 ? -5.571 19.186 -18.383 1.00 0.00 10 HIS A N 19
ATOM 20200 C CA . HIS A 1 10 ? -6.719 19.418 -19.275 1.00 0.00 10 HIS A CA 19
ATOM 20201 C C . HIS A 1 10 ? -8.023 18.859 -18.680 1.00 0.00 10 HIS A C 19
ATOM 20202 O O . HIS A 1 10 ? -8.042 17.739 -18.161 1.00 0.00 10 HIS A O 19
ATOM 20216 N N . GLY A 1 11 ? -9.109 19.635 -18.766 1.00 0.00 11 GLY A N 19
ATOM 20217 C CA . GLY A 1 11 ? -10.416 19.302 -18.178 1.00 0.00 11 GLY A CA 19
ATOM 20218 C C . GLY A 1 11 ? -10.431 19.288 -16.639 1.00 0.00 11 GLY A C 19
ATOM 20219 O O . GLY A 1 11 ? -9.413 19.522 -15.984 1.00 0.00 11 GLY A O 19
ATOM 20223 N N . SER A 1 12 ? -11.606 19.025 -16.055 1.00 0.00 12 SER A N 19
ATOM 20224 C CA . SER A 1 12 ? -11.800 18.815 -14.610 1.00 0.00 12 SER A CA 19
ATOM 20225 C C . SER A 1 12 ? -13.122 18.087 -14.312 1.00 0.00 12 SER A C 19
ATOM 20226 O O . SER A 1 12 ? -14.049 18.104 -15.127 1.00 0.00 12 SER A O 19
ATOM 20234 N N . GLY A 1 13 ? -13.222 17.444 -13.143 1.00 0.00 58 GLY A N 19
ATOM 20235 C CA . GLY A 1 13 ? -14.437 16.774 -12.667 1.00 0.00 58 GLY A CA 19
ATOM 20236 C C . GLY A 1 13 ? -14.268 16.076 -11.312 1.00 0.00 58 GLY A C 19
ATOM 20237 O O . GLY A 1 13 ? -13.161 15.710 -10.916 1.00 0.00 58 GLY A O 19
ATOM 20241 N N . ALA A 1 14 ? -15.383 15.853 -10.610 1.00 0.00 59 ALA A N 19
ATOM 20242 C CA . ALA A 1 14 ? -15.447 15.264 -9.266 1.00 0.00 59 ALA A CA 19
ATOM 20243 C C . ALA A 1 14 ? -15.545 13.717 -9.273 1.00 0.00 59 ALA A C 19
ATOM 20244 O O . ALA A 1 14 ? -16.207 13.116 -8.426 1.00 0.00 59 ALA A O 19
ATOM 20251 N N . LEU A 1 15 ? -14.905 13.061 -10.253 1.00 0.00 60 LEU A N 19
ATOM 20252 C CA . LEU A 1 15 ? -15.060 11.622 -10.531 1.00 0.00 60 LEU A CA 19
ATOM 20253 C C . LEU A 1 15 ? -14.332 10.676 -9.555 1.00 0.00 60 LEU A C 19
ATOM 20254 O O . LEU A 1 15 ? -14.596 9.472 -9.548 1.00 0.00 60 LEU A O 19
ATOM 20270 N N . ALA A 1 16 ? -13.421 11.206 -8.733 1.00 0.00 61 ALA A N 19
ATOM 20271 C CA . ALA A 1 16 ? -12.657 10.424 -7.760 1.00 0.00 61 ALA A CA 19
ATOM 20272 C C . ALA A 1 16 ? -13.538 9.872 -6.624 1.00 0.00 61 ALA A C 19
ATOM 20273 O O . ALA A 1 16 ? -14.356 10.600 -6.054 1.00 0.00 61 ALA A O 19
ATOM 20280 N N . ALA A 1 17 ? -13.333 8.603 -6.264 1.00 0.00 62 ALA A N 19
ATOM 20281 C CA . ALA A 1 17 ? -14.099 7.897 -5.242 1.00 0.00 62 ALA A CA 19
ATOM 20282 C C . ALA A 1 17 ? -13.359 7.701 -3.907 1.00 0.00 62 ALA A C 19
ATOM 20283 O O . ALA A 1 17 ? -12.132 7.624 -3.855 1.00 0.00 62 ALA A O 19
ATOM 20290 N N . LEU A 1 18 ? -14.137 7.595 -2.822 1.00 0.00 63 LEU A N 19
ATOM 20291 C CA . LEU A 1 18 ? -13.658 7.434 -1.446 1.00 0.00 63 LEU A CA 19
ATOM 20292 C C . LEU A 1 18 ? -14.255 6.190 -0.770 1.00 0.00 63 LEU A C 19
ATOM 20293 O O . LEU A 1 18 ? -15.411 5.831 -1.010 1.00 0.00 63 LEU A O 19
ATOM 20309 N N . HIS A 1 19 ? -13.490 5.582 0.137 1.00 0.00 64 HIS A N 19
ATOM 20310 C CA . HIS A 1 19 ? -14.002 4.635 1.134 1.00 0.00 64 HIS A CA 19
ATOM 20311 C C . HIS A 1 19 ? -14.857 5.370 2.179 1.00 0.00 64 HIS A C 19
ATOM 20312 O O . HIS A 1 19 ? -14.509 6.476 2.596 1.00 0.00 64 HIS A O 19
ATOM 20326 N N . ALA A 1 20 ? -15.956 4.757 2.630 1.00 0.00 65 ALA A N 19
ATOM 20327 C CA . ALA A 1 20 ? -16.946 5.402 3.506 1.00 0.00 65 ALA A CA 19
ATOM 20328 C C . ALA A 1 20 ? -16.941 4.912 4.971 1.00 0.00 65 ALA A C 19
ATOM 20329 O O . ALA A 1 20 ? -17.554 5.549 5.830 1.00 0.00 65 ALA A O 19
ATOM 20336 N N . GLU A 1 21 ? -16.268 3.793 5.275 1.00 0.00 66 GLU A N 19
ATOM 20337 C CA . GLU A 1 21 ? -16.323 3.109 6.581 1.00 0.00 66 GLU A CA 19
ATOM 20338 C C . GLU A 1 21 ? -14.942 2.610 7.056 1.00 0.00 66 GLU A C 19
ATOM 20339 O O . GLU A 1 21 ? -14.027 2.397 6.254 1.00 0.00 66 GLU A O 19
ATOM 20351 N N . GLY A 1 22 ? -14.800 2.397 8.371 1.00 0.00 67 GLY A N 19
ATOM 20352 C CA . GLY A 1 22 ? -13.583 1.864 9.000 1.00 0.00 67 GLY A CA 19
ATOM 20353 C C . GLY A 1 22 ? -12.378 2.825 8.976 1.00 0.00 67 GLY A C 19
ATOM 20354 O O . GLY A 1 22 ? -12.547 4.021 8.722 1.00 0.00 67 GLY A O 19
ATOM 20358 N N . PRO A 1 23 ? -11.142 2.327 9.202 1.00 0.00 68 PRO A N 19
ATOM 20359 C CA . PRO A 1 23 ? -9.921 3.150 9.201 1.00 0.00 68 PRO A CA 19
ATOM 20360 C C . PRO A 1 23 ? -9.660 3.879 7.871 1.00 0.00 68 PRO A C 19
ATOM 20361 O O . PRO A 1 23 ? -8.988 4.912 7.841 1.00 0.00 68 PRO A O 19
ATOM 20372 N N . LEU A 1 24 ? -10.206 3.347 6.773 1.00 0.00 69 LEU A N 19
ATOM 20373 C CA . LEU A 1 24 ? -10.104 3.894 5.418 1.00 0.00 69 LEU A CA 19
ATOM 20374 C C . LEU A 1 24 ? -11.140 4.995 5.116 1.00 0.00 69 LEU A C 19
ATOM 20375 O O . LEU A 1 24 ? -11.040 5.634 4.067 1.00 0.00 69 LEU A O 19
ATOM 20391 N N . ALA A 1 25 ? -12.107 5.261 6.004 1.00 0.00 70 ALA A N 19
ATOM 20392 C CA . ALA A 1 25 ? -13.130 6.286 5.783 1.00 0.00 70 ALA A CA 19
ATOM 20393 C C . ALA A 1 25 ? -12.511 7.654 5.425 1.00 0.00 70 ALA A C 19
ATOM 20394 O O . ALA A 1 25 ? -11.674 8.187 6.160 1.00 0.00 70 ALA A O 19
ATOM 20401 N N . GLY A 1 26 ? -12.933 8.222 4.288 1.00 0.00 71 GLY A N 19
ATOM 20402 C CA . GLY A 1 26 ? -12.425 9.493 3.757 1.00 0.00 71 GLY A CA 19
ATOM 20403 C C . GLY A 1 26 ? -11.242 9.395 2.793 1.00 0.00 71 GLY A C 19
ATOM 20404 O O . GLY A 1 26 ? -10.787 10.433 2.310 1.00 0.00 71 GLY A O 19
ATOM 20408 N N . LEU A 1 27 ? -10.731 8.192 2.512 1.00 0.00 72 LEU A N 19
ATOM 20409 C CA . LEU A 1 27 ? -9.525 7.981 1.700 1.00 0.00 72 LEU A CA 19
ATOM 20410 C C . LEU A 1 27 ? -9.850 7.422 0.292 1.00 0.00 72 LEU A C 19
ATOM 20411 O O . LEU A 1 27 ? -10.867 6.741 0.144 1.00 0.00 72 LEU A O 19
ATOM 20427 N N . PRO A 1 28 ? -9.016 7.670 -0.746 1.00 0.00 73 PRO A N 19
ATOM 20428 C CA . PRO A 1 28 ? -9.213 7.159 -2.116 1.00 0.00 73 PRO A CA 19
ATOM 20429 C C . PRO A 1 28 ? -9.354 5.638 -2.168 1.00 0.00 73 PRO A C 19
ATOM 20430 O O . PRO A 1 28 ? -8.648 4.917 -1.464 1.00 0.00 73 PRO A O 19
ATOM 20441 N N . VAL A 1 29 ? -10.222 5.142 -3.052 1.00 0.00 74 VAL A N 19
ATOM 20442 C CA . VAL A 1 29 ? -10.339 3.698 -3.313 1.00 0.00 74 VAL A CA 19
ATOM 20443 C C . VAL A 1 29 ? -9.198 3.215 -4.220 1.00 0.00 74 VAL A C 19
ATOM 20444 O O . VAL A 1 29 ? -8.708 2.099 -4.035 1.00 0.00 74 VAL A O 19
ATOM 20457 N N . THR A 1 30 ? -8.732 4.054 -5.155 1.00 0.00 75 THR A N 19
ATOM 20458 C CA . THR A 1 30 ? -7.708 3.705 -6.162 1.00 0.00 75 THR A CA 19
ATOM 20459 C C . THR A 1 30 ? -6.609 4.763 -6.296 1.00 0.00 75 THR A C 19
ATOM 20460 O O . THR A 1 30 ? -6.771 5.914 -5.882 1.00 0.00 75 THR A O 19
ATOM 20471 N N . ARG A 1 31 ? -5.483 4.403 -6.939 1.00 0.00 76 ARG A N 19
ATOM 20472 C CA . ARG A 1 31 ? -4.415 5.366 -7.291 1.00 0.00 76 ARG A CA 19
ATOM 20473 C C . ARG A 1 31 ? -4.922 6.492 -8.197 1.00 0.00 76 ARG A C 19
ATOM 20474 O O . ARG A 1 31 ? -4.486 7.628 -8.057 1.00 0.00 76 ARG A O 19
ATOM 20495 N N . SER A 1 32 ? -5.891 6.199 -9.064 1.00 0.00 77 SER A N 19
ATOM 20496 C CA . SER A 1 32 ? -6.530 7.187 -9.945 1.00 0.00 77 SER A CA 19
ATOM 20497 C C . SER A 1 32 ? -7.436 8.141 -9.161 1.00 0.00 77 SER A C 19
ATOM 20498 O O . SER A 1 32 ? -7.389 9.347 -9.402 1.00 0.00 77 SER A O 19
ATOM 20506 N N . ASP A 1 33 ? -8.171 7.652 -8.154 1.00 0.00 78 ASP A N 19
ATOM 20507 C CA . ASP A 1 33 ? -8.910 8.534 -7.237 1.00 0.00 78 ASP A CA 19
ATOM 20508 C C . ASP A 1 33 ? -7.943 9.449 -6.485 1.00 0.00 78 ASP A C 19
ATOM 20509 O O . ASP A 1 33 ? -8.167 10.651 -6.430 1.00 0.00 78 ASP A O 19
ATOM 20518 N N . ALA A 1 34 ? -6.833 8.915 -5.966 1.00 0.00 79 ALA A N 19
ATOM 20519 C CA . ALA A 1 34 ? -5.821 9.700 -5.257 1.00 0.00 79 ALA A CA 19
ATOM 20520 C C . ALA A 1 34 ? -5.193 10.790 -6.152 1.00 0.00 79 ALA A C 19
ATOM 20521 O O . ALA A 1 34 ? -5.136 11.955 -5.764 1.00 0.00 79 ALA A O 19
ATOM 20528 N N . ARG A 1 35 ? -4.800 10.436 -7.383 1.00 0.00 80 ARG A N 19
ATOM 20529 C CA . ARG A 1 35 ? -4.275 11.361 -8.406 1.00 0.00 80 ARG A CA 19
ATOM 20530 C C . ARG A 1 35 ? -5.263 12.491 -8.720 1.00 0.00 80 ARG A C 19
ATOM 20531 O O . ARG A 1 35 ? -4.873 13.655 -8.747 1.00 0.00 80 ARG A O 19
ATOM 20552 N N . VAL A 1 36 ? -6.547 12.167 -8.888 1.00 0.00 81 VAL A N 19
ATOM 20553 C CA . VAL A 1 36 ? -7.599 13.155 -9.194 1.00 0.00 81 VAL A CA 19
ATOM 20554 C C . VAL A 1 36 ? -8.012 13.968 -7.958 1.00 0.00 81 VAL A C 19
ATOM 20555 O O . VAL A 1 36 ? -8.271 15.160 -8.099 1.00 0.00 81 VAL A O 19
ATOM 20568 N N . LEU A 1 37 ? -7.983 13.412 -6.740 1.00 0.00 82 LEU A N 19
ATOM 20569 C CA . LEU A 1 37 ? -8.157 14.196 -5.505 1.00 0.00 82 LEU A CA 19
ATOM 20570 C C . LEU A 1 37 ? -7.031 15.231 -5.344 1.00 0.00 82 LEU A C 19
ATOM 20571 O O . LEU A 1 37 ? -7.319 16.397 -5.082 1.00 0.00 82 LEU A O 19
ATOM 20587 N N . ILE A 1 38 ? -5.768 14.851 -5.589 1.00 0.00 83 ILE A N 19
ATOM 20588 C CA . ILE A 1 38 ? -4.629 15.789 -5.581 1.00 0.00 83 ILE A CA 19
ATOM 20589 C C . ILE A 1 38 ? -4.781 16.851 -6.683 1.00 0.00 83 ILE A C 19
ATOM 20590 O O . ILE A 1 38 ? -4.529 18.029 -6.435 1.00 0.00 83 ILE A O 19
ATOM 20606 N N . PHE A 1 39 ? -5.236 16.467 -7.881 1.00 0.00 84 PHE A N 19
ATOM 20607 C CA . PHE A 1 39 ? -5.511 17.426 -8.952 1.00 0.00 84 PHE A CA 19
ATOM 20608 C C . PHE A 1 39 ? -6.600 18.437 -8.564 1.00 0.00 84 PHE A C 19
ATOM 20609 O O . PHE A 1 39 ? -6.388 19.639 -8.710 1.00 0.00 84 PHE A O 19
ATOM 20626 N N . ASN A 1 40 ? -7.739 17.982 -8.033 1.00 0.00 85 ASN A N 19
ATOM 20627 C CA . ASN A 1 40 ? -8.818 18.878 -7.623 1.00 0.00 85 ASN A CA 19
ATOM 20628 C C . ASN A 1 40 ? -8.396 19.789 -6.448 1.00 0.00 85 ASN A C 19
ATOM 20629 O O . ASN A 1 40 ? -8.725 20.974 -6.437 1.00 0.00 85 ASN A O 19
ATOM 20640 N N . GLU A 1 41 ? -7.644 19.245 -5.483 1.00 0.00 86 GLU A N 19
ATOM 20641 C CA . GLU A 1 41 ? -7.034 19.992 -4.376 1.00 0.00 86 GLU A CA 19
ATOM 20642 C C . GLU A 1 41 ? -6.153 21.131 -4.911 1.00 0.00 86 GLU A C 19
ATOM 20643 O O . GLU A 1 41 ? -6.422 22.299 -4.618 1.00 0.00 86 GLU A O 19
ATOM 20655 N N . TRP A 1 42 ? -5.160 20.818 -5.759 1.00 0.00 87 TRP A N 19
ATOM 20656 C CA . TRP A 1 42 ? -4.381 21.818 -6.480 1.00 0.00 87 TRP A CA 19
ATOM 20657 C C . TRP A 1 42 ? -5.265 22.823 -7.224 1.00 0.00 87 TRP A C 19
ATOM 20658 O O . TRP A 1 42 ? -5.020 24.013 -7.100 1.00 0.00 87 TRP A O 19
ATOM 20679 N N . GLU A 1 43 ? -6.283 22.389 -7.968 1.00 0.00 88 GLU A N 19
ATOM 20680 C CA . GLU A 1 43 ? -7.081 23.270 -8.820 1.00 0.00 88 GLU A CA 19
ATOM 20681 C C . GLU A 1 43 ? -7.850 24.332 -8.009 1.00 0.00 88 GLU A C 19
ATOM 20682 O O . GLU A 1 43 ? -7.760 25.525 -8.311 1.00 0.00 88 GLU A O 19
ATOM 20694 N N . GLU A 1 44 ? -8.539 23.933 -6.936 1.00 0.00 89 GLU A N 19
ATOM 20695 C CA . GLU A 1 44 ? -9.244 24.871 -6.053 1.00 0.00 89 GLU A CA 19
ATOM 20696 C C . GLU A 1 44 ? -8.267 25.798 -5.306 1.00 0.00 89 GLU A C 19
ATOM 20697 O O . GLU A 1 44 ? -8.471 27.020 -5.270 1.00 0.00 89 GLU A O 19
ATOM 20709 N N . ARG A 1 45 ? -7.160 25.247 -4.775 1.00 0.00 90 ARG A N 19
ATOM 20710 C CA . ARG A 1 45 ? -6.105 26.050 -4.129 1.00 0.00 90 ARG A CA 19
ATOM 20711 C C . ARG A 1 45 ? -5.533 27.077 -5.095 1.00 0.00 90 ARG A C 19
ATOM 20712 O O . ARG A 1 45 ? -5.553 28.258 -4.787 1.00 0.00 90 ARG A O 19
ATOM 20733 N N . LYS A 1 46 ? -5.097 26.635 -6.273 1.00 0.00 91 LYS A N 19
ATOM 20734 C CA . LYS A 1 46 ? -4.549 27.465 -7.366 1.00 0.00 91 LYS A CA 19
ATOM 20735 C C . LYS A 1 46 ? -5.502 28.589 -7.787 1.00 0.00 91 LYS A C 19
ATOM 20736 O O . LYS A 1 46 ? -5.056 29.719 -7.973 1.00 0.00 91 LYS A O 19
ATOM 20755 N N . LYS A 1 47 ? -6.812 28.322 -7.891 1.00 0.00 92 LYS A N 19
ATOM 20756 C CA . LYS A 1 47 ? -7.819 29.365 -8.180 1.00 0.00 92 LYS A CA 19
ATOM 20757 C C . LYS A 1 47 ? -7.980 30.373 -7.030 1.00 0.00 92 LYS A C 19
ATOM 20758 O O . LYS A 1 47 ? -8.217 31.552 -7.297 1.00 0.00 92 LYS A O 19
ATOM 20777 N N . SER A 1 48 ? -7.807 29.948 -5.773 1.00 0.00 93 SER A N 19
ATOM 20778 C CA . SER A 1 48 ? -7.795 30.855 -4.608 1.00 0.00 93 SER A CA 19
ATOM 20779 C C . SER A 1 48 ? -6.466 31.628 -4.421 1.00 0.00 93 SER A C 19
ATOM 20780 O O . SER A 1 48 ? -6.472 32.815 -4.085 1.00 0.00 93 SER A O 19
ATOM 20788 N N . ASP A 1 49 ? -5.326 30.979 -4.674 1.00 0.00 94 ASP A N 19
ATOM 20789 C CA . ASP A 1 49 ? -3.944 31.412 -4.442 1.00 0.00 94 ASP A CA 19
ATOM 20790 C C . ASP A 1 49 ? -2.998 30.679 -5.433 1.00 0.00 94 ASP A C 19
ATOM 20791 O O . ASP A 1 49 ? -2.765 29.474 -5.292 1.00 0.00 94 ASP A O 19
ATOM 20800 N N . PRO A 1 50 ? -2.421 31.366 -6.437 1.00 0.00 95 PRO A N 19
ATOM 20801 C CA . PRO A 1 50 ? -1.853 30.744 -7.647 1.00 0.00 95 PRO A CA 19
ATOM 20802 C C . PRO A 1 50 ? -0.505 30.015 -7.484 1.00 0.00 95 PRO A C 19
ATOM 20803 O O . PRO A 1 50 ? -0.093 29.283 -8.384 1.00 0.00 95 PRO A O 19
ATOM 20814 N N . TRP A 1 51 ? 0.198 30.217 -6.366 1.00 0.00 96 TRP A N 19
ATOM 20815 C CA . TRP A 1 51 ? 1.573 29.737 -6.142 1.00 0.00 96 TRP A CA 19
ATOM 20816 C C . TRP A 1 51 ? 1.741 28.206 -6.039 1.00 0.00 96 TRP A C 19
ATOM 20817 O O . TRP A 1 51 ? 2.858 27.710 -6.219 1.00 0.00 96 TRP A O 19
ATOM 20838 N N . LEU A 1 52 ? 0.682 27.449 -5.714 1.00 0.00 97 LEU A N 19
ATOM 20839 C CA . LEU A 1 52 ? 0.784 26.042 -5.333 1.00 0.00 97 LEU A CA 19
ATOM 20840 C C . LEU A 1 52 ? 1.142 25.167 -6.555 1.00 0.00 97 LEU A C 19
ATOM 20841 O O . LEU A 1 52 ? 0.522 25.292 -7.614 1.00 0.00 97 LEU A O 19
ATOM 20857 N N . ARG A 1 53 ? 2.126 24.263 -6.415 1.00 0.00 98 ARG A N 19
ATOM 20858 C CA . ARG A 1 53 ? 2.593 23.351 -7.483 1.00 0.00 98 ARG A CA 19
ATOM 20859 C C . ARG A 1 53 ? 1.939 21.961 -7.395 1.00 0.00 98 ARG A C 19
ATOM 20860 O O . ARG A 1 53 ? 1.857 21.376 -6.315 1.00 0.00 98 ARG A O 19
ATOM 20881 N N . LEU A 1 54 ? 1.486 21.432 -8.534 1.00 0.00 99 LEU A N 19
ATOM 20882 C CA . LEU A 1 54 ? 0.835 20.117 -8.651 1.00 0.00 99 LEU A CA 19
ATOM 20883 C C . LEU A 1 54 ? 1.904 19.000 -8.748 1.00 0.00 99 LEU A C 19
ATOM 20884 O O . LEU A 1 54 ? 2.683 18.973 -9.704 1.00 0.00 99 LEU A O 19
ATOM 20900 N N . ASP A 1 55 ? 1.924 18.057 -7.796 1.00 0.00 100 ASP A N 19
ATOM 20901 C CA . ASP A 1 55 ? 2.780 16.855 -7.818 1.00 0.00 100 ASP A CA 19
ATOM 20902 C C . ASP A 1 55 ? 2.003 15.597 -7.378 1.00 0.00 100 ASP A C 19
ATOM 20903 O O . ASP A 1 55 ? 1.469 15.549 -6.269 1.00 0.00 100 ASP A O 19
ATOM 20912 N N . MET A 1 56 ? 1.932 14.575 -8.246 1.00 0.00 101 MET A N 19
ATOM 20913 C CA . MET A 1 56 ? 1.193 13.318 -8.005 1.00 0.00 101 MET A CA 19
ATOM 20914 C C . MET A 1 56 ? 1.768 12.118 -8.781 1.00 0.00 101 MET A C 19
ATOM 20915 O O . MET A 1 56 ? 1.070 11.403 -9.503 1.00 0.00 101 MET A O 19
ATOM 20929 N N . SER A 1 57 ? 3.064 11.868 -8.573 1.00 0.00 102 SER A N 19
ATOM 20930 C CA . SER A 1 57 ? 3.669 10.552 -8.840 1.00 0.00 102 SER A CA 19
ATOM 20931 C C . SER A 1 57 ? 3.061 9.485 -7.919 1.00 0.00 102 SER A C 19
ATOM 20932 O O . SER A 1 57 ? 2.647 9.788 -6.795 1.00 0.00 102 SER A O 19
ATOM 20940 N N . ASP A 1 58 ? 3.052 8.220 -8.337 1.00 0.00 103 ASP A N 19
ATOM 20941 C CA . ASP A 1 58 ? 2.539 7.111 -7.516 1.00 0.00 103 ASP A CA 19
ATOM 20942 C C . ASP A 1 58 ? 3.221 7.042 -6.137 1.00 0.00 103 ASP A C 19
ATOM 20943 O O . ASP A 1 58 ? 2.561 6.750 -5.146 1.00 0.00 103 ASP A O 19
ATOM 20952 N N . LYS A 1 59 ? 4.497 7.447 -6.036 1.00 0.00 104 LYS A N 19
ATOM 20953 C CA . LYS A 1 59 ? 5.209 7.610 -4.754 1.00 0.00 104 LYS A CA 19
ATOM 20954 C C . LYS A 1 59 ? 4.544 8.648 -3.837 1.00 0.00 104 LYS A C 19
ATOM 20955 O O . LYS A 1 59 ? 4.383 8.394 -2.646 1.00 0.00 104 LYS A O 19
ATOM 20974 N N . ALA A 1 60 ? 4.091 9.779 -4.388 1.00 0.00 105 ALA A N 19
ATOM 20975 C CA . ALA A 1 60 ? 3.309 10.785 -3.660 1.00 0.00 105 ALA A CA 19
ATOM 20976 C C . ALA A 1 60 ? 1.946 10.236 -3.219 1.00 0.00 105 ALA A C 19
ATOM 20977 O O . ALA A 1 60 ? 1.511 10.491 -2.095 1.00 0.00 105 ALA A O 19
ATOM 20984 N N . ILE A 1 61 ? 1.310 9.412 -4.058 1.00 0.00 106 ILE A N 19
ATOM 20985 C CA . ILE A 1 61 ? 0.030 8.771 -3.704 1.00 0.00 106 ILE A CA 19
ATOM 20986 C C . ILE A 1 61 ? 0.230 7.784 -2.556 1.00 0.00 106 ILE A C 19
ATOM 20987 O O . ILE A 1 61 ? -0.486 7.867 -1.562 1.00 0.00 106 ILE A O 19
ATOM 21003 N N . PHE A 1 62 ? 1.223 6.901 -2.638 1.00 0.00 107 PHE A N 19
ATOM 21004 C CA . PHE A 1 62 ? 1.466 5.901 -1.589 1.00 0.00 107 PHE A CA 19
ATOM 21005 C C . PHE A 1 62 ? 1.950 6.541 -0.274 1.00 0.00 107 PHE A C 19
ATOM 21006 O O . PHE A 1 62 ? 1.625 6.049 0.808 1.00 0.00 107 PHE A O 19
ATOM 21023 N N . ARG A 1 63 ? 2.669 7.677 -0.343 1.00 0.00 108 ARG A N 19
ATOM 21024 C CA . ARG A 1 63 ? 3.068 8.479 0.830 1.00 0.00 108 ARG A CA 19
ATOM 21025 C C . ARG A 1 63 ? 1.868 9.139 1.522 1.00 0.00 108 ARG A C 19
ATOM 21026 O O . ARG A 1 63 ? 1.767 9.074 2.748 1.00 0.00 108 ARG A O 19
ATOM 21047 N N . ARG A 1 64 ? 0.943 9.743 0.758 1.00 0.00 109 ARG A N 19
ATOM 21048 C CA . ARG A 1 64 ? -0.294 10.353 1.302 1.00 0.00 109 ARG A CA 19
ATOM 21049 C C . ARG A 1 64 ? -1.311 9.308 1.780 1.00 0.00 109 ARG A C 19
ATOM 21050 O O . ARG A 1 64 ? -1.990 9.527 2.781 1.00 0.00 109 ARG A O 19
ATOM 21071 N N . TYR A 1 65 ? -1.397 8.180 1.073 1.00 0.00 110 TYR A N 19
ATOM 21072 C CA . TYR A 1 65 ? -2.435 7.157 1.211 1.00 0.00 110 TYR A CA 19
ATOM 21073 C C . TYR A 1 65 ? -1.801 5.746 1.273 1.00 0.00 110 TYR A C 19
ATOM 21074 O O . TYR A 1 65 ? -1.678 5.066 0.249 1.00 0.00 110 TYR A O 19
ATOM 21092 N N . PRO A 1 66 ? -1.365 5.288 2.467 1.00 0.00 111 PRO A N 19
ATOM 21093 C CA . PRO A 1 66 ? -0.518 4.096 2.616 1.00 0.00 111 PRO A CA 19
ATOM 21094 C C . PRO A 1 66 ? -1.230 2.757 2.359 1.00 0.00 111 PRO A C 19
ATOM 21095 O O . PRO A 1 66 ? -0.574 1.717 2.274 1.00 0.00 111 PRO A O 19
ATOM 21106 N N . HIS A 1 67 ? -2.560 2.754 2.212 1.00 0.00 112 HIS A N 19
ATOM 21107 C CA . HIS A 1 67 ? -3.350 1.557 1.890 1.00 0.00 112 HIS A CA 19
ATOM 21108 C C . HIS A 1 67 ? -3.364 1.196 0.392 1.00 0.00 112 HIS A C 19
ATOM 21109 O O . HIS A 1 67 ? -3.864 0.125 0.040 1.00 0.00 112 HIS A O 19
ATOM 21123 N N . LEU A 1 68 ? -2.812 2.044 -0.494 1.00 0.00 113 LEU A N 19
ATOM 21124 C CA . LEU A 1 68 ? -2.787 1.789 -1.945 1.00 0.00 113 LEU A CA 19
ATOM 21125 C C . LEU A 1 68 ? -1.643 0.848 -2.375 1.00 0.00 113 LEU A C 19
ATOM 21126 O O . LEU A 1 68 ? -1.863 0.019 -3.264 1.00 0.00 113 LEU A O 19
ATOM 21142 N N . ARG A 1 69 ? -0.453 0.939 -1.754 1.00 0.00 114 ARG A N 19
ATOM 21143 C CA . ARG A 1 69 ? 0.694 0.037 -1.997 1.00 0.00 114 ARG A CA 19
ATOM 21144 C C . ARG A 1 69 ? 1.617 -0.091 -0.777 1.00 0.00 114 ARG A C 19
ATOM 21145 O O . ARG A 1 69 ? 2.077 -1.228 -0.518 1.00 0.00 114 ARG A O 19
ATOM 21167 N N . MET A 1 1 ? -7.866 44.403 -7.715 1.00 0.00 1 MET A N 20
ATOM 21168 C CA . MET A 1 1 ? -6.984 45.600 -7.525 1.00 0.00 1 MET A CA 20
ATOM 21169 C C . MET A 1 1 ? -5.965 45.738 -8.672 1.00 0.00 1 MET A C 20
ATOM 21170 O O . MET A 1 1 ? -6.167 46.575 -9.550 1.00 0.00 1 MET A O 20
ATOM 21186 N N . ARG A 1 2 ? -4.889 44.926 -8.702 1.00 0.00 2 ARG A N 20
ATOM 21187 C CA . ARG A 1 2 ? -3.894 44.922 -9.803 1.00 0.00 2 ARG A CA 20
ATOM 21188 C C . ARG A 1 2 ? -4.399 44.117 -11.012 1.00 0.00 2 ARG A C 20
ATOM 21189 O O . ARG A 1 2 ? -5.118 43.130 -10.849 1.00 0.00 2 ARG A O 20
ATOM 21210 N N . GLY A 1 3 ? -3.995 44.522 -12.219 1.00 0.00 3 GLY A N 20
ATOM 21211 C CA . GLY A 1 3 ? -4.395 43.884 -13.486 1.00 0.00 3 GLY A CA 20
ATOM 21212 C C . GLY A 1 3 ? -3.647 42.583 -13.820 1.00 0.00 3 GLY A C 20
ATOM 21213 O O . GLY A 1 3 ? -4.176 41.734 -14.540 1.00 0.00 3 GLY A O 20
ATOM 21217 N N . SER A 1 4 ? -2.443 42.389 -13.268 1.00 0.00 4 SER A N 20
ATOM 21218 C CA . SER A 1 4 ? -1.550 41.242 -13.535 1.00 0.00 4 SER A CA 20
ATOM 21219 C C . SER A 1 4 ? -1.893 39.998 -12.690 1.00 0.00 4 SER A C 20
ATOM 21220 O O . SER A 1 4 ? -1.012 39.351 -12.115 1.00 0.00 4 SER A O 20
ATOM 21228 N N . HIS A 1 5 ? -3.188 39.690 -12.566 1.00 0.00 5 HIS A N 20
ATOM 21229 C CA . HIS A 1 5 ? -3.746 38.625 -11.719 1.00 0.00 5 HIS A CA 20
ATOM 21230 C C . HIS A 1 5 ? -5.017 38.002 -12.336 1.00 0.00 5 HIS A C 20
ATOM 21231 O O . HIS A 1 5 ? -5.623 38.576 -13.245 1.00 0.00 5 HIS A O 20
ATOM 21245 N N . HIS A 1 6 ? -5.435 36.837 -11.817 1.00 0.00 6 HIS A N 20
ATOM 21246 C CA . HIS A 1 6 ? -6.654 36.098 -12.205 1.00 0.00 6 HIS A CA 20
ATOM 21247 C C . HIS A 1 6 ? -6.71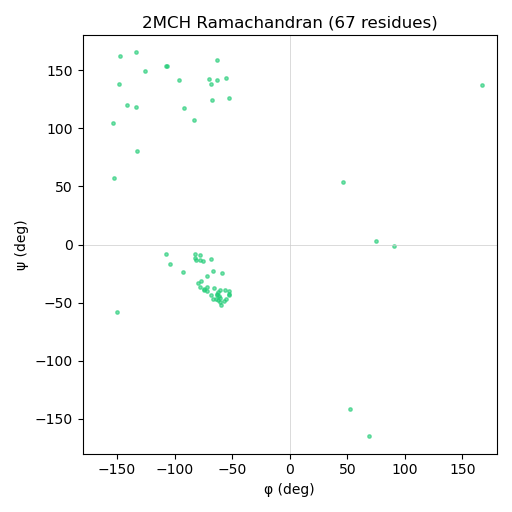2 35.719 -13.704 1.00 0.00 6 HIS A C 20
ATOM 21248 O O . HIS A 1 6 ? -7.781 35.580 -14.302 1.00 0.00 6 HIS A O 20
ATOM 21262 N N . HIS A 1 7 ? -5.536 35.551 -14.315 1.00 0.00 7 HIS A N 20
ATOM 21263 C CA . HIS A 1 7 ? -5.320 35.291 -15.747 1.00 0.00 7 HIS A CA 20
ATOM 21264 C C . HIS A 1 7 ? -5.276 33.796 -16.126 1.00 0.00 7 HIS A C 20
ATOM 21265 O O . HIS A 1 7 ? -5.273 33.467 -17.314 1.00 0.00 7 HIS A O 20
ATOM 21279 N N . HIS A 1 8 ? -5.250 32.891 -15.139 1.00 0.00 8 HIS A N 20
ATOM 21280 C CA . HIS A 1 8 ? -5.203 31.430 -15.322 1.00 0.00 8 HIS A CA 20
ATOM 21281 C C . HIS A 1 8 ? -6.502 30.753 -14.860 1.00 0.00 8 HIS A C 20
ATOM 21282 O O . HIS A 1 8 ? -6.997 31.038 -13.767 1.00 0.00 8 HIS A O 20
ATOM 21296 N N . HIS A 1 9 ? -7.015 29.815 -15.667 1.00 0.00 9 HIS A N 20
ATOM 21297 C CA . HIS A 1 9 ? -8.244 29.048 -15.404 1.00 0.00 9 HIS A CA 20
ATOM 21298 C C . HIS A 1 9 ? -8.099 27.578 -15.840 1.00 0.00 9 HIS A C 20
ATOM 21299 O O . HIS A 1 9 ? -7.479 27.288 -16.867 1.00 0.00 9 HIS A O 20
ATOM 21313 N N . HIS A 1 10 ? -8.671 26.650 -15.063 1.00 0.00 10 HIS A N 20
ATOM 21314 C CA . HIS A 1 10 ? -8.607 25.195 -15.294 1.00 0.00 10 HIS A CA 20
ATOM 21315 C C . HIS A 1 10 ? -9.837 24.461 -14.711 1.00 0.00 10 HIS A C 20
ATOM 21316 O O . HIS A 1 10 ? -10.793 25.104 -14.267 1.00 0.00 10 HIS A O 20
ATOM 21330 N N . GLY A 1 11 ? -9.841 23.123 -14.726 1.00 0.00 11 GLY A N 20
ATOM 21331 C CA . GLY A 1 11 ? -10.916 22.298 -14.152 1.00 0.00 11 GLY A CA 20
ATOM 21332 C C . GLY A 1 11 ? -10.754 20.788 -14.391 1.00 0.00 11 GLY A C 20
ATOM 21333 O O . GLY A 1 11 ? -10.075 20.366 -15.329 1.00 0.00 11 GLY A O 20
ATOM 21337 N N . SER A 1 12 ? -11.389 19.972 -13.536 1.00 0.00 12 SER A N 20
ATOM 21338 C CA . SER A 1 12 ? -11.287 18.496 -13.573 1.00 0.00 12 SER A CA 20
ATOM 21339 C C . SER A 1 12 ? -12.549 17.721 -13.155 1.00 0.00 12 SER A C 20
ATOM 21340 O O . SER A 1 12 ? -12.787 16.625 -13.673 1.00 0.00 12 SER A O 20
ATOM 21348 N N . GLY A 1 13 ? -13.384 18.279 -12.266 1.00 0.00 58 GLY A N 20
ATOM 21349 C CA . GLY A 1 13 ? -14.614 17.646 -11.761 1.00 0.00 58 GLY A CA 20
ATOM 21350 C C . GLY A 1 13 ? -14.391 16.606 -10.650 1.00 0.00 58 GLY A C 20
ATOM 21351 O O . GLY A 1 13 ? -13.316 16.019 -10.509 1.00 0.00 58 GLY A O 20
ATOM 21355 N N . ALA A 1 14 ? -15.430 16.363 -9.847 1.00 0.00 59 ALA A N 20
ATOM 21356 C CA . ALA A 1 14 ? -15.395 15.543 -8.629 1.00 0.00 59 ALA A CA 20
ATOM 21357 C C . ALA A 1 14 ? -15.605 14.028 -8.890 1.00 0.00 59 ALA A C 20
ATOM 21358 O O . ALA A 1 14 ? -16.370 13.361 -8.190 1.00 0.00 59 ALA A O 20
ATOM 21365 N N . LEU A 1 15 ? -14.939 13.479 -9.916 1.00 0.00 60 LEU A N 20
ATOM 21366 C CA . LEU A 1 15 ? -15.128 12.088 -10.371 1.00 0.00 60 LEU A CA 20
ATOM 21367 C C . LEU A 1 15 ? -14.424 11.014 -9.512 1.00 0.00 60 LEU A C 20
ATOM 21368 O O . LEU A 1 15 ? -14.724 9.827 -9.639 1.00 0.00 60 LEU A O 20
ATOM 21384 N N . ALA A 1 16 ? -13.498 11.423 -8.640 1.00 0.00 61 ALA A N 20
ATOM 21385 C CA . ALA A 1 16 ? -12.763 10.525 -7.741 1.00 0.00 61 ALA A CA 20
ATOM 21386 C C . ALA A 1 16 ? -13.647 9.940 -6.623 1.00 0.00 61 ALA A C 20
ATOM 21387 O O . ALA A 1 16 ? -14.509 10.634 -6.076 1.00 0.00 61 ALA A O 20
ATOM 21394 N N . ALA A 1 17 ? -13.391 8.684 -6.248 1.00 0.00 62 ALA A N 20
ATOM 21395 C CA . ALA A 1 17 ? -14.131 7.953 -5.219 1.00 0.00 62 ALA A CA 20
ATOM 21396 C C . ALA A 1 17 ? -13.385 7.780 -3.885 1.00 0.00 62 ALA A C 20
ATOM 21397 O O . ALA A 1 17 ? -12.154 7.745 -3.830 1.00 0.00 62 ALA A O 20
ATOM 21404 N N . LEU A 1 18 ? -14.157 7.648 -2.798 1.00 0.00 63 LEU A N 20
ATOM 21405 C CA . LEU A 1 18 ? -13.677 7.521 -1.419 1.00 0.00 63 LEU A CA 20
ATOM 21406 C C . LEU A 1 18 ? -14.285 6.300 -0.708 1.00 0.00 63 LEU A C 20
ATOM 21407 O O . LEU A 1 18 ? -15.437 5.934 -0.951 1.00 0.00 63 LEU A O 20
ATOM 21423 N N . HIS A 1 19 ? -13.534 5.725 0.233 1.00 0.00 64 HIS A N 20
ATOM 21424 C CA . HIS A 1 19 ? -14.067 4.814 1.254 1.00 0.00 64 HIS A CA 20
ATOM 21425 C C . HIS A 1 19 ? -14.931 5.599 2.254 1.00 0.00 64 HIS A C 20
ATOM 21426 O O . HIS A 1 19 ? -14.493 6.627 2.772 1.00 0.00 64 HIS A O 20
ATOM 21440 N N . ALA A 1 20 ? -16.143 5.120 2.548 1.00 0.00 65 ALA A N 20
ATOM 21441 C CA . ALA A 1 20 ? -17.101 5.832 3.405 1.00 0.00 65 ALA A CA 20
ATOM 21442 C C . ALA A 1 20 ? -17.042 5.429 4.894 1.00 0.00 65 ALA A C 20
ATOM 21443 O O . ALA A 1 20 ? -17.422 6.219 5.761 1.00 0.00 65 ALA A O 20
ATOM 21450 N N . GLU A 1 21 ? -16.577 4.212 5.201 1.00 0.00 66 GLU A N 20
ATOM 21451 C CA . GLU A 1 21 ? -16.613 3.599 6.542 1.00 0.00 66 GLU A CA 20
ATOM 21452 C C . GLU A 1 21 ? -15.336 2.792 6.855 1.00 0.00 66 GLU A C 20
ATOM 21453 O O . GLU A 1 21 ? -14.558 2.448 5.958 1.00 0.00 66 GLU A O 20
ATOM 21465 N N . GLY A 1 22 ? -15.126 2.468 8.139 1.00 0.00 67 GLY A N 20
ATOM 21466 C CA . GLY A 1 22 ? -13.996 1.653 8.611 1.00 0.00 67 GLY A CA 20
ATOM 21467 C C . GLY A 1 22 ? -12.643 2.392 8.644 1.00 0.00 67 GLY A C 20
ATOM 21468 O O . GLY A 1 22 ? -12.609 3.622 8.541 1.00 0.00 67 GLY A O 20
ATOM 21472 N N . PRO A 1 23 ? -11.511 1.667 8.772 1.00 0.00 68 PRO A N 20
ATOM 21473 C CA . PRO A 1 23 ? -10.171 2.253 8.940 1.00 0.00 68 PRO A CA 20
ATOM 21474 C C . PRO A 1 23 ? -9.756 3.231 7.831 1.00 0.00 68 PRO A C 20
ATOM 21475 O O . PRO A 1 23 ? -8.965 4.148 8.071 1.00 0.00 68 PRO A O 20
ATOM 21486 N N . LEU A 1 24 ? -10.285 3.034 6.621 1.00 0.00 69 LEU A N 20
ATOM 21487 C CA . LEU A 1 24 ? -9.966 3.820 5.426 1.00 0.00 69 LEU A CA 20
ATOM 21488 C C . LEU A 1 24 ? -10.966 4.963 5.156 1.00 0.00 69 LEU A C 20
ATOM 21489 O O . LEU A 1 24 ? -10.838 5.653 4.145 1.00 0.00 69 LEU A O 20
ATOM 21505 N N . ALA A 1 25 ? -11.955 5.183 6.031 1.00 0.00 70 ALA A N 20
ATOM 21506 C CA . ALA A 1 25 ? -12.960 6.237 5.864 1.00 0.00 70 ALA A CA 20
ATOM 21507 C C . ALA A 1 25 ? -12.327 7.611 5.542 1.00 0.00 70 ALA A C 20
ATOM 21508 O O . ALA A 1 25 ? -11.455 8.097 6.269 1.00 0.00 70 ALA A O 20
ATOM 21515 N N . GLY A 1 26 ? -12.774 8.233 4.446 1.00 0.00 71 GLY A N 20
ATOM 21516 C CA . GLY A 1 26 ? -12.261 9.512 3.941 1.00 0.00 71 GLY A CA 20
ATOM 21517 C C . GLY A 1 26 ? -11.130 9.423 2.914 1.00 0.00 71 GLY A C 20
ATOM 21518 O O . GLY A 1 26 ? -10.695 10.464 2.421 1.00 0.00 71 GLY A O 20
ATOM 21522 N N . LEU A 1 27 ? -10.643 8.220 2.588 1.00 0.00 72 LEU A N 20
ATOM 21523 C CA . LEU A 1 27 ? -9.464 8.013 1.735 1.00 0.00 72 LEU A CA 20
ATOM 21524 C C . LEU A 1 27 ? -9.832 7.477 0.327 1.00 0.00 72 LEU A C 20
ATOM 21525 O O . LEU A 1 27 ? -10.872 6.830 0.189 1.00 0.00 72 LEU A O 20
ATOM 21541 N N . PRO A 1 28 ? -9.005 7.706 -0.720 1.00 0.00 73 PRO A N 20
ATOM 21542 C CA . PRO A 1 28 ? -9.219 7.188 -2.085 1.00 0.00 73 PRO A CA 20
ATOM 21543 C C . PRO A 1 28 ? -9.386 5.671 -2.126 1.00 0.00 73 PRO A C 20
ATOM 21544 O O . PRO A 1 28 ? -8.697 4.944 -1.409 1.00 0.00 73 PRO A O 20
ATOM 21555 N N . VAL A 1 29 ? -10.252 5.177 -3.011 1.00 0.00 74 VAL A N 20
ATOM 21556 C CA . VAL A 1 29 ? -10.382 3.731 -3.257 1.00 0.00 74 VAL A CA 20
ATOM 21557 C C . VAL A 1 29 ? -9.255 3.224 -4.171 1.00 0.00 74 VAL A C 20
ATOM 21558 O O . VAL A 1 29 ? -8.778 2.104 -3.990 1.00 0.00 74 VAL A O 20
ATOM 21571 N N . THR A 1 30 ? -8.778 4.059 -5.107 1.00 0.00 75 THR A N 20
ATOM 21572 C CA . THR A 1 30 ? -7.748 3.707 -6.108 1.00 0.00 75 THR A CA 20
ATOM 21573 C C . THR A 1 30 ? -6.659 4.778 -6.230 1.00 0.00 75 THR A C 20
ATOM 21574 O O . THR A 1 30 ? -6.850 5.926 -5.824 1.00 0.00 75 THR A O 20
ATOM 21585 N N . ARG A 1 31 ? -5.514 4.447 -6.853 1.00 0.00 76 ARG A N 20
ATOM 21586 C CA . ARG A 1 31 ? -4.473 5.456 -7.156 1.00 0.00 76 ARG A CA 20
ATOM 21587 C C . ARG A 1 31 ? -4.948 6.519 -8.155 1.00 0.00 76 ARG A C 20
ATOM 21588 O O . ARG A 1 31 ? -4.506 7.659 -8.071 1.00 0.00 76 ARG A O 20
ATOM 21609 N N . SER A 1 32 ? -5.911 6.186 -9.019 1.00 0.00 77 SER A N 20
ATOM 21610 C CA . SER A 1 32 ? -6.577 7.159 -9.901 1.00 0.00 77 SER A CA 20
ATOM 21611 C C . SER A 1 32 ? -7.443 8.135 -9.095 1.00 0.00 77 SER A C 20
ATOM 21612 O O . SER A 1 32 ? -7.340 9.347 -9.295 1.00 0.00 77 SER A O 20
ATOM 21620 N N . ASP A 1 33 ? -8.195 7.655 -8.092 1.00 0.00 78 ASP A N 20
ATOM 21621 C CA . ASP A 1 33 ? -8.917 8.547 -7.176 1.00 0.00 78 ASP A CA 20
ATOM 21622 C C . ASP A 1 33 ? -7.943 9.450 -6.416 1.00 0.00 78 ASP A C 20
ATOM 21623 O O . ASP A 1 33 ? -8.164 10.652 -6.345 1.00 0.00 78 ASP A O 20
ATOM 21632 N N . ALA A 1 34 ? -6.831 8.908 -5.905 1.00 0.00 79 ALA A N 20
ATOM 21633 C CA . ALA A 1 34 ? -5.813 9.681 -5.191 1.00 0.00 79 ALA A CA 20
ATOM 21634 C C . ALA A 1 34 ? -5.187 10.784 -6.070 1.00 0.00 79 ALA A C 20
ATOM 21635 O O . ALA A 1 34 ? -5.124 11.946 -5.665 1.00 0.00 79 ALA A O 20
ATOM 21642 N N . ARG A 1 35 ? -4.797 10.443 -7.304 1.00 0.00 80 ARG A N 20
ATOM 21643 C CA . ARG A 1 35 ? -4.274 11.375 -8.321 1.00 0.00 80 ARG A CA 20
ATOM 21644 C C . ARG A 1 35 ? -5.272 12.491 -8.637 1.00 0.00 80 ARG A C 20
ATOM 21645 O O . ARG A 1 35 ? -4.895 13.661 -8.639 1.00 0.00 80 ARG A O 20
ATOM 21666 N N . VAL A 1 36 ? -6.547 12.153 -8.837 1.00 0.00 81 VAL A N 20
ATOM 21667 C CA . VAL A 1 36 ? -7.605 13.131 -9.149 1.00 0.00 81 VAL A CA 20
ATOM 21668 C C . VAL A 1 36 ? -8.014 13.959 -7.921 1.00 0.00 81 VAL A C 20
ATOM 21669 O O . VAL A 1 36 ? -8.265 15.150 -8.074 1.00 0.00 81 VAL A O 20
ATOM 21682 N N . LEU A 1 37 ? -7.999 13.408 -6.701 1.00 0.00 82 LEU A N 20
ATOM 21683 C CA . LEU A 1 37 ? -8.201 14.188 -5.471 1.00 0.00 82 LEU A CA 20
ATOM 21684 C C . LEU A 1 37 ? -7.093 15.239 -5.291 1.00 0.00 82 LEU A C 20
ATOM 21685 O O . LEU A 1 37 ? -7.404 16.409 -5.069 1.00 0.00 82 LEU A O 20
ATOM 21701 N N . ILE A 1 38 ? -5.818 14.862 -5.474 1.00 0.00 83 ILE A N 20
ATOM 21702 C CA . ILE A 1 38 ? -4.690 15.814 -5.440 1.00 0.00 83 ILE A CA 20
ATOM 21703 C C . ILE A 1 38 ? -4.832 16.868 -6.549 1.00 0.00 83 ILE A C 20
ATOM 21704 O O . ILE A 1 38 ? -4.644 18.057 -6.292 1.00 0.00 83 ILE A O 20
ATOM 21720 N N . PHE A 1 39 ? -5.203 16.459 -7.766 1.00 0.00 84 PHE A N 20
ATOM 21721 C CA . PHE A 1 39 ? -5.422 17.368 -8.895 1.00 0.00 84 PHE A CA 20
ATOM 21722 C C . PHE A 1 39 ? -6.538 18.390 -8.613 1.00 0.00 84 PHE A C 20
ATOM 21723 O O . PHE A 1 39 ? -6.318 19.591 -8.748 1.00 0.00 84 PHE A O 20
ATOM 21740 N N . ASN A 1 40 ? -7.724 17.949 -8.187 1.00 0.00 85 ASN A N 20
ATOM 21741 C CA . ASN A 1 40 ? -8.851 18.852 -7.936 1.00 0.00 85 ASN A CA 20
ATOM 21742 C C . ASN A 1 40 ? -8.611 19.758 -6.706 1.00 0.00 85 ASN A C 20
ATOM 21743 O O . ASN A 1 40 ? -8.987 20.933 -6.721 1.00 0.00 85 ASN A O 20
ATOM 21754 N N . GLU A 1 41 ? -7.923 19.245 -5.675 1.00 0.00 86 GLU A N 20
ATOM 21755 C CA . GLU A 1 41 ? -7.468 20.043 -4.532 1.00 0.00 86 GLU A CA 20
ATOM 21756 C C . GLU A 1 41 ? -6.471 21.127 -4.967 1.00 0.00 86 GLU A C 20
ATOM 21757 O O . GLU A 1 41 ? -6.697 22.301 -4.674 1.00 0.00 86 GLU A O 20
ATOM 21769 N N . TRP A 1 42 ? -5.417 20.778 -5.723 1.00 0.00 87 TRP A N 20
ATOM 21770 C CA . TRP A 1 42 ? -4.543 21.761 -6.355 1.00 0.00 87 TRP A CA 20
ATOM 21771 C C . TRP A 1 42 ? -5.341 22.791 -7.161 1.00 0.00 87 TRP A C 20
ATOM 21772 O O . TRP A 1 42 ? -5.064 23.976 -7.033 1.00 0.00 87 TRP A O 20
ATOM 21793 N N . GLU A 1 43 ? -6.330 22.378 -7.953 1.00 0.00 88 GLU A N 20
ATOM 21794 C CA . GLU A 1 43 ? -7.084 23.296 -8.811 1.00 0.00 88 GLU A CA 20
ATOM 21795 C C . GLU A 1 43 ? -7.855 24.340 -7.984 1.00 0.00 88 GLU A C 20
ATOM 21796 O O . GLU A 1 43 ? -7.731 25.536 -8.249 1.00 0.00 88 GLU A O 20
ATOM 21808 N N . GLU A 1 44 ? -8.561 23.926 -6.923 1.00 0.00 89 GLU A N 20
ATOM 21809 C CA . GLU A 1 44 ? -9.240 24.841 -5.989 1.00 0.00 89 GLU A CA 20
ATOM 21810 C C . GLU A 1 44 ? -8.257 25.797 -5.281 1.00 0.00 89 GLU A C 20
ATOM 21811 O O . GLU A 1 44 ? -8.461 27.020 -5.265 1.00 0.00 89 GLU A O 20
ATOM 21823 N N . ARG A 1 45 ? -7.154 25.263 -4.741 1.00 0.00 90 ARG A N 20
ATOM 21824 C CA . ARG A 1 45 ? -6.118 26.070 -4.083 1.00 0.00 90 ARG A CA 20
ATOM 21825 C C . ARG A 1 45 ? -5.507 27.073 -5.048 1.00 0.00 90 ARG A C 20
ATOM 21826 O O . ARG A 1 45 ? -5.484 28.256 -4.744 1.00 0.00 90 ARG A O 20
ATOM 21847 N N . LYS A 1 46 ? -5.065 26.614 -6.217 1.00 0.00 91 LYS A N 20
ATOM 21848 C CA . LYS A 1 46 ? -4.454 27.438 -7.282 1.00 0.00 91 LYS A CA 20
ATOM 21849 C C . LYS A 1 46 ? -5.417 28.501 -7.845 1.00 0.00 91 LYS A C 20
ATOM 21850 O O . LYS A 1 46 ? -4.965 29.602 -8.155 1.00 0.00 91 LYS A O 20
ATOM 21869 N N . LYS A 1 47 ? -6.736 28.247 -7.891 1.00 0.00 92 LYS A N 20
ATOM 21870 C CA . LYS A 1 47 ? -7.775 29.269 -8.114 1.00 0.00 92 LYS A CA 20
ATOM 21871 C C . LYS A 1 47 ? -7.778 30.350 -7.017 1.00 0.00 92 LYS A C 20
ATOM 21872 O O . LYS A 1 47 ? -7.836 31.539 -7.335 1.00 0.00 92 LYS A O 20
ATOM 21891 N N . SER A 1 48 ? -7.699 29.948 -5.743 1.00 0.00 93 SER A N 20
ATOM 21892 C CA . SER A 1 48 ? -7.738 30.874 -4.592 1.00 0.00 93 SER A CA 20
ATOM 21893 C C . SER A 1 48 ? -6.414 31.628 -4.324 1.00 0.00 93 SER A C 20
ATOM 21894 O O . SER A 1 48 ? -6.424 32.803 -3.947 1.00 0.00 93 SER A O 20
ATOM 21902 N N . ASP A 1 49 ? -5.270 30.978 -4.551 1.00 0.00 94 ASP A N 20
ATOM 21903 C CA . ASP A 1 49 ? -3.900 31.399 -4.241 1.00 0.00 94 ASP A CA 20
ATOM 21904 C C . ASP A 1 49 ? -2.941 30.825 -5.317 1.00 0.00 94 ASP A C 20
ATOM 21905 O O . ASP A 1 49 ? -2.659 29.623 -5.321 1.00 0.00 94 ASP A O 20
ATOM 21914 N N . PRO A 1 50 ? -2.429 31.648 -6.253 1.00 0.00 95 PRO A N 20
ATOM 21915 C CA . PRO A 1 50 ? -1.923 31.193 -7.558 1.00 0.00 95 PRO A CA 20
ATOM 21916 C C . PRO A 1 50 ? -0.575 30.449 -7.557 1.00 0.00 95 PRO A C 20
ATOM 21917 O O . PRO A 1 50 ? -0.234 29.828 -8.564 1.00 0.00 95 PRO A O 20
ATOM 21928 N N . TRP A 1 51 ? 0.195 30.500 -6.471 1.00 0.00 96 TRP A N 20
ATOM 21929 C CA . TRP A 1 51 ? 1.574 29.985 -6.402 1.00 0.00 96 TRP A CA 20
ATOM 21930 C C . TRP A 1 51 ? 1.717 28.452 -6.486 1.00 0.00 96 TRP A C 20
ATOM 21931 O O . TRP A 1 51 ? 2.797 27.961 -6.832 1.00 0.00 96 TRP A O 20
ATOM 21952 N N . LEU A 1 52 ? 0.676 27.686 -6.128 1.00 0.00 97 LEU A N 20
ATOM 21953 C CA . LEU A 1 52 ? 0.803 26.257 -5.824 1.00 0.00 97 LEU A CA 20
ATOM 21954 C C . LEU A 1 52 ? 1.140 25.395 -7.064 1.00 0.00 97 LEU A C 20
ATOM 21955 O O . LEU A 1 52 ? 0.550 25.582 -8.133 1.00 0.00 97 LEU A O 20
ATOM 21971 N N . ARG A 1 53 ? 2.016 24.390 -6.905 1.00 0.00 98 ARG A N 20
ATOM 21972 C CA . ARG A 1 53 ? 2.303 23.346 -7.918 1.00 0.00 98 ARG A CA 20
ATOM 21973 C C . ARG A 1 53 ? 1.534 22.038 -7.665 1.00 0.00 98 ARG A C 20
ATOM 21974 O O . ARG A 1 53 ? 1.182 21.720 -6.527 1.00 0.00 98 ARG A O 20
ATOM 21995 N N . LEU A 1 54 ? 1.295 21.278 -8.736 1.00 0.00 99 LEU A N 20
ATOM 21996 C CA . LEU A 1 54 ? 0.608 19.977 -8.735 1.00 0.00 99 LEU A CA 20
ATOM 21997 C C . LEU A 1 54 ? 1.659 18.842 -8.823 1.00 0.00 99 LEU A C 20
ATOM 21998 O O . LEU A 1 54 ? 2.388 18.756 -9.812 1.00 0.00 99 LEU A O 20
ATOM 22014 N N . ASP A 1 55 ? 1.736 17.961 -7.813 1.00 0.00 100 ASP A N 20
ATOM 22015 C CA . ASP A 1 55 ? 2.662 16.811 -7.775 1.00 0.00 100 ASP A CA 20
ATOM 22016 C C . ASP A 1 55 ? 1.949 15.531 -7.280 1.00 0.00 100 ASP A C 20
ATOM 22017 O O . ASP A 1 55 ? 1.423 15.503 -6.166 1.00 0.00 100 ASP A O 20
ATOM 22026 N N . MET A 1 56 ? 1.904 14.477 -8.109 1.00 0.00 101 MET A N 20
ATOM 22027 C CA . MET A 1 56 ? 1.150 13.233 -7.833 1.00 0.00 101 MET A CA 20
ATOM 22028 C C . MET A 1 56 ? 1.702 12.003 -8.584 1.00 0.00 101 MET A C 20
ATOM 22029 O O . MET A 1 56 ? 0.980 11.247 -9.234 1.00 0.00 101 MET A O 20
ATOM 22043 N N . SER A 1 57 ? 3.011 11.779 -8.440 1.00 0.00 102 SER A N 20
ATOM 22044 C CA . SER A 1 57 ? 3.655 10.498 -8.770 1.00 0.00 102 SER A CA 20
ATOM 22045 C C . SER A 1 57 ? 3.209 9.386 -7.810 1.00 0.00 102 SER A C 20
ATOM 22046 O O . SER A 1 57 ? 2.794 9.655 -6.678 1.00 0.00 102 SER A O 20
ATOM 22054 N N . ASP A 1 58 ? 3.357 8.121 -8.207 1.00 0.00 103 ASP A N 20
ATOM 22055 C CA . ASP A 1 58 ? 2.942 6.960 -7.395 1.00 0.00 103 ASP A CA 20
ATOM 22056 C C . ASP A 1 58 ? 3.540 6.986 -5.977 1.00 0.00 103 ASP A C 20
ATOM 22057 O O . ASP A 1 58 ? 2.836 6.706 -5.010 1.00 0.00 103 ASP A O 20
ATOM 22066 N N . LYS A 1 59 ? 4.794 7.445 -5.831 1.00 0.00 104 LYS A N 20
ATOM 22067 C CA . LYS A 1 59 ? 5.442 7.653 -4.522 1.00 0.00 104 LYS A CA 20
ATOM 22068 C C . LYS A 1 59 ? 4.723 8.695 -3.654 1.00 0.00 104 LYS A C 20
ATOM 22069 O O . LYS A 1 59 ? 4.564 8.467 -2.458 1.00 0.00 104 LYS A O 20
ATOM 22088 N N . ALA A 1 60 ? 4.216 9.790 -4.239 1.00 0.00 105 ALA A N 20
ATOM 22089 C CA . ALA A 1 60 ? 3.402 10.775 -3.520 1.00 0.00 105 ALA A CA 20
ATOM 22090 C C . ALA A 1 60 ? 2.068 10.166 -3.074 1.00 0.00 105 ALA A C 20
ATOM 22091 O O . ALA A 1 60 ? 1.650 10.367 -1.931 1.00 0.00 105 ALA A O 20
ATOM 22098 N N . ILE A 1 61 ? 1.440 9.353 -3.932 1.00 0.00 106 ILE A N 20
ATOM 22099 C CA . ILE A 1 61 ? 0.166 8.694 -3.588 1.00 0.00 106 ILE A CA 20
ATOM 22100 C C . ILE A 1 61 ? 0.374 7.686 -2.464 1.00 0.00 106 ILE A C 20
ATOM 22101 O O . ILE A 1 61 ? -0.348 7.736 -1.476 1.00 0.00 106 ILE A O 20
ATOM 22117 N N . PHE A 1 62 ? 1.388 6.828 -2.556 1.00 0.00 107 PHE A N 20
ATOM 22118 C CA . PHE A 1 62 ? 1.641 5.823 -1.515 1.00 0.00 107 PHE A CA 20
ATOM 22119 C C . PHE A 1 62 ? 2.102 6.451 -0.187 1.00 0.00 107 PHE A C 20
ATOM 22120 O O . PHE A 1 62 ? 1.772 5.935 0.881 1.00 0.00 107 PHE A O 20
ATOM 22137 N N . ARG A 1 63 ? 2.813 7.591 -0.225 1.00 0.00 108 ARG A N 20
ATOM 22138 C CA . ARG A 1 63 ? 3.214 8.343 0.980 1.00 0.00 108 ARG A CA 20
ATOM 22139 C C . ARG A 1 63 ? 2.027 9.019 1.677 1.00 0.00 108 ARG A C 20
ATOM 22140 O O . ARG A 1 63 ? 1.953 8.982 2.906 1.00 0.00 108 ARG A O 20
ATOM 22161 N N . ARG A 1 64 ? 1.084 9.603 0.919 1.00 0.00 109 ARG A N 20
ATOM 22162 C CA . ARG A 1 64 ? -0.145 10.214 1.483 1.00 0.00 109 ARG A CA 20
ATOM 22163 C C . ARG A 1 64 ? -1.198 9.169 1.883 1.00 0.00 109 ARG A C 20
ATOM 22164 O O . ARG A 1 64 ? -1.908 9.364 2.869 1.00 0.00 109 ARG A O 20
ATOM 22185 N N . TYR A 1 65 ? -1.267 8.066 1.140 1.00 0.00 110 TYR A N 20
ATOM 22186 C CA . TYR A 1 65 ? -2.299 7.030 1.233 1.00 0.00 110 TYR A CA 20
ATOM 22187 C C . TYR A 1 65 ? -1.650 5.623 1.246 1.00 0.00 110 TYR A C 20
ATOM 22188 O O . TYR A 1 65 ? -1.534 4.972 0.201 1.00 0.00 110 TYR A O 20
ATOM 22206 N N . PRO A 1 66 ? -1.195 5.131 2.419 1.00 0.00 111 PRO A N 20
ATOM 22207 C CA . PRO A 1 66 ? -0.366 3.924 2.518 1.00 0.00 111 PRO A CA 20
ATOM 22208 C C . PRO A 1 66 ? -1.101 2.614 2.184 1.00 0.00 111 PRO A C 20
ATOM 22209 O O . PRO A 1 66 ? -0.454 1.588 1.967 1.00 0.00 111 PRO A O 20
ATOM 22220 N N . HIS A 1 67 ? -2.437 2.634 2.094 1.00 0.00 112 HIS A N 20
ATOM 22221 C CA . HIS A 1 67 ? -3.256 1.477 1.717 1.00 0.00 112 HIS A CA 20
ATOM 22222 C C . HIS A 1 67 ? -3.262 1.173 0.201 1.00 0.00 112 HIS A C 20
ATOM 22223 O O . HIS A 1 67 ? -3.800 0.137 -0.196 1.00 0.00 112 HIS A O 20
ATOM 22237 N N . LEU A 1 68 ? -2.670 2.036 -0.646 1.00 0.00 113 LEU A N 20
ATOM 22238 C CA . LEU A 1 68 ? -2.605 1.826 -2.107 1.00 0.00 113 LEU A CA 20
ATOM 22239 C C . LEU A 1 68 ? -1.392 0.979 -2.552 1.00 0.00 113 LEU A C 20
ATOM 22240 O O . LEU A 1 68 ? -1.507 0.266 -3.557 1.00 0.00 113 LEU A O 20
ATOM 22256 N N . ARG A 1 69 ? -0.253 1.030 -1.834 1.00 0.00 114 ARG A N 20
ATOM 22257 C CA . ARG A 1 69 ? 0.909 0.145 -2.070 1.00 0.00 114 ARG A CA 20
ATOM 22258 C C . ARG A 1 69 ? 0.695 -1.308 -1.590 1.00 0.00 114 ARG A C 20
ATOM 22259 O O . ARG A 1 69 ? 1.629 -2.129 -1.738 1.00 0.00 114 ARG A O 20
#

Organism: Norovirus (isolate Mouse/NoV/United States/MNV1/2002/GV) (NCBI:txid223997)

Solvent-accessible surface area: 5742 Å² total; per-residue (Å²): 255,237,51,97,124,160,80,155,100,105,48,97,9,88,146,22,48,90,54,101,147,52,135,60,52,49,56,0,64,61,98,50,12,0,97,26,45,19,35,54,70,14,21,122,133,10,155,88,83,40,181,57,203,53,103,62,69,93,161,28,4,49,207,131,21,106,54,22,222

InterPro domains:
  IPR000605 Helicase, superfamily 3, single-stranded DNA/RNA virus [PF00910] (500-602)
  IPR001205 RNA-directed RNA polymerase, C-terminal domain [PF00680] (1211-1640)
  IPR001665 Norovirus peptidase C37 [PF05416] (650-1163)
  IPR001665 Norovirus peptidase C37 [PR00917] (978-997)
  IPR001665 Norovirus peptidase C37 [PR00917] (1000-1019)
  IPR001665 Norovirus peptidase C37 [PR00917] (1020-1041)
  IPR001665 Norovirus peptidase C37 [PR00917] (1043-1065)
  IPR001665 Norovirus peptidase C37 [PR00917] (1067-1088)
  IPR001665 Norovirus peptidase C37 [PR00917] (1090-1108)
  IPR001665 Norovirus peptidase C37 [PR00917] (1110-1127)
  IPR001665 Norovirus peptidase C37 [PR00917] (1139-1158)
  IPR001665 Norovirus peptidase C37 [PR00917] (1159-1178)
  IPR001665 Norovirus peptidase C37 [PS51537] (995-1172)
  IPR007094 RNA-directed RNA polymerase, catalytic domain [PS50507] (1416-1537)
  IPR009003 Peptidase S1, PA clan [SSF50494] (1005-1164)
  IPR013614 Viral polyprotein, Caliciviridae N-terminal [PF08405] (131-483)
  IPR014759 Helicase, superfamily 3, single-stranded RNA virus [PS51218] (476-641)
  IPR027417 P-loop containing nucleoside triphosphate hydrolase [G3DSA:3.40.50.300] (438-585)
  IPR027417 P-loop containing nucleoside triphosphate hydrolase [SSF52540] (494-629)
  IPR043128 Reverse transcriptase/Diguanylate cyclase domain [G3DSA:3.30.70.270] (1396-1446)

GO terms:
  GO:0033650 host cell mitochondrion (C, EXP)
  GO:0044167 host cell endoplasmic reticulum membrane (C, EXP)
  GO:0044175 host cell endosome membrane (C, EXP)
  GO:0005576 extracellular region (C, EXP)
  GO:0017111 ribonucleoside triphosphate phosphatase activity (F, EXP)
  GO:0034062 5'-3' RNA polymerase activity (F, EXP)